Protein 3V64 (pdb70)

Sequence (1053 aa):
YCSQGCTNSFQCWCEAGYELRPDRRSCKALGPEPVLLFANRIDIRQVLPHRSEYTLLLNNLENAIALDFHHRRELVFWSDVTLDRILRANLNGSNVEEVVSTGLESPGGLAVDWVHDKLYWTDSGTSRIEVANLDGAHRKVLLWQSLEKPRAIALHPMEGTIYWTDWGNTPRIEASSMDGSGRRIIADTHLFWPNGLTIDYAGRRMYWVDAKHHVIERANLDGSHRKAVISQGLPHPFAITVFEDSLYWTDWHTKSINSANKFTGKNQEIIRNKLHFPMDIHTLHPQRQPAGKNRCGDNNGGCTHLCLPSGQNYTCACPTGFRKINSHACALEVLFQGALETLAFDGRTYIEYLNAVIESELTNEIPAEKALQSNHFELSLRTEATQGLVLWIGKAAERADYMALAIVDGHLQLSYDLGSQPVVLRSTVKVNTNRWLRIRAHREHREGSLQVGNEAPVTGSSPLGATQLDTDGALWLGGLQKLPVGQALPKAYGTGFVGCLRDVVVGHRQLHLLEDAVTKPELRPCPTPLETLAFDGRTYIEYLNAVIESELTNEIPAEKALQSNHFELSLRTEATQGLVLWIGKAAERADYMALAIVDGHLQLSYDLGSQPVVLRSTVKVNTNRWLRIRAHREHREGSLQVGNEAPVTGSSPLGATQLDTDGALWLGGLQKLPVGQALPKAYGTGFVGCLRDVVVGHRQLHLLEDAVTKPELRPCPTPYCSQGCTFQCWCEAGYELRPDRRSCKALGPEPVLLFANRIDIRQVLPHRSEYTLLLNNLENAIALDFHHRRELVFWSDVTLDRILRANLNGSNVEEVVSTGLESPGGLAVDWVHDKLYWTDSGTSRIEVANLDGAHRKVLLWQSLEKPRAIALHPMEGTIYWTDWGNTPRIEASSMDGSGRRIIADTHLFWPNGLTIDYAGRRMYWVDAKHHVIERANLDGSHRKAVISQGLPHPFAITVFEDSLYWTDWHTKSINSANKFTGKNQEIIRNKLHFPMDIHTLHPQRQPAGKNRCGDNNGGCTHLCLPSGQNYTCACPTGFRKINSHACALEVLF

B-factor: mean 54.21, std 27.61, range [2.0, 196.08]

Ra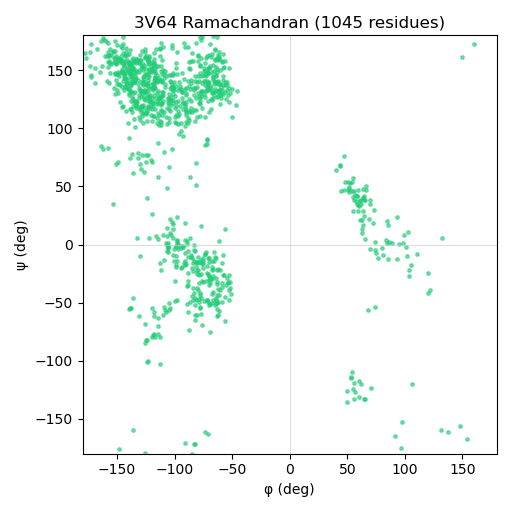dius of gyration: 34.3 Å; Cα contacts (8 Å, |Δi|>4): 2980; chains: 4; bounding box: 87×86×108 Å

Organism: Rattus norvegicus (NCBI:txid10116)

Solvent-accessible surface area: 45901 Å² total; per-residue (Å²): 213,24,5,25,10,49,95,126,116,128,146,14,116,36,70,85,21,26,99,72,78,134,77,197,82,12,0,81,10,85,56,84,93,24,26,0,0,0,0,2,43,72,4,0,46,33,2,37,14,114,123,92,92,69,62,78,32,10,81,135,26,97,1,0,0,0,0,12,4,0,64,177,119,101,24,0,0,5,0,1,2,24,82,37,77,0,29,44,0,37,23,112,21,52,114,77,86,96,18,3,40,104,45,11,52,23,0,7,5,6,3,1,0,26,19,13,34,16,0,0,0,0,0,12,10,5,20,46,0,2,0,0,45,10,80,14,46,60,48,50,34,16,14,159,112,74,12,58,25,0,5,13,13,12,7,12,0,60,104,2,7,0,4,0,0,0,10,7,71,73,24,14,0,6,0,0,14,0,28,12,55,50,74,106,92,18,5,77,75,142,11,97,19,0,2,2,14,7,2,10,33,10,15,138,79,0,1,0,0,0,2,86,86,74,26,0,15,24,0,48,30,93,14,45,121,66,94,59,20,2,78,134,57,4,48,12,0,6,6,6,1,0,7,32,30,29,0,10,2,0,1,11,133,68,61,2,0,18,3,4,31,2,84,64,9,145,111,79,85,123,24,56,86,190,10,81,28,0,0,20,2,35,0,23,1,36,35,22,20,27,106,34,148,51,36,17,42,106,142,122,8,20,42,63,33,0,2,0,0,16,53,185,92,85,57,22,10,9,8,91,47,62,89,91,54,122,78,108,19,12,21,81,63,103,130,99,128,122,129,27,132,32,0,14,6,78,14,199,6,35,0,31,5,95,50,24,44,52,88,2,114,126,51,0,49,16,10,25,69,78,41,20,19,31,9,22,2,31,0,9,0,18,2,129,23,57,71,0,0,0,0,2,3,0,53,59,40,111,164,23,14,27,2,0,0,0,0,26,90,3,32,0,11,0,2,0,5,7,51,25,114,60,23,82,2,93,3,105,38,132,0,54,73,60,182,71,28,56,0,90,2,40,0,62,31,6,89,5,31,0,34,0,18,157,23,79,74,16,45,15,31,0,57,81,70,16,56,64,0,61,1,63,0,5,1,44,0,0,0,11,152,182,37,10,91,33,144,92,39,62,201,9,2,37,63,6,0,74,16,6,0,84,60,0,28,20,25,63,127,82,18,92,6,65,95,38,10,81,65,92,62,155,35,106,73,12,94,97,147,148,51,24,2,5,6,85,11,202,8,35,0,44,0,97,30,92,112,65,92,4,126,121,55,0,56,10,11,15,107,76,30,42,58,37,10,20,9,21,3,7,0,30,0,132,22,81,75,0,2,0,3,12,1,2,65,82,44,122,187,4,15,7,2,0,0,0,0,29,90,0,62,0,10,1,3,0,12,3,42,27,128,52,21,53,0,141,0,101,44,117,0,39,99,39,167,60,29,61,0,75,0,41,0,47,42,12,90,7,31,0,38,0,19,151,24,78,67,21,55,14,33,0,50,82,52,40,42,81,0,59,15,53,16,16,4,23,5,0,1,8,93,142,67,52,10,74,64,114,34,62,195,6,9,31,69,11,0,81,14,7,1,84,51,8,24,31,25,62,106,87,8,97,4,74,136,42,3,79,35,114,59,137,52,86,92,17,69,143,119,188,1,13,42,18,54,126,198,102,19,143,23,89,88,20,25,111,70,74,133,84,183,104,19,5,109,15,88,59,80,121,31,24,1,0,0,0,1,36,70,21,0,60,26,1,34,19,118,139,103,46,158,47,123,15,9,106,134,30,106,1,0,0,1,0,9,5,0,56,191,132,102,17,0,0,2,0,0,15,39,90,45,86,0,18,55,2,54,19,131,21,48,90,100,73,96,20,6,50,96,47,19,78,27,0,7,3,4,4,2,0,29,19,12,45,11,0,0,0,0,1,16,14,6,16,51,0,3,0,0,35,16,83,18,38,67,47,46,28,14,17,152,108,83,16,49,27,0,4,12,14,14,6,15,0,50,89,0,14,0,3,0,0,0,14,7,70,78,25,33,0,7,0,0,12,0,31,13,46,53,79,102,93,13,7,85,72,140,12,99,21,0,3,2,14,5,1,10,32,20,24,154,79,0,2,0,0,0,2,86,82,77,28,0,10,20,0,40,29,97,16,41,143,68,109,48,15,4,80,134,54,4,48,11,0,5,6,6,2,0,7,39,27,26,0,15,0,0,1,4,122,66,52,2,0,15,2,2,26,9,56,82,9,138,102,83,71,118,27,46,82,191,8,90,22,0,0,22,2,36,3,19,2,35,41,26,17,31,104,36,185,65,58,6,33,148,128,88,68,18,6,70,32,0,1,0,0,21,41,172,100,53,53,12,13,15,6,78,28,58,129,102,70,134,59,101,31,18,19,96,86,147,142,121

Structure (mmCIF, N/CA/C/O backbone):
data_3V64
#
_entry.id   3V64
#
_cell.length_a   99.460
_cell.length_b   106.070
_cell.length_c   112.060
_cell.angle_alpha   90.00
_cell.angle_beta   90.00
_cell.angle_gamma   90.00
#
_symmetry.space_group_name_H-M   'P 21 21 21'
#
loop_
_entity.id
_entity.type
_entity.pdbx_description
1 polymer 'Low-density lipoprotein receptor-related protein 4'
2 polymer 'Isoform 4 of Agrin'
3 non-polymer 2-acetamido-2-deoxy-beta-D-glucopyranose
4 non-polymer 'CALCIUM ION'
5 non-polymer 'PHOSPHATE ION'
6 water water
#
loop_
_atom_site.group_PDB
_atom_site.id
_atom_site.type_symbol
_atom_site.label_atom_id
_atom_site.label_alt_id
_atom_site.label_comp_id
_atom_site.label_asym_id
_atom_site.label_entity_id
_atom_site.label_seq_id
_atom_site.pdbx_PDB_ins_code
_atom_site.Cartn_x
_atom_site.Cartn_y
_atom_site.Cartn_z
_atom_site.occupancy
_atom_site.B_iso_or_equiv
_atom_site.auth_seq_id
_atom_site.auth_comp_id
_atom_site.auth_asym_id
_atom_site.auth_atom_id
_atom_site.pdbx_PDB_model_num
ATOM 1 N N . TYR A 1 9 ? 15.090 -8.786 22.499 1.00 127.94 404 TYR C N 1
ATOM 2 C CA . TYR A 1 9 ? 14.467 -7.830 23.408 1.00 131.07 404 TYR C CA 1
ATOM 3 C C . TYR A 1 9 ? 14.998 -6.415 23.224 1.00 126.72 404 TYR C C 1
ATOM 4 O O . TYR A 1 9 ? 14.601 -5.503 23.942 1.00 124.79 404 TYR C O 1
ATOM 13 N N . CYS A 1 10 ? 15.893 -6.216 22.274 1.00 108.04 405 CYS C N 1
ATOM 14 C CA . CYS A 1 10 ? 16.424 -4.883 22.084 1.00 97.70 405 CYS C CA 1
ATOM 15 C C . CYS A 1 10 ? 15.521 -4.214 21.059 1.00 91.22 405 CYS C C 1
ATOM 16 O O . CYS A 1 10 ? 15.383 -4.671 19.915 1.00 90.76 405 CYS C O 1
ATOM 19 N N . SER A 1 11 ? 14.926 -3.110 21.477 1.00 81.24 406 SER C N 1
ATOM 20 C CA . SER A 1 11 ? 13.960 -2.399 20.665 1.00 75.28 406 SER C CA 1
ATOM 21 C C . SER A 1 11 ? 14.630 -1.909 19.402 1.00 74.62 406 SER C C 1
ATOM 22 O O . SER A 1 11 ? 14.034 -1.901 18.327 1.00 72.52 406 SER C O 1
ATOM 25 N N . GLN A 1 12 ? 15.872 -1.473 19.538 1.00 80.90 407 GLN C N 1
ATOM 26 C CA . GLN A 1 12 ? 16.576 -0.968 18.386 1.00 85.50 407 GLN C CA 1
ATOM 27 C C . GLN A 1 12 ? 17.782 -1.759 17.922 1.00 87.21 407 GLN C C 1
ATOM 28 O O . GLN A 1 12 ? 17.731 -2.449 16.907 1.00 87.05 407 GLN C O 1
ATOM 34 N N . GLY A 1 13 ? 18.888 -1.610 18.646 1.00 83.56 408 GLY C N 1
ATOM 35 C CA . GLY A 1 13 ? 20.112 -2.309 18.309 1.00 83.33 408 GLY C CA 1
ATOM 36 C C . GLY A 1 13 ? 20.929 -2.720 19.514 1.00 88.06 408 GLY C C 1
ATOM 37 O O . GLY A 1 13 ? 20.914 -2.049 20.547 1.00 84.78 408 GLY C O 1
ATOM 38 N N . CYS A 1 14 ? 21.655 -3.823 19.378 1.00 106.18 409 CYS C N 1
ATOM 39 C CA . CYS A 1 14 ? 22.590 -4.242 20.409 1.00 115.65 409 CYS C CA 1
ATOM 40 C C . CYS A 1 14 ? 23.996 -4.319 19.804 1.00 127.23 409 CYS C C 1
ATOM 41 O O . CYS A 1 14 ? 24.225 -5.047 18.850 1.00 127.29 409 CYS C O 1
ATOM 44 N N . THR A 1 15 ? 24.944 -3.582 20.379 1.00 142.07 410 THR C N 1
ATOM 45 C CA . THR A 1 15 ? 26.317 -3.674 19.916 1.00 150.10 410 THR C CA 1
ATOM 46 C C . THR A 1 15 ? 27.344 -3.907 21.056 1.00 151.24 410 THR C C 1
ATOM 47 O O . THR A 1 15 ? 27.372 -3.181 22.037 1.00 152.27 410 THR C O 1
ATOM 51 N N . ASN A 1 16 ? 28.220 -4.888 20.871 1.00 142.51 411 ASN C N 1
ATOM 52 C CA . ASN A 1 16 ? 29.301 -5.278 21.829 1.00 138.71 411 ASN C CA 1
ATOM 53 C C . ASN A 1 16 ? 29.504 -6.766 22.209 1.00 126.04 411 ASN C C 1
ATOM 54 O O . ASN A 1 16 ? 30.282 -7.096 23.112 1.00 122.30 411 ASN C O 1
ATOM 59 N N . SER A 1 17 ? 28.789 -7.678 21.587 1.00 103.70 412 SER C N 1
ATOM 60 C CA . SER A 1 17 ? 28.956 -9.075 21.922 1.00 91.04 412 SER C CA 1
ATOM 61 C C . SER A 1 17 ? 29.783 -9.717 20.850 1.00 91.18 412 SER C C 1
ATOM 62 O O . SER A 1 17 ? 29.666 -9.320 19.691 1.00 89.34 412 SER C O 1
ATOM 65 N N . PHE A 1 21 ? 26.529 -7.472 25.328 1.00 138.57 416 PHE C N 1
ATOM 66 C CA . PHE A 1 21 ? 25.334 -7.571 24.496 1.00 140.30 416 PHE C CA 1
ATOM 67 C C . PHE A 1 21 ? 24.277 -6.538 24.900 1.00 133.44 416 PHE C C 1
ATOM 68 O O . PHE A 1 21 ? 23.073 -6.801 24.824 1.00 131.40 416 PHE C O 1
ATOM 76 N N . GLN A 1 22 ? 24.739 -5.363 25.321 1.00 119.06 417 GLN C N 1
ATOM 77 C CA . GLN A 1 22 ? 23.851 -4.294 25.780 1.00 109.30 417 GLN C CA 1
ATOM 78 C C . GLN A 1 22 ? 23.121 -3.613 24.623 1.00 103.72 417 GLN C C 1
ATOM 79 O O . GLN A 1 22 ? 23.703 -3.389 23.559 1.00 101.83 417 GLN C O 1
ATOM 85 N N . CYS A 1 23 ? 21.844 -3.293 24.839 1.00 95.60 418 CYS C N 1
ATOM 86 C CA . CYS A 1 23 ? 21.042 -2.595 23.829 1.00 90.62 418 CYS C CA 1
ATOM 87 C C . CYS A 1 23 ? 21.442 -1.119 23.727 1.00 88.57 418 CYS C C 1
ATOM 88 O O . CYS A 1 23 ? 21.979 -0.540 24.677 1.00 85.84 418 CYS C O 1
ATOM 91 N N . TRP A 1 24 ? 21.175 -0.524 22.566 1.00 87.20 419 TRP C N 1
ATOM 92 C CA . TRP A 1 24 ? 21.508 0.874 22.300 1.00 68.92 419 TRP C CA 1
ATOM 93 C C . TRP A 1 24 ? 20.280 1.635 21.863 1.00 60.16 419 TRP C C 1
ATOM 94 O O . TRP A 1 24 ? 19.364 1.055 21.276 1.00 55.19 419 TRP C O 1
ATOM 105 N N . CYS A 1 25 ? 20.243 2.935 22.150 1.00 56.94 420 CYS C N 1
ATOM 106 C CA . CYS A 1 25 ? 19.107 3.782 21.775 1.00 61.75 420 CYS C CA 1
ATOM 107 C C . CYS A 1 25 ? 19.513 4.900 20.812 1.00 65.18 420 CYS C C 1
ATOM 108 O O . CYS A 1 25 ? 20.537 5.562 21.006 1.00 68.39 420 CYS C O 1
ATOM 111 N N . GLU A 1 26 ? 18.694 5.103 19.780 1.00 71.82 421 GLU C N 1
ATOM 112 C CA . GLU A 1 26 ? 18.926 6.144 18.776 1.00 74.79 421 GLU C CA 1
ATOM 113 C C . GLU A 1 26 ? 18.657 7.538 19.349 1.00 69.12 421 GLU C C 1
ATOM 114 O O . GLU A 1 26 ? 18.008 7.671 20.387 1.00 65.44 421 GLU C O 1
ATOM 120 N N . ALA A 1 27 ? 19.168 8.569 18.677 1.00 63.94 422 ALA C N 1
ATOM 121 C CA . ALA A 1 27 ? 18.960 9.955 19.098 1.00 60.92 422 ALA C CA 1
ATOM 122 C C . ALA A 1 27 ? 17.475 10.310 19.097 1.00 60.37 422 ALA C C 1
ATOM 123 O O . ALA A 1 27 ? 16.738 9.937 18.181 1.00 61.92 422 ALA C O 1
ATOM 125 N N . GLY A 1 28 ? 17.047 11.028 20.132 1.00 59.66 423 GLY C N 1
ATOM 126 C CA . GLY A 1 28 ? 15.632 11.324 20.339 1.00 56.12 423 GLY C CA 1
ATOM 127 C C . GLY A 1 28 ? 14.925 10.182 21.046 1.00 50.54 423 GLY C C 1
ATOM 128 O O . GLY A 1 28 ? 13.709 10.219 21.246 1.00 50.35 423 GLY C O 1
ATOM 129 N N . TYR A 1 29 ? 15.699 9.166 21.419 1.00 41.83 424 TYR C N 1
ATOM 130 C CA . TYR A 1 29 ? 15.194 8.008 22.145 1.00 36.48 424 TYR C CA 1
ATOM 131 C C . TYR A 1 29 ? 16.028 7.764 23.396 1.00 36.31 424 TYR C C 1
ATOM 132 O O . TYR A 1 29 ? 17.195 8.160 23.467 1.00 35.32 424 TYR C O 1
ATOM 141 N N . GLU A 1 30 ? 15.421 7.105 24.378 1.00 39.48 425 GLU C N 1
ATOM 142 C CA . GLU A 1 30 ? 16.079 6.814 25.643 1.00 43.18 425 GLU C CA 1
ATOM 143 C C . GLU A 1 30 ? 15.716 5.405 26.094 1.00 44.88 425 GLU C C 1
ATOM 144 O O . GLU A 1 30 ? 14.547 5.016 26.043 1.00 44.17 425 GLU C O 1
ATOM 150 N N . LEU A 1 31 ? 16.719 4.640 26.521 1.00 47.47 426 LEU C N 1
ATOM 151 C CA . LEU A 1 31 ? 16.492 3.280 27.004 1.00 50.33 426 LEU C CA 1
ATOM 152 C C . LEU A 1 31 ? 15.593 3.275 28.233 1.00 53.37 426 LEU C C 1
ATOM 153 O O . LEU A 1 31 ? 15.715 4.136 29.106 1.00 51.99 426 LEU C O 1
ATOM 158 N N . ARG A 1 32 ? 14.685 2.305 28.283 1.00 61.28 427 ARG C N 1
ATOM 159 C CA . ARG A 1 32 ? 13.748 2.169 29.394 1.00 68.01 427 ARG C CA 1
ATOM 160 C C . ARG A 1 32 ? 14.394 1.464 30.593 1.00 73.42 427 ARG C C 1
ATOM 161 O O . ARG A 1 32 ? 15.531 0.992 30.494 1.00 71.59 427 ARG C O 1
ATOM 169 N N . PRO A 1 33 ? 13.674 1.400 31.732 1.00 77.72 428 PRO C N 1
ATOM 170 C CA . PRO A 1 33 ? 14.156 0.682 32.917 1.00 79.13 428 PRO C CA 1
ATOM 171 C C . PRO A 1 33 ? 14.526 -0.771 32.624 1.00 79.15 428 PRO C C 1
ATOM 172 O O . PRO A 1 33 ? 15.396 -1.329 33.296 1.00 80.23 428 PRO C O 1
ATOM 176 N N . ASP A 1 34 ? 13.873 -1.368 31.629 1.00 76.95 429 ASP C N 1
ATOM 177 C CA . ASP A 1 34 ? 14.131 -2.759 31.255 1.00 76.18 429 ASP C CA 1
ATOM 178 C C . ASP A 1 34 ? 15.466 -2.971 30.529 1.00 82.79 429 ASP C C 1
ATOM 179 O O . ASP A 1 34 ? 15.846 -4.113 30.253 1.00 85.81 429 ASP C O 1
ATOM 184 N N . ARG A 1 35 ? 16.160 -1.872 30.217 1.00 89.02 430 ARG C N 1
ATOM 185 C CA . ARG A 1 35 ? 17.486 -1.906 29.576 1.00 98.40 430 ARG C CA 1
ATOM 186 C C . ARG A 1 35 ? 17.405 -2.392 28.130 1.00 94.45 430 ARG C C 1
ATOM 187 O O . ARG A 1 35 ? 18.410 -2.420 27.414 1.00 95.63 430 ARG C O 1
ATOM 195 N N . ARG A 1 36 ? 16.200 -2.770 27.715 1.00 93.14 431 ARG C N 1
ATOM 196 C CA . ARG A 1 36 ? 15.962 -3.365 26.408 1.00 90.51 431 ARG C CA 1
ATOM 197 C C . ARG A 1 36 ? 15.205 -2.405 25.495 1.00 79.44 431 ARG C C 1
ATOM 198 O O . ARG A 1 36 ? 15.647 -2.109 24.383 1.00 74.57 431 ARG C O 1
ATOM 206 N N . SER A 1 37 ? 14.067 -1.921 25.989 1.00 63.65 432 SER C N 1
ATOM 207 C CA . SER A 1 37 ? 13.166 -1.065 25.223 1.00 47.99 432 SER C CA 1
ATOM 208 C C . SER A 1 37 ? 13.686 0.361 25.067 1.00 50.68 432 SER C C 1
ATOM 209 O O . SER A 1 37 ? 14.432 0.858 25.912 1.00 53.16 432 SER C O 1
ATOM 212 N N . CYS A 1 38 ? 13.283 1.007 23.975 1.00 50.03 433 CYS C N 1
ATOM 213 C CA . CYS A 1 38 ? 13.624 2.402 23.709 1.00 52.20 433 CYS C CA 1
ATOM 214 C C . CYS A 1 38 ? 12.371 3.282 23.768 1.00 50.43 433 CYS C C 1
ATOM 215 O O . CYS A 1 38 ? 11.376 3.008 23.092 1.00 50.98 433 CYS C O 1
ATOM 218 N N . LYS A 1 39 ? 12.428 4.330 24.589 1.00 50.24 434 LYS C N 1
ATOM 219 C CA . LYS A 1 39 ? 11.325 5.281 24.743 1.00 48.92 434 LYS C CA 1
ATOM 220 C C . LYS A 1 39 ? 11.686 6.610 24.088 1.00 45.71 434 LYS C C 1
ATOM 221 O O . LYS A 1 39 ? 12.797 7.111 24.263 1.00 45.34 434 LYS C O 1
ATOM 227 N N . ALA A 1 40 ? 10.742 7.180 23.345 1.00 40.04 435 ALA C N 1
ATOM 228 C CA . ALA A 1 40 ? 10.989 8.416 22.606 1.00 38.56 435 ALA C CA 1
ATOM 229 C C . ALA A 1 40 ? 10.921 9.660 23.483 1.00 41.15 435 ALA C C 1
ATOM 230 O O . ALA A 1 40 ? 9.944 9.875 24.206 1.00 41.83 435 ALA C O 1
ATOM 232 N N . LEU A 1 41 ? 11.972 10.473 23.406 1.00 49.34 436 LEU C N 1
ATOM 233 C CA . LEU A 1 41 ? 12.006 11.760 24.086 1.00 52.76 436 LEU C CA 1
ATOM 234 C C . LEU A 1 41 ? 11.087 12.730 23.359 1.00 54.21 436 LEU C C 1
ATOM 235 O O . LEU A 1 41 ? 11.143 12.851 22.133 1.00 54.57 436 LEU C O 1
ATOM 240 N N . GLY A 1 42 ? 10.242 13.412 24.123 1.00 51.33 437 GLY C N 1
ATOM 241 C CA . GLY A 1 42 ? 9.275 14.354 23.575 1.00 48.37 437 GLY C CA 1
ATOM 242 C C . GLY A 1 42 ? 7.932 14.194 24.262 1.00 46.38 437 GLY C C 1
ATOM 243 O O . GLY A 1 42 ? 7.861 13.630 25.357 1.00 46.81 437 GLY C O 1
ATOM 244 N N . PRO A 1 43 ? 6.855 14.691 23.628 1.00 44.15 438 PRO C N 1
ATOM 245 C CA . PRO A 1 43 ? 5.510 14.499 24.173 1.00 43.00 438 PRO C CA 1
ATOM 246 C C . PRO A 1 43 ? 5.068 13.040 24.080 1.00 43.09 438 PRO C C 1
ATOM 247 O O . PRO A 1 43 ? 5.766 12.216 23.480 1.00 43.24 438 PRO C O 1
ATOM 251 N N . GLU A 1 44 ? 3.923 12.726 24.679 1.00 44.63 439 GLU C N 1
ATOM 252 C CA . GLU A 1 44 ? 3.334 11.399 24.552 1.00 47.20 439 GLU C CA 1
ATOM 253 C C . GLU A 1 44 ? 2.773 11.224 23.143 1.00 48.26 439 GLU C C 1
ATOM 254 O O . GLU A 1 44 ? 2.202 12.165 22.586 1.00 48.13 439 GLU C O 1
ATOM 260 N N . PRO A 1 45 ? 2.943 10.021 22.560 1.00 51.66 440 PRO C N 1
ATOM 261 C CA . PRO A 1 45 ? 2.518 9.733 21.184 1.00 52.52 440 PRO C CA 1
ATOM 262 C C . PRO A 1 45 ? 1.025 9.967 20.977 1.00 48.29 440 PRO C C 1
ATOM 263 O O . PRO A 1 45 ? 0.228 9.716 21.883 1.00 49.49 440 PRO C O 1
ATOM 267 N N . VAL A 1 46 ? 0.660 10.441 19.790 1.00 41.90 441 VAL C N 1
ATOM 268 C CA . VAL A 1 46 ? -0.741 10.639 19.423 1.00 39.29 441 VAL C CA 1
ATOM 269 C C . VAL A 1 46 ? -1.023 9.942 18.093 1.00 37.31 441 VAL C C 1
ATOM 270 O O . VAL A 1 46 ? -0.216 10.011 17.168 1.00 38.55 441 VAL C O 1
ATOM 274 N N . LEU A 1 47 ? -2.162 9.262 18.008 1.00 31.85 442 LEU C N 1
ATOM 275 C CA . LEU A 1 47 ? -2.573 8.614 16.767 1.00 29.49 442 LEU C CA 1
ATOM 276 C C . LEU A 1 47 ? -3.518 9.498 15.957 1.00 32.73 442 LEU C C 1
ATOM 277 O O . LEU A 1 47 ? -4.601 9.857 16.421 1.00 33.49 442 LEU C O 1
ATOM 282 N N . LEU A 1 48 ? -3.087 9.850 14.749 1.00 36.09 443 LEU C N 1
ATOM 283 C CA . LEU A 1 48 ? -3.878 10.667 13.835 1.00 37.03 443 LEU C CA 1
ATOM 284 C C . LEU A 1 48 ? -4.463 9.776 12.746 1.00 35.53 443 LEU C C 1
ATOM 285 O O . LEU A 1 48 ? -3.723 9.071 12.058 1.00 34.27 443 LEU C O 1
ATOM 290 N N . PHE A 1 49 ? -5.785 9.800 12.592 1.00 32.11 444 PHE C N 1
ATOM 291 C CA . PHE A 1 49 ? -6.442 8.941 11.606 1.00 28.99 444 PHE C CA 1
ATOM 292 C C . PHE A 1 49 ? -7.655 9.580 10.927 1.00 23.43 444 PHE C C 1
ATOM 293 O O . PHE A 1 49 ? -8.280 10.492 11.473 1.00 22.84 444 PHE C O 1
ATOM 301 N N . ALA A 1 50 ? -7.973 9.086 9.731 1.00 20.93 445 ALA C N 1
ATOM 302 C CA . ALA A 1 50 ? -9.105 9.580 8.953 1.00 18.69 445 ALA C CA 1
ATOM 303 C C . ALA A 1 50 ? -10.317 8.671 9.112 1.00 21.21 445 ALA C C 1
ATOM 304 O O . ALA A 1 50 ? -10.197 7.445 9.075 1.00 21.12 445 ALA C O 1
ATOM 306 N N . ASN A 1 51 ? -11.482 9.286 9.284 1.00 26.60 446 ASN C N 1
ATOM 307 C CA . ASN A 1 51 ? -12.719 8.557 9.543 1.00 30.40 446 ASN C CA 1
ATOM 308 C C . ASN A 1 51 ? -13.780 8.806 8.471 1.00 34.88 446 ASN C C 1
ATOM 309 O O . ASN A 1 51 ? -14.980 8.690 8.736 1.00 35.18 446 ASN C O 1
ATOM 314 N N . ARG A 1 52 ? -13.326 9.140 7.262 1.00 37.20 447 ARG C N 1
ATOM 315 C CA . ARG A 1 52 ? -14.207 9.497 6.138 1.00 38.84 447 ARG C CA 1
ATOM 316 C C . ARG A 1 52 ? -14.935 10.822 6.361 1.00 39.00 447 ARG C C 1
ATOM 317 O O . ARG A 1 52 ? -14.827 11.741 5.551 1.00 38.40 447 ARG C O 1
ATOM 325 N N . ILE A 1 53 ? -15.672 10.909 7.464 1.00 40.81 448 ILE C N 1
ATOM 326 C CA . ILE A 1 53 ? -16.422 12.113 7.811 1.00 42.09 448 ILE C CA 1
ATOM 327 C C . ILE A 1 53 ? -15.619 13.037 8.724 1.00 41.09 448 ILE C C 1
ATOM 328 O O . ILE A 1 53 ? -15.922 14.228 8.832 1.00 40.34 448 ILE C O 1
ATOM 333 N N . ASP A 1 54 ? -14.596 12.481 9.371 1.00 41.49 449 ASP C N 1
ATOM 334 C CA . ASP A 1 54 ? -13.790 13.218 10.341 1.00 41.71 449 ASP C CA 1
ATOM 335 C C . ASP A 1 54 ? -12.300 12.911 10.212 1.00 35.61 449 ASP C C 1
ATOM 336 O O . ASP A 1 54 ? -11.901 11.971 9.522 1.00 35.80 449 ASP C O 1
ATOM 341 N N . ILE A 1 55 ? -11.489 13.730 10.876 1.00 30.11 450 ILE C N 1
ATOM 342 C CA . ILE A 1 55 ? -10.094 13.413 11.158 1.00 25.20 450 ILE C CA 1
ATOM 343 C C . ILE A 1 55 ? -9.957 13.474 12.680 1.00 27.22 450 ILE C C 1
ATOM 344 O O . ILE A 1 55 ? -10.276 14.494 13.292 1.00 28.65 450 ILE C O 1
ATOM 349 N N . ARG A 1 56 ? -9.505 12.380 13.291 1.00 28.12 451 ARG C N 1
ATOM 350 C CA . ARG A 1 56 ? -9.537 12.263 14.748 1.00 31.75 451 ARG C CA 1
ATOM 351 C C . ARG A 1 56 ? -8.182 11.951 15.377 1.00 36.01 451 ARG C C 1
ATOM 352 O O . ARG A 1 56 ? -7.250 11.512 14.697 1.00 35.36 451 ARG C O 1
ATOM 360 N N . GLN A 1 57 ? -8.091 12.190 16.683 1.00 41.46 452 GLN C N 1
ATOM 361 C CA . GLN A 1 57 ? -6.875 11.952 17.450 1.00 45.64 452 GLN C CA 1
ATOM 362 C C . GLN A 1 57 ? -7.168 11.086 18.666 1.00 47.11 452 GLN C C 1
ATOM 363 O O . GLN A 1 57 ? -8.235 11.200 19.278 1.00 47.02 452 GLN C O 1
ATOM 369 N N . VAL A 1 58 ? -6.215 10.222 19.009 1.00 44.12 453 VAL C N 1
ATOM 370 C CA . VAL A 1 58 ? -6.329 9.349 20.177 1.00 42.88 453 VAL C CA 1
ATOM 371 C C . VAL A 1 58 ? -4.976 9.209 20.869 1.00 45.00 453 VAL C C 1
ATOM 372 O O . VAL A 1 58 ? -3.931 9.177 20.215 1.00 44.71 453 VAL C O 1
ATOM 376 N N . LEU A 1 59 ? -5.009 9.140 22.196 1.00 50.46 454 LEU C N 1
ATOM 377 C CA . LEU A 1 59 ? -3.847 8.743 22.973 1.00 57.95 454 LEU C CA 1
ATOM 378 C C . LEU A 1 59 ? -3.984 7.258 23.297 1.00 63.39 454 LEU C C 1
ATOM 379 O O . LEU A 1 59 ? -4.865 6.874 24.072 1.00 64.95 454 LEU C O 1
ATOM 384 N N . PRO A 1 60 ? -3.128 6.416 22.686 1.00 63.28 455 PRO C N 1
ATOM 385 C CA . PRO A 1 60 ? -3.172 4.968 22.894 1.00 68.73 455 PRO C CA 1
ATOM 386 C C . PRO A 1 60 ? -3.086 4.588 24.369 1.00 83.16 455 PRO C C 1
ATOM 387 O O . PRO A 1 60 ? -2.337 5.207 25.131 1.00 82.85 455 PRO C O 1
ATOM 391 N N . HIS A 1 61 ? -3.871 3.584 24.752 1.00 108.08 456 HIS C N 1
ATOM 392 C CA . HIS A 1 61 ? -3.893 3.041 26.116 1.00 119.44 456 HIS C CA 1
ATOM 393 C C . HIS A 1 61 ? -4.472 3.983 27.144 1.00 127.09 456 HIS C C 1
ATOM 394 O O . HIS A 1 61 ? -4.212 3.858 28.344 1.00 133.18 456 HIS C O 1
ATOM 401 N N . ARG A 1 62 ? -5.272 4.932 26.656 1.00 132.03 457 ARG C N 1
ATOM 402 C CA . ARG A 1 62 ? -6.088 5.824 27.482 1.00 138.91 457 ARG C CA 1
ATOM 403 C C . ARG A 1 62 ? -7.379 6.149 26.727 1.00 132.24 457 ARG C C 1
ATOM 404 O O . ARG A 1 62 ? -7.504 5.833 25.542 1.00 127.10 457 ARG C O 1
ATOM 412 N N . SER A 1 63 ? -8.332 6.788 27.400 1.00 119.12 458 SER C N 1
ATOM 413 C CA . SER A 1 63 ? -9.648 7.034 26.806 1.00 110.50 458 SER C CA 1
ATOM 414 C C . SER A 1 63 ? -9.765 8.367 26.058 1.00 100.03 458 SER C C 1
ATOM 415 O O . SER A 1 63 ? -10.847 8.712 25.574 1.00 97.97 458 SER C O 1
ATOM 418 N N . GLU A 1 64 ? -8.663 9.109 25.958 1.00 86.25 459 GLU C N 1
ATOM 419 C CA . GLU A 1 64 ? -8.692 10.422 25.309 1.00 74.73 459 GLU C CA 1
ATOM 420 C C . GLU A 1 64 ? -8.935 10.328 23.802 1.00 66.35 459 GLU C C 1
ATOM 421 O O . GLU A 1 64 ? -8.209 9.644 23.076 1.00 61.64 459 GLU C O 1
ATOM 427 N N . TYR A 1 65 ? -9.968 11.040 23.360 1.00 62.27 460 TYR C N 1
ATOM 428 C CA . TYR A 1 65 ? -10.491 10.935 22.008 1.00 56.37 460 TYR C CA 1
ATOM 429 C C . TYR A 1 65 ? -10.903 12.323 21.525 1.00 54.98 460 TYR C C 1
ATOM 430 O O . TYR A 1 65 ? -11.832 12.926 22.068 1.00 55.74 460 TYR C O 1
ATOM 439 N N . THR A 1 66 ? -10.211 12.829 20.508 1.00 58.94 461 THR C N 1
ATOM 440 C CA . THR A 1 66 ? -10.427 14.200 20.047 1.00 61.47 461 THR C CA 1
ATOM 441 C C . THR A 1 66 ? -10.730 14.267 18.553 1.00 54.24 461 THR C C 1
ATOM 442 O O . THR A 1 66 ? -10.026 13.670 17.738 1.00 52.02 461 THR C O 1
ATOM 446 N N . LEU A 1 67 ? -11.785 15.000 18.208 1.00 44.96 462 LEU C N 1
ATOM 447 C CA . LEU A 1 67 ? -12.160 15.219 16.818 1.00 38.93 462 LEU C CA 1
ATOM 448 C C . LEU A 1 67 ? -11.460 16.479 16.309 1.00 38.89 462 LEU C C 1
ATOM 449 O O . LEU A 1 67 ? -11.777 17.592 16.736 1.00 39.24 462 LEU C O 1
ATOM 454 N N . LEU A 1 68 ? -10.507 16.294 15.399 1.00 39.57 463 LEU C N 1
ATOM 455 C CA . LEU A 1 68 ? -9.678 17.399 14.924 1.00 41.50 463 LEU C CA 1
ATOM 456 C C . LEU A 1 68 ? -10.382 18.245 13.860 1.00 45.08 463 LEU C C 1
ATOM 457 O O . LEU A 1 68 ? -10.598 19.442 14.056 1.00 47.18 463 LEU C O 1
ATOM 462 N N . LEU A 1 69 ? -10.733 17.615 12.742 1.00 47.39 464 LEU C N 1
ATOM 463 C CA . LEU A 1 69 ? -11.436 18.286 11.653 1.00 50.42 464 LEU C CA 1
ATOM 464 C C . LEU A 1 69 ? -12.792 17.632 11.409 1.00 49.09 464 LEU C C 1
ATOM 465 O O . LEU A 1 69 ? -12.892 16.405 11.338 1.00 49.64 464 LEU C O 1
ATOM 470 N N . ASN A 1 70 ? -13.831 18.455 11.285 1.00 45.23 465 ASN C N 1
ATOM 471 C CA . ASN A 1 70 ? -15.199 17.960 11.125 1.00 45.35 465 ASN C CA 1
ATOM 472 C C . ASN A 1 70 ? -15.839 18.382 9.804 1.00 44.41 465 ASN C C 1
ATOM 473 O O . ASN A 1 70 ? -15.346 19.288 9.127 1.00 44.99 465 ASN C O 1
ATOM 478 N N . ASN A 1 71 ? -16.937 17.712 9.453 1.00 46.00 466 ASN C N 1
ATOM 479 C CA . ASN A 1 71 ? -17.724 18.010 8.251 1.00 46.97 466 ASN C CA 1
ATOM 480 C C . ASN A 1 71 ? -16.964 17.775 6.947 1.00 43.34 466 ASN C C 1
ATOM 481 O O . ASN A 1 71 ? -17.094 18.539 5.987 1.00 43.99 466 ASN C O 1
ATOM 486 N N . LEU A 1 72 ? -16.168 16.712 6.930 1.00 37.17 467 LEU C N 1
ATOM 487 C CA . LEU A 1 72 ? -15.470 16.285 5.726 1.00 32.55 467 LEU C CA 1
ATOM 488 C C . LEU A 1 72 ? -16.393 15.376 4.921 1.00 33.88 467 LEU C C 1
ATOM 489 O O . LEU A 1 72 ? -17.255 14.700 5.489 1.00 34.14 467 LEU C O 1
ATOM 494 N N . GLU A 1 73 ? -16.218 15.365 3.603 1.00 36.40 468 GLU C N 1
ATOM 495 C CA . GLU A 1 73 ? -17.033 14.520 2.734 1.00 41.16 468 GLU C CA 1
ATOM 496 C C . GLU A 1 73 ? -16.592 13.060 2.793 1.00 41.42 468 GLU C C 1
ATOM 497 O O . GLU A 1 73 ? -17.310 12.210 3.323 1.00 44.34 468 GLU C O 1
ATOM 503 N N . ASN A 1 74 ? -15.410 12.783 2.249 1.00 37.85 469 ASN C N 1
ATOM 504 C CA . ASN A 1 74 ? -14.818 11.451 2.293 1.00 38.16 469 ASN C CA 1
ATOM 505 C C . ASN A 1 74 ? -13.319 11.554 2.553 1.00 35.32 469 ASN C C 1
ATOM 506 O O . ASN A 1 74 ? -12.527 11.678 1.617 1.00 35.03 469 ASN C O 1
ATOM 511 N N . ALA A 1 75 ? -12.934 11.510 3.826 1.00 31.62 470 ALA C N 1
ATOM 512 C CA . ALA A 1 75 ? -11.529 11.628 4.211 1.00 26.66 470 ALA C CA 1
ATOM 513 C C . ALA A 1 75 ? -10.853 10.262 4.275 1.00 24.91 470 ALA C C 1
ATOM 514 O O . ALA A 1 75 ? -11.220 9.412 5.089 1.00 25.54 470 ALA C O 1
ATOM 516 N N . ILE A 1 76 ? -9.860 10.061 3.414 1.00 25.18 471 ILE C N 1
ATOM 517 C CA . ILE A 1 76 ? -9.200 8.763 3.294 1.00 26.06 471 ILE C CA 1
ATOM 518 C C . ILE A 1 76 ? -7.749 8.814 3.764 1.00 26.90 471 ILE C C 1
ATOM 519 O O . ILE A 1 76 ? -7.443 8.405 4.881 1.00 26.97 471 ILE C O 1
ATOM 524 N N . ALA A 1 77 ? -6.866 9.314 2.905 1.00 25.32 472 ALA C N 1
ATOM 525 C CA . ALA A 1 77 ? -5.443 9.359 3.202 1.00 24.07 472 ALA C CA 1
ATOM 526 C C . ALA A 1 77 ? -5.084 10.643 3.928 1.00 25.65 472 ALA C C 1
ATOM 527 O O . ALA A 1 77 ? -5.612 11.708 3.610 1.00 25.64 472 ALA C O 1
ATOM 529 N N . LEU A 1 78 ? -4.191 10.534 4.907 1.00 28.01 473 LEU C N 1
ATOM 530 C CA . LEU A 1 78 ? -3.686 11.708 5.612 1.00 30.66 473 LEU C CA 1
ATOM 531 C C . LEU A 1 78 ? -2.214 11.584 5.996 1.00 31.15 473 LEU C C 1
ATOM 532 O O . LEU A 1 78 ? -1.724 10.489 6.277 1.00 32.62 473 LEU C O 1
ATOM 537 N N . ASP A 1 79 ? -1.517 12.717 5.988 1.00 29.21 474 ASP C N 1
ATOM 538 C CA . ASP A 1 79 ? -0.165 12.812 6.529 1.00 28.56 474 ASP C CA 1
ATOM 539 C C . ASP A 1 79 ? 0.011 14.187 7.171 1.00 29.33 474 ASP C C 1
ATOM 540 O O . ASP A 1 79 ? -0.865 15.046 7.058 1.00 30.29 474 ASP C O 1
ATOM 545 N N . PHE A 1 80 ? 1.137 14.391 7.847 1.00 28.27 475 PHE C N 1
ATOM 546 C CA . PHE A 1 80 ? 1.357 15.612 8.613 1.00 28.96 475 PHE C CA 1
ATOM 547 C C . PHE A 1 80 ? 2.761 16.183 8.432 1.00 30.95 475 PHE C C 1
ATOM 548 O O . PHE A 1 80 ? 3.697 15.464 8.083 1.00 31.22 475 PHE C O 1
ATOM 556 N N . HIS A 1 81 ? 2.884 17.486 8.671 1.00 33.74 476 HIS C N 1
ATOM 557 C CA . HIS A 1 81 ? 4.173 18.161 8.723 1.00 37.64 476 HIS C CA 1
ATOM 558 C C . HIS A 1 81 ? 4.320 18.751 10.098 1.00 40.70 476 HIS C C 1
ATOM 559 O O . HIS A 1 81 ? 3.668 19.745 10.429 1.00 42.23 476 HIS C O 1
ATOM 566 N N . HIS A 1 82 ? 5.174 18.134 10.911 1.00 41.65 477 HIS C N 1
ATOM 567 C CA . HIS A 1 82 ? 5.267 18.459 12.336 1.00 43.40 477 HIS C CA 1
ATOM 568 C C . HIS A 1 82 ? 5.743 19.853 12.649 1.00 44.82 477 HIS C C 1
ATOM 569 O O . HIS A 1 82 ? 5.094 20.569 13.414 1.00 46.81 477 HIS C O 1
ATOM 576 N N . ARG A 1 83 ? 6.872 20.255 12.067 1.00 46.14 478 ARG C N 1
ATOM 577 C CA . ARG A 1 83 ? 7.477 21.550 12.390 1.00 48.67 478 ARG C CA 1
ATOM 578 C C . ARG A 1 83 ? 6.745 22.738 11.756 1.00 47.25 478 ARG C C 1
ATOM 579 O O . ARG A 1 83 ? 6.891 23.874 12.210 1.00 48.57 478 ARG C O 1
ATOM 587 N N . ARG A 1 84 ? 5.964 22.467 10.714 1.00 44.46 479 ARG C N 1
ATOM 588 C CA . ARG A 1 84 ? 5.142 23.496 10.083 1.00 43.59 479 ARG C CA 1
ATOM 589 C C . ARG A 1 84 ? 3.730 23.489 10.651 1.00 40.57 479 ARG C C 1
ATOM 590 O O . ARG A 1 84 ? 2.903 24.332 10.291 1.00 42.03 479 ARG C O 1
ATOM 598 N N . GLU A 1 85 ? 3.471 22.535 11.547 1.00 38.10 480 GLU C N 1
ATOM 599 C CA . GLU A 1 85 ? 2.158 22.349 12.162 1.00 39.19 480 GLU C CA 1
ATOM 600 C C . GLU A 1 85 ? 1.070 22.207 11.100 1.00 38.60 480 GLU C C 1
ATOM 601 O O . GLU A 1 85 ? 0.009 22.828 11.189 1.00 39.78 480 GLU C O 1
ATOM 607 N N . LEU A 1 86 ? 1.353 21.387 10.091 1.00 37.71 481 LEU C N 1
ATOM 608 C CA . LEU A 1 86 ? 0.427 21.165 8.987 1.00 35.59 481 LEU C CA 1
ATOM 609 C C . LEU A 1 86 ? -0.073 19.727 8.946 1.00 33.41 481 LEU C C 1
ATOM 610 O O . LEU A 1 86 ? 0.654 18.796 9.296 1.00 32.74 481 LEU C O 1
ATOM 615 N N . VAL A 1 87 ? -1.324 19.563 8.527 1.00 29.22 482 VAL C N 1
ATOM 616 C CA . VAL A 1 87 ? -1.918 18.246 8.318 1.00 25.33 482 VAL C CA 1
ATOM 617 C C . VAL A 1 87 ? -2.552 18.188 6.923 1.00 23.72 482 VAL C C 1
ATOM 618 O O . VAL A 1 87 ? -3.334 19.066 6.552 1.00 24.23 482 VAL C O 1
ATOM 622 N N . PHE A 1 88 ? -2.194 17.166 6.150 1.00 26.73 483 PHE C N 1
ATOM 623 C CA . PHE A 1 88 ? -2.736 16.980 4.803 1.00 28.83 483 PHE C CA 1
ATOM 624 C C . PHE A 1 88 ? -3.674 15.782 4.769 1.00 28.99 483 PHE C C 1
ATOM 625 O O . PHE A 1 88 ? -3.431 14.783 5.443 1.00 29.61 483 PHE C O 1
ATOM 633 N N . TRP A 1 89 ? -4.741 15.888 3.982 1.00 26.64 484 TRP C N 1
ATOM 634 C CA . TRP A 1 89 ? -5.632 14.758 3.732 1.00 24.67 484 TRP C CA 1
ATOM 635 C C . TRP A 1 89 ? -6.233 14.825 2.355 1.00 25.79 484 TRP C C 1
ATOM 636 O O . TRP A 1 89 ? -6.273 15.889 1.733 1.00 26.62 484 TRP C O 1
ATOM 647 N N . SER A 1 90 ? -6.700 13.678 1.873 1.00 24.80 485 SER C N 1
ATOM 648 C CA . SER A 1 90 ? -7.351 13.586 0.574 1.00 24.64 485 SER C CA 1
ATOM 649 C C . SER A 1 90 ? -8.829 13.263 0.748 1.00 25.34 485 SER C C 1
ATOM 650 O O . SER A 1 90 ? -9.218 12.591 1.706 1.00 26.03 485 SER C O 1
ATOM 653 N N . ASP A 1 91 ? -9.644 13.745 -0.185 1.00 26.02 486 ASP C N 1
ATOM 654 C CA . ASP A 1 91 ? -11.074 13.471 -0.177 1.00 27.60 486 ASP C CA 1
ATOM 655 C C . ASP A 1 91 ? -11.479 12.820 -1.495 1.00 31.26 486 ASP C C 1
ATOM 656 O O . ASP A 1 91 ? -11.322 13.417 -2.562 1.00 32.07 486 ASP C O 1
ATOM 661 N N . VAL A 1 92 ? -12.002 11.598 -1.418 1.00 36.67 487 VAL C N 1
ATOM 662 C CA . VAL A 1 92 ? -12.274 10.809 -2.625 1.00 40.59 487 VAL C CA 1
ATOM 663 C C . VAL A 1 92 ? -13.569 11.185 -3.364 1.00 42.63 487 VAL C C 1
ATOM 664 O O . VAL A 1 92 ? -13.580 11.207 -4.597 1.00 44.93 487 VAL C O 1
ATOM 668 N N . THR A 1 93 ? -14.647 11.484 -2.639 1.00 41.02 488 THR C N 1
ATOM 669 C CA . THR A 1 93 ? -15.888 11.908 -3.305 1.00 39.99 488 THR C CA 1
ATOM 670 C C . THR A 1 93 ? -15.734 13.284 -3.956 1.00 40.35 488 THR C C 1
ATOM 671 O O . THR A 1 93 ? -16.389 13.579 -4.957 1.00 41.15 488 THR C O 1
ATOM 675 N N . LEU A 1 94 ? -14.862 14.112 -3.385 1.00 39.51 489 LEU C N 1
ATOM 676 C CA . LEU A 1 94 ? -14.624 15.463 -3.890 1.00 39.33 489 LEU C CA 1
ATOM 677 C C . LEU A 1 94 ? -13.543 15.527 -4.968 1.00 44.81 489 LEU C C 1
ATOM 678 O O . LEU A 1 94 ? -13.541 16.449 -5.788 1.00 46.21 489 LEU C O 1
ATOM 683 N N . ASP A 1 95 ? -12.637 14.549 -4.961 1.00 48.93 490 ASP C N 1
ATOM 684 C CA . ASP A 1 95 ? -11.462 14.538 -5.842 1.00 50.96 490 ASP C CA 1
ATOM 685 C C . ASP A 1 95 ? -10.539 15.712 -5.521 1.00 49.82 490 ASP C C 1
ATOM 686 O O . ASP A 1 95 ? -10.091 16.436 -6.413 1.00 50.38 490 ASP C O 1
ATOM 691 N N . ARG A 1 96 ? -10.267 15.887 -4.230 1.00 45.85 491 ARG C N 1
ATOM 692 C CA . ARG A 1 96 ? -9.461 16.998 -3.737 1.00 42.42 491 ARG C CA 1
ATOM 693 C C . ARG A 1 96 ? -8.384 16.516 -2.773 1.00 37.46 491 ARG C C 1
ATOM 694 O O . ARG A 1 96 ? -8.498 15.440 -2.183 1.00 36.37 491 ARG C O 1
ATOM 702 N N . ILE A 1 97 ? -7.338 17.324 -2.624 1.00 37.43 492 ILE C N 1
ATOM 703 C CA . ILE A 1 97 ? -6.350 17.137 -1.567 1.00 37.23 492 ILE C CA 1
ATOM 704 C C . ILE A 1 97 ? -6.235 18.455 -0.811 1.00 38.94 492 ILE C C 1
ATOM 705 O O . ILE A 1 97 ? -5.863 19.479 -1.386 1.00 39.22 492 ILE C O 1
ATOM 710 N N . LEU A 1 98 ? -6.578 18.424 0.472 1.00 38.66 493 LEU C N 1
ATOM 711 C CA . LEU A 1 98 ? -6.585 19.632 1.287 1.00 37.74 493 LEU C CA 1
ATOM 712 C C . LEU A 1 98 ? -5.508 19.597 2.363 1.00 35.78 493 LEU C C 1
ATOM 713 O O . LEU A 1 98 ? -4.972 18.537 2.693 1.00 35.43 493 LEU C O 1
ATOM 718 N N . ARG A 1 99 ? -5.195 20.775 2.891 1.00 34.28 494 ARG C N 1
ATOM 719 C CA . ARG A 1 99 ? -4.252 20.917 3.990 1.00 34.84 494 ARG C CA 1
ATOM 720 C C . ARG A 1 99 ? -4.763 21.960 4.976 1.00 36.05 494 ARG C C 1
ATOM 721 O O . ARG A 1 99 ? -5.552 22.835 4.618 1.00 35.01 494 ARG C O 1
ATOM 729 N N . ALA A 1 100 ? -4.328 21.848 6.224 1.00 40.08 495 ALA C N 1
ATOM 730 C CA . ALA A 1 100 ? -4.727 22.791 7.257 1.00 42.62 495 ALA C CA 1
ATOM 731 C C . ALA A 1 100 ? -3.722 22.800 8.400 1.00 43.84 495 ALA C C 1
ATOM 732 O O . ALA A 1 100 ? -2.882 21.910 8.514 1.00 40.98 495 ALA C O 1
ATOM 734 N N . ASN A 1 101 ? -3.817 23.809 9.248 1.00 38.13 496 ASN C N 1
ATOM 735 C CA . ASN A 1 101 ? -2.972 23.894 10.413 1.00 41.44 496 ASN C CA 1
ATOM 736 C C . ASN A 1 101 ? -3.372 22.656 11.277 1.00 39.24 496 ASN C C 1
ATOM 737 O O . ASN A 1 101 ? -4.515 22.187 11.206 1.00 40.42 496 ASN C O 1
ATOM 742 N N . LEU A 1 102 ? -2.451 22.143 12.095 1.00 41.96 497 LEU C N 1
ATOM 743 C CA . LEU A 1 102 ? -2.647 20.903 12.873 1.00 46.17 497 LEU C CA 1
ATOM 744 C C . LEU A 1 102 ? -3.799 21.042 13.869 1.00 50.70 497 LEU C C 1
ATOM 745 O O . LEU A 1 102 ? -4.342 20.055 14.372 1.00 51.29 497 LEU C O 1
ATOM 750 N N . ASN A 1 103 ? -4.114 22.290 14.186 1.00 56.80 498 ASN C N 1
ATOM 751 C CA . ASN A 1 103 ? -5.264 22.659 15.005 1.00 65.13 498 ASN C CA 1
ATOM 752 C C . ASN A 1 103 ? -6.645 22.378 14.384 1.00 62.08 498 ASN C C 1
ATOM 753 O O . ASN A 1 103 ? -7.640 22.291 15.104 1.00 63.43 498 ASN C O 1
ATOM 758 N N . GLY A 1 104 ? -6.703 22.248 13.059 1.00 56.10 499 GLY C N 1
ATOM 759 C CA . GLY A 1 104 ? -7.968 22.121 12.346 1.00 54.60 499 GLY C CA 1
ATOM 760 C C . GLY A 1 104 ? -8.491 23.399 11.704 1.00 55.69 499 GLY C C 1
ATOM 761 O O . GLY A 1 104 ? -9.617 23.441 11.206 1.00 56.08 499 GLY C O 1
ATOM 762 N N . SER A 1 105 ? -7.666 24.440 11.717 1.00 56.03 500 SER C N 1
ATOM 763 C CA . SER A 1 105 ? -8.004 25.733 11.119 1.00 56.13 500 SER C CA 1
ATOM 764 C C . SER A 1 105 ? -7.189 26.029 9.854 1.00 53.80 500 SER C C 1
ATOM 765 O O . SER A 1 105 ? -6.250 25.303 9.525 1.00 51.30 500 SER C O 1
ATOM 768 N N . ASN A 1 106 ? -7.573 27.083 9.139 1.00 54.21 501 ASN C N 1
ATOM 769 C CA . ASN A 1 106 ? -6.863 27.493 7.929 1.00 53.27 501 ASN C CA 1
ATOM 770 C C . ASN A 1 106 ? -6.812 26.398 6.869 1.00 46.48 501 ASN C C 1
ATOM 771 O O . ASN A 1 106 ? -5.775 26.171 6.245 1.00 46.82 501 ASN C O 1
ATOM 776 N N . VAL A 1 107 ? -7.931 25.704 6.690 1.00 37.33 502 VAL C N 1
ATOM 777 C CA . VAL A 1 107 ? -8.015 24.652 5.686 1.00 36.37 502 VAL C CA 1
ATOM 778 C C . VAL A 1 107 ? -8.112 25.232 4.275 1.00 36.26 502 VAL C C 1
ATOM 779 O O . VAL A 1 107 ? -8.949 26.096 4.000 1.00 35.71 502 VAL C O 1
ATOM 783 N N . GLU A 1 108 ? -7.261 24.741 3.379 1.00 40.70 503 GLU C N 1
ATOM 784 C CA . GLU A 1 108 ? -7.240 25.210 1.995 1.00 44.89 503 GLU C CA 1
ATOM 785 C C . GLU A 1 108 ? -7.031 24.083 0.987 1.00 44.87 503 GLU C C 1
ATOM 786 O O . GLU A 1 108 ? -6.497 23.022 1.314 1.00 45.20 503 GLU C O 1
ATOM 792 N N . GLU A 1 109 ? -7.470 24.328 -0.243 1.00 41.14 504 GLU C N 1
ATOM 793 C CA . GLU A 1 109 ? -7.374 23.364 -1.327 1.00 38.63 504 GLU C CA 1
ATOM 794 C C . GLU A 1 109 ? -5.956 23.369 -1.893 1.00 37.23 504 GLU C C 1
ATOM 795 O O . GLU A 1 109 ? -5.399 24.429 -2.193 1.00 38.24 504 GLU C O 1
ATOM 801 N N . VAL A 1 110 ? -5.374 22.181 -2.023 1.00 36.74 505 VAL C N 1
ATOM 802 C CA . VAL A 1 110 ? -4.007 22.037 -2.522 1.00 37.05 505 VAL C CA 1
ATOM 803 C C . VAL A 1 110 ? -4.014 21.439 -3.928 1.00 37.72 505 VAL C C 1
ATOM 804 O O . VAL A 1 110 ? -3.469 22.030 -4.862 1.00 39.15 505 VAL C O 1
ATOM 808 N N . VAL A 1 111 ? -4.628 20.267 -4.067 1.00 35.56 506 VAL C N 1
ATOM 809 C CA . VAL A 1 111 ? -4.840 19.666 -5.379 1.00 33.00 506 VAL C CA 1
ATOM 810 C C . VAL A 1 111 ? -6.340 19.617 -5.651 1.00 34.92 506 VAL C C 1
ATOM 811 O O . VAL A 1 111 ? -7.103 19.035 -4.876 1.00 34.37 506 VAL C O 1
ATOM 815 N N . SER A 1 112 ? -6.752 20.247 -6.747 1.00 41.78 507 SER C N 1
ATOM 816 C CA . SER A 1 112 ? -8.158 20.294 -7.133 1.00 48.78 507 SER C CA 1
ATOM 817 C C . SER A 1 112 ? -8.430 19.408 -8.341 1.00 49.55 507 SER C C 1
ATOM 818 O O . SER A 1 112 ? -9.254 18.494 -8.280 1.00 52.99 507 SER C O 1
ATOM 821 N N . THR A 1 113 ? -7.725 19.682 -9.434 1.00 40.30 508 THR C N 1
ATOM 822 C CA . THR A 1 113 ? -7.951 18.998 -10.703 1.00 35.36 508 THR C CA 1
ATOM 823 C C . THR A 1 113 ? -7.207 17.664 -10.805 1.00 33.48 508 THR C C 1
ATOM 824 O O . THR A 1 113 ? -6.228 17.428 -10.091 1.00 33.05 508 THR C O 1
ATOM 828 N N . GLY A 1 114 ? -7.696 16.798 -11.690 1.00 31.96 509 GLY C N 1
ATOM 829 C CA . GLY A 1 114 ? -6.977 15.595 -12.103 1.00 33.40 509 GLY C CA 1
ATOM 830 C C . GLY A 1 114 ? -6.901 14.456 -11.105 1.00 35.59 509 GLY C C 1
ATOM 831 O O . GLY A 1 114 ? -5.934 13.691 -11.108 1.00 36.33 509 GLY C O 1
ATOM 832 N N . LEU A 1 115 ? -7.916 14.334 -10.255 1.00 36.71 510 LEU C N 1
ATOM 833 C CA . LEU A 1 115 ? -7.956 13.247 -9.282 1.00 37.09 510 LEU C CA 1
ATOM 834 C C . LEU A 1 115 ? -9.166 12.349 -9.503 1.00 38.17 510 LEU C C 1
ATOM 835 O O . LEU A 1 115 ? -10.264 12.829 -9.786 1.00 39.83 510 LEU C O 1
ATOM 840 N N . GLU A 1 116 ? -8.950 11.042 -9.387 1.00 38.65 511 GLU C N 1
ATOM 841 C CA . GLU A 1 116 ? -10.032 10.070 -9.493 1.00 40.32 511 GLU C CA 1
ATOM 842 C C . GLU A 1 116 ? -10.232 9.374 -8.155 1.00 35.17 511 GLU C C 1
ATOM 843 O O . GLU A 1 116 ? -11.287 9.503 -7.532 1.00 34.94 511 GLU C O 1
ATOM 849 N N . SER A 1 117 ? -9.211 8.643 -7.715 1.00 34.05 512 SER C N 1
ATOM 850 C CA . SER A 1 117 ? -9.228 7.999 -6.407 1.00 36.69 512 SER C CA 1
ATOM 851 C C . SER A 1 117 ? -7.879 8.166 -5.697 1.00 35.01 512 SER C C 1
ATOM 852 O O . SER A 1 117 ? -7.067 7.236 -5.665 1.00 35.52 512 SER C O 1
ATOM 855 N N . PRO A 1 118 ? -7.637 9.366 -5.131 1.00 32.74 513 PRO C N 1
ATOM 856 C CA . PRO A 1 118 ? -6.409 9.664 -4.393 1.00 32.04 513 PRO C CA 1
ATOM 857 C C . PRO A 1 118 ? -6.419 8.979 -3.026 1.00 31.29 513 PRO C C 1
ATOM 858 O O . PRO A 1 118 ? -6.821 9.575 -2.023 1.00 31.02 513 PRO C O 1
ATOM 862 N N . GLY A 1 119 ? -5.980 7.725 -3.000 1.00 29.61 514 GLY C N 1
ATOM 863 C CA . GLY A 1 119 ? -6.100 6.894 -1.807 1.00 27.15 514 GLY C CA 1
ATOM 864 C C . GLY A 1 119 ? -4.899 6.855 -0.883 1.00 24.01 514 GLY C C 1
ATOM 865 O O . GLY A 1 119 ? -4.944 6.189 0.152 1.00 25.29 514 GLY C O 1
ATOM 866 N N . GLY A 1 120 ? -3.829 7.562 -1.240 1.00 22.30 515 GLY C N 1
ATOM 867 C CA . GLY A 1 120 ? -2.613 7.569 -0.424 1.00 23.00 515 GLY C CA 1
ATOM 868 C C . GLY A 1 120 ? -1.895 8.904 -0.389 1.00 26.39 515 GLY C C 1
ATOM 869 O O . GLY A 1 120 ? -1.841 9.611 -1.395 1.00 27.66 515 GLY C O 1
ATOM 870 N N . LEU A 1 121 ? -1.339 9.240 0.775 1.00 26.76 516 LEU C N 1
ATOM 871 C CA . LEU A 1 121 ? -0.610 10.494 0.968 1.00 27.95 516 LEU C CA 1
ATOM 872 C C . LEU A 1 121 ? 0.671 10.315 1.766 1.00 23.83 516 LEU C C 1
ATOM 873 O O . LEU A 1 121 ? 0.724 9.515 2.702 1.00 28.64 516 LEU C O 1
ATOM 878 N N . ALA A 1 122 ? 1.698 11.071 1.390 1.00 15.96 517 ALA C N 1
ATOM 879 C CA . ALA A 1 122 ? 2.963 11.073 2.112 1.00 15.10 517 ALA C CA 1
ATOM 880 C C . ALA A 1 122 ? 3.646 12.435 2.029 1.00 19.09 517 ALA C C 1
ATOM 881 O O . ALA A 1 122 ? 3.784 13.009 0.946 1.00 19.61 517 ALA C O 1
ATOM 883 N N . VAL A 1 123 ? 4.063 12.945 3.185 1.00 24.73 518 VAL C N 1
ATOM 884 C CA . VAL A 1 123 ? 4.726 14.241 3.274 1.00 25.82 518 VAL C CA 1
ATOM 885 C C . VAL A 1 123 ? 6.226 14.059 3.455 1.00 26.84 518 VAL C C 1
ATOM 886 O O . VAL A 1 123 ? 6.669 13.341 4.354 1.00 26.62 518 VAL C O 1
ATOM 890 N N . ASP A 1 124 ? 7.001 14.701 2.588 1.00 29.45 519 ASP C N 1
ATOM 891 C CA . ASP A 1 124 ? 8.435 14.806 2.795 1.00 33.67 519 ASP C CA 1
ATOM 892 C C . ASP A 1 124 ? 8.681 16.051 3.634 1.00 35.03 519 ASP C C 1
ATOM 893 O O . ASP A 1 124 ? 8.603 17.172 3.132 1.00 36.85 519 ASP C O 1
ATOM 898 N N . TRP A 1 125 ? 8.969 15.843 4.914 1.00 33.52 520 TRP C N 1
ATOM 899 C CA . TRP A 1 125 ? 9.169 16.943 5.856 1.00 31.88 520 TRP C CA 1
ATOM 900 C C . TRP A 1 125 ? 10.546 17.545 5.754 1.00 30.97 520 TRP C C 1
ATOM 901 O O . TRP A 1 125 ? 10.786 18.644 6.257 1.00 31.75 520 TRP C O 1
ATOM 912 N N . VAL A 1 126 ? 11.463 16.831 5.105 1.00 32.54 521 VAL C N 1
ATOM 913 C CA . VAL A 1 126 ? 12.828 17.318 4.912 1.00 34.28 521 VAL C CA 1
ATOM 914 C C . VAL A 1 126 ? 12.909 18.284 3.728 1.00 38.51 521 VAL C C 1
ATOM 915 O O . VAL A 1 126 ? 13.483 19.369 3.844 1.00 40.33 521 VAL C O 1
ATOM 919 N N . HIS A 1 127 ? 12.323 17.890 2.599 1.00 39.46 522 HIS C N 1
ATOM 920 C CA . HIS A 1 127 ? 12.381 18.687 1.374 1.00 42.10 522 HIS C CA 1
ATOM 921 C C . HIS A 1 127 ? 11.119 19.465 1.111 1.00 44.26 522 HIS C C 1
ATOM 922 O O . HIS A 1 127 ? 10.989 20.109 0.065 1.00 44.59 522 HIS C O 1
ATOM 929 N N . ASP A 1 128 ? 10.188 19.420 2.064 1.00 43.54 523 ASP C N 1
ATOM 930 C CA . ASP A 1 128 ? 8.896 20.100 1.945 1.00 42.64 523 ASP C CA 1
ATOM 931 C C . ASP A 1 128 ? 8.180 19.737 0.641 1.00 40.03 523 ASP C C 1
ATOM 932 O O . ASP A 1 128 ? 7.772 20.613 -0.126 1.00 38.76 523 ASP C O 1
ATOM 937 N N . LYS A 1 129 ? 8.037 18.436 0.405 1.00 40.56 524 LYS C N 1
ATOM 938 C CA . LYS A 1 129 ? 7.361 17.925 -0.785 1.00 40.68 524 LYS C CA 1
ATOM 939 C C . LYS A 1 129 ? 6.125 17.116 -0.410 1.00 38.51 524 LYS C C 1
ATOM 940 O O . LYS A 1 129 ? 6.003 16.638 0.720 1.00 37.78 524 LYS C O 1
ATOM 946 N N . LEU A 1 130 ? 5.215 16.967 -1.368 1.00 34.18 525 LEU C N 1
ATOM 947 C CA . LEU A 1 130 ? 3.980 16.226 -1.150 1.00 30.21 525 LEU C CA 1
ATOM 948 C C . LEU A 1 130 ? 3.766 15.178 -2.238 1.00 30.72 525 LEU C C 1
ATOM 949 O O . LEU A 1 130 ? 3.502 15.514 -3.392 1.00 30.70 525 LEU C O 1
ATOM 954 N N . TYR A 1 131 ? 3.884 13.910 -1.855 1.00 29.17 526 TYR C N 1
ATOM 955 C CA . TYR A 1 131 ? 3.683 12.792 -2.772 1.00 27.37 526 TYR C CA 1
ATOM 956 C C . TYR A 1 131 ? 2.317 12.160 -2.537 1.00 26.01 526 TYR C C 1
ATOM 957 O O . TYR A 1 131 ? 1.887 12.015 -1.391 1.00 26.44 526 TYR C O 1
ATOM 966 N N . TRP A 1 132 ? 1.636 11.786 -3.617 1.00 23.94 527 TRP C N 1
ATOM 967 C CA . TRP A 1 132 ? 0.373 11.055 -3.493 1.00 23.11 527 TRP C CA 1
ATOM 968 C C . TRP A 1 132 ? 0.119 10.078 -4.606 1.00 22.57 527 TRP C C 1
ATOM 969 O O . TRP A 1 132 ? 0.690 10.188 -5.694 1.00 22.89 527 TRP C O 1
ATOM 980 N N . THR A 1 133 ? -0.753 9.114 -4.325 1.00 23.96 528 THR C N 1
ATOM 981 C CA . THR A 1 133 ? -1.096 8.061 -5.271 1.00 25.82 528 THR C CA 1
ATOM 982 C C . THR A 1 133 ? -2.569 8.135 -5.651 1.00 27.19 528 THR C C 1
ATOM 983 O O . THR A 1 133 ? -3.416 8.460 -4.816 1.00 28.61 528 THR C O 1
ATOM 987 N N . ASP A 1 134 ? -2.867 7.836 -6.911 1.00 26.59 529 ASP C N 1
ATOM 988 C CA . ASP A 1 134 ? -4.246 7.753 -7.370 1.00 26.49 529 ASP C CA 1
ATOM 989 C C . ASP A 1 134 ? -4.475 6.420 -8.077 1.00 27.34 529 ASP C C 1
ATOM 990 O O . ASP A 1 134 ? -3.904 6.165 -9.138 1.00 26.45 529 ASP C O 1
ATOM 995 N N . SER A 1 135 ? -5.305 5.574 -7.471 1.00 31.73 530 SER C N 1
ATOM 996 C CA . SER A 1 135 ? -5.624 4.261 -8.032 1.00 34.27 530 SER C CA 1
ATOM 997 C C . SER A 1 135 ? -6.495 4.382 -9.281 1.00 34.39 530 SER C C 1
ATOM 998 O O . SER A 1 135 ? -6.424 3.540 -10.178 1.00 33.65 530 SER C O 1
ATOM 1001 N N . GLY A 1 136 ? -7.315 5.430 -9.326 1.00 34.29 531 GLY C N 1
ATOM 1002 C CA . GLY A 1 136 ? -8.185 5.688 -10.469 1.00 35.97 531 GLY C CA 1
ATOM 1003 C C . GLY A 1 136 ? -7.444 6.328 -11.628 1.00 38.53 531 GLY C C 1
ATOM 1004 O O . GLY A 1 136 ? -7.846 6.189 -12.785 1.00 39.08 531 GLY C O 1
ATOM 1005 N N . THR A 1 137 ? -6.361 7.034 -11.310 1.00 37.48 532 THR C N 1
ATOM 1006 C CA . THR A 1 137 ? -5.526 7.690 -12.314 1.00 35.77 532 THR C CA 1
ATOM 1007 C C . THR A 1 137 ? -4.293 6.839 -12.668 1.00 31.49 532 THR C C 1
ATOM 1008 O O . THR A 1 137 ? -3.634 7.080 -13.683 1.00 30.98 532 THR C O 1
ATOM 1012 N N . SER A 1 138 ? -4.014 5.828 -11.843 1.00 28.14 533 SER C N 1
ATOM 1013 C CA . SER A 1 138 ? -2.852 4.938 -12.015 1.00 26.07 533 SER C CA 1
ATOM 1014 C C . SER A 1 138 ? -1.515 5.683 -12.044 1.00 30.30 533 SER C C 1
ATOM 1015 O O . SER A 1 138 ? -0.605 5.312 -12.788 1.00 29.90 533 SER C O 1
ATOM 1018 N N . ARG A 1 139 ? -1.401 6.727 -11.227 1.00 38.37 534 ARG C N 1
ATOM 1019 C CA . ARG A 1 139 ? -0.193 7.550 -11.196 1.00 43.01 534 ARG C CA 1
ATOM 1020 C C . ARG A 1 139 ? 0.263 7.888 -9.779 1.00 40.35 534 ARG C C 1
ATOM 1021 O O . ARG A 1 139 ? -0.510 7.792 -8.821 1.00 40.79 534 ARG C O 1
ATOM 1029 N N . ILE A 1 140 ? 1.530 8.274 -9.663 1.00 33.92 535 ILE C N 1
ATOM 1030 C CA . ILE A 1 140 ? 2.078 8.826 -8.429 1.00 30.22 535 ILE C CA 1
ATOM 1031 C C . ILE A 1 140 ? 2.594 10.227 -8.737 1.00 30.96 535 ILE C C 1
ATOM 1032 O O . ILE A 1 140 ? 3.459 10.401 -9.597 1.00 29.99 535 ILE C O 1
ATOM 1037 N N . GLU A 1 141 ? 2.044 11.223 -8.049 1.00 31.77 536 GLU C N 1
ATOM 1038 C CA . GLU A 1 141 ? 2.368 12.618 -8.331 1.00 32.61 536 GLU C CA 1
ATOM 1039 C C . GLU A 1 141 ? 3.015 13.317 -7.138 1.00 31.37 536 GLU C C 1
ATOM 1040 O O . GLU A 1 141 ? 2.842 12.902 -5.990 1.00 30.04 536 GLU C O 1
ATOM 1046 N N . VAL A 1 142 ? 3.761 14.379 -7.432 1.00 28.88 537 VAL C N 1
ATOM 1047 C CA . VAL A 1 142 ? 4.479 15.146 -6.419 1.00 24.73 537 VAL C CA 1
ATOM 1048 C C . VAL A 1 142 ? 4.279 16.643 -6.646 1.00 25.30 537 VAL C C 1
ATOM 1049 O O . VAL A 1 142 ? 4.137 17.092 -7.787 1.00 25.63 537 VAL C O 1
ATOM 1053 N N . ALA A 1 143 ? 4.256 17.405 -5.556 1.00 27.37 538 ALA C N 1
ATOM 1054 C CA . ALA A 1 143 ? 4.091 18.854 -5.625 1.00 29.30 538 ALA C CA 1
ATOM 1055 C C . ALA A 1 143 ? 4.665 19.534 -4.388 1.00 33.17 538 ALA C C 1
ATOM 1056 O O . ALA A 1 143 ? 4.995 18.872 -3.400 1.00 32.58 538 ALA C O 1
ATOM 1058 N N . ASN A 1 144 ? 4.789 20.858 -4.454 1.00 37.62 539 ASN C N 1
ATOM 1059 C CA . ASN A 1 144 ? 5.131 21.661 -3.287 1.00 42.08 539 ASN C CA 1
ATOM 1060 C C . ASN A 1 144 ? 4.045 21.538 -2.223 1.00 39.40 539 ASN C C 1
ATOM 1061 O O . ASN A 1 144 ? 2.929 21.101 -2.515 1.00 37.86 539 ASN C O 1
ATOM 1066 N N . LEU A 1 145 ? 4.379 21.916 -0.992 1.00 39.33 540 LEU C N 1
ATOM 1067 C CA . LEU A 1 145 ? 3.438 21.847 0.127 1.00 38.59 540 LEU C CA 1
ATOM 1068 C C . LEU A 1 145 ? 2.119 22.564 -0.153 1.00 40.92 540 LEU C C 1
ATOM 1069 O O . LEU A 1 145 ? 1.066 22.154 0.338 1.00 40.94 540 LEU C O 1
ATOM 1074 N N . ASP A 1 146 ? 2.185 23.631 -0.945 1.00 46.69 541 ASP C N 1
ATOM 1075 C CA . ASP A 1 146 ? 0.992 24.370 -1.355 1.00 52.83 541 ASP C CA 1
ATOM 1076 C C . ASP A 1 146 ? 0.299 23.729 -2.561 1.00 49.68 541 ASP C C 1
ATOM 1077 O O . ASP A 1 146 ? -0.847 24.060 -2.874 1.00 50.33 541 ASP C O 1
ATOM 1082 N N . GLY A 1 147 ? 0.999 22.814 -3.227 1.00 44.07 542 GLY C N 1
ATOM 1083 C CA . GLY A 1 147 ? 0.449 22.094 -4.373 1.00 42.34 542 GLY C CA 1
ATOM 1084 C C . GLY A 1 147 ? 0.942 22.596 -5.714 1.00 41.81 542 GLY C C 1
ATOM 1085 O O . GLY A 1 147 ? 0.413 22.211 -6.758 1.00 42.27 542 GLY C O 1
ATOM 1086 N N . ALA A 1 148 ? 1.955 23.459 -5.685 1.00 38.59 543 ALA C N 1
ATOM 1087 C CA . ALA A 1 148 ? 2.537 24.010 -6.904 1.00 35.99 543 ALA C CA 1
ATOM 1088 C C . ALA A 1 148 ? 3.653 23.115 -7.431 1.00 33.37 543 ALA C C 1
ATOM 1089 O O . ALA A 1 148 ? 4.079 22.179 -6.749 1.00 32.79 543 ALA C O 1
ATOM 1091 N N . HIS A 1 149 ? 4.117 23.411 -8.645 1.00 30.19 544 HIS C N 1
ATOM 1092 C CA . HIS A 1 149 ? 5.144 22.613 -9.317 1.00 28.04 544 HIS C CA 1
ATOM 1093 C C . HIS A 1 149 ? 4.720 21.169 -9.421 1.00 25.12 544 HIS C C 1
ATOM 1094 O O . HIS A 1 149 ? 5.532 20.255 -9.272 1.00 25.44 544 HIS C O 1
ATOM 1101 N N . ARG A 1 150 ? 3.429 20.963 -9.680 1.00 22.73 545 ARG C N 1
ATOM 1102 C CA . ARG A 1 150 ? 2.843 19.628 -9.733 1.00 22.06 545 ARG C CA 1
ATOM 1103 C C . ARG A 1 150 ? 3.363 18.835 -10.926 1.00 25.72 545 ARG C C 1
ATOM 1104 O O . ARG A 1 150 ? 3.257 19.276 -12.071 1.00 27.24 545 ARG C O 1
ATOM 1112 N N . LYS A 1 151 ? 3.915 17.659 -10.639 1.00 27.66 546 LYS C N 1
ATOM 1113 C CA . LYS A 1 151 ? 4.500 16.792 -11.656 1.00 27.36 546 LYS C CA 1
ATOM 1114 C C . LYS A 1 151 ? 4.071 15.345 -11.441 1.00 27.77 546 LYS C C 1
ATOM 1115 O O . LYS A 1 151 ? 4.007 14.871 -10.305 1.00 28.45 546 LYS C O 1
ATOM 1121 N N . VAL A 1 152 ? 3.779 14.651 -12.538 1.00 24.57 547 VAL C N 1
ATOM 1122 C CA . VAL A 1 152 ? 3.522 13.217 -12.491 1.00 20.71 547 VAL C CA 1
ATOM 1123 C C . VAL A 1 152 ? 4.858 12.486 -12.386 1.00 20.21 547 VAL C C 1
ATOM 1124 O O . VAL A 1 152 ? 5.649 12.477 -13.333 1.00 20.76 547 VAL C O 1
ATOM 1128 N N . LEU A 1 153 ? 5.106 11.887 -11.225 1.00 19.33 548 LEU C N 1
ATOM 1129 C CA . LEU A 1 153 ? 6.374 11.216 -10.956 1.00 20.20 548 LEU C CA 1
ATOM 1130 C C . LEU A 1 153 ? 6.444 9.836 -11.606 1.00 23.34 548 LEU C C 1
ATOM 1131 O O . LEU A 1 153 ? 7.443 9.495 -12.241 1.00 24.29 548 LEU C O 1
ATOM 1136 N N . LEU A 1 154 ? 5.383 9.048 -11.441 1.00 26.49 549 LEU C N 1
ATOM 1137 C CA . LEU A 1 154 ? 5.354 7.676 -11.945 1.00 28.33 549 LEU C CA 1
ATOM 1138 C C . LEU A 1 154 ? 3.992 7.318 -12.530 1.00 30.95 549 LEU C C 1
ATOM 1139 O O . LEU A 1 154 ? 2.955 7.595 -11.927 1.00 30.73 549 LEU C O 1
ATOM 1144 N N . TRP A 1 155 ? 4.013 6.708 -13.713 1.00 37.38 550 TRP C N 1
ATOM 1145 C CA . TRP A 1 155 ? 2.793 6.277 -14.399 1.00 42.58 550 TRP C CA 1
ATOM 1146 C C . TRP A 1 155 ? 2.928 4.889 -14.979 1.00 47.88 550 TRP C C 1
ATOM 1147 O O . TRP A 1 155 ? 2.031 4.056 -14.820 1.00 49.40 550 TRP C O 1
ATOM 1158 N N . GLN A 1 156 ? 4.051 4.638 -15.655 1.00 49.37 551 GLN C N 1
ATOM 1159 C CA . GLN A 1 156 ? 4.337 3.345 -16.279 1.00 51.16 551 GLN C CA 1
ATOM 1160 C C . GLN A 1 156 ? 4.177 2.197 -15.291 1.00 49.13 551 GLN C C 1
ATOM 1161 O O . GLN A 1 156 ? 4.708 2.249 -14.181 1.00 48.41 551 GLN C O 1
ATOM 1167 N N . SER A 1 157 ? 3.426 1.176 -15.703 1.00 50.32 552 SER C N 1
ATOM 1168 C CA . SER A 1 157 ? 3.278 -0.081 -14.954 1.00 52.04 552 SER C CA 1
ATOM 1169 C C . SER A 1 157 ? 2.381 -0.027 -13.710 1.00 47.45 552 SER C C 1
ATOM 1170 O O . SER A 1 157 ? 2.089 -1.064 -13.117 1.00 47.89 552 SER C O 1
ATOM 1173 N N . LEU A 1 158 ? 1.939 1.166 -13.323 1.00 36.40 553 LEU C N 1
ATOM 1174 C CA . LEU A 1 158 ? 1.070 1.306 -12.156 1.00 32.17 553 LEU C CA 1
ATOM 1175 C C . LEU A 1 158 ? -0.374 0.975 -12.499 1.00 32.69 553 LEU C C 1
ATOM 1176 O O . LEU A 1 158 ? -0.892 1.411 -13.529 1.00 33.02 553 LEU C O 1
ATOM 1181 N N . GLU A 1 159 ? -1.020 0.202 -11.632 1.00 33.46 554 GLU C N 1
ATOM 1182 C CA . GLU A 1 159 ? -2.424 -0.141 -11.816 1.00 36.20 554 GLU C CA 1
ATOM 1183 C C . GLU A 1 159 ? -3.273 0.475 -10.711 1.00 33.87 554 GLU C C 1
ATOM 1184 O O . GLU A 1 159 ? -4.044 1.405 -10.956 1.00 31.99 554 GLU C O 1
ATOM 1190 N N . LYS A 1 160 ? -3.124 -0.048 -9.497 1.00 31.71 555 LYS C N 1
ATOM 1191 C CA . LYS A 1 160 ? -3.857 0.458 -8.343 1.00 28.76 555 LYS C CA 1
ATOM 1192 C C . LYS A 1 160 ? -2.914 0.778 -7.183 1.00 25.45 555 LYS C C 1
ATOM 1193 O O . LYS A 1 160 ? -2.826 0.011 -6.222 1.00 24.82 555 LYS C O 1
ATOM 1199 N N . PRO A 1 161 ? -2.198 1.916 -7.272 1.00 23.34 556 PRO C N 1
ATOM 1200 C CA . PRO A 1 161 ? -1.353 2.329 -6.158 1.00 22.30 556 PRO C CA 1
ATOM 1201 C C . PRO A 1 161 ? -2.233 2.785 -5.004 1.00 21.08 556 PRO C C 1
ATOM 1202 O O . PRO A 1 161 ? -3.205 3.509 -5.224 1.00 22.23 556 PRO C O 1
ATOM 1206 N N . ARG A 1 162 ? -1.915 2.344 -3.794 1.00 21.34 557 ARG C N 1
ATOM 1207 C CA . ARG A 1 162 ? -2.679 2.749 -2.624 1.00 22.72 557 ARG C CA 1
ATOM 1208 C C . ARG A 1 162 ? -1.759 3.381 -1.587 1.00 24.53 557 ARG C C 1
ATOM 1209 O O . ARG A 1 162 ? -1.645 4.606 -1.520 1.00 24.85 557 ARG C O 1
ATOM 1217 N N . ALA A 1 163 ? -1.091 2.544 -0.799 1.00 24.28 558 ALA C N 1
ATOM 1218 C CA . ALA A 1 163 ? -0.219 3.032 0.260 1.00 24.25 558 ALA C CA 1
ATOM 1219 C C . ALA A 1 163 ? 1.065 3.603 -0.317 1.00 23.76 558 ALA C C 1
ATOM 1220 O O . ALA A 1 163 ? 1.530 3.164 -1.366 1.00 23.15 558 ALA C O 1
ATOM 1222 N N . ILE A 1 164 ? 1.612 4.597 0.375 1.00 23.17 559 ILE C N 1
ATOM 1223 C CA . ILE A 1 164 ? 2.886 5.210 0.017 1.00 22.34 559 ILE C CA 1
ATOM 1224 C C . ILE A 1 164 ? 3.602 5.665 1.288 1.00 22.41 559 ILE C C 1
ATOM 1225 O O . ILE A 1 164 ? 2.974 6.200 2.206 1.00 23.56 559 ILE C O 1
ATOM 1230 N N . ALA A 1 165 ? 4.909 5.426 1.348 1.00 22.05 560 ALA C N 1
ATOM 1231 C CA . ALA A 1 165 ? 5.718 5.835 2.492 1.00 21.46 560 ALA C CA 1
ATOM 1232 C C . ALA A 1 165 ? 7.086 6.334 2.044 1.00 23.95 560 ALA C C 1
ATOM 1233 O O . ALA A 1 165 ? 7.690 5.777 1.123 1.00 24.49 560 ALA C O 1
ATOM 1235 N N . LEU A 1 166 ? 7.575 7.377 2.709 1.00 27.74 561 LEU C N 1
ATOM 1236 C CA . LEU A 1 166 ? 8.816 8.033 2.304 1.00 31.93 561 LEU C CA 1
ATOM 1237 C C . LEU A 1 166 ? 9.956 7.826 3.287 1.00 33.82 561 LEU C C 1
ATOM 1238 O O . LEU A 1 166 ? 9.737 7.505 4.456 1.00 35.63 561 LEU C O 1
ATOM 1243 N N . HIS A 1 167 ? 11.174 8.006 2.789 1.00 32.37 562 HIS C N 1
ATOM 1244 C CA . HIS A 1 167 ? 12.371 7.952 3.609 1.00 31.81 562 HIS C CA 1
ATOM 1245 C C . HIS A 1 167 ? 13.295 9.060 3.180 1.00 32.84 562 HIS C C 1
ATOM 1246 O O . HIS A 1 167 ? 14.307 8.796 2.525 1.00 35.30 562 HIS C O 1
ATOM 1253 N N . PRO A 1 168 ? 12.973 10.317 3.549 1.00 31.00 563 PRO C N 1
ATOM 1254 C CA . PRO A 1 168 ? 13.728 11.473 3.048 1.00 30.83 563 PRO C CA 1
ATOM 1255 C C . PRO A 1 168 ? 15.232 11.326 3.254 1.00 32.48 563 PRO C C 1
ATOM 1256 O O . PRO A 1 168 ? 16.013 11.819 2.440 1.00 32.18 563 PRO C O 1
ATOM 1260 N N . MET A 1 169 ? 15.621 10.648 4.332 1.00 36.39 564 MET C N 1
ATOM 1261 C CA . MET A 1 169 ? 17.027 10.380 4.618 1.00 41.56 564 MET C CA 1
ATOM 1262 C C . MET A 1 169 ? 17.653 9.480 3.554 1.00 45.12 564 MET C C 1
ATOM 1263 O O . MET A 1 169 ? 18.732 9.779 3.039 1.00 48.09 564 MET C O 1
ATOM 1268 N N . GLU A 1 170 ? 16.966 8.388 3.222 1.00 49.67 565 GLU C N 1
ATOM 1269 C CA . GLU A 1 170 ? 17.432 7.461 2.197 1.00 54.60 565 GLU C CA 1
ATOM 1270 C C . GLU A 1 170 ? 17.101 7.992 0.803 1.00 50.82 565 GLU C C 1
ATOM 1271 O O . GLU A 1 170 ? 17.652 7.525 -0.196 1.00 50.63 565 GLU C O 1
ATOM 1277 N N . GLY A 1 171 ? 16.209 8.980 0.754 1.00 43.98 566 GLY C N 1
ATOM 1278 C CA . GLY A 1 171 ? 15.714 9.541 -0.501 1.00 42.36 566 GLY C CA 1
ATOM 1279 C C . GLY A 1 171 ? 14.932 8.524 -1.312 1.00 42.46 566 GLY C C 1
ATOM 1280 O O . GLY A 1 171 ? 15.079 8.448 -2.534 1.00 42.35 566 GLY C O 1
ATOM 1281 N N . THR A 1 172 ? 14.094 7.750 -0.625 1.00 40.07 567 THR C N 1
ATOM 1282 C CA . THR A 1 172 ? 13.361 6.645 -1.242 1.00 38.03 567 THR C CA 1
ATOM 1283 C C . THR A 1 172 ? 11.843 6.826 -1.151 1.00 34.25 567 THR C C 1
ATOM 1284 O O . THR A 1 172 ? 11.336 7.512 -0.262 1.00 32.44 567 THR C O 1
ATOM 1288 N N . ILE A 1 173 ? 11.137 6.205 -2.092 1.00 34.62 568 ILE C N 1
ATOM 1289 C CA . ILE A 1 173 ? 9.679 6.166 -2.108 1.00 34.59 568 ILE C CA 1
ATOM 1290 C C . ILE A 1 173 ? 9.227 4.709 -2.078 1.00 32.46 568 ILE C C 1
ATOM 1291 O O . ILE A 1 173 ? 9.686 3.897 -2.880 1.00 33.27 568 ILE C O 1
ATOM 1296 N N . TYR A 1 174 ? 8.333 4.386 -1.149 1.00 31.42 569 TYR C N 1
ATOM 1297 C CA . TYR A 1 174 ? 7.744 3.053 -1.069 1.00 31.90 569 TYR C CA 1
ATOM 1298 C C . TYR A 1 174 ? 6.246 3.146 -1.301 1.00 29.68 569 TYR C C 1
ATOM 1299 O O . TYR A 1 174 ? 5.613 4.108 -0.871 1.00 29.50 569 TYR C O 1
ATOM 1308 N N . TRP A 1 175 ? 5.683 2.152 -1.983 1.00 23.97 570 TRP C N 1
ATOM 1309 C CA . TRP A 1 175 ? 4.239 2.109 -2.207 1.00 20.96 570 TRP C CA 1
ATOM 1310 C C . TRP A 1 175 ? 3.719 0.727 -2.493 1.00 19.44 570 TRP C C 1
ATOM 1311 O O . TRP A 1 175 ? 4.477 -0.175 -2.854 1.00 19.04 570 TRP C O 1
ATOM 1322 N N . THR A 1 176 ? 2.409 0.565 -2.334 1.00 19.13 571 THR C N 1
ATOM 1323 C CA . THR A 1 176 ? 1.744 -0.697 -2.621 1.00 19.86 571 THR C CA 1
ATOM 1324 C C . THR A 1 176 ? 0.853 -0.559 -3.846 1.00 23.90 571 THR C C 1
ATOM 1325 O O . THR A 1 176 ? 0.189 0.462 -4.031 1.00 22.96 571 THR C O 1
ATOM 1329 N N . ASP A 1 177 ? 0.856 -1.590 -4.683 1.00 28.99 572 ASP C N 1
ATOM 1330 C CA . ASP A 1 177 ? -0.078 -1.681 -5.792 1.00 29.83 572 ASP C CA 1
ATOM 1331 C C . ASP A 1 177 ? -0.897 -2.949 -5.591 1.00 28.81 572 ASP C C 1
ATOM 1332 O O . ASP A 1 177 ? -0.354 -4.054 -5.594 1.00 29.82 572 ASP C O 1
ATOM 1337 N N . TRP A 1 178 ? -2.202 -2.781 -5.404 1.00 25.02 573 TRP C N 1
ATOM 1338 C CA . TRP A 1 178 ? -3.095 -3.908 -5.148 1.00 23.62 573 TRP C CA 1
ATOM 1339 C C . TRP A 1 178 ? -3.868 -4.325 -6.376 1.00 26.57 573 TRP C C 1
ATOM 1340 O O . TRP A 1 178 ? -4.873 -5.033 -6.279 1.00 26.59 573 TRP C O 1
ATOM 1351 N N . GLY A 1 179 ? -3.387 -3.903 -7.544 1.00 29.71 574 GLY C N 1
ATOM 1352 C CA . GLY A 1 179 ? -4.045 -4.190 -8.818 1.00 34.54 574 GLY C CA 1
ATOM 1353 C C . GLY A 1 179 ? -3.897 -5.625 -9.295 1.00 35.97 574 GLY C C 1
ATOM 1354 O O . GLY A 1 179 ? -3.573 -6.518 -8.508 1.00 35.37 574 GLY C O 1
ATOM 1355 N N . ASN A 1 180 ? -4.134 -5.842 -10.589 1.00 35.08 575 ASN C N 1
ATOM 1356 C CA . ASN A 1 180 ? -4.090 -7.182 -11.191 1.00 32.87 575 ASN C CA 1
ATOM 1357 C C . ASN A 1 180 ? -2.696 -7.821 -11.197 1.00 34.27 575 ASN C C 1
ATOM 1358 O O . ASN A 1 180 ? -2.559 -9.028 -11.413 1.00 34.49 575 ASN C O 1
ATOM 1363 N N . THR A 1 181 ? -1.672 -7.007 -10.952 1.00 34.46 576 THR C N 1
ATOM 1364 C CA . THR A 1 181 ? -0.324 -7.506 -10.696 1.00 35.10 576 THR C CA 1
ATOM 1365 C C . THR A 1 181 ? 0.143 -6.940 -9.350 1.00 36.48 576 THR C C 1
ATOM 1366 O O . THR A 1 181 ? 0.925 -5.996 -9.314 1.00 36.96 576 THR C O 1
ATOM 1370 N N . PRO A 1 182 ? -0.345 -7.514 -8.235 1.00 38.46 577 PRO C N 1
ATOM 1371 C CA . PRO A 1 182 ? -0.045 -6.979 -6.902 1.00 38.29 577 PRO C CA 1
ATOM 1372 C C . PRO A 1 182 ? 1.449 -6.969 -6.576 1.00 38.75 577 PRO C C 1
ATOM 1373 O O . PRO A 1 182 ? 2.152 -7.959 -6.801 1.00 41.09 577 PRO C O 1
ATOM 1377 N N . ARG A 1 183 ? 1.908 -5.834 -6.052 1.00 33.32 578 ARG C N 1
ATOM 1378 C CA . ARG A 1 183 ? 3.325 -5.555 -5.834 1.00 32.00 578 ARG C CA 1
ATOM 1379 C C . ARG A 1 183 ? 3.562 -4.735 -4.576 1.00 29.01 578 ARG C C 1
ATOM 1380 O O . ARG A 1 183 ? 2.624 -4.346 -3.876 1.00 30.51 578 ARG C O 1
ATOM 1388 N N . ILE A 1 184 ? 4.842 -4.482 -4.313 1.00 23.54 579 ILE C N 1
ATOM 1389 C CA . ILE A 1 184 ? 5.301 -3.435 -3.406 1.00 20.69 579 ILE C CA 1
ATOM 1390 C C . ILE A 1 184 ? 6.610 -2.922 -3.995 1.00 22.44 579 ILE C C 1
ATOM 1391 O O . ILE A 1 184 ? 7.565 -3.682 -4.147 1.00 23.25 579 ILE C O 1
ATOM 1396 N N . GLU A 1 185 ? 6.645 -1.642 -4.352 1.00 27.08 580 GLU C N 1
ATOM 1397 C CA . GLU A 1 185 ? 7.796 -1.093 -5.065 1.00 31.77 580 GLU C CA 1
ATOM 1398 C C . GLU A 1 185 ? 8.494 0.041 -4.328 1.00 34.04 580 GLU C C 1
ATOM 1399 O O . GLU A 1 185 ? 7.874 0.782 -3.562 1.00 33.69 580 GLU C O 1
ATOM 1405 N N . ALA A 1 186 ? 9.795 0.159 -4.578 1.00 34.96 581 ALA C N 1
ATOM 1406 C CA . ALA A 1 186 ? 10.613 1.233 -4.036 1.00 36.82 581 ALA C CA 1
ATOM 1407 C C . ALA A 1 186 ? 11.301 1.970 -5.176 1.00 39.13 581 ALA C C 1
ATOM 1408 O O . ALA A 1 186 ? 11.642 1.367 -6.195 1.00 38.67 581 ALA C O 1
ATOM 1410 N N . SER A 1 187 ? 11.500 3.273 -5.001 1.00 42.19 582 SER C N 1
ATOM 1411 C CA . SER A 1 187 ? 12.165 4.098 -6.005 1.00 42.18 582 SER C CA 1
ATOM 1412 C C . SER A 1 187 ? 12.800 5.320 -5.359 1.00 40.43 582 SER C C 1
ATOM 1413 O O . SER A 1 187 ? 12.466 5.671 -4.229 1.00 39.39 582 SER C O 1
ATOM 1416 N N . SER A 1 188 ? 13.714 5.966 -6.078 1.00 38.75 583 SER C N 1
ATOM 1417 C CA . SER A 1 188 ? 14.230 7.263 -5.656 1.00 39.24 583 SER C CA 1
ATOM 1418 C C . SER A 1 188 ? 13.101 8.287 -5.698 1.00 39.41 583 SER C C 1
ATOM 1419 O O . SER A 1 188 ? 12.089 8.084 -6.376 1.00 39.41 583 SER C O 1
ATOM 1422 N N . MET A 1 189 ? 13.278 9.384 -4.971 1.00 39.93 584 MET C N 1
ATOM 1423 C CA . MET A 1 189 ? 12.241 10.407 -4.866 1.00 41.03 584 MET C CA 1
ATOM 1424 C C . MET A 1 189 ? 12.021 11.192 -6.159 1.00 39.01 584 MET C C 1
ATOM 1425 O O . MET A 1 189 ? 11.003 11.871 -6.314 1.00 38.61 584 MET C O 1
ATOM 1430 N N . ASP A 1 190 ? 12.969 11.085 -7.087 1.00 38.10 585 ASP C N 1
ATOM 1431 C CA . ASP A 1 190 ? 12.822 11.688 -8.408 1.00 37.89 585 ASP C CA 1
ATOM 1432 C C . ASP A 1 190 ? 12.050 10.770 -9.355 1.00 35.62 585 ASP C C 1
ATOM 1433 O O . ASP A 1 190 ? 11.658 11.184 -10.447 1.00 35.88 585 ASP C O 1
ATOM 1438 N N . GLY A 1 191 ? 11.845 9.523 -8.935 1.00 32.37 586 GLY C N 1
ATOM 1439 C CA . GLY A 1 191 ? 11.151 8.534 -9.753 1.00 29.59 586 GLY C CA 1
ATOM 1440 C C . GLY A 1 191 ? 12.082 7.498 -10.354 1.00 27.84 586 GLY C C 1
ATOM 1441 O O . GLY A 1 191 ? 11.635 6.438 -10.797 1.00 27.44 586 GLY C O 1
ATOM 1442 N N . SER A 1 192 ? 13.378 7.806 -10.371 1.00 28.05 587 SER C N 1
ATOM 1443 C CA . SER A 1 192 ? 14.393 6.889 -10.890 1.00 28.00 587 SER C CA 1
ATOM 1444 C C . SER A 1 192 ? 14.686 5.764 -9.897 1.00 29.85 587 SER C C 1
ATOM 1445 O O . SER A 1 192 ? 14.109 5.723 -8.808 1.00 30.80 587 SER C O 1
ATOM 1448 N N . GLY A 1 193 ? 15.581 4.856 -10.285 1.00 31.71 588 GLY C N 1
ATOM 1449 C CA . GLY A 1 193 ? 16.002 3.746 -9.430 1.00 32.55 588 GLY C CA 1
ATOM 1450 C C . GLY A 1 193 ? 14.854 2.941 -8.853 1.00 33.50 588 GLY C C 1
ATOM 1451 O O . GLY A 1 193 ? 14.847 2.616 -7.664 1.00 34.91 588 GLY C O 1
ATOM 1452 N N . ARG A 1 194 ? 13.881 2.626 -9.701 1.00 29.21 589 ARG C N 1
ATOM 1453 C CA . ARG A 1 194 ? 12.699 1.877 -9.298 1.00 27.51 589 ARG C CA 1
ATOM 1454 C C . ARG A 1 194 ? 12.986 0.377 -9.274 1.00 29.97 589 ARG C C 1
ATOM 1455 O O . ARG A 1 194 ? 13.754 -0.134 -10.089 1.00 31.65 589 ARG C O 1
ATOM 1463 N N . ARG A 1 195 ? 12.364 -0.315 -8.324 1.00 32.77 590 ARG C N 1
ATOM 1464 C CA . ARG A 1 195 ? 12.614 -1.735 -8.096 1.00 37.04 590 ARG C CA 1
ATOM 1465 C C . ARG A 1 195 ? 11.442 -2.382 -7.361 1.00 39.24 590 ARG C C 1
ATOM 1466 O O . ARG A 1 195 ? 10.678 -1.700 -6.673 1.00 39.65 590 ARG C O 1
ATOM 1474 N N . ILE A 1 196 ? 11.312 -3.697 -7.508 1.00 38.07 591 ILE C N 1
ATOM 1475 C CA . ILE A 1 196 ? 10.253 -4.454 -6.842 1.00 35.87 591 ILE C CA 1
ATOM 1476 C C . ILE A 1 196 ? 10.728 -5.008 -5.497 1.00 33.51 591 ILE C C 1
ATOM 1477 O O . ILE A 1 196 ? 11.713 -5.748 -5.427 1.00 34.45 591 ILE C O 1
ATOM 1482 N N . ILE A 1 197 ? 10.026 -4.626 -4.433 1.00 29.98 592 ILE C N 1
ATOM 1483 C CA . ILE A 1 197 ? 10.279 -5.160 -3.098 1.00 30.08 592 ILE C CA 1
ATOM 1484 C C . ILE A 1 197 ? 9.663 -6.554 -2.984 1.00 31.59 592 ILE C C 1
ATOM 1485 O O . ILE A 1 197 ? 10.350 -7.516 -2.641 1.00 33.24 592 ILE C O 1
ATOM 1490 N N . ALA A 1 198 ? 8.370 -6.658 -3.281 1.00 30.82 593 ALA C N 1
ATOM 1491 C CA . ALA A 1 198 ? 7.673 -7.937 -3.231 1.00 33.13 593 ALA C CA 1
ATOM 1492 C C . ALA A 1 198 ? 6.579 -8.015 -4.287 1.00 37.69 593 ALA C C 1
ATOM 1493 O O . ALA A 1 198 ? 5.685 -7.170 -4.328 1.00 37.31 593 ALA C O 1
ATOM 1495 N N . ASP A 1 199 ? 6.671 -9.022 -5.151 1.00 45.34 594 ASP C N 1
ATOM 1496 C CA . ASP A 1 199 ? 5.618 -9.307 -6.124 1.00 48.92 594 ASP C CA 1
ATOM 1497 C C . ASP A 1 199 ? 4.996 -10.681 -5.866 1.00 45.78 594 ASP C C 1
ATOM 1498 O O . ASP A 1 199 ? 4.171 -11.160 -6.648 1.00 45.35 594 ASP C O 1
ATOM 1503 N N . THR A 1 200 ? 5.392 -11.296 -4.753 1.00 41.30 595 THR C N 1
ATOM 1504 C CA . THR A 1 200 ? 4.958 -12.647 -4.399 1.00 39.03 595 THR C CA 1
ATOM 1505 C C . THR A 1 200 ? 4.110 -12.655 -3.130 1.00 39.00 595 THR C C 1
ATOM 1506 O O . THR A 1 200 ? 4.393 -11.917 -2.184 1.00 39.25 595 THR C O 1
ATOM 1510 N N . HIS A 1 201 ? 3.077 -13.499 -3.123 1.00 39.39 596 HIS C N 1
ATOM 1511 C CA . HIS A 1 201 ? 2.173 -13.674 -1.973 1.00 40.64 596 HIS C CA 1
ATOM 1512 C C . HIS A 1 201 ? 1.458 -12.419 -1.550 1.00 38.56 596 HIS C C 1
ATOM 1513 O O . HIS A 1 201 ? 1.191 -12.212 -0.363 1.00 38.68 596 HIS C O 1
ATOM 1520 N N . LEU A 1 202 ? 1.139 -11.572 -2.521 1.00 35.77 597 LEU C N 1
ATOM 1521 C CA . LEU A 1 202 ? 0.401 -10.348 -2.257 1.00 32.55 597 LEU C CA 1
ATOM 1522 C C . LEU A 1 202 ? -0.871 -10.330 -3.084 1.00 34.79 597 LEU C C 1
ATOM 1523 O O . LEU A 1 202 ? -0.896 -10.844 -4.202 1.00 36.84 597 LEU C O 1
ATOM 1528 N N . PHE A 1 203 ? -1.932 -9.761 -2.521 1.00 33.93 598 PHE C N 1
ATOM 1529 C CA . PHE A 1 203 ? -3.172 -9.578 -3.262 1.00 32.52 598 PHE C CA 1
ATOM 1530 C C . PHE A 1 203 ? -3.789 -8.216 -2.980 1.00 31.63 598 PHE C C 1
ATOM 1531 O O . PHE A 1 203 ? -4.059 -7.448 -3.905 1.00 32.70 598 PHE C O 1
ATOM 1539 N N . TRP A 1 204 ? -4.011 -7.926 -1.700 1.00 28.14 599 TRP C N 1
ATOM 1540 C CA . TRP A 1 204 ? -4.506 -6.621 -1.281 1.00 25.55 599 TRP C CA 1
ATOM 1541 C C . TRP A 1 204 ? -3.547 -5.927 -0.352 1.00 25.51 599 TRP C C 1
ATOM 1542 O O . TRP A 1 204 ? -3.829 -5.794 0.841 1.00 25.63 599 TRP C O 1
ATOM 1553 N N . PRO A 1 205 ? -2.396 -5.471 -0.882 1.00 26.61 600 PRO C N 1
ATOM 1554 C CA . PRO A 1 205 ? -1.477 -4.699 -0.051 1.00 28.18 600 PRO C CA 1
ATOM 1555 C C . PRO A 1 205 ? -2.046 -3.307 0.237 1.00 28.42 600 PRO C C 1
ATOM 1556 O O . PRO A 1 205 ? -1.768 -2.348 -0.486 1.00 24.92 600 PRO C O 1
ATOM 1560 N N . ASN A 1 206 ? -2.859 -3.220 1.285 1.00 29.32 601 ASN C N 1
ATOM 1561 C CA . ASN A 1 206 ? -3.531 -1.977 1.645 1.00 26.53 601 ASN C CA 1
ATOM 1562 C C . ASN A 1 206 ? -2.612 -0.984 2.345 1.00 27.12 601 ASN C C 1
ATOM 1563 O O . ASN A 1 206 ? -2.415 0.128 1.860 1.00 28.18 601 ASN C O 1
ATOM 1568 N N . GLY A 1 207 ? -2.059 -1.389 3.486 1.00 27.60 602 GLY C N 1
ATOM 1569 C CA . GLY A 1 207 ? -1.243 -0.502 4.310 1.00 26.44 602 GLY C CA 1
ATOM 1570 C C . GLY A 1 207 ? 0.250 -0.673 4.129 1.00 25.03 602 GLY C C 1
ATOM 1571 O O . GLY A 1 207 ? 0.718 -1.731 3.708 1.00 24.18 602 GLY C O 1
ATOM 1572 N N . LEU A 1 208 ? 0.990 0.386 4.450 1.00 25.99 603 LEU C N 1
ATOM 1573 C CA . LEU A 1 208 ? 2.450 0.381 4.407 1.00 27.35 603 LEU C CA 1
ATOM 1574 C C . LEU A 1 208 ? 3.003 1.462 5.332 1.00 27.42 603 LEU C C 1
ATOM 1575 O O . LEU A 1 208 ? 2.470 2.573 5.388 1.00 27.60 603 LEU C O 1
ATOM 1580 N N . THR A 1 209 ? 4.070 1.128 6.055 1.00 26.86 604 THR C N 1
ATOM 1581 C CA . THR A 1 209 ? 4.720 2.069 6.968 1.00 27.74 604 THR C CA 1
ATOM 1582 C C . THR A 1 209 ? 6.216 1.777 7.120 1.00 28.13 604 THR C C 1
ATOM 1583 O O . THR A 1 209 ? 6.662 0.649 6.893 1.00 27.69 604 THR C O 1
ATOM 1587 N N . ILE A 1 210 ? 6.979 2.801 7.500 1.00 30.80 605 ILE C N 1
ATOM 1588 C CA . ILE A 1 210 ? 8.423 2.668 7.689 1.00 33.17 605 ILE C CA 1
ATOM 1589 C C . ILE A 1 210 ? 8.809 2.868 9.149 1.00 35.85 605 ILE C C 1
ATOM 1590 O O . ILE A 1 210 ? 8.380 3.830 9.791 1.00 35.84 605 ILE C O 1
ATOM 1595 N N . ASP A 1 211 ? 9.625 1.952 9.660 1.00 35.48 606 ASP C N 1
ATOM 1596 C CA . ASP A 1 211 ? 10.245 2.112 10.966 1.00 34.31 606 ASP C CA 1
ATOM 1597 C C . ASP A 1 211 ? 11.672 2.612 10.765 1.00 32.89 606 ASP C C 1
ATOM 1598 O O . ASP A 1 211 ? 12.555 1.852 10.361 1.00 32.93 606 ASP C O 1
ATOM 1603 N N . TYR A 1 212 ? 11.885 3.895 11.044 1.00 32.66 607 TYR C N 1
ATOM 1604 C CA . TYR A 1 212 ? 13.172 4.543 10.790 1.00 33.65 607 TYR C CA 1
ATOM 1605 C C . TYR A 1 212 ? 14.247 4.081 11.755 1.00 38.63 607 TYR C C 1
ATOM 1606 O O . TYR A 1 212 ? 15.358 3.739 11.342 1.00 41.17 607 TYR C O 1
ATOM 1615 N N . ALA A 1 213 ? 13.906 4.078 13.038 1.00 42.46 608 ALA C N 1
ATOM 1616 C CA . ALA A 1 213 ? 14.832 3.680 14.080 1.00 48.56 608 ALA C CA 1
ATOM 1617 C C . ALA A 1 213 ? 15.226 2.206 13.938 1.00 49.66 608 ALA C C 1
ATOM 1618 O O . ALA A 1 213 ? 16.409 1.865 14.008 1.00 52.25 608 ALA C O 1
ATOM 1620 N N . GLY A 1 214 ? 14.234 1.346 13.714 1.00 44.73 609 GLY C N 1
ATOM 1621 C CA . GLY A 1 214 ? 14.474 -0.081 13.514 1.00 41.84 609 GLY C CA 1
ATOM 1622 C C . GLY A 1 214 ? 15.033 -0.425 12.145 1.00 41.76 609 GLY C C 1
ATOM 1623 O O . GLY A 1 214 ? 15.526 -1.536 11.936 1.00 41.51 609 GLY C O 1
ATOM 1624 N N . ARG A 1 215 ? 14.958 0.533 11.219 1.00 42.38 610 ARG C N 1
ATOM 1625 C CA . ARG A 1 215 ? 15.410 0.359 9.832 1.00 43.23 610 ARG C CA 1
ATOM 1626 C C . ARG A 1 215 ? 14.721 -0.830 9.159 1.00 42.84 610 ARG C C 1
ATOM 1627 O O . ARG A 1 215 ? 15.364 -1.652 8.500 1.00 45.11 610 ARG C O 1
ATOM 1635 N N . ARG A 1 216 ? 13.406 -0.911 9.342 1.00 40.74 611 ARG C N 1
ATOM 1636 C CA . ARG A 1 216 ? 12.596 -1.982 8.771 1.00 40.47 611 ARG C CA 1
ATOM 1637 C C . ARG A 1 216 ? 11.266 -1.433 8.260 1.00 34.36 611 ARG C C 1
ATOM 1638 O O . ARG A 1 216 ? 10.868 -0.320 8.609 1.00 33.67 611 ARG C O 1
ATOM 1646 N N . MET A 1 217 ? 10.587 -2.217 7.429 1.00 31.24 612 MET C N 1
ATOM 1647 C CA . MET A 1 217 ? 9.310 -1.803 6.855 1.00 28.77 612 MET C CA 1
ATOM 1648 C C . MET A 1 217 ? 8.212 -2.831 7.106 1.00 27.32 612 MET C C 1
ATOM 1649 O O . MET A 1 217 ? 8.444 -4.039 7.028 1.00 29.61 612 MET C O 1
ATOM 1654 N N . TYR A 1 218 ? 7.018 -2.336 7.415 1.00 23.94 613 TYR C N 1
ATOM 1655 C CA . TYR A 1 218 ? 5.862 -3.190 7.651 1.00 24.30 613 TYR C CA 1
ATOM 1656 C C . TYR A 1 218 ? 4.760 -2.861 6.657 1.00 25.37 613 TYR C C 1
ATOM 1657 O O . TYR A 1 218 ? 4.651 -1.723 6.194 1.00 24.82 613 TYR C O 1
ATOM 1666 N N . TRP A 1 219 ? 3.947 -3.862 6.332 1.00 27.02 614 TRP C N 1
ATOM 1667 C CA . TRP A 1 219 ? 2.786 -3.658 5.475 1.00 28.19 614 TRP C CA 1
ATOM 1668 C C . TRP A 1 219 ? 1.692 -4.647 5.761 1.00 28.65 614 TRP C C 1
ATOM 1669 O O . TRP A 1 219 ? 1.910 -5.661 6.427 1.00 28.69 614 TRP C O 1
ATOM 1680 N N . VAL A 1 220 ? 0.511 -4.356 5.231 1.00 30.44 615 VAL C N 1
ATOM 1681 C CA . VAL A 1 220 ? -0.692 -5.111 5.532 1.00 32.83 615 VAL C CA 1
ATOM 1682 C C . VAL A 1 220 ? -1.338 -5.633 4.249 1.00 30.50 615 VAL C C 1
ATOM 1683 O O . VAL A 1 220 ? -1.521 -4.880 3.289 1.00 30.95 615 VAL C O 1
ATOM 1687 N N . ASP A 1 221 ? -1.667 -6.924 4.233 1.00 26.21 616 ASP C N 1
ATOM 1688 C CA . ASP A 1 221 ? -2.439 -7.504 3.139 1.00 23.06 616 ASP C CA 1
ATOM 1689 C C . ASP A 1 221 ? -3.824 -7.888 3.644 1.00 21.52 616 ASP C C 1
ATOM 1690 O O . ASP A 1 221 ? -3.963 -8.763 4.501 1.00 22.08 616 ASP C O 1
ATOM 1695 N N . ALA A 1 222 ? -4.843 -7.220 3.110 1.00 21.42 617 ALA C N 1
ATOM 1696 C CA . ALA A 1 222 ? -6.224 -7.435 3.533 1.00 21.78 617 ALA C CA 1
ATOM 1697 C C . ALA A 1 222 ? -6.811 -8.739 2.993 1.00 21.47 617 ALA C C 1
ATOM 1698 O O . ALA A 1 222 ? -7.881 -9.172 3.428 1.00 21.28 617 ALA C O 1
ATOM 1700 N N . LYS A 1 223 ? -6.107 -9.358 2.048 1.00 20.21 618 LYS C N 1
ATOM 1701 C CA . LYS A 1 223 ? -6.571 -10.596 1.431 1.00 21.06 618 LYS C CA 1
ATOM 1702 C C . LYS A 1 223 ? -5.933 -11.831 2.066 1.00 20.08 618 LYS C C 1
ATOM 1703 O O . LYS A 1 223 ? -6.631 -12.792 2.394 1.00 21.50 618 LYS C O 1
ATOM 1709 N N . HIS A 1 224 ? -4.613 -11.803 2.229 1.00 19.21 619 HIS C N 1
ATOM 1710 C CA . HIS A 1 224 ? -3.892 -12.898 2.875 1.00 20.30 619 HIS C CA 1
ATOM 1711 C C . HIS A 1 224 ? -4.033 -12.853 4.371 1.00 21.88 619 HIS C C 1
ATOM 1712 O O . HIS A 1 224 ? -3.740 -13.834 5.059 1.00 22.11 619 HIS C O 1
ATOM 1719 N N . HIS A 1 225 ? -4.484 -11.705 4.876 1.00 25.18 620 HIS C N 1
ATOM 1720 C CA . HIS A 1 225 ? -4.734 -11.490 6.304 1.00 25.95 620 HIS C CA 1
ATOM 1721 C C . HIS A 1 225 ? -3.471 -11.532 7.123 1.00 26.67 620 HIS C C 1
ATOM 1722 O O . HIS A 1 225 ? -3.399 -12.237 8.133 1.00 27.41 620 HIS C O 1
ATOM 1729 N N . VAL A 1 226 ? -2.465 -10.769 6.696 1.00 25.68 621 VAL C N 1
ATOM 1730 C CA . VAL A 1 226 ? -1.174 -10.717 7.395 1.00 25.83 621 VAL C CA 1
ATOM 1731 C C . VAL A 1 226 ? -0.562 -9.316 7.479 1.00 25.02 621 VAL C C 1
ATOM 1732 O O . VAL A 1 226 ? -0.773 -8.478 6.599 1.00 24.86 621 VAL C O 1
ATOM 1736 N N . ILE A 1 227 ? 0.178 -9.072 8.559 1.00 22.79 622 ILE C N 1
ATOM 1737 C CA . ILE A 1 227 ? 1.106 -7.947 8.628 1.00 20.16 622 ILE C CA 1
ATOM 1738 C C . ILE A 1 227 ? 2.509 -8.507 8.428 1.00 19.90 622 ILE C C 1
ATOM 1739 O O . ILE A 1 227 ? 2.936 -9.407 9.157 1.00 19.01 622 ILE C O 1
ATOM 1744 N N . GLU A 1 228 ? 3.219 -7.982 7.437 1.00 23.85 623 GLU C N 1
ATOM 1745 C CA . GLU A 1 228 ? 4.560 -8.466 7.138 1.00 28.97 623 GLU C CA 1
ATOM 1746 C C . GLU A 1 228 ? 5.636 -7.466 7.529 1.00 31.57 623 GLU C C 1
ATOM 1747 O O . GLU A 1 228 ? 5.488 -6.263 7.315 1.00 30.87 623 GLU C O 1
ATOM 1753 N N . ARG A 1 229 ? 6.714 -7.980 8.114 1.00 34.43 624 ARG C N 1
ATOM 1754 C CA . ARG A 1 229 ? 7.913 -7.190 8.351 1.00 35.26 624 ARG C CA 1
ATOM 1755 C C . ARG A 1 229 ? 8.948 -7.552 7.302 1.00 34.08 624 ARG C C 1
ATOM 1756 O O . ARG A 1 229 ? 9.156 -8.729 7.006 1.00 34.80 624 ARG C O 1
ATOM 1764 N N . ALA A 1 230 ? 9.592 -6.538 6.740 1.00 29.81 625 ALA C N 1
ATOM 1765 C CA . ALA A 1 230 ? 10.662 -6.764 5.784 1.00 28.52 625 ALA C CA 1
ATOM 1766 C C . ALA A 1 230 ? 11.853 -5.879 6.097 1.00 29.49 625 ALA C C 1
ATOM 1767 O O . ALA A 1 230 ? 11.698 -4.782 6.643 1.00 28.96 625 ALA C O 1
ATOM 1769 N N . ASN A 1 231 ? 13.043 -6.367 5.758 1.00 36.46 626 ASN C N 1
ATOM 1770 C CA . ASN A 1 231 ? 14.212 -5.509 5.691 1.00 44.70 626 ASN C CA 1
ATOM 1771 C C . ASN A 1 231 ? 13.869 -4.412 4.687 1.00 45.69 626 ASN C C 1
ATOM 1772 O O . ASN A 1 231 ? 12.914 -4.552 3.913 1.00 42.29 626 ASN C O 1
ATOM 1777 N N . LEU A 1 232 ? 14.630 -3.323 4.691 1.00 41.23 627 LEU C N 1
ATOM 1778 C CA . LEU A 1 232 ? 14.303 -2.181 3.833 1.00 36.55 627 LEU C CA 1
ATOM 1779 C C . LEU A 1 232 ? 14.595 -2.393 2.345 1.00 37.78 627 LEU C C 1
ATOM 1780 O O . LEU A 1 232 ? 14.223 -1.564 1.511 1.00 37.58 627 LEU C O 1
ATOM 1785 N N . ASP A 1 233 ? 15.254 -3.501 2.021 1.00 39.23 628 ASP C N 1
ATOM 1786 C CA . ASP A 1 233 ? 15.529 -3.860 0.632 1.00 39.24 628 ASP C CA 1
ATOM 1787 C C . ASP A 1 233 ? 14.546 -4.919 0.134 1.00 39.80 628 ASP C C 1
ATOM 1788 O O . ASP A 1 233 ? 14.566 -5.299 -1.039 1.00 39.43 628 ASP C O 1
ATOM 1793 N N . GLY A 1 234 ? 13.689 -5.385 1.040 1.00 38.61 629 GLY C N 1
ATOM 1794 C CA . GLY A 1 234 ? 12.722 -6.431 0.732 1.00 35.58 629 GLY C CA 1
ATOM 1795 C C . GLY A 1 234 ? 13.142 -7.790 1.254 1.00 32.16 629 GLY C C 1
ATOM 1796 O O . GLY A 1 234 ? 12.356 -8.738 1.236 1.00 31.72 629 GLY C O 1
ATOM 1797 N N . SER A 1 235 ? 14.385 -7.885 1.722 1.00 28.90 630 SER C N 1
ATOM 1798 C CA . SER A 1 235 ? 14.916 -9.141 2.250 1.00 27.63 630 SER C CA 1
ATOM 1799 C C . SER A 1 235 ? 14.395 -9.417 3.659 1.00 32.14 630 SER C C 1
ATOM 1800 O O . SER A 1 235 ? 13.681 -8.595 4.237 1.00 32.76 630 SER C O 1
ATOM 1803 N N . HIS A 1 236 ? 14.751 -10.585 4.194 1.00 39.04 631 HIS C N 1
ATOM 1804 C CA . HIS A 1 236 ? 14.336 -11.012 5.534 1.00 43.12 631 HIS C CA 1
ATOM 1805 C C . HIS A 1 236 ? 12.871 -10.752 5.791 1.00 39.16 631 HIS C C 1
ATOM 1806 O O . HIS A 1 236 ? 12.486 -10.238 6.845 1.00 40.60 631 HIS C O 1
ATOM 1813 N N . ARG A 1 237 ? 12.049 -11.115 4.810 1.00 33.62 632 ARG C N 1
ATOM 1814 C CA . ARG A 1 237 ? 10.607 -10.902 4.857 1.00 31.41 632 ARG C CA 1
ATOM 1815 C C . ARG A 1 237 ? 9.942 -11.949 5.744 1.00 33.99 632 ARG C C 1
ATOM 1816 O O . ARG A 1 237 ? 10.126 -13.152 5.544 1.00 35.04 632 ARG C O 1
ATOM 1824 N N . LYS A 1 238 ? 9.172 -11.482 6.724 1.00 35.90 633 LYS C N 1
ATOM 1825 C CA . LYS A 1 238 ? 8.534 -12.365 7.698 1.00 39.37 633 LYS C CA 1
ATOM 1826 C C . LYS A 1 238 ? 7.128 -11.906 8.067 1.00 38.00 633 LYS C C 1
ATOM 1827 O O . LYS A 1 238 ? 6.883 -10.712 8.260 1.00 36.86 633 LYS C O 1
ATOM 1833 N N . ALA A 1 239 ? 6.211 -12.866 8.161 1.00 36.75 634 ALA C N 1
ATOM 1834 C CA . ALA A 1 239 ? 4.884 -12.611 8.704 1.00 35.59 634 ALA C CA 1
ATOM 1835 C C . ALA A 1 239 ? 5.015 -12.359 10.201 1.00 37.32 634 ALA C C 1
ATOM 1836 O O . ALA A 1 239 ? 5.802 -13.023 10.882 1.00 39.03 634 ALA C O 1
ATOM 1838 N N . VAL A 1 240 ? 4.254 -11.390 10.704 1.00 34.82 635 VAL C N 1
ATOM 1839 C CA . VAL A 1 240 ? 4.320 -10.996 12.111 1.00 31.61 635 VAL C CA 1
ATOM 1840 C C . VAL A 1 240 ? 2.972 -11.236 12.787 1.00 34.85 635 VAL C C 1
ATOM 1841 O O . VAL A 1 240 ? 2.889 -11.961 13.781 1.00 35.78 635 VAL C O 1
ATOM 1845 N N . ILE A 1 241 ? 1.928 -10.612 12.251 1.00 35.93 636 ILE C N 1
ATOM 1846 C CA . ILE A 1 241 ? 0.563 -10.901 12.669 1.00 37.29 636 ILE C CA 1
ATOM 1847 C C . ILE A 1 241 ? -0.097 -11.738 11.577 1.00 37.18 636 ILE C C 1
ATOM 1848 O O . ILE A 1 241 ? -0.250 -11.283 10.440 1.00 35.75 636 ILE C O 1
ATOM 1853 N N . SER A 1 242 ? -0.460 -12.970 11.925 1.00 34.77 637 SER C N 1
ATOM 1854 C CA . SER A 1 242 ? -1.102 -13.887 10.987 1.00 34.76 637 SER C CA 1
ATOM 1855 C C . SER A 1 242 ? -2.593 -14.055 11.282 1.00 32.00 637 SER C C 1
ATOM 1856 O O . SER A 1 242 ? -3.294 -14.778 10.570 1.00 34.53 637 SER C O 1
ATOM 1859 N N . GLN A 1 243 ? -3.073 -13.379 12.323 1.00 28.40 638 GLN C N 1
ATOM 1860 C CA . GLN A 1 243 ? -4.442 -13.570 12.801 1.00 29.66 638 GLN C CA 1
ATOM 1861 C C . GLN A 1 243 ? -5.111 -12.274 13.255 1.00 27.26 638 GLN C C 1
ATOM 1862 O O . GLN A 1 243 ? -4.438 -11.297 13.589 1.00 26.15 638 GLN C O 1
ATOM 1868 N N . GLY A 1 244 ? -6.442 -12.284 13.279 1.00 25.77 639 GLY C N 1
ATOM 1869 C CA . GLY A 1 244 ? -7.220 -11.103 13.637 1.00 23.78 639 GLY C CA 1
ATOM 1870 C C . GLY A 1 244 ? -7.062 -9.985 12.627 1.00 25.31 639 GLY C C 1
ATOM 1871 O O . GLY A 1 244 ? -6.994 -8.811 12.997 1.00 25.04 639 GLY C O 1
ATOM 1872 N N . LEU A 1 245 ? -7.000 -10.351 11.349 1.00 26.69 640 LEU C N 1
ATOM 1873 C CA . LEU A 1 245 ? -6.840 -9.378 10.273 1.00 27.30 640 LEU C CA 1
ATOM 1874 C C . LEU A 1 245 ? -7.911 -9.530 9.198 1.00 26.78 640 LEU C C 1
ATOM 1875 O O . LEU A 1 245 ? -7.588 -9.814 8.042 1.00 27.37 640 LEU C O 1
ATOM 1880 N N . PRO A 1 246 ? -9.191 -9.326 9.569 1.00 23.32 641 PRO C N 1
ATOM 1881 C CA . PRO A 1 246 ? -10.267 -9.533 8.601 1.00 21.50 641 PRO C CA 1
ATOM 1882 C C . PRO A 1 246 ? -10.183 -8.593 7.397 1.00 20.33 641 PRO C C 1
ATOM 1883 O O . PRO A 1 246 ? -10.250 -9.057 6.259 1.00 20.42 641 PRO C O 1
ATOM 1887 N N . HIS A 1 247 ? -10.030 -7.293 7.644 1.00 17.00 642 HIS C N 1
ATOM 1888 C CA . HIS A 1 247 ? -9.896 -6.323 6.558 1.00 15.27 642 HIS C CA 1
ATOM 1889 C C . HIS A 1 247 ? -9.084 -5.109 6.939 1.00 15.69 642 HIS C C 1
ATOM 1890 O O . HIS A 1 247 ? -9.632 -4.008 7.046 1.00 16.22 642 HIS C O 1
ATOM 1897 N N . PRO A 1 248 ? -7.765 -5.284 7.145 1.00 15.39 643 PRO C N 1
ATOM 1898 C CA . PRO A 1 248 ? -6.941 -4.132 7.521 1.00 15.06 643 PRO C CA 1
ATOM 1899 C C . PRO A 1 248 ? -6.735 -3.156 6.360 1.00 19.01 643 PRO C C 1
ATOM 1900 O O . PRO A 1 248 ? -6.712 -3.575 5.199 1.00 19.74 643 PRO C O 1
ATOM 1904 N N . PHE A 1 249 ? -6.597 -1.869 6.675 1.00 22.68 644 PHE C N 1
ATOM 1905 C CA . PHE A 1 249 ? -6.419 -0.845 5.645 1.00 25.14 644 PHE C CA 1
ATOM 1906 C C . PHE A 1 249 ? -5.092 -0.090 5.733 1.00 26.80 644 PHE C C 1
ATOM 1907 O O . PHE A 1 249 ? -4.298 -0.123 4.796 1.00 26.44 644 PHE C O 1
ATOM 1915 N N . ALA A 1 250 ? -4.870 0.612 6.841 1.00 27.66 645 ALA C N 1
ATOM 1916 C CA . ALA A 1 250 ? -3.653 1.403 7.019 1.00 24.94 645 ALA C CA 1
ATOM 1917 C C . ALA A 1 250 ? -2.894 0.967 8.262 1.00 22.40 645 ALA C C 1
ATOM 1918 O O . ALA A 1 250 ? -3.484 0.414 9.186 1.00 22.38 645 ALA C O 1
ATOM 1920 N N . ILE A 1 251 ? -1.590 1.228 8.280 1.00 19.35 646 ILE C N 1
ATOM 1921 C CA . ILE A 1 251 ? -0.723 0.769 9.363 1.00 16.81 646 ILE C CA 1
ATOM 1922 C C . ILE A 1 251 ? 0.383 1.779 9.675 1.00 18.07 646 ILE C C 1
ATOM 1923 O O . ILE A 1 251 ? 0.846 2.500 8.788 1.00 17.83 646 ILE C O 1
ATOM 1928 N N . THR A 1 252 ? 0.788 1.830 10.941 1.00 22.78 647 THR C N 1
ATOM 1929 C CA . THR A 1 252 ? 1.897 2.679 11.375 1.00 27.97 647 THR C CA 1
ATOM 1930 C C . THR A 1 252 ? 2.689 2.023 12.513 1.00 31.10 647 THR C C 1
ATOM 1931 O O . THR A 1 252 ? 2.184 1.127 13.196 1.00 31.80 647 THR C O 1
ATOM 1935 N N . VAL A 1 253 ? 3.934 2.462 12.692 1.00 31.45 648 VAL C N 1
ATOM 1936 C CA . VAL A 1 253 ? 4.797 1.966 13.766 1.00 33.48 648 VAL C CA 1
ATOM 1937 C C . VAL A 1 253 ? 5.170 3.076 14.737 1.00 33.85 648 VAL C C 1
ATOM 1938 O O . VAL A 1 253 ? 5.361 4.225 14.332 1.00 33.27 648 VAL C O 1
ATOM 1942 N N . PHE A 1 254 ? 5.263 2.728 16.019 1.00 33.86 649 PHE C N 1
ATOM 1943 C CA . PHE A 1 254 ? 5.940 3.580 16.993 1.00 34.02 649 PHE C CA 1
ATOM 1944 C C . PHE A 1 254 ? 6.529 2.782 18.145 1.00 35.21 649 PHE C C 1
ATOM 1945 O O . PHE A 1 254 ? 5.839 1.971 18.770 1.00 34.92 649 PHE C O 1
ATOM 1953 N N . GLU A 1 255 ? 7.807 3.036 18.418 1.00 38.94 650 GLU C N 1
ATOM 1954 C CA . GLU A 1 255 ? 8.572 2.298 19.421 1.00 41.76 650 GLU C CA 1
ATOM 1955 C C . GLU A 1 255 ? 8.498 0.794 19.155 1.00 41.80 650 GLU C C 1
ATOM 1956 O O . GLU A 1 255 ? 9.075 0.312 18.180 1.00 38.45 650 GLU C O 1
ATOM 1962 N N . ASP A 1 256 ? 7.788 0.063 20.012 1.00 44.10 651 ASP C N 1
ATOM 1963 C CA . ASP A 1 256 ? 7.646 -1.385 19.862 1.00 46.59 651 ASP C CA 1
ATOM 1964 C C . ASP A 1 256 ? 6.250 -1.782 19.385 1.00 42.42 651 ASP C C 1
ATOM 1965 O O . ASP A 1 256 ? 5.919 -2.970 19.326 1.00 41.12 651 ASP C O 1
ATOM 1970 N N . SER A 1 257 ? 5.439 -0.788 19.036 1.00 38.74 652 SER C N 1
ATOM 1971 C CA . SER A 1 257 ? 4.037 -1.027 18.720 1.00 36.71 652 SER C CA 1
ATOM 1972 C C . SER A 1 257 ? 3.678 -0.789 17.258 1.00 36.20 652 SER C C 1
ATOM 1973 O O . SER A 1 257 ? 4.172 0.147 16.623 1.00 37.12 652 SER C O 1
ATOM 1976 N N . LEU A 1 258 ? 2.814 -1.657 16.742 1.00 32.19 653 LEU C N 1
ATOM 1977 C CA . LEU A 1 258 ? 2.193 -1.469 15.439 1.00 28.65 653 LEU C CA 1
ATOM 1978 C C . LEU A 1 258 ? 0.756 -1.014 15.647 1.00 29.64 653 LEU C C 1
ATOM 1979 O O . LEU A 1 258 ? 0.077 -1.489 16.559 1.00 30.68 653 LEU C O 1
ATOM 1984 N N . TYR A 1 259 ? 0.303 -0.086 14.811 1.00 27.43 654 TYR C N 1
ATOM 1985 C CA . TYR A 1 259 ? -1.062 0.424 14.890 1.00 26.38 654 TYR C CA 1
ATOM 1986 C C . TYR A 1 259 ? -1.708 0.396 13.513 1.00 23.63 654 TYR C C 1
ATOM 1987 O O . TYR A 1 259 ? -1.133 0.901 12.547 1.00 22.89 654 TYR C O 1
ATOM 1996 N N . TRP A 1 260 ? -2.898 -0.195 13.423 1.00 21.75 655 TRP C N 1
ATOM 1997 C CA . TRP A 1 260 ? -3.604 -0.290 12.146 1.00 21.01 655 TRP C CA 1
ATOM 1998 C C . TRP A 1 260 ? -5.098 -0.104 12.242 1.00 22.05 655 TRP C C 1
ATOM 1999 O O . TRP A 1 260 ? -5.681 -0.196 13.325 1.00 22.59 655 TRP C O 1
ATOM 2010 N N . THR A 1 261 ? -5.718 0.164 11.094 1.00 23.99 656 THR C N 1
ATOM 2011 C CA . THR A 1 261 ? -7.167 0.329 10.991 1.00 24.67 656 THR C CA 1
ATOM 2012 C C . THR A 1 261 ? -7.769 -0.844 10.228 1.00 20.75 656 THR C C 1
ATOM 2013 O O . THR A 1 261 ? -7.115 -1.428 9.365 1.00 21.67 656 THR C O 1
ATOM 2017 N N . ASP A 1 262 ? -9.014 -1.184 10.550 1.00 18.76 657 ASP C N 1
ATOM 2018 C CA . ASP A 1 262 ? -9.675 -2.344 9.960 1.00 19.64 657 ASP C CA 1
ATOM 2019 C C . ASP A 1 262 ? -11.117 -2.010 9.600 1.00 22.98 657 ASP C C 1
ATOM 2020 O O . ASP A 1 262 ? -11.857 -1.458 10.419 1.00 25.11 657 ASP C O 1
ATOM 2025 N N . TRP A 1 263 ? -11.510 -2.352 8.375 1.00 22.67 658 TRP C N 1
ATOM 2026 C CA . TRP A 1 263 ? -12.851 -2.044 7.884 1.00 23.11 658 TRP C CA 1
ATOM 2027 C C . TRP A 1 263 ? -13.915 -2.946 8.433 1.00 24.95 658 TRP C C 1
ATOM 2028 O O . TRP A 1 263 ? -15.064 -2.529 8.588 1.00 25.53 658 TRP C O 1
ATOM 2039 N N . HIS A 1 264 ? -13.559 -4.193 8.722 1.00 26.51 659 HIS C N 1
ATOM 2040 C CA . HIS A 1 264 ? -14.536 -5.138 9.242 1.00 28.34 659 HIS C CA 1
ATOM 2041 C C . HIS A 1 264 ? -14.926 -4.816 10.656 1.00 30.50 659 HIS C C 1
ATOM 2042 O O . HIS A 1 264 ? -16.114 -4.739 10.979 1.00 31.53 659 HIS C O 1
ATOM 2049 N N . THR A 1 265 ? -13.925 -4.615 11.507 1.00 31.49 660 THR C N 1
ATOM 2050 C CA . THR A 1 265 ? -14.157 -4.380 12.928 1.00 33.36 660 THR C CA 1
ATOM 2051 C C . THR A 1 265 ? -14.427 -2.909 13.246 1.00 34.54 660 THR C C 1
ATOM 2052 O O . THR A 1 265 ? -14.816 -2.577 14.370 1.00 35.21 660 THR C O 1
ATOM 2056 N N . LYS A 1 266 ? -14.231 -2.043 12.250 1.00 32.76 661 LYS C N 1
ATOM 2057 C CA . LYS A 1 266 ? -14.395 -0.593 12.400 1.00 29.81 661 LYS C CA 1
ATOM 2058 C C . LYS A 1 266 ? -13.625 -0.086 13.617 1.00 29.38 661 LYS C C 1
ATOM 2059 O O . LYS A 1 266 ? -14.184 0.575 14.496 1.00 28.97 661 LYS C O 1
ATOM 2065 N N . SER A 1 267 ? -12.335 -0.407 13.653 1.00 27.73 662 SER C N 1
ATOM 2066 C CA . SER A 1 267 ? -11.537 -0.213 14.853 1.00 26.40 662 SER C CA 1
ATOM 2067 C C . SER A 1 267 ? -10.081 0.144 14.576 1.00 26.46 662 SER C C 1
ATOM 2068 O O . SER A 1 267 ? -9.572 -0.056 13.472 1.00 26.59 662 SER C O 1
ATOM 2071 N N . ILE A 1 268 ? -9.425 0.682 15.599 1.00 28.25 663 ILE C N 1
ATOM 2072 C CA . ILE A 1 268 ? -7.984 0.878 15.586 1.00 29.63 663 ILE C CA 1
ATOM 2073 C C . ILE A 1 268 ? -7.365 -0.194 16.473 1.00 33.14 663 ILE C C 1
ATOM 2074 O O . ILE A 1 268 ? -7.798 -0.395 17.610 1.00 32.89 663 ILE C O 1
ATOM 2079 N N . ASN A 1 269 ? -6.361 -0.885 15.944 1.00 36.07 664 ASN C N 1
ATOM 2080 C CA . ASN A 1 269 ? -5.763 -2.022 16.636 1.00 40.49 664 ASN C CA 1
ATOM 2081 C C . ASN A 1 269 ? -4.264 -1.856 16.859 1.00 40.45 664 ASN C C 1
ATOM 2082 O O . ASN A 1 269 ? -3.597 -1.117 16.134 1.00 39.28 664 ASN C O 1
ATOM 2087 N N . SER A 1 270 ? -3.745 -2.548 17.871 1.00 39.37 665 SER C N 1
ATOM 2088 C CA . SER A 1 270 ? -2.318 -2.526 18.179 1.00 37.50 665 SER C CA 1
ATOM 2089 C C . SER A 1 270 ? -1.786 -3.923 18.486 1.00 33.50 665 SER C C 1
ATOM 2090 O O . SER A 1 270 ? -2.530 -4.792 18.943 1.00 33.88 665 SER C O 1
ATOM 2093 N N . ALA A 1 271 ? -0.497 -4.125 18.221 1.00 27.14 666 ALA C N 1
ATOM 2094 C CA . ALA A 1 271 ? 0.200 -5.372 18.538 1.00 25.04 666 ALA C CA 1
ATOM 2095 C C . ALA A 1 271 ? 1.703 -5.122 18.618 1.00 19.27 666 ALA C C 1
ATOM 2096 O O . ALA A 1 271 ? 2.197 -4.105 18.121 1.00 15.59 666 ALA C O 1
ATOM 2098 N N . ASN A 1 272 ? 2.425 -6.049 19.243 1.00 28.75 667 ASN C N 1
ATOM 2099 C CA . ASN A 1 272 ? 3.876 -5.938 19.372 1.00 30.90 667 ASN C CA 1
ATOM 2100 C C . ASN A 1 272 ? 4.595 -6.142 18.035 1.00 32.25 667 ASN C C 1
ATOM 2101 O O . ASN A 1 272 ? 4.288 -7.074 17.289 1.00 32.72 667 ASN C O 1
ATOM 2106 N N . LYS A 1 273 ? 5.550 -5.259 17.753 1.00 32.03 668 LYS C N 1
ATOM 2107 C CA . LYS A 1 273 ? 6.263 -5.219 16.473 1.00 32.24 668 LYS C CA 1
ATOM 2108 C C . LYS A 1 273 ? 6.999 -6.503 16.106 1.00 35.02 668 LYS C C 1
ATOM 2109 O O . LYS A 1 273 ? 6.874 -6.998 14.985 1.00 34.00 668 LYS C O 1
ATOM 2115 N N . PHE A 1 274 ? 7.784 -7.017 17.050 1.00 43.05 669 PHE C N 1
ATOM 2116 C CA . PHE A 1 274 ? 8.653 -8.167 16.809 1.00 47.17 669 PHE C CA 1
ATOM 2117 C C . PHE A 1 274 ? 7.915 -9.469 17.075 1.00 44.66 669 PHE C C 1
ATOM 2118 O O . PHE A 1 274 ? 8.398 -10.550 16.732 1.00 47.61 669 PHE C O 1
ATOM 2126 N N . THR A 1 275 ? 6.740 -9.354 17.682 1.00 36.83 670 THR C N 1
ATOM 2127 C CA . THR A 1 275 ? 6.047 -10.506 18.231 1.00 37.20 670 THR C CA 1
ATOM 2128 C C . THR A 1 275 ? 4.680 -10.728 17.585 1.00 35.33 670 THR C C 1
ATOM 2129 O O . THR A 1 275 ? 4.400 -11.816 17.078 1.00 37.03 670 THR C O 1
ATOM 2133 N N . GLY A 1 276 ? 3.838 -9.700 17.605 1.00 30.04 671 GLY C N 1
ATOM 2134 C CA . GLY A 1 276 ? 2.477 -9.817 17.099 1.00 27.49 671 GLY C CA 1
ATOM 2135 C C . GLY A 1 276 ? 1.498 -10.134 18.211 1.00 29.24 671 GLY C C 1
ATOM 2136 O O . GLY A 1 276 ? 0.302 -10.297 17.966 1.00 28.49 671 GLY C O 1
ATOM 2137 N N . LYS A 1 277 ? 2.016 -10.233 19.433 1.00 36.92 672 LYS C N 1
ATOM 2138 C CA . LYS A 1 277 ? 1.185 -10.424 20.618 1.00 46.27 672 LYS C CA 1
ATOM 2139 C C . LYS A 1 277 ? 0.808 -9.068 21.201 1.00 51.36 672 LYS C C 1
ATOM 2140 O O . LYS A 1 277 ? 1.049 -8.033 20.572 1.00 45.93 672 LYS C O 1
ATOM 2146 N N . ASN A 1 278 ? 0.214 -9.077 22.393 1.00 54.28 673 ASN C N 1
ATOM 2147 C CA . ASN A 1 278 ? -0.308 -7.862 23.019 1.00 56.05 673 ASN C CA 1
ATOM 2148 C C . ASN A 1 278 ? -1.356 -7.176 22.145 1.00 49.90 673 ASN C C 1
ATOM 2149 O O . ASN A 1 278 ? -1.441 -5.945 22.117 1.00 49.71 673 ASN C O 1
ATOM 2154 N N . GLN A 1 279 ? -2.149 -7.973 21.432 1.00 43.55 674 GLN C N 1
ATOM 2155 C CA . GLN A 1 279 ? -3.154 -7.426 20.526 1.00 40.63 674 GLN C CA 1
ATOM 2156 C C . GLN A 1 279 ? -4.273 -6.731 21.297 1.00 42.60 674 GLN C C 1
ATOM 2157 O O . GLN A 1 279 ? -4.994 -7.360 22.077 1.00 43.16 674 GLN C O 1
ATOM 2163 N N . GLU A 1 280 ? -4.392 -5.425 21.077 1.00 43.85 675 GLU C N 1
ATOM 2164 C CA . GLU A 1 280 ? -5.402 -4.605 21.738 1.00 45.75 675 GLU C CA 1
ATOM 2165 C C . GLU A 1 280 ? -6.306 -3.903 20.730 1.00 44.02 675 GLU C C 1
ATOM 2166 O O . GLU A 1 280 ? -5.959 -3.756 19.556 1.00 43.57 675 GLU C O 1
ATOM 2172 N N . ILE A 1 281 ? -7.473 -3.483 21.209 1.00 40.94 676 ILE C N 1
ATOM 2173 C CA . ILE A 1 281 ? -8.385 -2.645 20.443 1.00 38.30 676 ILE C CA 1
ATOM 2174 C C . ILE A 1 281 ? -8.404 -1.274 21.104 1.00 38.38 676 ILE C C 1
ATOM 2175 O O . ILE A 1 281 ? -8.898 -1.124 22.224 1.00 40.25 676 ILE C O 1
ATOM 2180 N N . ILE A 1 282 ? -7.849 -0.283 20.416 1.00 36.76 677 ILE C N 1
ATOM 2181 C CA . ILE A 1 282 ? -7.746 1.066 20.963 1.00 36.27 677 ILE C CA 1
ATOM 2182 C C . ILE A 1 282 ? -9.094 1.782 20.897 1.00 40.30 677 ILE C C 1
ATOM 2183 O O . ILE A 1 282 ? -9.527 2.392 21.878 1.00 42.58 677 ILE C O 1
ATOM 2188 N N . ARG A 1 283 ? -9.754 1.693 19.746 1.00 43.10 678 ARG C N 1
ATOM 2189 C CA . ARG A 1 283 ? -11.089 2.258 19.570 1.00 48.96 678 ARG C CA 1
ATOM 2190 C C . ARG A 1 283 ? -11.931 1.386 18.652 1.00 46.96 678 ARG C C 1
ATOM 2191 O O . ARG A 1 283 ? -11.432 0.857 17.664 1.00 43.25 678 ARG C O 1
ATOM 2199 N N . ASN A 1 284 ? -13.206 1.239 18.997 1.00 43.21 679 ASN C N 1
ATOM 2200 C CA . ASN A 1 284 ? -14.169 0.527 18.165 1.00 41.43 679 ASN C CA 1
ATOM 2201 C C . ASN A 1 284 ? -15.371 1.423 17.888 1.00 40.31 679 ASN C C 1
ATOM 2202 O O . ASN A 1 284 ? -15.408 2.568 18.346 1.00 39.70 679 ASN C O 1
ATOM 2207 N N . LYS A 1 285 ? -16.346 0.904 17.142 1.00 45.51 680 LYS C N 1
ATOM 2208 C CA . LYS A 1 285 ? -17.547 1.662 16.771 1.00 48.01 680 LYS C CA 1
ATOM 2209 C C . LYS A 1 285 ? -17.215 2.889 15.916 1.00 39.81 680 LYS C C 1
ATOM 2210 O O . LYS A 1 285 ? -18.005 3.834 15.843 1.00 39.64 680 LYS C O 1
ATOM 2216 N N . LEU A 1 286 ? -16.047 2.871 15.278 1.00 31.12 681 LEU C N 1
ATOM 2217 C CA . LEU A 1 286 ? -15.633 3.964 14.402 1.00 27.04 681 LEU C CA 1
ATOM 2218 C C . LEU A 1 286 ? -16.473 3.955 13.130 1.00 26.90 681 LEU C C 1
ATOM 2219 O O . LEU A 1 286 ? -16.964 2.904 12.711 1.00 27.21 681 LEU C O 1
ATOM 2224 N N . HIS A 1 287 ? -16.643 5.127 12.525 1.00 27.19 682 HIS C N 1
ATOM 2225 C CA . HIS A 1 287 ? -17.474 5.264 11.331 1.00 26.42 682 HIS C CA 1
ATOM 2226 C C . HIS A 1 287 ? -16.951 4.466 10.164 1.00 24.98 682 HIS C C 1
ATOM 2227 O O . HIS A 1 287 ? -17.636 3.570 9.662 1.00 25.59 682 HIS C O 1
ATOM 2234 N N . PHE A 1 288 ? -15.734 4.783 9.729 1.00 23.85 683 PHE C N 1
ATOM 2235 C CA . PHE A 1 288 ? -15.067 4.043 8.664 1.00 24.24 683 PHE C CA 1
ATOM 2236 C C . PHE A 1 288 ? -13.575 4.355 8.719 1.00 25.12 683 PHE C C 1
ATOM 2237 O O . PHE A 1 288 ? -13.091 5.220 7.982 1.00 26.35 683 PHE C O 1
ATOM 2245 N N . PRO A 1 289 ? -12.844 3.654 9.604 1.00 25.42 684 PRO C N 1
ATOM 2246 C CA . PRO A 1 289 ? -11.417 3.906 9.805 1.00 25.36 684 PRO C CA 1
ATOM 2247 C C . PRO A 1 289 ? -10.659 3.799 8.491 1.00 23.59 684 PRO C C 1
ATOM 2248 O O . PRO A 1 289 ? -10.757 2.786 7.794 1.00 23.54 684 PRO C O 1
ATOM 2252 N N . MET A 1 290 ? -9.923 4.852 8.156 1.00 23.45 685 MET C N 1
ATOM 2253 C CA . MET A 1 290 ? -9.161 4.884 6.919 1.00 26.78 685 MET C CA 1
ATOM 2254 C C . MET A 1 290 ? -7.662 4.872 7.194 1.00 29.61 685 MET C C 1
ATOM 2255 O O . MET A 1 290 ? -7.097 3.827 7.525 1.00 32.05 685 MET C O 1
ATOM 2260 N N . ASP A 1 291 ? -7.026 6.037 7.074 1.00 26.20 686 ASP C N 1
ATOM 2261 C CA . ASP A 1 291 ? -5.577 6.136 7.213 1.00 22.93 686 ASP C CA 1
ATOM 2262 C C . ASP A 1 291 ? -5.161 6.541 8.622 1.00 22.50 686 ASP C C 1
ATOM 2263 O O . ASP A 1 291 ? -5.792 7.399 9.233 1.00 24.15 686 ASP C O 1
ATOM 2268 N N . ILE A 1 292 ? -4.088 5.926 9.118 1.00 22.34 687 ILE C N 1
ATOM 2269 C CA . ILE A 1 292 ? -3.617 6.156 10.487 1.00 24.00 687 ILE C CA 1
ATOM 2270 C C . ILE A 1 292 ? -2.125 6.492 10.571 1.00 28.08 687 ILE C C 1
ATOM 2271 O O . ILE A 1 292 ? -1.338 6.128 9.692 1.00 28.89 687 ILE C O 1
ATOM 2276 N N . HIS A 1 293 ? -1.763 7.198 11.639 1.00 34.48 688 HIS C N 1
ATOM 2277 C CA . HIS A 1 293 ? -0.403 7.662 11.864 1.00 37.51 688 HIS C CA 1
ATOM 2278 C C . HIS A 1 293 ? -0.100 7.854 13.317 1.00 37.30 688 HIS C C 1
ATOM 2279 O O . HIS A 1 293 ? -1.000 7.866 14.159 1.00 36.59 688 HIS C O 1
ATOM 2286 N N . THR A 1 294 ? 1.186 8.005 13.614 1.00 36.51 689 THR C N 1
ATOM 2287 C CA . THR A 1 294 ? 1.631 8.389 14.943 1.00 35.92 689 THR C CA 1
ATOM 2288 C C . THR A 1 294 ? 2.156 9.822 14.891 1.00 35.47 689 THR C C 1
ATOM 2289 O O . THR A 1 294 ? 3.162 10.105 14.235 1.00 35.33 689 THR C O 1
ATOM 2293 N N . LEU A 1 295 ? 1.458 10.722 15.578 1.00 35.52 690 LEU C N 1
ATOM 2294 C CA . LEU A 1 295 ? 1.838 12.127 15.628 1.00 34.93 690 LEU C CA 1
ATOM 2295 C C . LEU A 1 295 ? 2.916 12.320 16.685 1.00 32.18 690 LEU C C 1
ATOM 2296 O O . LEU A 1 295 ? 2.635 12.273 17.887 1.00 33.09 690 LEU C O 1
ATOM 2301 N N . HIS A 1 296 ? 4.147 12.529 16.225 1.00 26.99 691 HIS C N 1
ATOM 2302 C CA . HIS A 1 296 ? 5.300 12.646 17.114 1.00 25.39 691 HIS C CA 1
ATOM 2303 C C . HIS A 1 296 ? 6.516 13.138 16.371 1.00 29.00 691 HIS C C 1
ATOM 2304 O O . HIS A 1 296 ? 6.760 12.714 15.238 1.00 29.43 691 HIS C O 1
ATOM 2311 N N . PRO A 1 297 ? 7.298 14.040 16.998 1.00 36.98 692 PRO C N 1
ATOM 2312 C CA . PRO A 1 297 ? 8.532 14.557 16.397 1.00 40.63 692 PRO C CA 1
ATOM 2313 C C . PRO A 1 297 ? 9.501 13.469 15.920 1.00 42.43 692 PRO C C 1
ATOM 2314 O O . PRO A 1 297 ? 10.117 13.625 14.864 1.00 43.13 692 PRO C O 1
ATOM 2318 N N . GLN A 1 298 ? 9.623 12.383 16.683 1.00 40.48 693 GLN C N 1
ATOM 2319 C CA . GLN A 1 298 ? 10.530 11.282 16.335 1.00 38.50 693 GLN C CA 1
ATOM 2320 C C . GLN A 1 298 ? 10.107 10.510 15.087 1.00 33.18 693 GLN C C 1
ATOM 2321 O O . GLN A 1 298 ? 10.933 9.847 14.457 1.00 32.90 693 GLN C O 1
ATOM 2327 N N . ARG A 1 299 ? 8.825 10.590 14.737 1.00 25.18 694 ARG C N 1
ATOM 2328 C CA . ARG A 1 299 ? 8.329 9.969 13.510 1.00 22.74 694 ARG C CA 1
ATOM 2329 C C . ARG A 1 299 ? 8.549 10.852 12.285 1.00 24.98 694 ARG C C 1
ATOM 2330 O O . ARG A 1 299 ? 8.191 10.482 11.163 1.00 25.23 694 ARG C O 1
ATOM 2338 N N . GLN A 1 300 ? 9.140 12.021 12.517 1.00 27.37 695 GLN C N 1
ATOM 2339 C CA . GLN A 1 300 ? 9.593 12.901 11.448 1.00 28.09 695 GLN C CA 1
ATOM 2340 C C . GLN A 1 300 ? 10.988 13.434 11.779 1.00 25.79 695 GLN C C 1
ATOM 2341 O O . GLN A 1 300 ? 11.177 14.646 11.922 1.00 26.84 695 GLN C O 1
ATOM 2347 N N . PRO A 1 301 ? 11.974 12.522 11.901 1.00 20.95 696 PRO C N 1
ATOM 2348 C CA . PRO A 1 301 ? 13.326 12.891 12.329 1.00 21.25 696 PRO C CA 1
ATOM 2349 C C . PRO A 1 301 ? 14.015 13.845 11.356 1.00 26.05 696 PRO C C 1
ATOM 2350 O O . PRO A 1 301 ? 13.633 13.924 10.188 1.00 27.44 696 PRO C O 1
ATOM 2354 N N . ALA A 1 302 ? 15.028 14.554 11.847 1.00 33.91 697 ALA C N 1
ATOM 2355 C CA . ALA A 1 302 ? 15.753 15.534 11.043 1.00 40.23 697 ALA C CA 1
ATOM 2356 C C . ALA A 1 302 ? 16.720 14.874 10.067 1.00 42.72 697 ALA C C 1
ATOM 2357 O O . ALA A 1 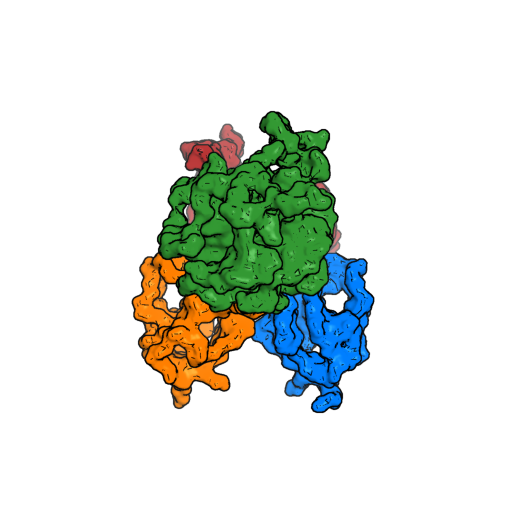302 ? 17.396 13.900 10.406 1.00 42.85 697 ALA C O 1
ATOM 2359 N N . GLY A 1 303 ? 16.774 15.416 8.854 1.00 45.27 698 GLY C N 1
ATOM 2360 C CA . GLY A 1 303 ? 17.679 14.930 7.820 1.00 48.59 698 GLY C CA 1
ATOM 2361 C C . GLY A 1 303 ? 18.252 16.065 6.996 1.00 52.57 698 GLY C C 1
ATOM 2362 O O . GLY A 1 303 ? 17.759 17.194 7.049 1.00 52.83 698 GLY C O 1
ATOM 2363 N N . LYS A 1 304 ? 19.299 15.762 6.235 1.00 62.58 699 LYS C N 1
ATOM 2364 C CA . LYS A 1 304 ? 19.942 16.747 5.373 1.00 68.08 699 LYS C CA 1
ATOM 2365 C C . LYS A 1 304 ? 19.103 16.999 4.122 1.00 64.47 699 LYS C C 1
ATOM 2366 O O . LYS A 1 304 ? 18.654 16.056 3.465 1.00 64.03 699 LYS C O 1
ATOM 2372 N N . ASN A 1 305 ? 18.889 18.274 3.811 1.00 57.85 700 ASN C N 1
ATOM 2373 C CA . ASN A 1 305 ? 18.199 18.665 2.590 1.00 55.86 700 ASN C CA 1
ATOM 2374 C C . ASN A 1 305 ? 19.167 18.613 1.416 1.00 55.11 700 ASN C C 1
ATOM 2375 O O . ASN A 1 305 ? 20.083 19.431 1.321 1.00 55.04 700 ASN C O 1
ATOM 2380 N N . ARG A 1 306 ? 18.963 17.633 0.536 1.00 55.85 701 ARG C N 1
ATOM 2381 C CA . ARG A 1 306 ? 19.828 17.425 -0.629 1.00 58.64 701 ARG C CA 1
ATOM 2382 C C . ARG A 1 306 ? 20.009 18.698 -1.447 1.00 57.47 701 ARG C C 1
ATOM 2383 O O . ARG A 1 306 ? 21.097 18.965 -1.962 1.00 56.85 701 ARG C O 1
ATOM 2391 N N . CYS A 1 307 ? 18.938 19.481 -1.558 1.00 55.49 702 CYS C N 1
ATOM 2392 C CA . CYS A 1 307 ? 18.987 20.754 -2.266 1.00 54.35 702 CYS C CA 1
ATOM 2393 C C . CYS A 1 307 ? 19.708 21.824 -1.430 1.00 54.30 702 CYS C C 1
ATOM 2394 O O . CYS A 1 307 ? 20.117 22.856 -1.961 1.00 55.64 702 CYS C O 1
ATOM 2397 N N . GLY A 1 308 ? 19.878 21.557 -0.133 1.00 54.47 703 GLY C N 1
ATOM 2398 C CA . GLY A 1 308 ? 20.628 22.436 0.768 1.00 56.42 703 GLY C CA 1
ATOM 2399 C C . GLY A 1 308 ? 20.078 23.845 0.798 1.00 61.33 703 GLY C C 1
ATOM 2400 O O . GLY A 1 308 ? 18.882 24.045 1.037 1.00 61.51 703 GLY C O 1
ATOM 2401 N N . ASP A 1 309 ? 20.955 24.821 0.557 1.00 77.45 704 ASP C N 1
ATOM 2402 C CA . ASP A 1 309 ? 20.538 26.208 0.380 1.00 91.14 704 ASP C CA 1
ATOM 2403 C C . ASP A 1 309 ? 19.408 26.208 -0.636 1.00 95.52 704 ASP C C 1
ATOM 2404 O O . ASP A 1 309 ? 19.505 25.544 -1.668 1.00 90.54 704 ASP C O 1
ATOM 2409 N N . ASN A 1 310 ? 18.336 26.939 -0.346 1.00 109.80 705 ASN C N 1
ATOM 2410 C CA . ASN A 1 310 ? 17.128 26.879 -1.172 1.00 118.17 705 ASN C CA 1
ATOM 2411 C C . ASN A 1 310 ? 17.359 27.237 -2.644 1.00 117.00 705 ASN C C 1
ATOM 2412 O O . ASN A 1 310 ? 16.463 27.070 -3.476 1.00 121.08 705 ASN C O 1
ATOM 2417 N N . ASN A 1 311 ? 18.560 27.725 -2.956 1.00 108.27 706 ASN C N 1
ATOM 2418 C CA . ASN A 1 311 ? 19.007 27.869 -4.340 1.00 104.76 706 ASN C CA 1
ATOM 2419 C C . ASN A 1 311 ? 19.024 26.512 -5.036 1.00 94.92 706 ASN C C 1
ATOM 2420 O O . ASN A 1 311 ? 18.973 26.426 -6.265 1.00 91.13 706 ASN C O 1
ATOM 2425 N N . GLY A 1 312 ? 19.100 25.459 -4.225 1.00 85.56 707 GLY C N 1
ATOM 2426 C CA . GLY A 1 312 ? 19.105 24.086 -4.702 1.00 72.42 707 GLY C CA 1
ATOM 2427 C C . GLY A 1 312 ? 17.787 23.661 -5.312 1.00 64.29 707 GLY C C 1
ATOM 2428 O O . GLY A 1 312 ? 17.726 22.645 -5.998 1.00 59.71 707 GLY C O 1
ATOM 2429 N N . GLY A 1 313 ? 16.737 24.446 -5.072 1.00 59.01 708 GLY C N 1
ATOM 2430 C CA . GLY A 1 313 ? 15.422 24.186 -5.650 1.00 55.71 708 GLY C CA 1
ATOM 2431 C C . GLY A 1 313 ? 15.408 24.229 -7.169 1.00 59.70 708 GLY C C 1
ATOM 2432 O O . GLY A 1 313 ? 14.352 24.065 -7.786 1.00 61.06 708 GLY C O 1
ATOM 2433 N N . CYS A 1 314 ? 16.586 24.436 -7.764 1.00 61.03 709 CYS C N 1
ATOM 2434 C CA . CYS A 1 314 ? 16.750 24.549 -9.214 1.00 57.46 709 CYS C CA 1
ATOM 2435 C C . CYS A 1 314 ? 15.845 25.646 -9.762 1.00 52.39 709 CYS C C 1
ATOM 2436 O O . CYS A 1 314 ? 15.797 26.750 -9.214 1.00 53.33 709 CYS C O 1
ATOM 2439 N N . THR A 1 315 ? 15.127 25.340 -10.838 1.00 46.38 710 THR C N 1
ATOM 2440 C CA . THR A 1 315 ? 14.143 26.262 -11.382 1.00 44.15 710 THR C CA 1
ATOM 2441 C C . THR A 1 315 ? 12.796 26.015 -10.716 1.00 40.90 710 THR C C 1
ATOM 2442 O O . THR A 1 315 ? 12.167 26.945 -10.209 1.00 39.47 710 THR C O 1
ATOM 2446 N N . HIS A 1 316 ? 12.369 24.756 -10.710 1.00 42.98 711 HIS C N 1
ATOM 2447 C CA . HIS A 1 316 ? 11.112 24.381 -10.084 1.00 43.70 711 HIS C CA 1
ATOM 2448 C C . HIS A 1 316 ? 11.325 23.292 -9.075 1.00 42.73 711 HIS C C 1
ATOM 2449 O O . HIS A 1 316 ? 11.442 23.556 -7.877 1.00 43.33 711 HIS C O 1
ATOM 2456 N N . LEU A 1 317 ? 11.384 22.056 -9.561 1.00 40.11 712 LEU C N 1
ATOM 2457 C CA . LEU A 1 317 ? 11.475 20.888 -8.698 1.00 37.59 712 LEU C CA 1
ATOM 2458 C C . LEU A 1 317 ? 12.905 20.403 -8.522 1.00 37.99 712 LEU C C 1
ATOM 2459 O O . LEU A 1 317 ? 13.658 20.280 -9.488 1.00 38.08 712 LEU C O 1
ATOM 2464 N N . CYS A 1 318 ? 13.263 20.145 -7.269 1.00 35.24 713 CYS C N 1
ATOM 2465 C CA . CYS A 1 318 ? 14.534 19.533 -6.917 1.00 32.84 713 CYS C CA 1
ATOM 2466 C C . CYS A 1 318 ? 14.211 18.290 -6.104 1.00 34.05 713 CYS C C 1
ATOM 2467 O O . CYS A 1 318 ? 13.675 18.381 -4.996 1.00 35.01 713 CYS C O 1
ATOM 2470 N N . LEU A 1 319 ? 14.526 17.127 -6.664 1.00 32.76 714 LEU C N 1
ATOM 2471 C CA . LEU A 1 319 ? 14.149 15.859 -6.051 1.00 30.65 714 LEU C CA 1
ATOM 2472 C C . LEU A 1 319 ? 15.356 14.965 -5.810 1.00 33.93 714 LEU C C 1
ATOM 2473 O O . LEU A 1 319 ? 16.235 14.868 -6.669 1.00 33.57 714 LEU C O 1
ATOM 2478 N N . PRO A 1 320 ? 15.400 14.312 -4.635 1.00 36.09 715 PRO C N 1
ATOM 2479 C CA . PRO A 1 320 ? 16.462 13.356 -4.332 1.00 36.81 715 PRO C CA 1
ATOM 2480 C C . PRO A 1 320 ? 16.441 12.183 -5.306 1.00 38.21 715 PRO C C 1
ATOM 2481 O O . PRO A 1 320 ? 15.384 11.603 -5.567 1.00 37.37 715 PRO C O 1
ATOM 2485 N N . SER A 1 321 ? 17.612 11.862 -5.845 1.00 43.00 716 SER C N 1
ATOM 2486 C CA . SER A 1 321 ? 17.792 10.733 -6.746 1.00 46.34 716 SER C CA 1
ATOM 2487 C C . SER A 1 321 ? 19.155 10.133 -6.465 1.00 47.91 716 SER C C 1
ATOM 2488 O O . SER A 1 321 ? 20.147 10.863 -6.371 1.00 48.95 716 SER C O 1
ATOM 2491 N N . GLY A 1 322 ? 19.210 8.811 -6.335 1.00 47.76 717 GLY C N 1
ATOM 2492 C CA . GLY A 1 322 ? 20.457 8.135 -6.001 1.00 50.64 717 GLY C CA 1
ATOM 2493 C C . GLY A 1 322 ? 21.045 8.716 -4.730 1.00 55.22 717 GLY C C 1
ATOM 2494 O O . GLY A 1 322 ? 20.371 8.763 -3.696 1.00 54.44 717 GLY C O 1
ATOM 2495 N N . GLN A 1 323 ? 22.290 9.180 -4.810 1.00 70.73 718 GLN C N 1
ATOM 2496 C CA . GLN A 1 323 ? 22.979 9.729 -3.640 1.00 82.84 718 GLN C CA 1
ATOM 2497 C C . GLN A 1 323 ? 22.969 11.253 -3.550 1.00 80.21 718 GLN C C 1
ATOM 2498 O O . GLN A 1 323 ? 23.346 11.814 -2.518 1.00 82.28 718 GLN C O 1
ATOM 2504 N N . ASN A 1 324 ? 22.538 11.924 -4.615 1.00 65.59 719 ASN C N 1
ATOM 2505 C CA . ASN A 1 324 ? 22.451 13.377 -4.582 1.00 59.64 719 ASN C CA 1
ATOM 2506 C C . ASN A 1 324 ? 21.050 13.906 -4.880 1.00 50.89 719 ASN C C 1
ATOM 2507 O O . ASN A 1 324 ? 20.190 13.904 -3.994 1.00 49.69 719 ASN C O 1
ATOM 2512 N N . TYR A 1 325 ? 20.826 14.354 -6.119 1.00 45.58 720 TYR C N 1
ATOM 2513 C CA . TYR A 1 325 ? 19.527 14.885 -6.536 1.00 39.71 720 TYR C CA 1
ATOM 2514 C C . TYR A 1 325 ? 19.463 15.185 -8.036 1.00 35.73 720 TYR C C 1
ATOM 2515 O O . TYR A 1 325 ? 20.492 15.241 -8.713 1.00 36.08 720 TYR C O 1
ATOM 2524 N N . THR A 1 326 ? 18.244 15.379 -8.539 1.00 30.87 721 THR C N 1
ATOM 2525 C CA . THR A 1 326 ? 18.017 15.858 -9.905 1.00 27.31 721 THR C CA 1
ATOM 2526 C C . THR A 1 326 ? 16.974 16.973 -9.912 1.00 26.87 721 THR C C 1
ATOM 2527 O O . THR A 1 326 ? 16.189 17.107 -8.970 1.00 27.40 721 THR C O 1
ATOM 2531 N N . CYS A 1 327 ? 16.973 17.771 -10.977 1.00 28.72 722 CYS C N 1
ATOM 2532 C CA . CYS A 1 327 ? 15.971 18.818 -11.151 1.00 26.33 722 CYS C CA 1
ATOM 2533 C C . CYS A 1 327 ? 14.860 18.314 -12.069 1.00 32.49 722 CYS C C 1
ATOM 2534 O O . CYS A 1 327 ? 15.111 17.515 -12.973 1.00 34.81 722 CYS C O 1
ATOM 2537 N N . ALA A 1 328 ? 13.634 18.770 -11.827 1.00 32.48 723 ALA C N 1
ATOM 2538 C CA . ALA A 1 328 ? 12.480 18.245 -12.554 1.00 31.38 723 ALA C CA 1
ATOM 2539 C C . ALA A 1 328 ? 11.468 19.312 -12.957 1.00 34.20 723 ALA C C 1
ATOM 2540 O O . ALA A 1 328 ? 11.384 20.378 -12.341 1.00 35.63 723 ALA C O 1
ATOM 2542 N N . CYS A 1 329 ? 10.704 18.999 -14.000 1.00 35.33 724 CYS C N 1
ATOM 2543 C CA . CYS A 1 329 ? 9.685 19.893 -14.532 1.00 36.33 724 CYS C CA 1
ATOM 2544 C C . CYS A 1 329 ? 8.287 19.475 -14.102 1.00 33.59 724 CYS C C 1
ATOM 2545 O O . CYS A 1 329 ? 7.943 18.294 -14.172 1.00 32.00 724 CYS C O 1
ATOM 2548 N N . PRO A 1 330 ? 7.470 20.453 -13.678 1.00 33.13 725 PRO C N 1
ATOM 2549 C CA . PRO A 1 330 ? 6.055 20.227 -13.386 1.00 32.22 725 PRO C CA 1
ATOM 2550 C C . PRO A 1 330 ? 5.311 19.837 -14.659 1.00 32.88 725 PRO C C 1
ATOM 2551 O O . PRO A 1 330 ? 5.858 19.979 -15.753 1.00 33.93 725 PRO C O 1
ATOM 2555 N N . THR A 1 331 ? 4.084 19.344 -14.519 1.00 31.26 726 THR C N 1
ATOM 2556 C CA . THR A 1 331 ? 3.266 18.975 -15.674 1.00 32.37 726 THR C CA 1
ATOM 2557 C C . THR A 1 331 ? 3.044 20.188 -16.578 1.00 36.21 726 THR C C 1
ATOM 2558 O O . THR A 1 331 ? 2.759 21.288 -16.098 1.00 36.16 726 THR C O 1
ATOM 2562 N N . GLY A 1 332 ? 3.187 19.977 -17.884 1.00 40.78 727 GLY C N 1
ATOM 2563 C CA . GLY A 1 332 ? 3.032 21.046 -18.868 1.00 45.44 727 GLY C CA 1
ATOM 2564 C C . GLY A 1 332 ? 4.302 21.850 -19.083 1.00 45.95 727 GLY C C 1
ATOM 2565 O O . GLY A 1 332 ? 4.260 22.953 -19.630 1.00 47.03 727 GLY C O 1
ATOM 2566 N N . PHE A 1 333 ? 5.431 21.293 -18.650 1.00 41.44 728 PHE C N 1
ATOM 2567 C CA . PHE A 1 333 ? 6.732 21.946 -18.783 1.00 39.29 728 PHE C CA 1
ATOM 2568 C C . PHE A 1 333 ? 7.725 21.083 -19.555 1.00 40.79 728 PHE C C 1
ATOM 2569 O O . PHE A 1 333 ? 7.576 19.861 -19.634 1.00 42.06 728 PHE C O 1
ATOM 2577 N N . ARG A 1 334 ? 8.735 21.736 -20.121 1.00 40.68 729 ARG C N 1
ATOM 2578 C CA . ARG A 1 334 ? 9.799 21.069 -20.860 1.00 40.33 729 ARG C CA 1
ATOM 2579 C C . ARG A 1 334 ? 11.133 21.313 -20.166 1.00 40.02 729 ARG C C 1
ATOM 2580 O O . ARG A 1 334 ? 11.412 22.429 -19.724 1.00 39.06 729 ARG C O 1
ATOM 2588 N N . LYS A 1 335 ? 11.951 20.267 -20.076 1.00 37.07 730 LYS C N 1
ATOM 2589 C CA . LYS A 1 335 ? 13.272 20.366 -19.461 1.00 36.31 730 LYS C CA 1
ATOM 2590 C C . LYS A 1 335 ? 14.244 21.137 -20.347 1.00 37.78 730 LYS C C 1
ATOM 2591 O O . LYS A 1 335 ? 14.333 20.889 -21.552 1.00 38.74 730 LYS C O 1
ATOM 2597 N N . ILE A 1 336 ? 14.964 22.077 -19.739 1.00 41.27 731 ILE C N 1
ATOM 2598 C CA . ILE A 1 336 ? 15.962 22.877 -20.444 1.00 46.57 731 ILE C CA 1
ATOM 2599 C C . ILE A 1 336 ? 17.263 22.938 -19.646 1.00 57.53 731 ILE C C 1
ATOM 2600 O O . ILE A 1 336 ? 17.269 23.365 -18.490 1.00 56.45 731 ILE C O 1
ATOM 2605 N N . ASN A 1 337 ? 18.356 22.495 -20.267 1.00 65.57 732 ASN C N 1
ATOM 2606 C CA . ASN A 1 337 ? 19.700 22.580 -19.677 1.00 75.87 732 ASN C CA 1
ATOM 2607 C C . ASN A 1 337 ? 19.922 21.745 -18.412 1.00 75.19 732 ASN C C 1
ATOM 2608 O O . ASN A 1 337 ? 20.985 21.828 -17.792 1.00 76.30 732 ASN C O 1
ATOM 2613 N N . SER A 1 338 ? 18.914 20.955 -18.040 1.00 71.09 733 SER C N 1
ATOM 2614 C CA . SER A 1 338 ? 18.955 20.056 -16.873 1.00 67.32 733 SER C CA 1
ATOM 2615 C C . SER A 1 338 ? 18.777 20.750 -15.517 1.00 63.47 733 SER C C 1
ATOM 2616 O O . SER A 1 338 ? 18.576 20.087 -14.497 1.00 55.48 733 SER C O 1
ATOM 2619 N N . HIS A 1 339 ? 18.848 22.079 -15.514 1.00 60.54 734 HIS C N 1
ATOM 2620 C CA . HIS A 1 339 ? 18.655 22.866 -14.299 1.00 57.41 734 HIS C CA 1
ATOM 2621 C C . HIS A 1 339 ? 17.380 23.658 -14.384 1.00 44.90 734 HIS C C 1
ATOM 2622 O O . HIS A 1 339 ? 16.813 24.055 -13.362 1.00 44.51 734 HIS C O 1
ATOM 2629 N N . ALA A 1 340 ? 16.920 23.886 -15.612 1.00 34.78 735 ALA C N 1
ATOM 2630 C CA . ALA A 1 340 ? 15.765 24.738 -15.867 1.00 29.93 735 ALA C CA 1
ATOM 2631 C C . ALA A 1 340 ? 14.617 24.012 -16.558 1.00 30.00 735 ALA C C 1
ATOM 2632 O O . ALA A 1 340 ? 14.813 22.987 -17.212 1.00 32.15 735 ALA C O 1
ATOM 2634 N N . CYS A 1 341 ? 13.415 24.556 -16.392 1.00 29.79 736 CYS C N 1
ATOM 2635 C CA . CYS A 1 341 ? 12.225 24.049 -17.058 1.00 31.01 736 CYS C CA 1
ATOM 2636 C C . CYS A 1 341 ? 11.421 25.205 -17.632 1.00 31.73 736 CYS C C 1
ATOM 2637 O O . CYS A 1 341 ? 11.371 26.288 -17.044 1.00 32.00 736 CYS C O 1
ATOM 2640 N N . ALA A 1 342 ? 10.797 24.976 -18.783 1.00 32.30 737 ALA C N 1
ATOM 2641 C CA . ALA A 1 342 ? 9.941 25.985 -19.398 1.00 32.36 737 ALA C CA 1
ATOM 2642 C C . ALA A 1 342 ? 8.674 25.371 -19.973 1.00 36.02 737 ALA C C 1
ATOM 2643 O O . ALA A 1 342 ? 8.680 24.230 -20.434 1.00 36.98 737 ALA C O 1
ATOM 2645 N N . LEU A 1 343 ? 7.594 26.145 -19.940 1.00 39.00 738 LEU C N 1
ATOM 2646 C CA . LEU A 1 343 ? 6.312 25.731 -20.499 1.00 39.50 738 LEU C CA 1
ATOM 2647 C C . LEU A 1 343 ? 6.487 25.308 -21.954 1.00 46.01 738 LEU C C 1
ATOM 2648 O O . LEU A 1 343 ? 7.194 25.969 -22.721 1.00 44.36 738 LEU C O 1
ATOM 2653 N N . GLU A 1 344 ? 5.842 24.205 -22.325 1.00 46.15 739 GLU C N 1
ATOM 2654 C CA . GLU A 1 344 ? 5.890 23.690 -23.694 1.00 39.03 739 GLU C CA 1
ATOM 2655 C C . GLU A 1 344 ? 5.052 24.559 -24.639 1.00 42.93 739 GLU C C 1
ATOM 2656 O O . GLU A 1 344 ? 5.100 24.389 -25.859 1.00 37.34 739 GLU C O 1
ATOM 2662 N N . VAL A 1 345 ? 4.301 25.498 -24.065 1.00 48.31 740 VAL C N 1
ATOM 2663 C CA . VAL A 1 345 ? 3.449 26.410 -24.835 1.00 45.31 740 VAL C CA 1
ATOM 2664 C C . VAL A 1 345 ? 4.263 27.522 -25.514 1.00 46.60 740 VAL C C 1
ATOM 2665 O O . VAL A 1 345 ? 3.784 28.176 -26.447 1.00 42.93 740 VAL C O 1
ATOM 2669 N N . LEU A 1 346 ? 5.497 27.720 -25.053 1.00 40.61 741 LEU C N 1
ATOM 2670 C CA . LEU A 1 346 ? 6.409 28.684 -25.665 1.00 34.18 741 LEU C CA 1
ATOM 2671 C C . LEU A 1 346 ? 7.214 28.016 -26.777 1.00 38.59 741 LEU C C 1
ATOM 2672 O O . LEU A 1 346 ? 8.084 28.638 -27.390 1.00 39.30 741 LEU C O 1
ATOM 2677 N N . PHE A 1 347 ? 6.911 26.744 -27.023 1.00 38.19 742 PHE C N 1
ATOM 2678 C CA . PHE A 1 347 ? 7.591 25.953 -28.042 1.00 36.18 742 PHE C CA 1
ATOM 2679 C C . PHE A 1 347 ? 6.611 25.393 -29.076 1.00 45.18 742 PHE C C 1
ATOM 2680 O O . PHE A 1 347 ? 7.003 24.619 -29.954 1.00 43.82 742 PHE C O 1
ATOM 2688 N N . GLN A 1 348 ? 5.346 25.790 -28.971 1.00 52.78 743 GLN C N 1
ATOM 2689 C CA . GLN A 1 348 ? 4.295 25.256 -29.838 1.00 53.73 743 GLN C CA 1
ATOM 2690 C C . GLN A 1 348 ? 3.933 26.169 -31.006 1.00 66.30 743 GLN C C 1
ATOM 2691 O O . GLN A 1 348 ? 3.861 25.712 -32.150 1.00 76.90 743 GLN C O 1
ATOM 2697 N N . GLY A 1 349 ? 3.705 27.449 -30.714 1.00 71.17 744 GLY C N 1
ATOM 2698 C CA . GLY A 1 349 ? 3.290 28.425 -31.722 1.00 86.21 744 GLY C CA 1
ATOM 2699 C C . GLY A 1 349 ? 4.059 28.317 -33.026 1.00 90.46 744 GLY C C 1
ATOM 2700 O O . GLY A 1 349 ? 3.822 29.079 -33.964 1.00 92.60 744 GLY C O 1
ATOM 2701 N N . ALA B 2 1 ? -38.037 -18.779 -33.012 1.00 93.51 1758 ALA A N 1
ATOM 2702 C CA . ALA B 2 1 ? -36.695 -18.142 -32.925 1.00 93.26 1758 ALA A CA 1
ATOM 2703 C C . ALA B 2 1 ? -35.576 -19.181 -32.878 1.00 87.50 1758 ALA A C 1
ATOM 2704 O O . ALA B 2 1 ? -35.820 -20.369 -32.648 1.00 89.26 1758 ALA A O 1
ATOM 2706 N N . LEU B 2 2 ? -34.352 -18.715 -33.107 1.00 75.00 1759 LEU A N 1
ATOM 2707 C CA . LEU B 2 2 ? -33.161 -19.544 -33.010 1.00 66.00 1759 LEU A CA 1
ATOM 2708 C C . LEU B 2 2 ? -32.357 -19.066 -31.801 1.00 63.02 1759 LEU A C 1
ATOM 2709 O O . LEU B 2 2 ? -31.685 -18.031 -31.857 1.00 61.88 1759 LEU A O 1
ATOM 2714 N N . GLU B 2 3 ? -32.441 -19.820 -30.707 1.00 64.36 1760 GLU A N 1
ATOM 2715 C CA . GLU B 2 3 ? -31.898 -19.381 -29.418 1.00 65.27 1760 GLU A CA 1
ATOM 2716 C C . GLU B 2 3 ? -30.408 -19.661 -29.185 1.00 57.71 1760 GLU A C 1
ATOM 2717 O O . GLU B 2 3 ? -29.788 -19.027 -28.328 1.00 57.08 1760 GLU A O 1
ATOM 2723 N N . THR B 2 4 ? -29.839 -20.600 -29.936 1.00 51.47 1761 THR A N 1
ATOM 2724 C CA . THR B 2 4 ? -28.426 -20.959 -29.775 1.00 45.79 1761 THR A CA 1
ATOM 2725 C C . THR B 2 4 ? -27.646 -20.879 -31.086 1.00 41.87 1761 THR A C 1
ATOM 2726 O O . THR B 2 4 ? -28.215 -21.023 -32.166 1.00 44.70 1761 THR A O 1
ATOM 2730 N N . LEU B 2 5 ? -26.340 -20.649 -30.979 1.00 37.56 1762 LEU A N 1
ATOM 2731 C CA . LEU B 2 5 ? -25.473 -20.559 -32.151 1.00 35.54 1762 LEU A CA 1
ATOM 2732 C C . LEU B 2 5 ? -24.212 -21.402 -32.014 1.00 31.79 1762 LEU A C 1
ATOM 2733 O O . LEU B 2 5 ? -23.592 -21.435 -30.953 1.00 31.87 1762 LEU A O 1
ATOM 2738 N N . ALA B 2 6 ? -23.838 -22.075 -33.099 1.00 28.06 1763 ALA A N 1
ATOM 2739 C CA . ALA B 2 6 ? -22.628 -22.890 -33.134 1.00 26.32 1763 ALA A CA 1
ATOM 2740 C C . ALA B 2 6 ? -21.580 -22.252 -34.040 1.00 26.41 1763 ALA A C 1
ATOM 2741 O O . ALA B 2 6 ? -21.861 -21.920 -35.193 1.00 27.70 1763 ALA A O 1
ATOM 2743 N N . PHE B 2 7 ? -20.374 -22.084 -33.508 1.00 27.79 1764 PHE A N 1
ATOM 2744 C CA . PHE B 2 7 ? -19.285 -21.448 -34.240 1.00 30.10 1764 PHE A CA 1
ATOM 2745 C C . PHE B 2 7 ? -18.191 -22.471 -34.512 1.00 34.13 1764 PHE A C 1
ATOM 2746 O O . PHE B 2 7 ? -17.686 -23.116 -33.591 1.00 34.45 1764 PHE A O 1
ATOM 2754 N N . ASP B 2 8 ? -17.840 -22.617 -35.786 1.00 39.06 1765 ASP A N 1
ATOM 2755 C CA . ASP B 2 8 ? -16.873 -23.623 -36.218 1.00 42.18 1765 ASP A CA 1
ATOM 2756 C C . ASP B 2 8 ? -15.459 -23.065 -36.399 1.00 45.87 1765 ASP A C 1
ATOM 2757 O O . ASP B 2 8 ? -14.552 -23.784 -36.825 1.00 48.17 1765 ASP A O 1
ATOM 2762 N N . GLY B 2 9 ? -15.279 -21.787 -36.075 1.00 45.61 1766 GLY A N 1
ATOM 2763 C CA . GLY B 2 9 ? -13.988 -21.123 -36.234 1.00 45.24 1766 GLY A CA 1
ATOM 2764 C C . GLY B 2 9 ? -13.942 -20.210 -37.443 1.00 48.24 1766 GLY A C 1
ATOM 2765 O O . GLY B 2 9 ? -13.119 -19.297 -37.512 1.00 47.44 1766 GLY A O 1
ATOM 2766 N N . ARG B 2 10 ? -14.827 -20.465 -38.402 1.00 54.58 1767 ARG A N 1
ATOM 2767 C CA . ARG B 2 10 ? -14.938 -19.640 -39.602 1.00 60.55 1767 ARG A CA 1
ATOM 2768 C C . ARG B 2 10 ? -16.177 -18.752 -39.547 1.00 57.84 1767 ARG A C 1
ATOM 2769 O O . ARG B 2 10 ? -16.410 -17.938 -40.444 1.00 57.19 1767 ARG A O 1
ATOM 2777 N N . THR B 2 11 ? -16.965 -18.913 -38.487 1.00 44.74 1768 THR A N 1
ATOM 2778 C CA . THR B 2 11 ? -18.222 -18.188 -38.329 1.00 38.55 1768 THR A CA 1
ATOM 2779 C C . THR B 2 11 ? -17.997 -16.782 -37.788 1.00 36.93 1768 THR A C 1
ATOM 2780 O O . THR B 2 11 ? -17.528 -16.606 -36.662 1.00 37.14 1768 THR A O 1
ATOM 2784 N N . TYR B 2 12 ? -18.337 -15.789 -38.605 1.00 33.66 1769 TYR A N 1
ATOM 2785 C CA . TYR B 2 12 ? -18.204 -14.386 -38.231 1.00 31.89 1769 TYR A CA 1
ATOM 2786 C C . TYR B 2 12 ? -19.518 -13.666 -38.502 1.00 34.17 1769 TYR A C 1
ATOM 2787 O O . TYR B 2 12 ? -19.938 -13.529 -39.654 1.00 35.25 1769 TYR A O 1
ATOM 2796 N N . ILE B 2 13 ? -20.168 -13.218 -37.432 1.00 35.95 1770 ILE A N 1
ATOM 2797 C CA . ILE B 2 13 ? -21.502 -12.634 -37.530 1.00 37.57 1770 ILE A CA 1
ATOM 2798 C C . ILE B 2 13 ? -21.490 -11.159 -37.136 1.00 37.03 1770 ILE A C 1
ATOM 2799 O O . ILE B 2 13 ? -20.948 -10.791 -36.092 1.00 36.56 1770 ILE A O 1
ATOM 2804 N N . GLU B 2 14 ? -22.088 -10.321 -37.979 1.00 36.00 1771 GLU A N 1
ATOM 2805 C CA . GLU B 2 14 ? -22.122 -8.880 -37.738 1.00 34.07 1771 GLU A CA 1
ATOM 2806 C C . GLU B 2 14 ? -23.455 -8.398 -37.173 1.00 31.13 1771 GLU A C 1
ATOM 2807 O O . GLU B 2 14 ? -24.526 -8.798 -37.631 1.00 31.86 1771 GLU A O 1
ATOM 2813 N N . TYR B 2 15 ? -23.361 -7.533 -36.169 1.00 33.08 1772 TYR A N 1
ATOM 2814 C CA . TYR B 2 15 ? -24.516 -6.866 -35.592 1.00 35.13 1772 TYR A CA 1
ATOM 2815 C C . TYR B 2 15 ? -24.222 -5.377 -35.515 1.00 41.79 1772 TYR A C 1
ATOM 2816 O O . TYR B 2 15 ? -23.064 -4.973 -35.381 1.00 43.04 1772 TYR A O 1
ATOM 2825 N N . LEU B 2 16 ? -25.267 -4.563 -35.609 1.00 49.40 1773 LEU A N 1
ATOM 2826 C CA . LEU B 2 16 ? -25.110 -3.123 -35.459 1.00 57.13 1773 LEU A CA 1
ATOM 2827 C C . LEU B 2 16 ? -25.387 -2.715 -34.020 1.00 61.15 1773 LEU A C 1
ATOM 2828 O O . LEU B 2 16 ? -26.537 -2.682 -33.573 1.00 63.57 1773 LEU A O 1
ATOM 2833 N N . ASN B 2 17 ? -24.307 -2.423 -33.303 1.00 62.09 1774 ASN A N 1
ATOM 2834 C CA . ASN B 2 17 ? -24.357 -2.087 -31.888 1.00 64.57 1774 ASN A CA 1
ATOM 2835 C C . ASN B 2 17 ? -25.011 -0.725 -31.671 1.00 68.69 1774 ASN A C 1
ATOM 2836 O O . ASN B 2 17 ? -26.163 -0.644 -31.238 1.00 69.88 1774 ASN A O 1
ATOM 2841 N N . ALA B 2 18 ? -24.272 0.337 -31.980 1.00 73.56 1775 ALA A N 1
ATOM 2842 C CA . ALA B 2 18 ? -24.796 1.693 -31.891 1.00 78.33 1775 ALA A CA 1
ATOM 2843 C C . ALA B 2 18 ? -24.298 2.538 -33.057 1.00 80.18 1775 ALA A C 1
ATOM 2844 O O . ALA B 2 18 ? -23.136 2.956 -33.087 1.00 79.86 1775 ALA A O 1
ATOM 2846 N N . VAL B 2 19 ? -25.184 2.780 -34.018 1.00 75.72 1776 VAL A N 1
ATOM 2847 C CA . VAL B 2 19 ? -24.872 3.628 -35.165 1.00 73.40 1776 VAL A CA 1
ATOM 2848 C C . VAL B 2 19 ? -25.691 4.914 -35.104 1.00 73.96 1776 VAL A C 1
ATOM 2849 O O . VAL B 2 19 ? -26.561 5.066 -34.242 1.00 73.66 1776 VAL A O 1
ATOM 2853 N N . ILE B 2 20 ? -25.405 5.837 -36.018 1.00 77.68 1777 ILE A N 1
ATOM 2854 C CA . ILE B 2 20 ? -26.219 7.034 -36.175 1.00 77.06 1777 ILE A CA 1
ATOM 2855 C C . ILE B 2 20 ? -27.209 6.806 -37.314 1.00 67.85 1777 ILE A C 1
ATOM 2856 O O . ILE B 2 20 ? -26.841 6.843 -38.491 1.00 71.57 1777 ILE A O 1
ATOM 2861 N N . GLU B 2 21 ? -28.462 6.550 -36.950 1.00 50.65 1778 GLU A N 1
ATOM 2862 C CA . GLU B 2 21 ? -29.523 6.339 -37.927 1.00 43.41 1778 GLU A CA 1
ATOM 2863 C C . GLU B 2 21 ? -30.042 7.676 -38.436 1.00 33.57 1778 GLU A C 1
ATOM 2864 O O . GLU B 2 21 ? -31.168 8.076 -38.131 1.00 29.54 1778 GLU A O 1
ATOM 2870 N N . SER B 2 22 ? -29.206 8.359 -39.214 1.00 33.51 1779 SER A N 1
ATOM 2871 C CA . SER B 2 22 ? -29.526 9.675 -39.764 1.00 35.03 1779 SER A CA 1
ATOM 2872 C C . SER B 2 22 ? -30.843 9.692 -40.531 1.00 33.48 1779 SER A C 1
ATOM 2873 O O . SER B 2 22 ? -31.557 10.696 -40.527 1.00 33.96 1779 SER A O 1
ATOM 2876 N N . GLU B 2 23 ? -31.154 8.576 -41.184 1.00 31.89 1780 GLU A N 1
ATOM 2877 C CA . GLU B 2 23 ? -32.387 8.430 -41.953 1.00 34.10 1780 GLU A CA 1
ATOM 2878 C C . GLU B 2 23 ? -33.627 8.540 -41.068 1.00 35.36 1780 GLU A C 1
ATOM 2879 O O . GLU B 2 23 ? -34.659 9.059 -41.496 1.00 36.52 1780 GLU A O 1
ATOM 2885 N N . LEU B 2 24 ? -33.514 8.051 -39.836 1.00 37.03 1781 LEU A N 1
ATOM 2886 C CA . LEU B 2 24 ? -34.624 8.065 -38.887 1.00 38.96 1781 LEU A CA 1
ATOM 2887 C C . LEU B 2 24 ? -34.541 9.210 -37.884 1.00 32.16 1781 LEU A C 1
ATOM 2888 O O . LEU B 2 24 ? -35.567 9.721 -37.433 1.00 31.94 1781 LEU A O 1
ATOM 2893 N N . THR B 2 25 ? -33.318 9.604 -37.539 1.00 23.02 1782 THR A N 1
ATOM 2894 C CA . THR B 2 25 ? -33.094 10.593 -36.487 1.00 22.33 1782 THR A CA 1
ATOM 2895 C C . THR B 2 25 ? -32.853 12.003 -37.020 1.00 27.34 1782 THR A C 1
ATOM 2896 O O . THR B 2 25 ? -32.964 12.974 -36.268 1.00 27.78 1782 THR A O 1
ATOM 2900 N N . ASN B 2 26 ? -32.521 12.110 -38.308 1.00 30.51 1783 ASN A N 1
ATOM 2901 C CA . ASN B 2 26 ? -32.201 13.397 -38.941 1.00 29.83 1783 ASN A CA 1
ATOM 2902 C C . ASN B 2 26 ? -30.954 14.049 -38.339 1.00 30.82 1783 ASN A C 1
ATOM 2903 O O . ASN B 2 26 ? -30.712 15.247 -38.510 1.00 29.88 1783 ASN A O 1
ATOM 2908 N N . GLU B 2 27 ? -30.166 13.245 -37.631 1.00 32.23 1784 GLU A N 1
ATOM 2909 C CA . GLU B 2 27 ? -28.918 13.703 -37.037 1.00 37.43 1784 GLU A CA 1
ATOM 2910 C C . GLU B 2 27 ? -27.799 13.554 -38.058 1.00 36.24 1784 GLU A C 1
ATOM 2911 O O . GLU B 2 27 ? -27.864 12.687 -38.929 1.00 37.17 1784 GLU A O 1
ATOM 2917 N N . ILE B 2 28 ? -26.780 14.402 -37.953 1.00 35.12 1785 ILE A N 1
ATOM 2918 C CA . ILE B 2 28 ? -25.610 14.307 -38.825 1.00 35.97 1785 ILE A CA 1
ATOM 2919 C C . ILE B 2 28 ? -24.939 12.946 -38.642 1.00 37.65 1785 ILE A C 1
ATOM 2920 O O . ILE B 2 28 ? -24.626 12.557 -37.513 1.00 38.18 1785 ILE A O 1
ATOM 2925 N N . PRO B 2 29 ? -24.731 12.211 -39.750 1.00 40.63 1786 PRO A N 1
ATOM 2926 C CA . PRO B 2 29 ? -24.023 10.933 -39.675 1.00 40.28 1786 PRO A CA 1
ATOM 2927 C C . PRO B 2 29 ? -22.558 11.120 -39.289 1.00 38.38 1786 PRO A C 1
ATOM 2928 O O . PRO B 2 29 ? -21.918 12.087 -39.715 1.00 38.78 1786 PRO A O 1
ATOM 2932 N N . ALA B 2 30 ? -22.054 10.195 -38.474 1.00 33.98 1787 ALA A N 1
ATOM 2933 C CA . ALA B 2 30 ? -20.680 10.213 -37.982 1.00 35.76 1787 ALA A CA 1
ATOM 2934 C C . ALA B 2 30 ? -20.454 8.979 -37.123 1.00 38.81 1787 ALA A C 1
ATOM 2935 O O . ALA B 2 30 ? -21.412 8.314 -36.721 1.00 38.81 1787 ALA A O 1
ATOM 2937 N N . GLU B 2 31 ? -19.190 8.671 -36.845 1.00 48.63 1788 GLU A N 1
ATOM 2938 C CA . GLU B 2 31 ? -18.854 7.605 -35.908 1.00 53.23 1788 GLU A CA 1
ATOM 2939 C C . GLU B 2 31 ? -19.340 7.986 -34.517 1.00 49.73 1788 GLU A C 1
ATOM 2940 O O . GLU B 2 31 ? -19.140 9.119 -34.070 1.00 48.68 1788 GLU A O 1
ATOM 2946 N N . LYS B 2 32 ? -19.990 7.043 -33.842 1.00 49.26 1789 LYS A N 1
ATOM 2947 C CA . LYS B 2 32 ? -20.489 7.285 -32.495 1.00 50.62 1789 LYS A CA 1
ATOM 2948 C C . LYS B 2 32 ? -19.356 7.170 -31.478 1.00 51.80 1789 LYS A C 1
ATOM 2949 O O . LYS B 2 32 ? -18.482 6.308 -31.603 1.00 51.05 1789 LYS A O 1
ATOM 2955 N N . ALA B 2 33 ? -19.372 8.056 -30.486 1.00 58.88 1790 ALA A N 1
ATOM 2956 C CA . ALA B 2 33 ? -18.388 8.042 -29.407 1.00 61.32 1790 ALA A CA 1
ATOM 2957 C C . ALA B 2 33 ? -19.019 7.440 -28.158 1.00 59.88 1790 ALA A C 1
ATOM 2958 O O . ALA B 2 33 ? -20.014 7.957 -27.644 1.00 60.64 1790 ALA A O 1
ATOM 2960 N N . LEU B 2 34 ? -18.436 6.346 -27.675 1.00 50.29 1791 LEU A N 1
ATOM 2961 C CA . LEU B 2 34 ? -19.041 5.576 -26.593 1.00 44.10 1791 LEU A CA 1
ATOM 2962 C C . LEU B 2 34 ? -18.360 5.778 -25.249 1.00 42.96 1791 LEU A C 1
ATOM 2963 O O . LEU B 2 34 ? -17.167 5.517 -25.097 1.00 42.68 1791 LEU A O 1
ATOM 2968 N N . GLN B 2 35 ? -19.140 6.247 -24.281 1.00 43.74 1792 GLN A N 1
ATOM 2969 C CA . GLN B 2 35 ? -18.680 6.418 -22.910 1.00 45.67 1792 GLN A CA 1
ATOM 2970 C C . GLN B 2 35 ? -18.684 5.073 -22.197 1.00 46.66 1792 GLN A C 1
ATOM 2971 O O . GLN B 2 35 ? -17.842 4.814 -21.336 1.00 45.81 1792 GLN A O 1
ATOM 2977 N N . SER B 2 36 ? -19.638 4.222 -22.567 1.00 50.26 1793 SER A N 1
ATOM 2978 C CA . SER B 2 36 ? -19.896 2.990 -21.836 1.00 53.28 1793 SER A CA 1
ATOM 2979 C C . SER B 2 36 ? -20.180 1.794 -22.733 1.00 51.69 1793 SER A C 1
ATOM 2980 O O . SER B 2 36 ? -20.881 1.907 -23.741 1.00 52.31 1793 SER A O 1
ATOM 2983 N N . ASN B 2 37 ? -19.620 0.650 -22.346 1.00 45.94 1794 ASN A N 1
ATOM 2984 C CA . ASN B 2 37 ? -19.917 -0.629 -22.975 1.00 41.98 1794 ASN A CA 1
ATOM 2985 C C . ASN B 2 37 ? -20.417 -1.638 -21.949 1.00 37.50 1794 ASN A C 1
ATOM 2986 O O . ASN B 2 37 ? -19.898 -1.705 -20.836 1.00 39.07 1794 ASN A O 1
ATOM 2991 N N . HIS B 2 38 ? -21.430 -2.411 -22.325 1.00 31.58 1795 HIS A N 1
ATOM 2992 C CA . HIS B 2 38 ? -21.900 -3.523 -21.508 1.00 32.33 1795 HIS A CA 1
ATOM 2993 C C . HIS B 2 38 ? -22.469 -4.623 -22.352 1.00 32.17 1795 HIS A C 1
ATOM 2994 O O . HIS B 2 38 ? -23.272 -4.378 -23.255 1.00 33.21 1795 HIS A O 1
ATOM 3001 N N . PHE B 2 39 ? -22.056 -5.851 -22.057 1.00 32.33 1796 PHE A N 1
ATOM 3002 C CA . PHE B 2 39 ? -22.634 -7.025 -22.697 1.00 33.12 1796 PHE A CA 1
ATOM 3003 C C . PHE B 2 39 ? -22.555 -8.271 -21.824 1.00 35.44 1796 PHE A C 1
ATOM 3004 O O . PHE B 2 39 ? -21.723 -8.362 -20.918 1.00 35.59 1796 PHE A O 1
ATOM 3012 N N . GLU B 2 40 ? -23.444 -9.221 -22.102 1.00 37.99 1797 GLU A N 1
ATOM 3013 C CA . GLU B 2 40 ? -23.488 -10.489 -21.389 1.00 39.93 1797 GLU A CA 1
ATOM 3014 C C . GLU B 2 40 ? -23.698 -11.614 -22.389 1.00 37.10 1797 GLU A C 1
ATOM 3015 O O . GLU B 2 40 ? -24.381 -11.432 -23.396 1.00 36.39 1797 GLU A O 1
ATOM 3021 N N . LEU B 2 41 ? -23.104 -12.771 -22.112 1.00 33.69 1798 LEU A N 1
ATOM 3022 C CA . LEU B 2 41 ? -23.296 -13.952 -22.950 1.00 30.96 1798 LEU A CA 1
ATOM 3023 C C . LEU B 2 41 ? -23.003 -15.244 -22.198 1.00 28.61 1798 LEU A C 1
ATOM 3024 O O . LEU B 2 41 ? -22.224 -15.257 -21.242 1.00 28.49 1798 LEU A O 1
ATOM 3029 N N . SER B 2 42 ? -23.647 -16.323 -22.633 1.00 26.87 1799 SER A N 1
ATOM 3030 C CA . SER B 2 42 ? -23.331 -17.661 -22.149 1.00 26.17 1799 SER A CA 1
ATOM 3031 C C . SER B 2 42 ? -22.486 -18.381 -23.190 1.00 26.46 1799 SER A C 1
ATOM 3032 O O . SER B 2 42 ? -22.758 -18.295 -24.389 1.00 27.54 1799 SER A O 1
ATOM 3035 N N . LEU B 2 43 ? -21.465 -19.093 -22.724 1.00 28.28 1800 LEU A N 1
ATOM 3036 C CA . LEU B 2 43 ? -20.475 -19.688 -23.614 1.00 29.84 1800 LEU A CA 1
ATOM 3037 C C . LEU B 2 43 ? -20.128 -21.120 -23.216 1.00 31.40 1800 LEU A C 1
ATOM 3038 O O . LEU B 2 43 ? -19.993 -21.434 -22.030 1.00 31.30 1800 LEU A O 1
ATOM 3043 N N . ARG B 2 44 ? -19.986 -21.976 -24.225 1.00 31.01 1801 ARG A N 1
ATOM 3044 C CA . ARG B 2 44 ? -19.570 -23.361 -24.036 1.00 31.18 1801 ARG A CA 1
ATOM 3045 C C . ARG B 2 44 ? -18.502 -23.701 -25.071 1.00 31.07 1801 ARG A C 1
ATOM 3046 O O . ARG B 2 44 ? -18.734 -23.550 -26.274 1.00 30.25 1801 ARG A O 1
ATOM 3054 N N . THR B 2 45 ? -17.335 -24.151 -24.609 1.00 33.42 1802 THR A N 1
ATOM 3055 C CA . THR B 2 45 ? -16.219 -24.457 -25.511 1.00 35.98 1802 THR A CA 1
ATOM 3056 C C . THR B 2 45 ? -15.221 -25.477 -24.956 1.00 41.43 1802 THR A C 1
ATOM 3057 O O . THR B 2 45 ? -15.093 -25.642 -23.742 1.00 41.39 1802 THR A O 1
ATOM 3061 N N . GLU B 2 46 ? -14.524 -26.159 -25.862 1.00 44.14 1803 GLU A N 1
ATOM 3062 C CA . GLU B 2 46 ? -13.365 -26.976 -25.508 1.00 44.94 1803 GLU A CA 1
ATOM 3063 C C . GLU B 2 46 ? -12.075 -26.279 -25.941 1.00 38.99 1803 GLU A C 1
ATOM 3064 O O . GLU B 2 46 ? -10.975 -26.785 -25.705 1.00 39.81 1803 GLU A O 1
ATOM 3070 N N . ALA B 2 47 ? -12.223 -25.113 -26.568 1.00 30.82 1804 ALA A N 1
ATOM 3071 C CA . ALA B 2 47 ? -11.092 -24.359 -27.105 1.00 29.04 1804 ALA A CA 1
ATOM 3072 C C . ALA B 2 47 ? -10.350 -23.574 -26.031 1.00 31.00 1804 ALA A C 1
ATOM 3073 O O . ALA B 2 47 ? -10.955 -23.071 -25.081 1.00 31.36 1804 ALA A O 1
ATOM 3075 N N . THR B 2 48 ? -9.034 -23.479 -26.198 1.00 34.21 1805 THR A N 1
ATOM 3076 C CA . THR B 2 48 ? -8.186 -22.688 -25.311 1.00 36.70 1805 THR A CA 1
ATOM 3077 C C . THR B 2 48 ? -7.737 -21.390 -25.984 1.00 39.37 1805 THR A C 1
ATOM 3078 O O . THR B 2 48 ? -7.111 -20.538 -25.349 1.00 38.85 1805 THR A O 1
ATOM 3082 N N . GLN B 2 49 ? -8.058 -21.250 -27.270 1.00 42.68 1806 GLN A N 1
ATOM 3083 C CA . GLN B 2 49 ? -7.667 -20.079 -28.059 1.00 44.95 1806 GLN A CA 1
ATOM 3084 C C . GLN B 2 49 ? -8.768 -19.688 -29.046 1.00 46.27 1806 GLN A C 1
ATOM 3085 O O . GLN B 2 49 ? -9.436 -20.555 -29.613 1.00 47.35 1806 GLN A O 1
ATOM 3091 N N . GLY B 2 50 ? -8.947 -18.384 -29.251 1.00 41.87 1807 GLY A N 1
ATOM 3092 C CA . GLY B 2 50 ? -9.899 -17.881 -30.245 1.00 38.85 1807 GLY A CA 1
ATOM 3093 C C . GLY B 2 50 ? -10.524 -16.540 -29.901 1.00 35.94 1807 GLY A C 1
ATOM 3094 O O . GLY B 2 50 ? -10.506 -16.114 -28.744 1.00 35.80 1807 GLY A O 1
ATOM 3095 N N . LEU B 2 51 ? -11.082 -15.879 -30.913 1.00 33.39 1808 LEU A N 1
ATOM 3096 C CA . LEU B 2 51 ? -11.773 -14.603 -30.726 1.00 29.28 1808 LEU A CA 1
ATOM 3097 C C . LEU B 2 51 ? -13.286 -14.806 -30.692 1.00 27.53 1808 LEU A C 1
ATOM 3098 O O . LEU B 2 51 ? -13.847 -15.488 -31.548 1.00 28.55 1808 LEU A O 1
ATOM 3103 N N . VAL B 2 52 ? -13.933 -14.189 -29.707 1.00 24.09 1809 VAL A N 1
ATOM 3104 C CA . VAL B 2 52 ? -15.354 -14.407 -29.445 1.00 22.02 1809 VAL A CA 1
ATOM 3105 C C . VAL B 2 52 ? -16.211 -13.225 -29.908 1.00 20.64 1809 VAL A C 1
ATOM 3106 O O . VAL B 2 52 ? -17.142 -13.398 -30.697 1.00 20.81 1809 VAL A O 1
ATOM 3110 N N . LEU B 2 53 ? -15.893 -12.034 -29.405 1.00 19.80 1810 LEU A N 1
ATOM 3111 C CA . LEU B 2 53 ? -16.662 -10.825 -29.686 1.00 20.30 1810 LEU A CA 1
ATOM 3112 C C . LEU B 2 53 ? -15.738 -9.658 -30.028 1.00 23.30 1810 LEU A C 1
ATOM 3113 O O . LEU B 2 53 ? -14.670 -9.511 -29.430 1.00 23.50 1810 LEU A O 1
ATOM 3118 N N . TRP B 2 54 ? -16.158 -8.829 -30.982 1.00 26.99 1811 TRP A N 1
ATOM 3119 C CA . TRP B 2 54 ? -15.385 -7.657 -31.384 1.00 32.62 1811 TRP A CA 1
ATOM 3120 C C . TRP B 2 54 ? -16.261 -6.451 -31.589 1.00 36.29 1811 TRP A C 1
ATOM 3121 O O . TRP B 2 54 ? -17.201 -6.486 -32.384 1.00 37.54 1811 TRP A O 1
ATOM 3132 N N . ILE B 2 55 ? -15.952 -5.368 -30.880 1.00 38.04 1812 ILE A N 1
ATOM 3133 C CA . ILE B 2 55 ? -16.687 -4.111 -31.025 1.00 40.48 1812 ILE A CA 1
ATOM 3134 C C . ILE B 2 55 ? -15.803 -3.053 -31.684 1.00 41.77 1812 ILE A C 1
ATOM 3135 O O . ILE B 2 55 ? -14.586 -3.039 -31.490 1.00 41.53 1812 ILE A O 1
ATOM 3140 N N . GLY B 2 56 ? -16.426 -2.177 -32.469 1.00 41.45 1813 GLY A N 1
ATOM 3141 C CA . GLY B 2 56 ? -15.711 -1.113 -33.162 1.00 42.09 1813 GLY A CA 1
ATOM 3142 C C . GLY B 2 56 ? -15.371 -1.483 -34.591 1.00 44.42 1813 GLY A C 1
ATOM 3143 O O . GLY B 2 56 ? -15.770 -2.542 -35.082 1.00 43.24 1813 GLY A O 1
ATOM 3144 N N . LYS B 2 57 ? -14.628 -0.602 -35.256 1.00 51.93 1814 LYS A N 1
ATOM 3145 C CA . LYS B 2 57 ? -14.238 -0.797 -36.650 1.00 61.57 1814 LYS A CA 1
ATOM 3146 C C . LYS B 2 57 ? -13.215 -1.911 -36.822 1.00 68.61 1814 LYS A C 1
ATOM 3147 O O . LYS B 2 57 ? -12.573 -2.342 -35.861 1.00 67.42 1814 LYS A O 1
ATOM 3153 N N . ALA B 2 58 ? -13.077 -2.367 -38.063 1.00 81.58 1815 ALA A N 1
ATOM 3154 C CA . ALA B 2 58 ? -12.011 -3.279 -38.446 1.00 87.46 1815 ALA A CA 1
ATOM 3155 C C . ALA B 2 58 ? -11.017 -2.523 -39.325 1.00 91.22 1815 ALA A C 1
ATOM 3156 O O . ALA B 2 58 ? -11.043 -2.632 -40.554 1.00 89.92 1815 ALA A O 1
ATOM 3158 N N . ALA B 2 59 ? -10.153 -1.742 -38.679 1.00 92.44 1816 ALA A N 1
ATOM 3159 C CA . ALA B 2 59 ? -9.162 -0.922 -39.376 1.00 93.87 1816 ALA A CA 1
ATOM 3160 C C . ALA B 2 59 ? -7.915 -0.706 -38.522 1.00 98.73 1816 ALA A C 1
ATOM 3161 O O . ALA B 2 59 ? -7.944 -0.903 -37.304 1.00 97.02 1816 ALA A O 1
ATOM 3163 N N . GLU B 2 60 ? -6.826 -0.300 -39.172 1.00 107.71 1817 GLU A N 1
ATOM 3164 C CA . GLU B 2 60 ? -5.549 -0.058 -38.501 1.00 115.07 1817 GLU A CA 1
ATOM 3165 C C . GLU B 2 60 ? -5.678 1.072 -37.491 1.00 111.00 1817 GLU A C 1
ATOM 3166 O O . GLU B 2 60 ? -6.144 2.163 -37.832 1.00 111.10 1817 GLU A O 1
ATOM 3172 N N . ARG B 2 61 ? -5.274 0.800 -36.250 1.00 109.85 1818 ARG A N 1
ATOM 3173 C CA . ARG B 2 61 ? -5.278 1.801 -35.176 1.00 110.25 1818 ARG A CA 1
ATOM 3174 C C . ARG B 2 61 ? -6.688 2.323 -34.840 1.00 99.03 1818 ARG A C 1
ATOM 3175 O O . ARG B 2 61 ? -6.847 3.282 -34.081 1.00 99.72 1818 ARG A O 1
ATOM 3183 N N . ALA B 2 62 ? -7.710 1.681 -35.399 1.00 80.16 1819 ALA A N 1
ATOM 3184 C CA . ALA B 2 62 ? -9.090 2.006 -35.055 1.00 65.04 1819 ALA A CA 1
ATOM 3185 C C . ALA B 2 62 ? -9.411 1.438 -33.678 1.00 59.42 1819 ALA A C 1
ATOM 3186 O O . ALA B 2 62 ? -8.905 0.376 -33.307 1.00 58.05 1819 ALA A O 1
ATOM 3188 N N . ASP B 2 63 ? -10.243 2.152 -32.923 1.00 51.30 1820 ASP A N 1
ATOM 3189 C CA . ASP B 2 63 ? -10.636 1.724 -31.579 1.00 46.28 1820 ASP A CA 1
ATOM 3190 C C . ASP B 2 63 ? -11.320 0.361 -31.594 1.00 46.08 1820 ASP A C 1
ATOM 3191 O O . ASP B 2 63 ? -11.858 -0.063 -32.620 1.00 47.09 1820 ASP A O 1
ATOM 3196 N N . TYR B 2 64 ? -11.290 -0.325 -30.454 1.00 42.68 1821 TYR A N 1
ATOM 3197 C CA . TYR B 2 64 ? -11.850 -1.668 -30.363 1.00 40.39 1821 TYR A CA 1
ATOM 3198 C C . TYR B 2 64 ? -12.099 -2.126 -28.931 1.00 39.17 1821 TYR A C 1
ATOM 3199 O O . TYR B 2 64 ? -11.444 -1.664 -27.997 1.00 37.31 1821 TYR A O 1
ATOM 3208 N N . MET B 2 65 ? -13.059 -3.034 -28.780 1.00 40.87 1822 MET A N 1
ATOM 3209 C CA . MET B 2 65 ? -13.213 -3.830 -27.569 1.00 38.99 1822 MET A CA 1
ATOM 3210 C C . MET B 2 65 ? -13.351 -5.287 -27.990 1.00 36.69 1822 MET A C 1
ATOM 3211 O O . MET B 2 65 ? -14.205 -5.626 -28.813 1.00 36.75 1822 MET A O 1
ATOM 3216 N N . ALA B 2 66 ? -12.505 -6.142 -27.428 1.00 34.18 1823 ALA A N 1
ATOM 3217 C CA . ALA B 2 66 ? -12.478 -7.546 -27.809 1.00 31.94 1823 ALA A CA 1
ATOM 3218 C C . ALA B 2 66 ? -12.508 -8.470 -26.603 1.00 30.20 1823 ALA A C 1
ATOM 3219 O O . ALA B 2 66 ? -11.791 -8.256 -25.621 1.00 31.06 1823 ALA A O 1
ATOM 3221 N N . LEU B 2 67 ? -13.353 -9.492 -26.687 1.00 26.69 1824 LEU A N 1
ATOM 3222 C CA . LEU B 2 67 ? -13.350 -10.582 -25.727 1.00 25.06 1824 LEU A CA 1
ATOM 3223 C C . LEU B 2 67 ? -12.743 -11.797 -26.413 1.00 24.89 1824 LEU A C 1
ATOM 3224 O O . LEU B 2 67 ? -13.282 -12.286 -27.407 1.00 24.91 1824 LEU A O 1
ATOM 3229 N N . ALA B 2 68 ? -11.618 -12.276 -25.891 1.00 25.33 1825 ALA A N 1
ATOM 3230 C CA . ALA B 2 68 ? -10.901 -13.375 -26.532 1.00 25.23 1825 ALA A CA 1
ATOM 3231 C C . ALA B 2 68 ? -10.425 -14.437 -25.550 1.00 29.97 1825 ALA A C 1
ATOM 3232 O O . ALA B 2 68 ? -10.157 -14.149 -24.382 1.00 31.59 1825 ALA A O 1
ATOM 3234 N N . ILE B 2 69 ? -10.331 -15.669 -26.042 1.00 33.12 1826 ILE A N 1
ATOM 3235 C CA . ILE B 2 69 ? -9.761 -16.766 -25.275 1.00 35.74 1826 ILE A CA 1
ATOM 3236 C C . ILE B 2 69 ? -8.265 -16.837 -25.561 1.00 35.81 1826 ILE A C 1
ATOM 3237 O O . ILE B 2 69 ? -7.850 -17.021 -26.708 1.00 37.05 1826 ILE A O 1
ATOM 3242 N N . VAL B 2 70 ? -7.464 -16.667 -24.514 1.00 32.83 1827 VAL A N 1
ATOM 3243 C CA . VAL B 2 70 ? -6.014 -16.785 -24.619 1.00 32.23 1827 VAL A CA 1
ATOM 3244 C C . VAL B 2 70 ? -5.522 -17.742 -23.542 1.00 34.20 1827 VAL A C 1
ATOM 3245 O O . VAL B 2 70 ? -5.711 -17.493 -22.347 1.00 34.25 1827 VAL A O 1
ATOM 3249 N N . ASP B 2 71 ? -4.899 -18.837 -23.975 1.00 36.86 1828 ASP A N 1
ATOM 3250 C CA . ASP B 2 71 ? -4.390 -19.872 -23.072 1.00 39.53 1828 ASP A CA 1
ATOM 3251 C C . ASP B 2 71 ? -5.456 -20.359 -22.085 1.00 36.77 1828 ASP A C 1
ATOM 3252 O O . ASP B 2 71 ? -5.223 -20.410 -20.874 1.00 36.79 1828 ASP A O 1
ATOM 3257 N N . GLY B 2 72 ? -6.629 -20.698 -22.613 1.00 34.78 1829 GLY A N 1
ATOM 3258 C CA . GLY B 2 72 ? -7.711 -21.270 -21.813 1.00 32.71 1829 GLY A CA 1
ATOM 3259 C C . GLY B 2 72 ? -8.440 -20.307 -20.894 1.00 30.24 1829 GLY A C 1
ATOM 3260 O O . GLY B 2 72 ? -9.336 -20.717 -20.155 1.00 30.59 1829 GLY A O 1
ATOM 3261 N N . HIS B 2 73 ? -8.061 -19.032 -20.934 1.00 29.34 1830 HIS A N 1
ATOM 3262 C CA . HIS B 2 73 ? -8.698 -18.015 -20.102 1.00 29.40 1830 HIS A CA 1
ATOM 3263 C C . HIS B 2 73 ? -9.259 -16.894 -20.927 1.00 24.22 1830 HIS A C 1
ATOM 3264 O O . HIS B 2 73 ? -8.585 -16.367 -21.816 1.00 24.62 1830 HIS A O 1
ATOM 3271 N N . LEU B 2 74 ? -10.505 -16.526 -20.638 1.00 22.42 1831 LEU A N 1
ATOM 3272 C CA . LEU B 2 74 ? -11.138 -15.382 -21.281 1.00 23.66 1831 LEU A CA 1
ATOM 3273 C C . LEU B 2 74 ? -10.522 -14.085 -20.783 1.00 26.28 1831 LEU A C 1
ATOM 3274 O O . LEU B 2 74 ? -10.091 -13.994 -19.632 1.00 26.21 1831 LEU A O 1
ATOM 3279 N N . GLN B 2 75 ? -10.475 -13.088 -21.660 1.00 28.31 1832 GLN A N 1
ATOM 3280 C CA . GLN B 2 75 ? -9.933 -11.784 -21.303 1.00 29.44 1832 GLN A CA 1
ATOM 3281 C C . GLN B 2 75 ? -10.598 -10.651 -22.073 1.00 30.01 1832 GLN A C 1
ATOM 3282 O O . GLN B 2 75 ? -11.024 -10.826 -23.217 1.00 29.33 1832 GLN A O 1
ATOM 3288 N N . LEU B 2 76 ? -10.685 -9.491 -21.429 1.00 31.53 1833 LEU A N 1
ATOM 3289 C CA . LEU B 2 76 ? -11.257 -8.306 -22.047 1.00 32.86 1833 LEU A CA 1
ATOM 3290 C C . LEU B 2 76 ? -10.177 -7.260 -22.297 1.00 32.24 1833 LEU A C 1
ATOM 3291 O O . LEU B 2 76 ? -9.493 -6.822 -21.371 1.00 32.95 1833 LEU A O 1
ATOM 3296 N N . SER B 2 77 ? -10.033 -6.870 -23.559 1.00 26.86 1834 SER A N 1
ATOM 3297 C CA . SER B 2 77 ? -9.081 -5.840 -23.947 1.00 26.03 1834 SER A CA 1
ATOM 3298 C C . SER B 2 77 ? -9.791 -4.747 -24.728 1.00 25.33 1834 SER A C 1
ATOM 3299 O O . SER B 2 77 ? -10.756 -5.019 -25.448 1.00 26.02 1834 SER A O 1
ATOM 3302 N N . TYR B 2 78 ? -9.323 -3.511 -24.572 1.00 28.84 1835 TYR A N 1
ATOM 3303 C CA . TYR B 2 78 ? -9.872 -2.383 -25.321 1.00 32.24 1835 TYR A CA 1
ATOM 3304 C C . TYR B 2 78 ? -8.913 -1.199 -25.398 1.00 35.87 1835 TYR A C 1
ATOM 3305 O O . TYR B 2 78 ? -8.223 -0.881 -24.428 1.00 37.59 1835 TYR A O 1
ATOM 3314 N N . ASP B 2 79 ? -8.881 -0.556 -26.562 1.00 38.92 1836 ASP A N 1
ATOM 3315 C CA . ASP B 2 79 ? -8.051 0.622 -26.791 1.00 40.32 1836 ASP A CA 1
ATOM 3316 C C . ASP B 2 79 ? -8.943 1.784 -27.215 1.00 39.70 1836 ASP A C 1
ATOM 3317 O O . ASP B 2 79 ? -9.684 1.684 -28.196 1.00 39.41 1836 ASP A O 1
ATOM 3322 N N . LEU B 2 80 ? -8.863 2.885 -26.473 1.00 39.67 1837 LEU A N 1
ATOM 3323 C CA . LEU B 2 80 ? -9.737 4.034 -26.707 1.00 40.69 1837 LEU A CA 1
ATOM 3324 C C . LEU B 2 80 ? -9.037 5.187 -27.433 1.00 43.48 1837 LEU A C 1
ATOM 3325 O O . LEU B 2 80 ? -9.611 6.265 -27.596 1.00 44.81 1837 LEU A O 1
ATOM 3330 N N . GLY B 2 81 ? -7.813 4.944 -27.893 1.00 43.86 1838 GLY A N 1
ATOM 3331 C CA . GLY B 2 81 ? -6.996 5.987 -28.506 1.00 44.58 1838 GLY A CA 1
ATOM 3332 C C . GLY B 2 81 ? -5.719 6.163 -27.709 1.00 45.73 1838 GLY A C 1
ATOM 3333 O O . GLY B 2 81 ? -4.636 6.328 -28.276 1.00 47.46 1838 GLY A O 1
ATOM 3334 N N . SER B 2 82 ? -5.863 6.138 -26.384 1.00 45.15 1839 SER A N 1
ATOM 3335 C CA . SER B 2 82 ? -4.728 5.953 -25.489 1.00 44.97 1839 SER A CA 1
ATOM 3336 C C . SER B 2 82 ? -4.420 4.460 -25.529 1.00 47.76 1839 SER A C 1
ATOM 3337 O O . SER B 2 82 ? -5.127 3.709 -26.200 1.00 50.40 1839 SER A O 1
ATOM 3340 N N . GLN B 2 83 ? -3.388 4.020 -24.818 1.00 45.90 1840 GLN A N 1
ATOM 3341 C CA . GLN B 2 83 ? -2.960 2.621 -24.902 1.00 46.55 1840 GLN A CA 1
ATOM 3342 C C . GLN B 2 83 ? -4.033 1.609 -24.461 1.00 44.20 1840 GLN A C 1
ATOM 3343 O O . GLN B 2 83 ? -4.983 1.975 -23.765 1.00 42.93 1840 GLN A O 1
ATOM 3349 N N . PRO B 2 84 ? -3.899 0.340 -24.897 1.00 43.58 1841 PRO A N 1
ATOM 3350 C CA . PRO B 2 84 ? -4.891 -0.674 -24.544 1.00 42.44 1841 PRO A CA 1
ATOM 3351 C C . PRO B 2 84 ? -4.696 -1.235 -23.139 1.00 42.02 1841 PRO A C 1
ATOM 3352 O O . PRO B 2 84 ? -3.599 -1.158 -22.581 1.00 43.25 1841 PRO A O 1
ATOM 3356 N N . VAL B 2 85 ? -5.768 -1.787 -22.580 1.00 37.30 1842 VAL A N 1
ATOM 3357 C CA . VAL B 2 85 ? -5.708 -2.487 -21.302 1.00 33.15 1842 VAL A CA 1
ATOM 3358 C C . VAL B 2 85 ? -6.205 -3.923 -21.506 1.00 31.77 1842 VAL A C 1
ATOM 3359 O O . VAL B 2 85 ? -7.016 -4.180 -22.398 1.00 32.02 1842 VAL A O 1
ATOM 3363 N N . VAL B 2 86 ? -5.702 -4.854 -20.699 1.00 28.91 1843 VAL A N 1
ATOM 3364 C CA . VAL B 2 86 ? -6.129 -6.252 -20.770 1.00 26.14 1843 VAL A CA 1
ATOM 3365 C C . VAL B 2 86 ? -6.635 -6.724 -19.407 1.00 27.20 1843 VAL A C 1
ATOM 3366 O O . VAL B 2 86 ? -5.947 -6.576 -18.394 1.00 26.95 1843 VAL A O 1
ATOM 3370 N N . LEU B 2 87 ? -7.842 -7.283 -19.393 1.00 29.51 1844 LEU A N 1
ATOM 3371 C CA . LEU B 2 87 ? -8.418 -7.841 -18.175 1.00 30.89 1844 LEU A CA 1
ATOM 3372 C C . LEU B 2 87 ? -8.607 -9.343 -18.326 1.00 32.28 1844 LEU A C 1
ATOM 3373 O O . LEU B 2 87 ? -9.528 -9.798 -19.001 1.00 33.28 1844 LEU A O 1
ATOM 3378 N N . ARG B 2 88 ? -7.721 -10.102 -17.688 1.00 28.37 1845 ARG A N 1
ATOM 3379 C CA . ARG B 2 88 ? -7.709 -11.555 -17.795 1.00 26.22 1845 ARG A CA 1
ATOM 3380 C C . ARG B 2 88 ? -8.508 -12.192 -16.664 1.00 24.84 1845 ARG A C 1
ATOM 3381 O O . ARG B 2 88 ? -8.322 -11.850 -15.495 1.00 24.07 1845 ARG A O 1
ATOM 3389 N N . SER B 2 89 ? -9.396 -13.117 -17.022 1.00 25.87 1846 SER A N 1
ATOM 3390 C CA . SER B 2 89 ? -10.187 -13.858 -16.042 1.00 25.35 1846 SER A CA 1
ATOM 3391 C C . SER B 2 89 ? -9.373 -14.997 -15.429 1.00 27.13 1846 SER A C 1
ATOM 3392 O O . SER B 2 89 ? -8.353 -15.411 -15.985 1.00 27.86 1846 SER A O 1
ATOM 3395 N N . THR B 2 90 ? -9.833 -15.506 -14.289 1.00 30.04 1847 THR A N 1
ATOM 3396 C CA . THR B 2 90 ? -9.126 -16.576 -13.580 1.00 31.08 1847 THR A CA 1
ATOM 3397 C C . THR B 2 90 ? -9.715 -17.962 -13.861 1.00 32.10 1847 THR A C 1
ATOM 3398 O O . THR B 2 90 ? -9.199 -18.973 -13.377 1.00 32.43 1847 THR A O 1
ATOM 3402 N N . VAL B 2 91 ? -10.783 -18.001 -14.653 1.00 27.97 1848 VAL A N 1
ATOM 3403 C CA . VAL B 2 91 ? -11.514 -19.240 -14.919 1.00 29.27 1848 VAL A CA 1
ATOM 3404 C C . VAL B 2 91 ? -11.035 -19.917 -16.201 1.00 32.87 1848 VAL A C 1
ATOM 3405 O O . VAL B 2 91 ? -10.859 -19.261 -17.230 1.00 32.87 1848 VAL A O 1
ATOM 3409 N N . LYS B 2 92 ? -10.819 -21.229 -16.129 1.00 37.94 1849 LYS A N 1
ATOM 3410 C CA . LYS B 2 92 ? -10.587 -22.028 -17.329 1.00 42.86 1849 LYS A CA 1
ATOM 3411 C C . LYS B 2 92 ? -11.915 -22.307 -18.021 1.00 43.62 1849 LYS A C 1
ATOM 3412 O O . LYS B 2 92 ? -12.829 -22.880 -17.425 1.00 43.50 1849 LYS A O 1
ATOM 3418 N N . VAL B 2 93 ? -12.011 -21.885 -19.279 1.00 42.13 1850 VAL A N 1
ATOM 3419 C CA . VAL B 2 93 ? -13.273 -21.922 -20.023 1.00 39.79 1850 VAL A CA 1
ATOM 3420 C C . VAL B 2 93 ? -13.499 -23.206 -20.824 1.00 36.45 1850 VAL A C 1
ATOM 3421 O O . VAL B 2 93 ? -14.630 -23.510 -21.203 1.00 34.77 1850 VAL A O 1
ATOM 3425 N N . ASN B 2 94 ? -12.427 -23.958 -21.066 1.00 33.87 1851 ASN A N 1
ATOM 3426 C CA . ASN B 2 94 ? -12.492 -25.144 -21.923 1.00 34.42 1851 ASN A CA 1
ATOM 3427 C C . ASN B 2 94 ? -13.107 -26.376 -21.255 1.00 35.28 1851 ASN A C 1
ATOM 3428 O O . ASN B 2 94 ? -12.971 -27.496 -21.755 1.00 35.39 1851 ASN A O 1
ATOM 3433 N N . THR B 2 95 ? -13.788 -26.156 -20.132 1.00 39.15 1852 THR A N 1
ATOM 3434 C CA . THR B 2 95 ? -14.479 -27.221 -19.404 1.00 40.09 1852 THR A CA 1
ATOM 3435 C C . THR B 2 95 ? -15.624 -27.827 -20.220 1.00 40.58 1852 THR A C 1
ATOM 3436 O O . THR B 2 95 ? -16.171 -28.869 -19.848 1.00 41.54 1852 THR A O 1
ATOM 3440 N N . ASN B 2 96 ? -15.981 -27.165 -21.322 1.00 36.63 1853 ASN A N 1
ATOM 3441 C CA . ASN B 2 96 ? -17.086 -27.592 -22.182 1.00 35.42 1853 ASN A CA 1
ATOM 3442 C C . ASN B 2 96 ? -18.428 -27.538 -21.449 1.00 31.62 1853 ASN A C 1
ATOM 3443 O O . ASN B 2 96 ? -19.349 -28.302 -21.744 1.00 30.48 1853 ASN A O 1
ATOM 3448 N N . ARG B 2 97 ? -18.519 -26.628 -20.483 1.00 33.39 1854 ARG A N 1
ATOM 3449 C CA . ARG B 2 97 ? -19.747 -26.392 -19.730 1.00 31.80 1854 ARG A CA 1
ATOM 3450 C C . ARG B 2 97 ? -20.165 -24.932 -19.886 1.00 30.24 1854 ARG A C 1
ATOM 3451 O O . ARG B 2 97 ? -19.316 -24.051 -20.036 1.00 30.05 1854 ARG A O 1
ATOM 3459 N N . TRP B 2 98 ? -21.471 -24.684 -19.856 1.00 28.62 1855 TRP A N 1
ATOM 3460 C CA . TRP B 2 98 ? -22.011 -23.336 -20.027 1.00 29.98 1855 TRP A CA 1
ATOM 3461 C C . TRP B 2 98 ? -21.489 -22.364 -19.006 1.00 30.57 1855 TRP A C 1
ATOM 3462 O O . TRP B 2 98 ? -21.520 -22.634 -17.805 1.00 29.48 1855 TRP A O 1
ATOM 3473 N N . LEU B 2 99 ? -20.997 -21.224 -19.485 1.00 32.39 1856 LEU A N 1
ATOM 3474 C CA . LEU B 2 99 ? -20.412 -20.208 -18.617 1.00 32.23 1856 LEU A CA 1
ATOM 3475 C C . LEU B 2 99 ? -20.992 -18.831 -18.899 1.00 30.23 1856 LEU A C 1
ATOM 3476 O O . LEU B 2 99 ? -21.090 -18.417 -20.055 1.00 29.57 1856 LEU A O 1
ATOM 3481 N N . ARG B 2 100 ? -21.372 -18.127 -17.838 1.00 24.69 1857 ARG A N 1
ATOM 3482 C CA . ARG B 2 100 ? -21.864 -16.764 -17.972 1.00 21.66 1857 ARG A CA 1
ATOM 3483 C C . ARG B 2 100 ? -20.706 -15.775 -17.966 1.00 20.13 1857 ARG A C 1
ATOM 3484 O O . ARG B 2 100 ? -19.797 -15.866 -17.137 1.00 18.91 1857 ARG A O 1
ATOM 3492 N N . ILE B 2 101 ? -20.744 -14.839 -18.908 1.00 20.82 1858 ILE A N 1
ATOM 3493 C CA . ILE B 2 101 ? -19.749 -13.778 -18.990 1.00 20.14 1858 ILE A CA 1
ATOM 3494 C C . ILE B 2 101 ? -20.438 -12.431 -18.804 1.00 22.31 1858 ILE A C 1
ATOM 3495 O O . ILE B 2 101 ? -21.512 -12.188 -19.362 1.00 23.09 1858 ILE A O 1
ATOM 3500 N N . ARG B 2 102 ? -19.823 -11.572 -17.998 1.00 24.64 1859 ARG A N 1
ATOM 3501 C CA . ARG B 2 102 ? -20.319 -10.220 -17.778 1.00 27.75 1859 ARG A CA 1
ATOM 3502 C C . ARG B 2 102 ? -19.191 -9.210 -17.951 1.00 27.10 1859 ARG A C 1
ATOM 3503 O O . ARG B 2 102 ? -18.203 -9.227 -17.210 1.00 27.25 1859 ARG A O 1
ATOM 3511 N N . ALA B 2 103 ? -19.343 -8.342 -18.946 1.00 25.01 1860 ALA A N 1
ATOM 3512 C CA . ALA B 2 103 ? -18.334 -7.341 -19.260 1.00 26.73 1860 ALA A CA 1
ATOM 3513 C C . ALA B 2 103 ? -18.942 -5.950 -19.246 1.00 31.67 1860 ALA A C 1
ATOM 3514 O O . ALA B 2 103 ? -20.046 -5.739 -19.754 1.00 32.26 1860 ALA A O 1
ATOM 3516 N N . HIS B 2 104 ? -18.219 -5.005 -18.656 1.00 36.07 1861 HIS A N 1
ATOM 3517 C CA . HIS B 2 104 ? -18.696 -3.636 -18.558 1.00 39.58 1861 HIS A CA 1
ATOM 3518 C C . HIS B 2 104 ? -17.571 -2.645 -18.601 1.00 37.95 1861 HIS A C 1
ATOM 3519 O O . HIS B 2 104 ? -16.482 -2.906 -18.091 1.00 36.44 1861 HIS A O 1
ATOM 3526 N N . ARG B 2 105 ? -17.833 -1.498 -19.220 1.00 37.36 1862 ARG A N 1
ATOM 3527 C CA . ARG B 2 105 ? -16.864 -0.417 -19.289 1.00 36.08 1862 ARG A CA 1
ATOM 3528 C C . ARG B 2 105 ? -17.526 0.923 -19.002 1.00 37.07 1862 ARG A C 1
ATOM 3529 O O . ARG B 2 105 ? -18.516 1.284 -19.636 1.00 38.13 1862 ARG A O 1
ATOM 3537 N N . GLU B 2 106 ? -16.981 1.641 -18.027 1.00 38.68 1863 GLU A N 1
ATOM 3538 C CA . GLU B 2 106 ? -17.320 3.036 -17.805 1.00 41.17 1863 GLU A CA 1
ATOM 3539 C C . GLU B 2 106 ? -16.081 3.850 -18.129 1.00 40.33 1863 GLU A C 1
ATOM 3540 O O . GLU B 2 106 ? -15.112 3.839 -17.366 1.00 40.38 1863 GLU A O 1
ATOM 3546 N N . HIS B 2 107 ? -16.109 4.538 -19.267 1.00 38.94 1864 HIS A N 1
ATOM 3547 C CA . HIS B 2 107 ? -14.965 5.321 -19.735 1.00 37.89 1864 HIS A CA 1
ATOM 3548 C C . HIS B 2 107 ? -13.709 4.487 -19.777 1.00 33.78 1864 HIS A C 1
ATOM 3549 O O . HIS B 2 107 ? -13.617 3.547 -20.561 1.00 34.88 1864 HIS A O 1
ATOM 3556 N N . ARG B 2 108 ? -12.738 4.814 -18.930 1.00 29.89 1865 ARG A N 1
ATOM 3557 C CA . ARG B 2 108 ? -11.493 4.057 -18.862 1.00 29.27 1865 ARG A CA 1
ATOM 3558 C C . ARG B 2 108 ? -11.639 2.768 -18.056 1.00 32.79 1865 ARG A C 1
ATOM 3559 O O . ARG B 2 108 ? -10.858 1.831 -18.231 1.00 34.48 1865 ARG A O 1
ATOM 3567 N N . GLU B 2 109 ? -12.645 2.727 -17.184 1.00 33.50 1866 GLU A N 1
ATOM 3568 C CA . GLU B 2 109 ? -12.801 1.639 -16.220 1.00 34.32 1866 GLU A CA 1
ATOM 3569 C C . GLU B 2 109 ? -13.648 0.490 -16.749 1.00 31.69 1866 GLU A C 1
ATOM 3570 O O . GLU B 2 109 ? -14.844 0.648 -16.996 1.00 31.76 1866 GLU A O 1
ATOM 3576 N N . GLY B 2 110 ? -13.012 -0.665 -16.910 1.00 33.85 1867 GLY A N 1
ATOM 3577 C CA . GLY B 2 110 ? -13.702 -1.880 -17.318 1.00 35.95 1867 GLY A CA 1
ATOM 3578 C C . GLY B 2 110 ? -13.726 -2.929 -16.223 1.00 36.49 1867 GLY A C 1
ATOM 3579 O O . GLY B 2 110 ? -13.026 -2.809 -15.214 1.00 36.73 1867 GLY A O 1
ATOM 3580 N N . SER B 2 111 ? -14.540 -3.960 -16.429 1.00 32.96 1868 SER A N 1
ATOM 3581 C CA . SER B 2 111 ? -14.596 -5.108 -15.530 1.00 29.49 1868 SER A CA 1
ATOM 3582 C C . SER B 2 111 ? -14.983 -6.367 -16.301 1.00 28.30 1868 SER A C 1
ATOM 3583 O O . SER B 2 111 ? -15.745 -6.304 -17.270 1.00 26.84 1868 SER A O 1
ATOM 3586 N N . LEU B 2 112 ? -14.451 -7.505 -15.867 1.00 26.20 1869 LEU A N 1
ATOM 3587 C CA . LEU B 2 112 ? -14.770 -8.787 -16.482 1.00 23.68 1869 LEU A CA 1
ATOM 3588 C C . LEU B 2 112 ? -15.057 -9.836 -15.422 1.00 23.97 1869 LEU A C 1
ATOM 3589 O O . LEU B 2 112 ? -14.288 -9.994 -14.473 1.00 25.76 1869 LEU A O 1
ATOM 3594 N N . GLN B 2 113 ? -16.163 -10.555 -15.591 1.00 26.34 1870 GLN A N 1
ATOM 3595 C CA . GLN B 2 113 ? -16.521 -11.629 -14.675 1.00 30.73 1870 GLN A CA 1
ATOM 3596 C C . GLN B 2 113 ? -16.945 -12.877 -15.438 1.00 30.49 1870 GLN A C 1
ATOM 3597 O O . GLN B 2 113 ? -17.867 -12.833 -16.256 1.00 30.25 1870 GLN A O 1
ATOM 3603 N N . VAL B 2 114 ? -16.263 -13.986 -15.169 1.00 28.24 1871 VAL A N 1
ATOM 3604 C CA . VAL B 2 114 ? -16.619 -15.271 -15.764 1.00 26.02 1871 VAL A CA 1
ATOM 3605 C C . VAL B 2 114 ? -17.163 -16.200 -14.682 1.00 25.29 1871 VAL A C 1
ATOM 3606 O O . VAL B 2 114 ? -16.448 -16.580 -13.753 1.00 25.95 1871 VAL A O 1
ATOM 3610 N N . GLY B 2 115 ? -18.438 -16.556 -14.813 1.00 24.69 1872 GLY A N 1
ATOM 3611 C CA . GLY B 2 115 ? -19.131 -17.332 -13.794 1.00 26.92 1872 GLY A CA 1
ATOM 3612 C C . GLY B 2 115 ? -19.271 -16.547 -12.502 1.00 30.83 1872 GLY A C 1
ATOM 3613 O O . GLY B 2 115 ? -19.662 -15.375 -12.513 1.00 31.64 1872 GLY A O 1
ATOM 3614 N N . ASN B 2 116 ? -18.938 -17.197 -11.390 1.00 34.11 1873 ASN A N 1
ATOM 3615 C CA . ASN B 2 116 ? -19.061 -16.596 -10.065 1.00 35.93 1873 ASN A CA 1
ATOM 3616 C C . ASN B 2 116 ? -17.741 -16.092 -9.487 1.00 30.76 1873 ASN A C 1
ATOM 3617 O O . ASN B 2 116 ? -17.657 -15.791 -8.293 1.00 32.07 1873 ASN A O 1
ATOM 3622 N N . GLU B 2 117 ? -16.718 -15.999 -10.333 1.00 23.73 1874 GLU A N 1
ATOM 3623 C CA . GLU B 2 117 ? -15.418 -15.475 -9.917 1.00 23.11 1874 GLU A CA 1
ATOM 3624 C C . GLU B 2 117 ? -15.539 -14.017 -9.477 1.00 25.92 1874 GLU A C 1
ATOM 3625 O O . GLU B 2 117 ? -16.494 -13.326 -9.840 1.00 26.47 1874 GLU A O 1
ATOM 3631 N N . ALA B 2 118 ? -14.575 -13.556 -8.685 1.00 28.03 1875 ALA A N 1
ATOM 3632 C CA . ALA B 2 118 ? -14.490 -12.143 -8.344 1.00 26.54 1875 ALA A CA 1
ATOM 3633 C C . ALA B 2 118 ? -14.149 -11.364 -9.610 1.00 24.40 1875 ALA A C 1
ATOM 3634 O O . ALA B 2 118 ? -13.174 -11.694 -10.292 1.00 25.05 1875 ALA A O 1
ATOM 3636 N N . PRO B 2 119 ? -14.966 -10.347 -9.943 1.00 21.54 1876 PRO A N 1
ATOM 3637 C CA . PRO B 2 119 ? -14.741 -9.549 -11.150 1.00 21.91 1876 PRO A CA 1
ATOM 3638 C C . PRO B 2 119 ? -13.320 -8.991 -11.227 1.00 24.19 1876 PRO A C 1
ATOM 3639 O O . PRO B 2 119 ? -12.796 -8.483 -10.231 1.00 24.77 1876 PRO A O 1
ATOM 3643 N N . VAL B 2 120 ? -12.709 -9.108 -12.402 1.00 26.63 1877 VAL A N 1
ATOM 3644 C CA . VAL B 2 120 ? -11.383 -8.552 -12.654 1.00 27.23 1877 VAL A CA 1
ATOM 3645 C C . VAL B 2 120 ? -11.552 -7.129 -13.175 1.00 26.77 1877 VAL A C 1
ATOM 3646 O O . VAL B 2 120 ? -12.320 -6.895 -14.109 1.00 27.36 1877 VAL A O 1
ATOM 3650 N N . THR B 2 121 ? -10.845 -6.182 -12.564 1.00 23.35 1878 THR A N 1
ATOM 3651 C CA . THR B 2 121 ? -11.015 -4.768 -12.900 1.00 20.57 1878 THR A CA 1
ATOM 3652 C C . THR B 2 121 ? -9.697 -4.045 -13.155 1.00 21.58 1878 THR A C 1
ATOM 3653 O O . THR B 2 121 ? -8.665 -4.372 -12.564 1.00 23.45 1878 THR A O 1
ATOM 3657 N N . GLY B 2 122 ? -9.758 -3.053 -14.037 1.00 21.38 1879 GLY A N 1
ATOM 3658 C CA . GLY B 2 122 ? -8.614 -2.219 -14.378 1.00 24.28 1879 GLY A CA 1
ATOM 3659 C C . GLY B 2 122 ? -9.045 -1.077 -15.274 1.00 28.22 1879 GLY A C 1
ATOM 3660 O O . GLY B 2 122 ? -10.194 -1.025 -15.723 1.00 28.49 1879 GLY A O 1
ATOM 3661 N N . SER B 2 123 ? -8.121 -0.161 -15.538 1.00 33.30 1880 SER A N 1
ATOM 3662 C CA . SER B 2 123 ? -8.417 1.000 -16.361 1.00 36.96 1880 SER A CA 1
ATOM 3663 C C . SER B 2 123 ? -7.489 1.088 -17.560 1.00 36.72 1880 SER A C 1
ATOM 3664 O O . SER B 2 123 ? -6.309 0.738 -17.471 1.00 36.44 1880 SER A O 1
ATOM 3667 N N . SER B 2 124 ? -8.034 1.547 -18.683 1.00 33.92 1881 SER A N 1
ATOM 3668 C CA . SER B 2 124 ? -7.212 1.964 -19.809 1.00 31.57 1881 SER A CA 1
ATOM 3669 C C . SER B 2 124 ? -6.513 3.259 -19.400 1.00 30.80 1881 SER A C 1
ATOM 3670 O O . SER B 2 124 ? -7.073 4.038 -18.624 1.00 30.62 1881 SER A O 1
ATOM 3673 N N . PRO B 2 125 ? -5.285 3.490 -19.903 1.00 32.57 1882 PRO A N 1
ATOM 3674 C CA . PRO B 2 125 ? -4.508 4.674 -19.522 1.00 33.40 1882 PRO A CA 1
ATOM 3675 C C . PRO B 2 125 ? -5.245 5.987 -19.781 1.00 36.46 1882 PRO A C 1
ATOM 3676 O O . PRO B 2 125 ? -6.157 6.040 -20.612 1.00 36.54 1882 PRO A O 1
ATOM 3680 N N . LEU B 2 126 ? -4.837 7.032 -19.067 1.00 38.36 1883 LEU A N 1
ATOM 3681 C CA . LEU B 2 126 ? -5.513 8.325 -19.103 1.00 39.36 1883 LEU A CA 1
ATOM 3682 C C . LEU B 2 126 ? -5.419 9.008 -20.470 1.00 40.70 1883 LEU A C 1
ATOM 3683 O O . LEU B 2 126 ? -4.443 8.822 -21.202 1.00 40.34 1883 LEU A O 1
ATOM 3688 N N . GLY B 2 127 ? -6.445 9.787 -20.807 1.00 41.64 1884 GLY A N 1
ATOM 3689 C CA . GLY B 2 127 ? -6.455 10.561 -22.046 1.00 45.30 1884 GLY A CA 1
ATOM 3690 C C . GLY B 2 127 ? -7.588 10.254 -23.010 1.00 49.44 1884 GLY A C 1
ATOM 3691 O O . GLY B 2 127 ? -7.956 11.103 -23.825 1.00 52.72 1884 GLY A O 1
ATOM 3692 N N . ALA B 2 128 ? -8.140 9.046 -22.930 1.00 48.33 1885 ALA A N 1
ATOM 3693 C CA . ALA B 2 128 ? -9.253 8.662 -23.794 1.00 46.06 1885 ALA A CA 1
ATOM 3694 C C . ALA B 2 128 ? -10.321 7.886 -23.028 1.00 42.67 1885 ALA A C 1
ATOM 3695 O O . ALA B 2 128 ? -10.065 6.792 -22.519 1.00 41.84 1885 ALA A O 1
ATOM 3697 N N . THR B 2 129 ? -11.513 8.470 -22.947 1.00 40.59 1886 THR A N 1
ATOM 3698 C CA . THR B 2 129 ? -12.629 7.859 -22.234 1.00 40.38 1886 THR A CA 1
ATOM 3699 C C . THR B 2 129 ? -13.607 7.185 -23.192 1.00 40.59 1886 THR A C 1
ATOM 3700 O O . THR B 2 129 ? -14.451 6.389 -22.774 1.00 40.80 1886 THR A O 1
ATOM 3704 N N . GLN B 2 130 ? -13.481 7.498 -24.479 1.00 40.81 1887 GLN A N 1
ATOM 3705 C CA . GLN B 2 130 ? -14.484 7.101 -25.460 1.00 41.87 1887 GLN A CA 1
ATOM 3706 C C . GLN B 2 130 ? -13.975 6.120 -26.508 1.00 41.36 1887 GLN A C 1
ATOM 3707 O O . GLN B 2 130 ? -12.833 6.215 -26.963 1.00 41.95 1887 GLN A O 1
ATOM 3713 N N . LEU B 2 131 ? -14.841 5.184 -26.886 1.00 36.98 1888 LEU A N 1
ATOM 3714 C CA . LEU B 2 131 ? -14.557 4.247 -27.964 1.00 34.37 1888 LEU A CA 1
ATOM 3715 C C . LEU B 2 131 ? -15.334 4.665 -29.207 1.00 35.49 1888 LEU A C 1
ATOM 3716 O O . LEU B 2 131 ? -16.568 4.634 -29.219 1.00 35.12 1888 LEU A O 1
ATOM 3721 N N . ASP B 2 132 ? -14.606 5.057 -30.248 1.00 44.49 1889 ASP A N 1
ATOM 3722 C CA . ASP B 2 132 ? -15.226 5.505 -31.490 1.00 53.37 1889 ASP A CA 1
ATOM 3723 C C . ASP B 2 132 ? -15.507 4.328 -32.416 1.00 55.89 1889 ASP A C 1
ATOM 3724 O O . ASP B 2 132 ? -14.586 3.664 -32.892 1.00 54.61 1889 ASP A O 1
ATOM 3729 N N . THR B 2 133 ? -16.792 4.087 -32.661 1.00 55.08 1890 THR A N 1
ATOM 3730 C CA . THR B 2 133 ? -17.247 2.904 -33.385 1.00 54.65 1890 THR A CA 1
ATOM 3731 C C . THR B 2 133 ? -18.021 3.250 -34.655 1.00 58.28 1890 THR A C 1
ATOM 3732 O O . THR B 2 133 ? -18.628 4.319 -34.758 1.00 58.91 1890 THR A O 1
ATOM 3736 N N . ASP B 2 134 ? -17.990 2.332 -35.616 1.00 64.49 1891 ASP A N 1
ATOM 3737 C CA . ASP B 2 134 ? -18.849 2.405 -36.793 1.00 66.18 1891 ASP A CA 1
ATOM 3738 C C . ASP B 2 134 ? -20.190 1.746 -36.478 1.00 61.12 1891 ASP A C 1
ATOM 3739 O O . ASP B 2 134 ? -21.049 1.602 -37.351 1.00 63.99 1891 ASP A O 1
ATOM 3744 N N . GLY B 2 135 ? -20.352 1.354 -35.216 1.00 45.58 1892 GLY A N 1
ATOM 3745 C CA . GLY B 2 135 ? -21.546 0.667 -34.750 1.00 40.67 1892 GLY A CA 1
ATOM 3746 C C . GLY B 2 135 ? -21.462 -0.831 -34.951 1.00 37.28 1892 GLY A C 1
ATOM 3747 O O . GLY B 2 135 ? -22.407 -1.555 -34.648 1.00 36.26 1892 GLY A O 1
ATOM 3748 N N . ALA B 2 136 ? -20.324 -1.297 -35.458 1.00 43.25 1893 ALA A N 1
ATOM 3749 C CA . ALA B 2 136 ? -20.132 -2.713 -35.750 1.00 45.66 1893 ALA A CA 1
ATOM 3750 C C . ALA B 2 136 ? -19.862 -3.534 -34.495 1.00 45.06 1893 ALA A C 1
ATOM 3751 O O . ALA B 2 136 ? -19.035 -3.163 -33.657 1.00 46.27 1893 ALA A O 1
ATOM 3753 N N . LEU B 2 137 ? -20.579 -4.647 -34.380 1.00 41.11 1894 LEU A N 1
ATOM 3754 C CA . LEU B 2 137 ? -20.352 -5.628 -33.327 1.00 38.56 1894 LEU A CA 1
ATOM 3755 C C . LEU B 2 137 ? -20.232 -7.015 -33.954 1.00 37.78 1894 LEU A C 1
ATOM 3756 O O . LEU B 2 137 ? -21.180 -7.522 -34.557 1.00 37.66 1894 LEU A O 1
ATOM 3761 N N . TRP B 2 138 ? -19.056 -7.614 -33.806 1.00 35.28 1895 TRP A N 1
ATOM 3762 C CA . TRP B 2 138 ? -18.740 -8.888 -34.440 1.00 33.57 1895 TRP A CA 1
ATOM 3763 C C . TRP B 2 138 ? -18.780 -10.046 -33.484 1.00 35.63 1895 TRP A C 1
ATOM 3764 O O . TRP B 2 138 ? -18.253 -9.967 -32.374 1.00 33.25 1895 TRP A O 1
ATOM 3775 N N . LEU B 2 139 ? -19.412 -11.134 -33.916 1.00 38.14 1896 LEU A N 1
ATOM 3776 C CA . LEU B 2 139 ? -19.500 -12.358 -33.123 1.00 37.72 1896 LEU A CA 1
ATOM 3777 C C . LEU B 2 139 ? -18.848 -13.541 -33.828 1.00 34.27 1896 LEU A C 1
ATOM 3778 O O . LEU B 2 139 ? -19.043 -13.745 -35.027 1.00 33.55 1896 LEU A O 1
ATOM 3783 N N . GLY B 2 140 ? -18.070 -14.312 -33.073 1.00 29.89 1897 GLY A N 1
ATOM 3784 C CA . GLY B 2 140 ? -17.418 -15.511 -33.591 1.00 29.66 1897 GLY A CA 1
ATOM 3785 C C . GLY B 2 140 ? -16.007 -15.309 -34.108 1.00 30.33 1897 GLY A C 1
ATOM 3786 O O . GLY B 2 140 ? -15.288 -16.280 -34.355 1.00 31.94 1897 GLY A O 1
ATOM 3787 N N . GLY B 2 141 ? -15.612 -14.049 -34.281 1.00 31.56 1898 GLY A N 1
ATOM 3788 C CA . GLY B 2 141 ? -14.269 -13.706 -34.748 1.00 33.08 1898 GLY A CA 1
ATOM 3789 C C . GLY B 2 141 ? -14.253 -12.694 -35.882 1.00 33.90 1898 GLY A C 1
ATOM 3790 O O . GLY B 2 141 ? -15.223 -11.959 -36.087 1.00 34.25 1898 GLY A O 1
ATOM 3791 N N . LEU B 2 142 ? -13.142 -12.660 -36.619 1.00 33.85 1899 LEU A N 1
ATOM 3792 C CA . LEU B 2 142 ? -12.976 -11.762 -37.767 1.00 38.14 1899 LEU A CA 1
ATOM 3793 C C . LEU B 2 142 ? -12.289 -12.462 -38.944 1.00 49.33 1899 LEU A C 1
ATOM 3794 O O . LEU B 2 142 ? -11.418 -13.311 -38.743 1.00 51.48 1899 LEU A O 1
ATOM 3799 N N . GLN B 2 143 ? -12.687 -12.100 -40.165 1.00 62.01 1900 GLN A N 1
ATOM 3800 C CA . GLN B 2 143 ? -12.121 -12.675 -41.391 1.00 74.20 1900 GLN A CA 1
ATOM 3801 C C . GLN B 2 143 ? -10.637 -12.351 -41.524 1.00 84.01 1900 GLN A C 1
ATOM 3802 O O . GLN B 2 143 ? -9.815 -13.239 -41.759 1.00 89.46 1900 GLN A O 1
ATOM 3808 N N . LYS B 2 144 ? -10.309 -11.073 -41.371 1.00 97.99 1901 LYS A N 1
ATOM 3809 C CA . LYS B 2 144 ? -8.928 -10.622 -41.342 1.00 111.25 1901 LYS A CA 1
ATOM 3810 C C . LYS B 2 144 ? -8.828 -9.518 -40.302 1.00 113.39 1901 LYS A C 1
ATOM 3811 O O . LYS B 2 144 ? -9.684 -8.630 -40.245 1.00 112.60 1901 LYS A O 1
ATOM 3817 N N . LEU B 2 145 ? -7.790 -9.586 -39.475 1.00 105.41 1902 LEU A N 1
ATOM 3818 C CA . LEU B 2 145 ? -7.629 -8.652 -38.367 1.00 104.79 1902 LEU A CA 1
ATOM 3819 C C . LEU B 2 145 ? -7.439 -7.212 -38.823 1.00 105.75 1902 LEU A C 1
ATOM 3820 O O . LEU B 2 145 ? -6.845 -6.968 -39.877 1.00 106.32 1902 LEU A O 1
ATOM 3825 N N . PRO B 2 146 ? -7.964 -6.253 -38.034 1.00 104.72 1903 PRO A N 1
ATOM 3826 C CA . PRO B 2 146 ? -7.686 -4.841 -38.258 1.00 107.91 1903 PRO A CA 1
ATOM 3827 C C . PRO B 2 146 ? -6.192 -4.679 -38.493 1.00 111.33 1903 PRO A C 1
ATOM 3828 O O . PRO B 2 146 ? -5.381 -5.219 -37.735 1.00 108.83 1903 PRO A O 1
ATOM 3832 N N . VAL B 2 147 ? -5.842 -3.942 -39.542 1.00 121.61 1904 VAL A N 1
ATOM 3833 C CA . VAL B 2 147 ? -4.499 -3.995 -40.131 1.00 101.75 1904 VAL A CA 1
ATOM 3834 C C . VAL B 2 147 ? -3.333 -3.542 -39.230 1.00 93.54 1904 VAL A C 1
ATOM 3835 O O . VAL B 2 147 ? -2.186 -3.921 -39.473 1.00 80.72 1904 VAL A O 1
ATOM 3839 N N . GLY B 2 148 ? -3.608 -2.743 -38.202 1.00 100.47 1905 GLY A N 1
ATOM 3840 C CA . GLY B 2 148 ? -2.575 -2.414 -37.220 1.00 102.99 1905 GLY A CA 1
ATOM 3841 C C . GLY B 2 148 ? -2.286 -3.659 -36.399 1.00 107.77 1905 GLY A C 1
ATOM 3842 O O . GLY B 2 148 ? -3.157 -4.134 -35.668 1.00 108.38 1905 GLY A O 1
ATOM 3843 N N . GLN B 2 149 ? -1.073 -4.195 -36.522 1.00 129.06 1906 GLN A N 1
ATOM 3844 C CA . GLN B 2 149 ? -0.732 -5.463 -35.872 1.00 136.07 1906 GLN A CA 1
ATOM 3845 C C . GLN B 2 149 ? -0.099 -5.261 -34.496 1.00 133.45 1906 GLN A C 1
ATOM 3846 O O . GLN B 2 149 ? 1.116 -5.080 -34.376 1.00 134.01 1906 GLN A O 1
ATOM 3852 N N . ALA B 2 150 ? -0.937 -5.288 -33.463 1.00 115.38 1907 ALA A N 1
ATOM 3853 C CA . ALA B 2 150 ? -0.479 -5.199 -32.079 1.00 104.58 1907 ALA A CA 1
ATOM 3854 C C . ALA B 2 150 ? -1.102 -6.317 -31.244 1.00 100.71 1907 ALA A C 1
ATOM 3855 O O . ALA B 2 150 ? -0.712 -6.547 -30.096 1.00 100.99 1907 ALA A O 1
ATOM 3857 N N . LEU B 2 151 ? -2.064 -7.011 -31.847 1.00 100.80 1908 LEU A N 1
ATOM 3858 C CA . LEU B 2 151 ? -2.842 -8.050 -31.179 1.00 96.05 1908 LEU A CA 1
ATOM 3859 C C . LEU B 2 151 ? -2.099 -9.381 -31.050 1.00 88.81 1908 LEU A C 1
ATOM 3860 O O . LEU B 2 151 ? -1.196 -9.672 -31.839 1.00 89.68 1908 LEU A O 1
ATOM 3865 N N . PRO B 2 152 ? -2.481 -10.190 -30.044 1.00 71.65 1909 PRO A N 1
ATOM 3866 C CA . PRO B 2 152 ? -1.962 -11.546 -29.873 1.00 66.07 1909 PRO A CA 1
ATOM 3867 C C . PRO B 2 152 ? -2.429 -12.465 -30.999 1.00 64.53 1909 PRO A C 1
ATOM 3868 O O . PRO B 2 152 ? -3.376 -12.134 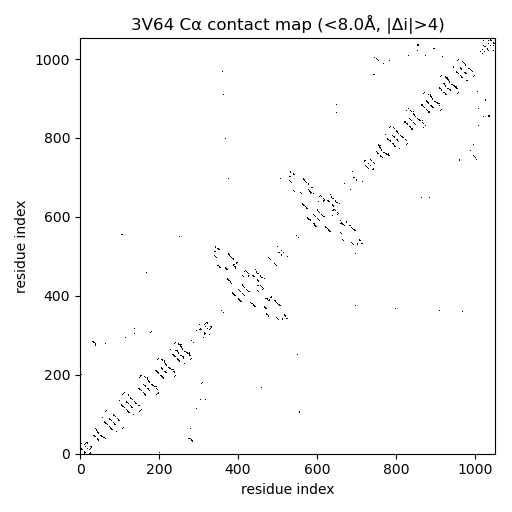-31.718 1.00 65.12 1909 PRO A O 1
ATOM 3872 N N . LYS B 2 153 ? -1.763 -13.608 -31.142 1.00 67.41 1910 LYS A N 1
ATOM 3873 C CA . LYS B 2 153 ? -2.069 -14.575 -32.199 1.00 68.66 1910 LYS A CA 1
ATOM 3874 C C . LYS B 2 153 ? -3.482 -15.146 -32.069 1.00 67.64 1910 LYS A C 1
ATOM 3875 O O . LYS B 2 153 ? -4.122 -15.469 -33.072 1.00 68.12 1910 LYS A O 1
ATOM 3881 N N . ALA B 2 154 ? -3.953 -15.265 -30.829 1.00 65.93 1911 ALA A N 1
ATOM 3882 C CA . ALA B 2 154 ? -5.273 -15.819 -30.529 1.00 65.78 1911 ALA A CA 1
ATOM 3883 C C . ALA B 2 154 ? -6.420 -14.980 -31.095 1.00 68.22 1911 ALA A C 1
ATOM 3884 O O . ALA B 2 154 ? -7.486 -15.513 -31.410 1.00 67.87 1911 ALA A O 1
ATOM 3886 N N . TYR B 2 155 ? -6.192 -13.674 -31.224 1.00 72.11 1912 TYR A N 1
ATOM 3887 C CA . TYR B 2 155 ? -7.203 -12.747 -31.735 1.00 75.70 1912 TYR A CA 1
ATOM 3888 C C . TYR B 2 155 ? -7.523 -13.001 -33.207 1.00 73.11 1912 TYR A C 1
ATOM 3889 O O . TYR B 2 155 ? -8.630 -12.709 -33.666 1.00 58.68 1912 TYR A O 1
ATOM 3898 N N . GLY B 2 156 ? -6.552 -13.549 -33.936 1.00 70.81 1913 GLY A N 1
ATOM 3899 C CA . GLY B 2 156 ? -6.754 -13.943 -35.327 1.00 69.13 1913 GLY A CA 1
ATOM 3900 C C . GLY B 2 156 ? -7.663 -15.151 -35.479 1.00 64.93 1913 GLY A C 1
ATOM 3901 O O . GLY B 2 156 ? -8.426 -15.240 -36.442 1.00 64.50 1913 GLY A O 1
ATOM 3902 N N . THR B 2 157 ? -7.580 -16.076 -34.524 1.00 56.69 1914 THR A N 1
ATOM 3903 C CA . THR B 2 157 ? -8.348 -17.323 -34.553 1.00 50.23 1914 THR A CA 1
ATOM 3904 C C . THR B 2 157 ? -9.843 -17.107 -34.346 1.00 44.14 1914 THR A C 1
ATOM 3905 O O . THR B 2 157 ? -10.260 -16.341 -33.473 1.00 41.58 1914 THR A O 1
ATOM 3909 N N . GLY B 2 158 ? -10.640 -17.793 -35.158 1.00 39.90 1915 GLY A N 1
ATOM 3910 C CA . GLY B 2 158 ? -12.091 -17.747 -35.029 1.00 36.61 1915 GLY A CA 1
ATOM 3911 C C . GLY B 2 158 ? -12.589 -18.618 -33.892 1.00 36.10 1915 GLY A C 1
ATOM 3912 O O . GLY B 2 158 ? -12.004 -19.663 -33.595 1.00 37.55 1915 GLY A O 1
ATOM 3913 N N . PHE B 2 159 ? -13.676 -18.182 -33.261 1.00 35.71 1916 PHE A N 1
ATOM 3914 C CA . PHE B 2 159 ? -14.258 -18.882 -32.118 1.00 36.66 1916 PHE A CA 1
ATOM 3915 C C . PHE B 2 159 ? -14.825 -20.244 -32.497 1.00 37.34 1916 PHE A C 1
ATOM 3916 O O . PHE B 2 159 ? -15.567 -20.372 -33.471 1.00 37.25 1916 PHE A O 1
ATOM 3924 N N . VAL B 2 160 ? -14.454 -21.256 -31.719 1.00 36.10 1917 VAL A N 1
ATOM 3925 C CA . VAL B 2 160 ? -15.035 -22.586 -31.839 1.00 32.95 1917 VAL A CA 1
ATOM 3926 C C . VAL B 2 160 ? -15.795 -22.905 -30.553 1.00 30.25 1917 VAL A C 1
ATOM 3927 O O . VAL B 2 160 ? -15.218 -22.907 -29.464 1.00 32.13 1917 VAL A O 1
ATOM 3931 N N . GLY B 2 161 ? -17.090 -23.169 -30.691 1.00 25.69 1918 GLY A N 1
ATOM 3932 C CA . GLY B 2 161 ? -17.953 -23.459 -29.553 1.00 24.94 1918 GLY A CA 1
ATOM 3933 C C . GLY B 2 161 ? -19.360 -22.955 -29.800 1.00 27.06 1918 GLY A C 1
ATOM 3934 O O . GLY B 2 161 ? -19.773 -22.795 -30.950 1.00 28.11 1918 GLY A O 1
ATOM 3935 N N . CYS B 2 162 ? -20.096 -22.701 -28.723 1.00 28.61 1919 CYS A N 1
ATOM 3936 C CA . CYS B 2 162 ? -21.471 -22.229 -28.837 1.00 31.38 1919 CYS A CA 1
ATOM 3937 C C . CYS B 2 162 ? -21.732 -20.976 -28.015 1.00 33.23 1919 CYS A C 1
ATOM 3938 O O . CYS B 2 162 ? -20.934 -20.607 -27.151 1.00 33.62 1919 CYS A O 1
ATOM 3941 N N . LEU B 2 163 ? -22.871 -20.343 -28.286 1.00 32.37 1920 LEU A N 1
ATOM 3942 C CA . LEU B 2 163 ? -23.265 -19.095 -27.644 1.00 30.66 1920 LEU A CA 1
ATOM 3943 C C . LEU B 2 163 ? -24.778 -19.027 -27.477 1.00 32.39 1920 LEU A C 1
ATOM 3944 O O . LEU B 2 163 ? -25.525 -19.563 -28.299 1.00 34.02 1920 LEU A O 1
ATOM 3949 N N . ARG B 2 164 ? -25.222 -18.361 -26.413 1.00 31.26 1921 ARG A N 1
ATOM 3950 C CA . ARG B 2 164 ? -26.645 -18.116 -26.172 1.00 32.93 1921 ARG A CA 1
ATOM 3951 C C . ARG B 2 164 ? -26.833 -16.912 -25.247 1.00 32.69 1921 ARG A C 1
ATOM 3952 O O . ARG B 2 164 ? -25.857 -16.373 -24.719 1.00 31.19 1921 ARG A O 1
ATOM 3960 N N . ASP B 2 165 ? -28.089 -16.505 -25.060 1.00 34.40 1922 ASP A N 1
ATOM 3961 C CA . ASP B 2 165 ? -28.456 -15.420 -24.142 1.00 37.28 1922 ASP A CA 1
ATOM 3962 C C . ASP B 2 165 ? -27.469 -14.250 -24.173 1.00 32.57 1922 ASP A C 1
ATOM 3963 O O . ASP B 2 165 ? -26.796 -13.961 -23.180 1.00 31.09 1922 ASP A O 1
ATOM 3968 N N . VAL B 2 166 ? -27.389 -13.585 -25.322 1.00 31.91 1923 VAL A N 1
ATOM 3969 C CA . VAL B 2 166 ? -26.434 -12.498 -25.521 1.00 31.27 1923 VAL A CA 1
ATOM 3970 C C . VAL B 2 166 ? -27.074 -11.131 -25.278 1.00 32.37 1923 VAL A C 1
ATOM 3971 O O . VAL B 2 166 ? -27.947 -10.697 -26.032 1.00 33.04 1923 VAL A O 1
ATOM 3975 N N . VAL B 2 167 ? -26.638 -10.469 -24.210 1.00 34.08 1924 VAL A N 1
ATOM 3976 C CA . VAL B 2 167 ? -27.087 -9.118 -23.885 1.00 35.93 1924 VAL A CA 1
ATOM 3977 C C . VAL B 2 167 ? -26.080 -8.122 -24.450 1.00 31.64 1924 VAL A C 1
ATOM 3978 O O . VAL B 2 167 ? -24.874 -8.308 -24.310 1.00 29.64 1924 VAL A O 1
ATOM 3982 N N . VAL B 2 168 ? -26.585 -7.081 -25.107 1.00 32.91 1925 VAL A N 1
ATOM 3983 C CA . VAL B 2 168 ? -25.748 -6.024 -25.673 1.00 33.79 1925 VAL A CA 1
ATOM 3984 C C . VAL B 2 168 ? -26.348 -4.675 -25.292 1.00 34.14 1925 VAL A C 1
ATOM 3985 O O . VAL B 2 168 ? -27.471 -4.353 -25.690 1.00 34.75 1925 VAL A O 1
ATOM 3989 N N . GLY B 2 169 ? -25.595 -3.889 -24.526 1.00 33.84 1926 GLY A N 1
ATOM 3990 C CA . GLY B 2 169 ? -26.134 -2.683 -23.911 1.00 35.03 1926 GLY A CA 1
ATOM 3991 C C . GLY B 2 169 ? -27.252 -3.080 -22.966 1.00 37.51 1926 GLY A C 1
ATOM 3992 O O . GLY B 2 169 ? -27.035 -3.841 -22.020 1.00 38.64 1926 GLY A O 1
ATOM 3993 N N . HIS B 2 170 ? -28.453 -2.576 -23.231 1.00 42.10 1927 HIS A N 1
ATOM 3994 C CA . HIS B 2 170 ? -29.628 -2.941 -22.447 1.00 46.66 1927 HIS A CA 1
ATOM 3995 C C . HIS B 2 170 ? -30.524 -3.879 -23.205 1.00 48.23 1927 HIS A C 1
ATOM 3996 O O . HIS B 2 170 ? -31.545 -4.335 -22.685 1.00 48.79 1927 HIS A O 1
ATOM 4003 N N . ARG B 2 171 ? -30.137 -4.186 -24.440 1.00 51.33 1928 ARG A N 1
ATOM 4004 C CA . ARG B 2 171 ? -30.958 -5.006 -25.321 1.00 55.05 1928 ARG A CA 1
ATOM 4005 C C . ARG B 2 171 ? -30.422 -6.429 -25.466 1.00 52.62 1928 ARG A C 1
ATOM 4006 O O . ARG B 2 171 ? -29.255 -6.637 -25.804 1.00 47.81 1928 ARG A O 1
ATOM 4014 N N . GLN B 2 172 ? -31.291 -7.401 -25.199 1.00 55.40 1929 GLN A N 1
ATOM 4015 C CA . GLN B 2 172 ? -30.994 -8.804 -25.460 1.00 57.42 1929 GLN A CA 1
ATOM 4016 C C . GLN B 2 172 ? -31.060 -9.058 -26.963 1.00 54.69 1929 GLN A C 1
ATOM 4017 O O . GLN B 2 172 ? -31.965 -8.571 -27.647 1.00 56.68 1929 GLN A O 1
ATOM 4023 N N . LEU B 2 173 ? -30.099 -9.824 -27.467 1.00 47.18 1930 LEU A N 1
ATOM 4024 C CA . LEU B 2 173 ? -29.937 -10.018 -28.902 1.00 45.03 1930 LEU A CA 1
ATOM 4025 C C . LEU B 2 173 ? -30.802 -11.142 -29.460 1.00 42.21 1930 LEU A C 1
ATOM 4026 O O . LEU B 2 173 ? -30.995 -12.176 -28.816 1.00 40.89 1930 LEU A O 1
ATOM 4031 N N . HIS B 2 174 ? -31.327 -10.915 -30.661 1.00 41.12 1931 HIS A N 1
ATOM 4032 C CA . HIS B 2 174 ? -31.930 -11.968 -31.465 1.00 39.86 1931 HIS A CA 1
ATOM 4033 C C . HIS B 2 174 ? -30.847 -12.463 -32.373 1.00 35.60 1931 HIS A C 1
ATOM 4034 O O . HIS B 2 174 ? -30.569 -11.860 -33.412 1.00 36.26 1931 HIS A O 1
ATOM 4041 N N . LEU B 2 175 ? -30.217 -13.565 -31.980 1.00 33.72 1932 LEU A N 1
ATOM 4042 C CA . LEU B 2 175 ? -29.022 -14.070 -32.656 1.00 35.77 1932 LEU A CA 1
ATOM 4043 C C . LEU B 2 175 ? -29.170 -14.206 -34.173 1.00 38.60 1932 LEU A C 1
ATOM 4044 O O . LEU B 2 175 ? -28.262 -13.842 -34.924 1.00 37.47 1932 LEU A O 1
ATOM 4049 N N . LEU B 2 176 ? -30.314 -14.718 -34.617 1.00 40.99 1933 LEU A N 1
ATOM 4050 C CA . LEU B 2 176 ? -30.563 -14.912 -36.043 1.00 44.67 1933 LEU A CA 1
ATOM 4051 C C . LEU B 2 176 ? -31.030 -13.632 -36.738 1.00 44.81 1933 LEU A C 1
ATOM 4052 O O . LEU B 2 176 ? -30.367 -13.136 -37.651 1.00 44.22 1933 LEU A O 1
ATOM 4057 N N . GLU B 2 177 ? -32.165 -13.104 -36.290 1.00 48.31 1934 GLU A N 1
ATOM 4058 C CA . GLU B 2 177 ? -32.868 -12.024 -36.988 1.00 50.24 1934 GLU A CA 1
ATOM 4059 C C . GLU B 2 177 ? -32.263 -10.625 -36.827 1.00 48.09 1934 GLU A C 1
ATOM 4060 O O . GLU B 2 177 ? -32.626 -9.706 -37.562 1.00 50.24 1934 GLU A O 1
ATOM 4066 N N . ASP B 2 178 ? -31.342 -10.464 -35.881 1.00 42.15 1935 ASP A N 1
ATOM 4067 C CA . ASP B 2 178 ? -30.661 -9.181 -35.698 1.00 37.79 1935 ASP A CA 1
ATOM 4068 C C . ASP B 2 178 ? -29.310 -9.141 -36.402 1.00 35.45 1935 ASP A C 1
ATOM 4069 O O . ASP B 2 178 ? -28.640 -8.105 -36.417 1.00 34.54 1935 ASP A O 1
ATOM 4074 N N . ALA B 2 179 ? -28.916 -10.267 -36.987 1.00 36.24 1936 ALA A N 1
ATOM 4075 C CA . ALA B 2 179 ? -27.613 -10.378 -37.627 1.00 37.33 1936 ALA A CA 1
ATOM 4076 C C . ALA B 2 179 ? -27.579 -9.684 -38.982 1.00 41.96 1936 ALA A C 1
ATOM 4077 O O . ALA B 2 179 ? -28.310 -10.055 -39.905 1.00 43.90 1936 ALA A O 1
ATOM 4079 N N . VAL B 2 180 ? -26.729 -8.667 -39.084 1.00 44.49 1937 VAL A N 1
ATOM 4080 C CA . VAL B 2 180 ? -26.559 -7.917 -40.325 1.00 47.65 1937 VAL A CA 1
ATOM 4081 C C . VAL B 2 180 ? -25.816 -8.739 -41.381 1.00 49.65 1937 VAL A C 1
ATOM 4082 O O . VAL B 2 180 ? -26.248 -8.814 -42.534 1.00 50.87 1937 VAL A O 1
ATOM 4086 N N . THR B 2 181 ? -24.709 -9.356 -40.977 1.00 48.92 1938 THR A N 1
ATOM 4087 C CA . THR B 2 181 ? -23.920 -10.208 -41.862 1.00 50.10 1938 THR A CA 1
ATOM 4088 C C . THR B 2 181 ? -23.723 -11.568 -41.206 1.00 49.59 1938 THR A C 1
ATOM 4089 O O . THR B 2 181 ? -23.238 -11.649 -40.077 1.00 47.74 1938 THR A O 1
ATOM 4093 N N . LYS B 2 182 ? -24.096 -12.631 -41.913 1.00 49.60 1939 LYS A N 1
ATOM 4094 C CA . LYS B 2 182 ? -24.009 -13.979 -41.355 1.00 49.82 1939 LYS A CA 1
ATOM 4095 C C . LYS B 2 182 ? -23.903 -15.084 -42.407 1.00 55.37 1939 LYS A C 1
ATOM 4096 O O . LYS B 2 182 ? -24.450 -14.961 -43.506 1.00 55.96 1939 LYS A O 1
ATOM 4102 N N . PRO B 2 183 ? -23.183 -16.165 -42.063 1.00 58.15 1940 PRO A N 1
ATOM 4103 C CA . PRO B 2 183 ? -23.213 -17.419 -42.812 1.00 60.63 1940 PRO A CA 1
ATOM 4104 C C . PRO B 2 183 ? -24.432 -18.234 -42.367 1.00 66.06 1940 PRO A C 1
ATOM 4105 O O . PRO B 2 183 ? -25.271 -17.711 -41.630 1.00 68.69 1940 PRO A O 1
ATOM 4109 N N . GLU B 2 184 ? -24.539 -19.487 -42.807 1.00 71.73 1941 GLU A N 1
ATOM 4110 C CA . GLU B 2 184 ? -25.653 -20.355 -42.403 1.00 76.06 1941 GLU A CA 1
ATOM 4111 C C . GLU B 2 184 ? -25.639 -20.597 -40.890 1.00 78.18 1941 GLU A C 1
ATOM 4112 O O . GLU B 2 184 ? -24.575 -20.817 -40.306 1.00 78.53 1941 GLU A O 1
ATOM 4118 N N . LEU B 2 185 ? -26.814 -20.556 -40.261 1.00 82.54 1942 LEU A N 1
ATOM 4119 C CA . LEU B 2 185 ? -26.895 -20.618 -38.796 1.00 83.42 1942 LEU A CA 1
ATOM 4120 C C . LEU B 2 185 ? -27.554 -21.856 -38.237 1.00 79.38 1942 LEU A C 1
ATOM 4121 O O . LEU B 2 185 ? -28.667 -22.232 -38.614 1.00 78.94 1942 LEU A O 1
ATOM 4126 N N . ARG B 2 186 ? -26.817 -22.479 -37.327 1.00 68.39 1943 ARG A N 1
ATOM 4127 C CA . ARG B 2 186 ? -27.182 -23.741 -36.724 1.00 62.03 1943 ARG A CA 1
ATOM 4128 C C . ARG B 2 186 ? -27.100 -23.587 -35.209 1.00 59.03 1943 ARG A C 1
ATOM 4129 O O . ARG B 2 186 ? -26.190 -22.926 -34.699 1.00 59.32 1943 ARG A O 1
ATOM 4137 N N . PRO B 2 187 ? -28.058 -24.191 -34.487 1.00 57.26 1944 PRO A N 1
ATOM 4138 C CA . PRO B 2 187 ? -28.080 -24.171 -33.024 1.00 57.71 1944 PRO A CA 1
ATOM 4139 C C . PRO B 2 187 ? -26.931 -24.991 -32.451 1.00 60.91 1944 PRO A C 1
ATOM 4140 O O . PRO B 2 187 ? -26.356 -25.818 -33.164 1.00 61.47 1944 PRO A O 1
ATOM 4144 N N . CYS B 2 188 ? -26.598 -24.765 -31.181 1.00 64.57 1945 CYS A N 1
ATOM 4145 C CA . CYS B 2 188 ? -25.557 -25.552 -30.529 1.00 68.48 1945 CYS A CA 1
ATOM 4146 C C . CYS B 2 188 ? -25.943 -27.028 -30.530 1.00 63.28 1945 CYS A C 1
ATOM 4147 O O . CYS B 2 188 ? -27.060 -27.376 -30.138 1.00 66.27 1945 CYS A O 1
ATOM 4150 N N . PRO B 2 189 ? -25.024 -27.900 -30.982 1.00 27.85 1946 PRO A N 1
ATOM 4151 C CA . PRO B 2 189 ? -25.348 -29.323 -31.149 1.00 26.46 1946 PRO A CA 1
ATOM 4152 C C . PRO B 2 189 ? -25.374 -30.221 -29.901 1.00 34.27 1946 PRO A C 1
ATOM 4153 O O . PRO B 2 189 ? -26.288 -31.040 -29.787 1.00 38.90 1946 PRO A O 1
ATOM 4157 N N . THR B 2 190 ? -24.399 -30.095 -28.995 1.00 64.76 1947 THR A N 1
ATOM 4158 C CA . THR B 2 190 ? -24.253 -31.070 -27.894 1.00 80.57 1947 THR A CA 1
ATOM 4159 C C . THR B 2 190 ? -24.710 -30.602 -26.500 1.00 81.30 1947 THR A C 1
ATOM 4160 O O . THR B 2 190 ? -23.887 -30.479 -25.588 1.00 70.20 1947 THR A O 1
ATOM 4164 N N . PRO B 2 191 ? -26.024 -30.365 -26.318 1.00 101.75 1948 PRO A N 1
ATOM 4165 C CA . PRO B 2 191 ? -26.516 -29.854 -25.043 1.00 106.89 1948 PRO A CA 1
ATOM 4166 C C . PRO B 2 191 ? -26.718 -30.970 -24.021 1.00 108.96 1948 PRO A C 1
ATOM 4167 O O . PRO B 2 191 ? -27.114 -30.699 -22.886 1.00 112.46 1948 PRO A O 1
ATOM 4171 N N . LEU C 2 2 ? -42.447 -12.249 -12.930 1.00 104.39 1759 LEU B N 1
ATOM 4172 C CA . LEU C 2 2 ? -41.594 -11.347 -12.108 1.00 103.05 1759 LEU B CA 1
ATOM 4173 C C . LEU C 2 2 ? -42.361 -10.827 -10.890 1.00 100.36 1759 LEU B C 1
ATOM 4174 O O . LEU C 2 2 ? -42.572 -11.571 -9.930 1.00 99.66 1759 LEU B O 1
ATOM 4179 N N . GLU C 2 3 ? -42.782 -9.565 -10.937 1.00 94.07 1760 GLU B N 1
ATOM 4180 C CA . GLU C 2 3 ? -43.447 -8.915 -9.811 1.00 91.06 1760 GLU B CA 1
ATOM 4181 C C . GLU C 2 3 ? -43.944 -7.537 -10.219 1.00 91.76 1760 GLU B C 1
ATOM 4182 O O . GLU C 2 3 ? -43.393 -6.912 -11.127 1.00 91.43 1760 GLU B O 1
ATOM 4188 N N . THR C 2 4 ? -44.982 -7.067 -9.540 1.00 101.82 1761 THR B N 1
ATOM 4189 C CA . THR C 2 4 ? -45.543 -5.757 -9.826 1.00 107.93 1761 THR B CA 1
ATOM 4190 C C . THR C 2 4 ? -45.791 -4.957 -8.552 1.00 107.52 1761 THR B C 1
ATOM 4191 O O . THR C 2 4 ? -46.549 -5.382 -7.684 1.00 109.58 1761 THR B O 1
ATOM 4195 N N . LEU C 2 5 ? -45.141 -3.803 -8.440 1.00 101.26 1762 LEU B N 1
ATOM 4196 C CA . LEU C 2 5 ? -45.422 -2.877 -7.350 1.00 97.60 1762 LEU B CA 1
ATOM 4197 C C . LEU C 2 5 ? -46.559 -1.956 -7.759 1.00 91.45 1762 LEU B C 1
ATOM 4198 O O . LEU C 2 5 ? -46.495 -1.304 -8.804 1.00 90.98 1762 LEU B O 1
ATOM 4203 N N . ALA C 2 6 ? -47.602 -1.916 -6.936 1.00 81.23 1763 ALA B N 1
ATOM 4204 C CA . ALA C 2 6 ? -48.760 -1.067 -7.194 1.00 77.34 1763 ALA B CA 1
ATOM 4205 C C . ALA C 2 6 ? -48.698 0.186 -6.331 1.00 75.26 1763 ALA B C 1
ATOM 4206 O O . ALA C 2 6 ? -48.215 0.143 -5.197 1.00 76.13 1763 ALA B O 1
ATOM 4208 N N . PHE C 2 7 ? -49.185 1.300 -6.871 1.00 75.13 1764 PHE B N 1
ATOM 4209 C CA . PHE C 2 7 ? -49.112 2.584 -6.179 1.00 75.39 1764 PHE B CA 1
ATOM 4210 C C . PHE C 2 7 ? -50.477 3.252 -6.063 1.00 80.27 1764 PHE B C 1
ATOM 4211 O O . PHE C 2 7 ? -51.177 3.439 -7.060 1.00 78.71 1764 PHE B O 1
ATOM 4219 N N . ASP C 2 8 ? -50.840 3.610 -4.834 1.00 95.10 1765 ASP B N 1
ATOM 4220 C CA . ASP C 2 8 ? -52.134 4.226 -4.543 1.00 104.15 1765 ASP B CA 1
ATOM 4221 C C . ASP C 2 8 ? -52.120 5.753 -4.665 1.00 103.88 1765 ASP B C 1
ATOM 4222 O O . ASP C 2 8 ? -53.165 6.400 -4.558 1.00 105.74 1765 ASP B O 1
ATOM 4227 N N . GLY C 2 9 ? -50.937 6.318 -4.894 1.00 95.74 1766 GLY B N 1
ATOM 4228 C CA . GLY C 2 9 ? -50.770 7.767 -4.946 1.00 92.85 1766 GLY B CA 1
ATOM 4229 C C . GLY C 2 9 ? -50.125 8.290 -3.677 1.00 92.08 1766 GLY B C 1
ATOM 4230 O O . GLY C 2 9 ? -49.471 9.331 -3.689 1.00 88.77 1766 GLY B O 1
ATOM 4231 N N . ARG C 2 10 ? -50.320 7.567 -2.578 1.00 97.52 1767 ARG B N 1
ATOM 4232 C CA . ARG C 2 10 ? -49.673 7.896 -1.311 1.00 100.62 1767 ARG B CA 1
ATOM 4233 C C . ARG C 2 10 ? -48.441 7.016 -1.102 1.00 101.28 1767 ARG B C 1
ATOM 4234 O O . ARG C 2 10 ? -47.735 7.148 -0.100 1.00 100.35 1767 ARG B O 1
ATOM 4242 N N . THR C 2 11 ? -48.190 6.125 -2.061 1.00 104.53 1768 THR B N 1
ATOM 4243 C CA . THR C 2 11 ? -47.064 5.196 -1.993 1.00 100.81 1768 THR B CA 1
ATOM 4244 C C . THR C 2 11 ? -45.809 5.786 -2.629 1.00 92.85 1768 THR B C 1
ATOM 4245 O O . THR C 2 11 ? -45.753 6.012 -3.840 1.00 92.69 1768 THR B O 1
ATOM 4249 N N . TYR C 2 12 ? -44.802 6.028 -1.797 1.00 77.68 1769 TYR B N 1
ATOM 4250 C CA . TYR C 2 12 ? -43.529 6.561 -2.260 1.00 67.28 1769 TYR B CA 1
ATOM 4251 C C . TYR C 2 12 ? -42.398 5.677 -1.755 1.00 61.07 1769 TYR B C 1
ATOM 4252 O O . TYR C 2 12 ? -42.048 5.710 -0.573 1.00 60.42 1769 TYR B O 1
ATOM 4261 N N . ILE C 2 13 ? -41.839 4.878 -2.659 1.00 59.39 1770 ILE B N 1
ATOM 4262 C CA . ILE C 2 13 ? -40.839 3.880 -2.288 1.00 59.25 1770 ILE B CA 1
ATOM 4263 C C . ILE C 2 13 ? -39.416 4.354 -2.576 1.00 63.50 1770 ILE B C 1
ATOM 4264 O O . ILE C 2 13 ? -39.102 4.784 -3.687 1.00 65.41 1770 ILE B O 1
ATOM 4269 N N . GLU C 2 14 ? -38.568 4.261 -1.556 1.00 70.91 1771 GLU B N 1
ATOM 4270 C CA . GLU C 2 14 ? -37.183 4.713 -1.627 1.00 76.05 1771 GLU B CA 1
ATOM 4271 C C . GLU C 2 14 ? -36.219 3.542 -1.818 1.00 75.93 1771 GLU B C 1
ATOM 4272 O O . GLU C 2 14 ? -36.326 2.518 -1.139 1.00 77.49 1771 GLU B O 1
ATOM 4278 N N . TYR C 2 15 ? -35.284 3.709 -2.749 1.00 71.92 1772 TYR B N 1
ATOM 4279 C CA . TYR C 2 15 ? -34.253 2.715 -3.025 1.00 70.98 1772 TYR B CA 1
ATOM 4280 C C . TYR C 2 15 ? -32.879 3.378 -2.986 1.00 72.47 1772 TYR B C 1
ATOM 4281 O O . TYR C 2 15 ? -32.758 4.578 -3.232 1.00 71.55 1772 TYR B O 1
ATOM 4290 N N . LEU C 2 16 ? -31.846 2.601 -2.669 1.00 70.99 1773 LEU B N 1
ATOM 4291 C CA . LEU C 2 16 ? -30.474 3.092 -2.775 1.00 72.31 1773 LEU B CA 1
ATOM 4292 C C . LEU C 2 16 ? -29.906 2.763 -4.146 1.00 76.31 1773 LEU B C 1
ATOM 4293 O O . LEU C 2 16 ? -30.188 1.698 -4.702 1.00 77.27 1773 LEU B O 1
ATOM 4298 N N . ASN C 2 17 ? -29.113 3.681 -4.691 1.00 89.01 1774 ASN B N 1
ATOM 4299 C CA . ASN C 2 17 ? -28.335 3.398 -5.891 1.00 98.34 1774 ASN B CA 1
ATOM 4300 C C . ASN C 2 17 ? -27.299 2.335 -5.556 1.00 100.44 1774 ASN B C 1
ATOM 4301 O O . ASN C 2 17 ? -26.729 2.351 -4.461 1.00 99.24 1774 ASN B O 1
ATOM 4306 N N . ALA C 2 18 ? -27.068 1.407 -6.484 1.00 103.71 1775 ALA B N 1
ATOM 4307 C CA . ALA C 2 18 ? -26.128 0.308 -6.258 1.00 103.89 1775 ALA B CA 1
ATOM 4308 C C . ALA C 2 18 ? -24.818 0.832 -5.675 1.00 102.20 1775 ALA B C 1
ATOM 4309 O O . ALA C 2 18 ? -24.148 1.671 -6.283 1.00 102.86 1775 ALA B O 1
ATOM 4311 N N . VAL C 2 19 ? -24.472 0.344 -4.487 1.00 96.10 1776 VAL B N 1
ATOM 4312 C CA . VAL C 2 19 ? -23.329 0.859 -3.732 1.00 92.51 1776 VAL B CA 1
ATOM 4313 C C . VAL C 2 19 ? -22.044 0.099 -4.063 1.00 90.51 1776 VAL B C 1
ATOM 4314 O O . VAL C 2 19 ? -22.070 -0.928 -4.747 1.00 90.56 1776 VAL B O 1
ATOM 4318 N N . ILE C 2 20 ? -20.923 0.631 -3.581 1.00 89.23 1777 ILE B N 1
ATOM 4319 C CA . ILE C 2 20 ? -19.650 -0.069 -3.609 1.00 88.32 1777 ILE B CA 1
ATOM 4320 C C . ILE C 2 20 ? -19.607 -1.035 -2.432 1.00 82.53 1777 ILE B C 1
ATOM 4321 O O . ILE C 2 20 ? -19.821 -0.639 -1.282 1.00 83.32 1777 ILE B O 1
ATOM 4326 N N . GLU C 2 21 ? -19.345 -2.304 -2.721 1.00 65.89 1778 GLU B N 1
ATOM 4327 C CA . GLU C 2 21 ? -19.069 -3.264 -1.666 1.00 58.29 1778 GLU B CA 1
ATOM 4328 C C . GLU C 2 21 ? -17.560 -3.381 -1.502 1.00 45.25 1778 GLU B C 1
ATOM 4329 O O . GLU C 2 21 ? -16.893 -4.125 -2.225 1.00 43.77 1778 GLU B O 1
ATOM 4335 N N . SER C 2 22 ? -17.034 -2.619 -0.548 1.00 35.66 1779 SER B N 1
ATOM 4336 C CA . SER C 2 22 ? -15.598 -2.552 -0.302 1.00 33.53 1779 SER B CA 1
ATOM 4337 C C . SER C 2 22 ? -15.091 -3.852 0.304 1.00 33.50 1779 SER B C 1
ATOM 4338 O O . SER C 2 22 ? -13.927 -4.213 0.140 1.00 30.76 1779 SER B O 1
ATOM 4341 N N . GLU C 2 23 ? -15.984 -4.546 1.005 1.00 38.85 1780 GLU B N 1
ATOM 4342 C CA . GLU C 2 23 ? -15.697 -5.852 1.585 1.00 41.98 1780 GLU B CA 1
ATOM 4343 C C . GLU C 2 23 ? -15.149 -6.810 0.528 1.00 39.63 1780 GLU B C 1
ATOM 4344 O O . GLU C 2 23 ? -14.133 -7.475 0.745 1.00 39.42 1780 GLU B O 1
ATOM 4350 N N . LEU C 2 24 ? -15.824 -6.859 -0.618 1.00 36.35 1781 LEU B N 1
ATOM 4351 C CA . LEU C 2 24 ? -15.463 -7.767 -1.703 1.00 31.85 1781 LEU B CA 1
ATOM 4352 C C . LEU C 2 24 ? -14.440 -7.181 -2.672 1.00 29.14 1781 LEU B C 1
ATOM 4353 O O . LEU C 2 24 ? -13.592 -7.904 -3.197 1.00 29.24 1781 LEU B O 1
ATOM 4358 N N . THR C 2 25 ? -14.529 -5.875 -2.910 1.00 23.78 1782 THR B N 1
ATOM 4359 C CA . THR C 2 25 ? -13.708 -5.224 -3.926 1.00 22.37 1782 THR B CA 1
ATOM 4360 C C . THR C 2 25 ? -12.418 -4.617 -3.384 1.00 24.01 1782 THR B C 1
ATOM 4361 O O . THR C 2 25 ? -11.486 -4.368 -4.152 1.00 25.20 1782 THR B O 1
ATOM 4365 N N . ASN C 2 26 ? -12.371 -4.376 -2.072 1.00 22.76 1783 ASN B N 1
ATOM 4366 C CA . ASN C 2 26 ? -11.257 -3.657 -1.441 1.00 20.01 1783 ASN B CA 1
ATOM 4367 C C . ASN C 2 26 ? -11.150 -2.221 -1.966 1.00 20.58 1783 ASN B C 1
ATOM 4368 O O . ASN C 2 26 ? -10.151 -1.535 -1.744 1.00 18.77 1783 ASN B O 1
ATOM 4373 N N . GLU C 2 27 ? -12.196 -1.770 -2.651 1.00 24.49 1784 GLU B N 1
ATOM 4374 C CA . GLU C 2 27 ? -12.208 -0.448 -3.260 1.00 29.80 1784 GLU B CA 1
ATOM 4375 C C . GLU C 2 27 ? -12.700 0.579 -2.250 1.00 33.20 1784 GLU B C 1
ATOM 4376 O O . GLU C 2 27 ? -13.671 0.333 -1.532 1.00 34.44 1784 GLU B O 1
ATOM 4382 N N . ILE C 2 28 ? -12.023 1.725 -2.200 1.00 31.04 1785 ILE B N 1
ATOM 4383 C CA . ILE C 2 28 ? -12.385 2.823 -1.299 1.00 29.69 1785 ILE B CA 1
ATOM 4384 C C . ILE C 2 28 ? -13.860 3.206 -1.458 1.00 30.67 1785 ILE B C 1
ATOM 4385 O O . ILE C 2 28 ? -14.297 3.535 -2.564 1.00 30.88 1785 ILE B O 1
ATOM 4390 N N . PRO C 2 29 ? -14.634 3.151 -0.354 1.00 32.22 1786 PRO B N 1
ATOM 4391 C CA . PRO C 2 29 ? -16.049 3.528 -0.399 1.00 32.96 1786 PRO B CA 1
ATOM 4392 C C . PRO C 2 29 ? -16.234 5.016 -0.670 1.00 36.51 1786 PRO B C 1
ATOM 4393 O O . PRO C 2 29 ? -15.436 5.836 -0.204 1.00 36.63 1786 PRO B O 1
ATOM 4397 N N . ALA C 2 30 ? -17.282 5.346 -1.420 1.00 40.79 1787 ALA B N 1
ATOM 4398 C CA . ALA C 2 30 ? -17.569 6.720 -1.823 1.00 44.68 1787 ALA B CA 1
ATOM 4399 C C . ALA C 2 30 ? -18.870 6.785 -2.612 1.00 52.14 1787 ALA B C 1
ATOM 4400 O O . ALA C 2 30 ? -19.341 5.774 -3.135 1.00 53.41 1787 ALA B O 1
ATOM 4402 N N . GLU C 2 31 ? -19.449 7.979 -2.688 1.00 62.06 1788 GLU B N 1
ATOM 4403 C CA . GLU C 2 31 ? -20.515 8.241 -3.648 1.00 68.52 1788 GLU B CA 1
ATOM 4404 C C . GLU C 2 31 ? -20.293 9.569 -4.367 1.00 65.94 1788 GLU B C 1
ATOM 4405 O O . GLU C 2 31 ? -20.544 10.648 -3.821 1.00 66.49 1788 GLU B O 1
ATOM 4411 N N . LYS C 2 32 ? -19.795 9.466 -5.595 1.00 60.05 1789 LYS B N 1
ATOM 4412 C CA . LYS C 2 32 ? -19.571 10.624 -6.448 1.00 58.99 1789 LYS B CA 1
ATOM 4413 C C . LYS C 2 32 ? -20.859 10.958 -7.187 1.00 57.85 1789 LYS B C 1
ATOM 4414 O O . LYS C 2 32 ? -21.733 10.101 -7.344 1.00 57.92 1789 LYS B O 1
ATOM 4420 N N . ALA C 2 33 ? -20.973 12.208 -7.630 1.00 56.45 1790 ALA B N 1
ATOM 4421 C CA . ALA C 2 33 ? -22.062 12.622 -8.509 1.00 57.62 1790 ALA B CA 1
ATOM 4422 C C . ALA C 2 33 ? -22.021 11.764 -9.776 1.00 60.98 1790 ALA B C 1
ATOM 4423 O O . ALA C 2 33 ? -20.950 11.304 -10.182 1.00 61.61 1790 ALA B O 1
ATOM 4425 N N . LEU C 2 34 ? -23.175 11.556 -10.405 1.00 67.89 1791 LEU B N 1
ATOM 4426 C CA . LEU C 2 34 ? -23.290 10.567 -11.484 1.00 70.63 1791 LEU B CA 1
ATOM 4427 C C . LEU C 2 34 ? -22.918 11.083 -12.874 1.00 67.82 1791 LEU B C 1
ATOM 4428 O O . LEU C 2 34 ? -23.262 12.206 -13.248 1.00 67.98 1791 LEU B O 1
ATOM 4433 N N . GLN C 2 35 ? -22.215 10.240 -13.627 1.00 63.67 1792 GLN B N 1
ATOM 4434 C CA . GLN C 2 35 ? -21.849 10.526 -15.011 1.00 62.97 1792 GLN B CA 1
ATOM 4435 C C . GLN C 2 35 ? -23.034 10.283 -15.935 1.00 63.81 1792 GLN B C 1
ATOM 4436 O O . GLN C 2 35 ? -23.375 11.134 -16.759 1.00 65.08 1792 GLN B O 1
ATOM 4442 N N . SER C 2 36 ? -23.655 9.115 -15.787 1.00 66.18 1793 SER B N 1
ATOM 4443 C CA . SER C 2 36 ? -24.763 8.712 -16.642 1.00 66.72 1793 SER B CA 1
ATOM 4444 C C . SER C 2 36 ? -25.805 7.885 -15.896 1.00 63.19 1793 SER B C 1
ATOM 4445 O O . SER C 2 36 ? -25.486 7.177 -14.938 1.00 64.95 1793 SER B O 1
ATOM 4448 N N . ASN C 2 37 ? -27.051 7.986 -16.352 1.00 55.93 1794 ASN B N 1
ATOM 4449 C CA . ASN C 2 37 ? -28.161 7.226 -15.789 1.00 55.07 1794 ASN B CA 1
ATOM 4450 C C . ASN C 2 37 ? -28.902 6.454 -16.876 1.00 51.52 1794 ASN B C 1
ATOM 4451 O O . ASN C 2 37 ? -29.065 6.956 -17.988 1.00 52.50 1794 ASN B O 1
ATOM 4456 N N . HIS C 2 38 ? -29.340 5.237 -16.560 1.00 57.66 1795 HIS B N 1
ATOM 4457 C CA . HIS C 2 38 ? -30.259 4.498 -17.434 1.00 60.66 1795 HIS B CA 1
ATOM 4458 C C . HIS C 2 38 ? -31.353 3.824 -16.644 1.00 61.77 1795 HIS B C 1
ATOM 4459 O O . HIS C 2 38 ? -31.078 3.077 -15.704 1.00 63.83 1795 HIS B O 1
ATOM 4466 N N . PHE C 2 39 ? -32.605 4.082 -17.022 1.00 63.58 1796 PHE B N 1
ATOM 4467 C CA . PHE C 2 39 ? -33.752 3.455 -16.362 1.00 66.87 1796 PHE B CA 1
ATOM 4468 C C . PHE C 2 39 ? -34.669 2.754 -17.352 1.00 68.01 1796 PHE B C 1
ATOM 4469 O O . PHE C 2 39 ? -35.142 3.359 -18.317 1.00 67.82 1796 PHE B O 1
ATOM 4477 N N . GLU C 2 40 ? -34.907 1.470 -17.104 1.00 70.84 1797 GLU B N 1
ATOM 4478 C CA . GLU C 2 40 ? -35.870 0.698 -17.878 1.00 73.88 1797 GLU B CA 1
ATOM 4479 C C . GLU C 2 40 ? -36.972 0.197 -16.960 1.00 74.81 1797 GLU B C 1
ATOM 4480 O O . GLU C 2 40 ? -36.706 -0.490 -15.972 1.00 76.39 1797 GLU B O 1
ATOM 4486 N N . LEU C 2 41 ? -38.210 0.554 -17.287 1.00 71.09 1798 LEU B N 1
ATOM 4487 C CA . LEU C 2 41 ? -39.361 0.181 -16.471 1.00 69.78 1798 LEU B CA 1
ATOM 4488 C C . LEU C 2 41 ? -40.627 0.043 -17.310 1.00 71.30 1798 LEU B C 1
ATOM 4489 O O . LEU C 2 41 ? -40.744 0.638 -18.385 1.00 70.68 1798 LEU B O 1
ATOM 4494 N N . SER C 2 42 ? -41.569 -0.748 -16.806 1.00 76.89 1799 SER B N 1
ATOM 4495 C CA . SER C 2 42 ? -42.857 -0.941 -17.460 1.00 81.06 1799 SER B CA 1
ATOM 4496 C C . SER C 2 42 ? -43.961 -0.287 -16.635 1.00 84.25 1799 SER B C 1
ATOM 4497 O O . SER C 2 42 ? -43.938 -0.346 -15.405 1.00 84.29 1799 SER B O 1
ATOM 4500 N N . LEU C 2 43 ? -44.923 0.333 -17.314 1.00 86.75 1800 LEU B N 1
ATOM 4501 C CA . LEU C 2 43 ? -45.953 1.119 -16.635 1.00 89.73 1800 LEU B CA 1
ATOM 4502 C C . LEU C 2 43 ? -47.355 0.891 -17.195 1.00 91.70 1800 LEU B C 1
ATOM 4503 O O . LEU C 2 43 ? -47.543 0.805 -18.409 1.00 90.69 1800 LEU B O 1
ATOM 4508 N N . ARG C 2 44 ? -48.328 0.807 -16.291 1.00 94.41 1801 ARG B N 1
ATOM 4509 C CA . ARG C 2 44 ? -49.741 0.730 -16.648 1.00 97.05 1801 ARG B CA 1
ATOM 4510 C C . ARG C 2 44 ? -50.540 1.680 -15.758 1.00 93.42 1801 ARG B C 1
ATOM 4511 O O . ARG C 2 44 ? -50.494 1.571 -14.530 1.00 92.82 1801 ARG B O 1
ATOM 4519 N N . THR C 2 45 ? -51.271 2.607 -16.377 1.00 84.58 1802 THR B N 1
ATOM 4520 C CA . THR C 2 45 ? -52.000 3.630 -15.624 1.00 82.26 1802 THR B CA 1
ATOM 4521 C C . THR C 2 45 ? -53.254 4.157 -16.330 1.00 84.72 1802 THR B C 1
ATOM 4522 O O . THR C 2 45 ? -53.380 4.064 -17.551 1.00 85.94 1802 THR B O 1
ATOM 4526 N N . GLU C 2 46 ? -54.174 4.702 -15.535 1.00 97.51 1803 GLU B N 1
ATOM 4527 C CA . GLU C 2 46 ? -55.332 5.439 -16.037 1.00 105.22 1803 GLU B CA 1
ATOM 4528 C C . GLU C 2 46 ? -55.151 6.939 -15.798 1.00 106.97 1803 GLU B C 1
ATOM 4529 O O . GLU C 2 46 ? -55.967 7.750 -16.243 1.00 106.53 1803 GLU B O 1
ATOM 4535 N N . ALA C 2 47 ? -54.076 7.293 -15.095 1.00 105.60 1804 ALA B N 1
ATOM 4536 C CA . ALA C 2 47 ? -53.839 8.668 -14.650 1.00 104.45 1804 ALA B CA 1
ATOM 4537 C C . ALA C 2 47 ? -53.410 9.622 -15.761 1.00 102.73 1804 ALA B C 1
ATOM 4538 O O . ALA C 2 47 ? -52.713 9.230 -16.698 1.00 101.10 1804 ALA B O 1
ATOM 4540 N N . THR C 2 48 ? -53.841 10.876 -15.641 1.00 97.21 1805 THR B N 1
ATOM 4541 C CA . THR C 2 48 ? -53.467 11.924 -16.589 1.00 93.30 1805 THR B CA 1
ATOM 4542 C C . THR C 2 48 ? -52.177 12.637 -16.176 1.00 88.82 1805 THR B C 1
ATOM 4543 O O . THR C 2 48 ? -51.386 13.031 -17.030 1.00 86.60 1805 THR B O 1
ATOM 4547 N N . GLN C 2 49 ? -51.974 12.810 -14.870 1.00 83.13 1806 GLN B N 1
ATOM 4548 C CA . GLN C 2 49 ? -50.784 13.495 -14.359 1.00 80.98 1806 GLN B CA 1
ATOM 4549 C C . GLN C 2 49 ? -50.209 12.813 -13.120 1.00 82.32 1806 GLN B C 1
ATOM 4550 O O . GLN C 2 49 ? -50.954 12.427 -12.216 1.00 80.02 1806 GLN B O 1
ATOM 4556 N N . GLY C 2 50 ? -48.885 12.670 -13.082 1.00 91.23 1807 GLY B N 1
ATOM 4557 C CA . GLY C 2 50 ? -48.222 12.050 -11.939 1.00 94.92 1807 GLY B CA 1
ATOM 4558 C C . GLY C 2 50 ? -46.706 12.116 -11.973 1.00 91.46 1807 GLY B C 1
ATOM 4559 O O . GLY C 2 50 ? -46.092 12.027 -13.039 1.00 90.56 1807 GLY B O 1
ATOM 4560 N N . LEU C 2 51 ? -46.106 12.281 -10.795 1.00 75.36 1808 LEU B N 1
ATOM 4561 C CA . LEU C 2 51 ? -44.658 12.177 -10.649 1.00 67.80 1808 LEU B CA 1
ATOM 4562 C C . LEU C 2 51 ? -44.346 10.700 -10.436 1.00 69.01 1808 LEU B C 1
ATOM 4563 O O . LEU C 2 51 ? -44.879 10.083 -9.512 1.00 70.01 1808 LEU B O 1
ATOM 4568 N N . VAL C 2 52 ? -43.501 10.126 -11.291 1.00 66.19 1809 VAL B N 1
ATOM 4569 C CA . VAL C 2 52 ? -43.195 8.693 -11.210 1.00 64.86 1809 VAL B CA 1
ATOM 4570 C C . VAL C 2 52 ? -41.824 8.399 -10.598 1.00 64.82 1809 VAL B C 1
ATOM 4571 O O . VAL C 2 52 ? -41.724 7.645 -9.627 1.00 64.28 1809 VAL B O 1
ATOM 4575 N N . LEU C 2 53 ? -40.776 8.994 -11.162 1.00 69.18 1810 LEU B N 1
ATOM 4576 C CA . LEU C 2 53 ? -39.413 8.695 -10.734 1.00 63.20 1810 LEU B CA 1
ATOM 4577 C C . LEU C 2 53 ? -38.621 9.935 -10.343 1.00 55.34 1810 LEU B C 1
ATOM 4578 O O . LEU C 2 53 ? -38.689 10.966 -11.012 1.00 55.79 1810 LEU B O 1
ATOM 4583 N N . TRP C 2 54 ? -37.868 9.815 -9.252 1.00 54.41 1811 TRP B N 1
ATOM 4584 C CA . TRP C 2 54 ? -36.989 10.879 -8.793 1.00 69.44 1811 TRP B CA 1
ATOM 4585 C C . TRP C 2 54 ? -35.636 10.352 -8.395 1.00 73.37 1811 TRP B C 1
ATOM 4586 O O . TRP C 2 54 ? -35.490 9.676 -7.373 1.00 73.60 1811 TRP B O 1
ATOM 4597 N N . ILE C 2 55 ? -34.639 10.647 -9.224 1.00 75.57 1812 ILE B N 1
ATOM 4598 C CA . ILE C 2 55 ? -33.242 10.506 -8.848 1.00 79.03 1812 ILE B CA 1
ATOM 4599 C C . ILE C 2 55 ? -32.849 11.923 -8.490 1.00 83.60 1812 ILE B C 1
ATOM 4600 O O . ILE C 2 55 ? -32.770 12.788 -9.364 1.00 82.21 1812 ILE B O 1
ATOM 4605 N N . GLY C 2 56 ? -32.623 12.177 -7.210 1.00 95.61 1813 GLY B N 1
ATOM 4606 C CA . GLY C 2 56 ? -32.343 13.535 -6.784 1.00 101.33 1813 GLY B CA 1
ATOM 4607 C C . GLY C 2 56 ? -31.369 13.651 -5.642 1.00 110.28 1813 GLY B C 1
ATOM 4608 O O . GLY C 2 56 ? -31.014 12.661 -5.004 1.00 113.31 1813 GLY B O 1
ATOM 4609 N N . LYS C 2 57 ? -30.933 14.882 -5.402 1.00 109.72 1814 LYS B N 1
ATOM 4610 C CA . LYS C 2 57 ? -30.053 15.209 -4.295 1.00 108.77 1814 LYS B CA 1
ATOM 4611 C C . LYS C 2 57 ? -30.876 15.936 -3.240 1.00 105.48 1814 LYS B C 1
ATOM 4612 O O . LYS C 2 57 ? -31.535 16.935 -3.541 1.00 106.10 1814 LYS B O 1
ATOM 4618 N N . ALA C 2 58 ? -30.843 15.436 -2.006 1.00 96.70 1815 ALA B N 1
ATOM 4619 C CA . ALA C 2 58 ? -31.609 16.043 -0.912 1.00 91.70 1815 ALA B CA 1
ATOM 4620 C C . ALA C 2 58 ? -30.910 17.251 -0.285 1.00 95.46 1815 ALA B C 1
ATOM 4621 O O . ALA C 2 58 ? -30.723 17.334 0.935 1.00 94.92 1815 ALA B O 1
ATOM 4623 N N . ALA C 2 59 ? -30.516 18.171 -1.161 1.00 111.81 1816 ALA B N 1
ATOM 4624 C CA . ALA C 2 59 ? -30.152 19.529 -0.813 1.00 122.73 1816 ALA B CA 1
ATOM 4625 C C . ALA C 2 59 ? -31.188 20.310 -1.600 1.00 114.49 1816 ALA B C 1
ATOM 4626 O O . ALA C 2 59 ? -31.636 19.846 -2.651 1.00 139.95 1816 ALA B O 1
ATOM 4628 N N . GLU C 2 60 ? -31.586 21.475 -1.109 1.00 37.84 1817 GLU B N 1
ATOM 4629 C CA . GLU C 2 60 ? -32.739 22.162 -1.692 1.00 24.68 1817 GLU B CA 1
ATOM 4630 C C . GLU C 2 60 ? -32.430 22.971 -2.965 1.00 25.66 1817 GLU B C 1
ATOM 4631 O O . GLU C 2 60 ? -33.346 23.364 -3.694 1.00 27.88 1817 GLU B O 1
ATOM 4637 N N . ARG C 2 61 ? -31.145 23.214 -3.224 1.00 26.15 1818 ARG B N 1
ATOM 4638 C CA . ARG C 2 61 ? -30.690 23.689 -4.532 1.00 25.71 1818 ARG B CA 1
ATOM 4639 C C . ARG C 2 61 ? -30.865 22.496 -5.473 1.00 35.22 1818 ARG B C 1
ATOM 4640 O O . ARG C 2 61 ? -30.794 21.348 -5.024 1.00 35.78 1818 ARG B O 1
ATOM 4648 N N . ALA C 2 62 ? -31.087 22.736 -6.764 1.00 69.05 1819 ALA B N 1
ATOM 4649 C CA . ALA C 2 62 ? -31.530 21.643 -7.640 1.00 85.89 1819 ALA B CA 1
ATOM 4650 C C . ALA C 2 62 ? -30.497 20.901 -8.492 1.00 92.74 1819 ALA B C 1
ATOM 4651 O O . ALA C 2 62 ? -29.879 21.464 -9.401 1.00 88.28 1819 ALA B O 1
ATOM 4653 N N . ASP C 2 63 ? -30.341 19.622 -8.167 1.00 87.62 1820 ASP B N 1
ATOM 4654 C CA . ASP C 2 63 ? -29.719 18.633 -9.029 1.00 80.60 1820 ASP B CA 1
ATOM 4655 C C . ASP C 2 63 ? -30.705 17.476 -9.029 1.00 71.30 1820 ASP B C 1
ATOM 4656 O O . ASP C 2 63 ? -30.833 16.771 -8.024 1.00 69.38 1820 ASP B O 1
ATOM 4661 N N . TYR C 2 64 ? -31.422 17.287 -10.132 1.00 64.78 1821 TYR B N 1
ATOM 4662 C CA . TYR C 2 64 ? -32.441 16.246 -10.168 1.00 61.99 1821 TYR B CA 1
ATOM 4663 C C . TYR C 2 64 ? -32.567 15.549 -11.513 1.00 62.86 1821 TYR B C 1
ATOM 4664 O O . TYR C 2 64 ? -32.228 16.112 -12.550 1.00 61.58 1821 TYR B O 1
ATOM 4673 N N . MET C 2 65 ? -33.052 14.312 -11.464 1.00 70.96 1822 MET B N 1
ATOM 4674 C CA . MET C 2 65 ? -33.457 13.560 -12.639 1.00 75.56 1822 MET B CA 1
ATOM 4675 C C . MET C 2 65 ? -34.859 13.045 -12.344 1.00 73.10 1822 MET B C 1
ATOM 4676 O O . MET C 2 65 ? -35.066 12.303 -11.380 1.00 73.42 1822 MET B O 1
ATOM 4681 N N . ALA C 2 66 ? -35.825 13.454 -13.161 1.00 65.99 1823 ALA B N 1
ATOM 4682 C CA . ALA C 2 66 ? -37.221 13.130 -12.891 1.00 62.12 1823 ALA B CA 1
ATOM 4683 C C . ALA C 2 66 ? -38.011 12.709 -14.124 1.00 63.14 1823 ALA B C 1
ATOM 4684 O O . ALA C 2 66 ? -37.963 13.364 -15.167 1.00 63.47 1823 ALA B O 1
ATOM 4686 N N . LEU C 2 67 ? -38.736 11.604 -13.980 1.00 65.94 1824 LEU B N 1
ATOM 4687 C CA . LEU C 2 67 ? -39.677 11.140 -14.988 1.00 67.61 1824 LEU B CA 1
ATOM 4688 C C . LEU C 2 67 ? -41.083 11.282 -14.418 1.00 65.33 1824 LEU B C 1
ATOM 4689 O O . LEU C 2 67 ? -41.393 10.714 -13.368 1.00 65.33 1824 LEU B O 1
ATOM 4694 N N . ALA C 2 68 ? -41.925 12.047 -15.107 1.00 65.34 1825 ALA B N 1
ATOM 4695 C CA . ALA C 2 68 ? -43.270 12.340 -14.617 1.00 66.23 1825 ALA B CA 1
ATOM 4696 C C . ALA C 2 68 ? -44.293 12.471 -15.743 1.00 68.71 1825 ALA B C 1
ATOM 4697 O O . ALA C 2 68 ? -43.934 12.743 -16.889 1.00 69.77 1825 ALA B O 1
ATOM 4699 N N . ILE C 2 69 ? -45.562 12.276 -15.406 1.00 70.84 1826 ILE B N 1
ATOM 4700 C CA . ILE C 2 69 ? -46.650 12.387 -16.370 1.00 72.22 1826 ILE B CA 1
ATOM 4701 C C . ILE C 2 69 ? -47.248 13.793 -16.354 1.00 74.39 1826 ILE B C 1
ATOM 4702 O O . ILE C 2 69 ? -47.634 14.303 -15.299 1.00 73.40 1826 ILE B O 1
ATOM 4707 N N . VAL C 2 70 ? -47.306 14.415 -17.529 1.00 78.52 1827 VAL B N 1
ATOM 4708 C CA . VAL C 2 70 ? -47.972 15.704 -17.701 1.00 81.46 1827 VAL B CA 1
ATOM 4709 C C . VAL C 2 70 ? -49.024 15.593 -18.804 1.00 80.92 1827 VAL B C 1
ATOM 4710 O O . VAL C 2 70 ? -48.692 15.397 -19.977 1.00 81.35 1827 VAL B O 1
ATOM 4714 N N . ASP C 2 71 ? -50.291 15.713 -18.408 1.00 78.20 1828 ASP B N 1
ATOM 4715 C CA . ASP C 2 71 ? -51.440 15.676 -19.324 1.00 76.24 1828 ASP B CA 1
ATOM 4716 C C . ASP C 2 71 ? -51.527 14.402 -20.176 1.00 73.48 1828 ASP B C 1
ATOM 4717 O O . ASP C 2 71 ? -51.822 14.464 -21.373 1.00 74.96 1828 ASP B O 1
ATOM 4722 N N . GLY C 2 72 ? -51.273 13.255 -19.553 1.00 69.98 1829 GLY B N 1
ATOM 4723 C CA . GLY C 2 72 ? -51.348 11.971 -20.243 1.00 67.35 1829 GLY B CA 1
ATOM 4724 C C . GLY C 2 72 ? -50.075 11.594 -20.976 1.00 67.39 1829 GLY B C 1
ATOM 4725 O O . GLY C 2 72 ? -49.921 10.457 -21.406 1.00 68.39 1829 GLY B O 1
ATOM 4726 N N . HIS C 2 73 ? -49.162 12.549 -21.120 1.00 76.61 1830 HIS B N 1
ATOM 4727 C CA . HIS C 2 73 ? -47.894 12.309 -21.803 1.00 82.36 1830 HIS B CA 1
ATOM 4728 C C . HIS C 2 73 ? -46.745 12.409 -20.837 1.00 82.34 1830 HIS B C 1
ATOM 4729 O O . HIS C 2 73 ? -46.740 13.267 -19.953 1.00 80.73 1830 HIS B O 1
ATOM 4736 N N . LEU C 2 74 ? -45.761 11.528 -20.998 1.00 81.88 1831 LEU B N 1
ATOM 4737 C CA . LEU C 2 74 ? -44.614 11.477 -20.091 1.00 81.89 1831 LEU B CA 1
ATOM 4738 C C . LEU C 2 74 ? -43.579 12.565 -20.356 1.00 80.96 1831 LEU B C 1
ATOM 4739 O O . LEU C 2 74 ? -43.466 13.072 -21.472 1.00 78.78 1831 LEU B O 1
ATOM 4744 N N . GLN C 2 75 ? -42.835 12.920 -19.310 1.00 79.33 1832 GLN B N 1
ATOM 4745 C CA . GLN C 2 75 ? -41.779 13.925 -19.390 1.00 76.32 1832 GLN B CA 1
ATOM 4746 C C . GLN C 2 75 ? -40.536 13.461 -18.643 1.00 69.59 1832 GLN B C 1
ATOM 4747 O O . GLN C 2 75 ? -40.624 13.032 -17.491 1.00 69.94 1832 GLN B O 1
ATOM 4753 N N . LEU C 2 76 ? -39.382 13.543 -19.299 1.00 60.88 1833 LEU B N 1
ATOM 4754 C CA . LEU C 2 76 ? -38.109 13.382 -18.605 1.00 57.65 1833 LEU B CA 1
ATOM 4755 C C . LEU C 2 76 ? -37.437 14.741 -18.458 1.00 57.80 1833 LEU B C 1
ATOM 4756 O O . LEU C 2 76 ? -37.180 15.427 -19.449 1.00 57.68 1833 LEU B O 1
ATOM 4761 N N . SER C 2 77 ? -37.163 15.122 -17.215 1.00 59.34 1834 SER B N 1
ATOM 4762 C CA . SER C 2 77 ? -36.509 16.391 -16.921 1.00 60.11 1834 SER B CA 1
ATOM 4763 C C . SER C 2 77 ? -35.403 16.228 -15.888 1.00 60.10 1834 SER B C 1
ATOM 4764 O O . SER C 2 77 ? -35.555 15.482 -14.918 1.00 60.04 1834 SER B O 1
ATOM 4767 N N . TYR C 2 78 ? -34.289 16.923 -16.107 1.00 60.53 1835 TYR B N 1
ATOM 4768 C CA . TYR C 2 78 ? -33.166 16.895 -15.170 1.00 60.79 1835 TYR B CA 1
ATOM 4769 C C . TYR C 2 78 ? -32.367 18.197 -15.119 1.00 60.77 1835 TYR B C 1
ATOM 4770 O O . TYR C 2 78 ? -32.095 18.812 -16.150 1.00 62.02 1835 TYR B O 1
ATOM 4779 N N . ASP C 2 79 ? -31.998 18.602 -13.904 1.00 59.52 1836 ASP B N 1
ATOM 4780 C CA . ASP C 2 79 ? -31.225 19.820 -13.659 1.00 58.82 1836 ASP B CA 1
ATOM 4781 C C . ASP C 2 79 ? -29.845 19.397 -13.163 1.00 58.59 1836 ASP B C 1
ATOM 4782 O O . ASP C 2 79 ? -29.729 18.723 -12.138 1.00 59.60 1836 ASP B O 1
ATOM 4787 N N . LEU C 2 80 ? -28.804 19.785 -13.894 1.00 57.28 1837 LEU B N 1
ATOM 4788 C CA . LEU C 2 80 ? -27.445 19.324 -13.598 1.00 55.33 1837 LEU B CA 1
ATOM 4789 C C . LEU C 2 80 ? -26.597 20.298 -12.783 1.00 57.31 1837 LEU B C 1
ATOM 4790 O O . LEU C 2 80 ? -25.443 20.007 -12.466 1.00 58.09 1837 LEU B O 1
ATOM 4795 N N . GLY C 2 81 ? -27.182 21.434 -12.417 1.00 61.56 1838 GLY B N 1
ATOM 4796 C CA . GLY C 2 81 ? -26.434 22.523 -11.796 1.00 65.20 1838 GLY B CA 1
ATOM 4797 C C . GLY C 2 81 ? -26.609 23.755 -12.657 1.00 67.12 1838 GLY B C 1
ATOM 4798 O O . GLY C 2 81 ? -26.742 24.876 -12.152 1.00 67.27 1838 GLY B O 1
ATOM 4799 N N . SER C 2 82 ? -26.598 23.532 -13.971 1.00 66.23 1839 SER B N 1
ATOM 4800 C CA . SER C 2 82 ? -27.079 24.511 -14.935 1.00 65.52 1839 SER B CA 1
ATOM 4801 C C . SER C 2 82 ? -28.584 24.279 -15.024 1.00 68.01 1839 SER B C 1
ATOM 4802 O O . SER C 2 82 ? -29.110 23.395 -14.348 1.00 68.72 1839 SER B O 1
ATOM 4805 N N . GLN C 2 83 ? -29.278 25.055 -15.850 1.00 69.16 1840 GLN B N 1
ATOM 4806 C CA . GLN C 2 83 ? -30.734 24.936 -15.968 1.00 72.21 1840 GLN B CA 1
ATOM 4807 C C . GLN C 2 83 ? -31.179 23.543 -16.456 1.00 72.40 1840 GLN B C 1
ATOM 4808 O O . GLN C 2 83 ? -30.352 22.755 -16.917 1.00 71.08 1840 GLN B O 1
ATOM 4814 N N . PRO C 2 84 ? -32.482 23.223 -16.319 1.00 74.40 1841 PRO B N 1
ATOM 4815 C CA . PRO C 2 84 ? -32.980 21.893 -16.678 1.00 73.17 1841 PRO B CA 1
ATOM 4816 C C . PRO C 2 84 ? -33.321 21.710 -18.160 1.00 67.89 1841 PRO B C 1
ATOM 4817 O O . PRO C 2 84 ? -33.444 22.690 -18.901 1.00 69.10 1841 PRO B O 1
ATOM 4821 N N . VAL C 2 85 ? -33.464 20.452 -18.574 1.00 57.15 1842 VAL B N 1
ATOM 4822 C CA . VAL C 2 85 ? -33.982 20.103 -19.899 1.00 52.30 1842 VAL B CA 1
ATOM 4823 C C . VAL C 2 85 ? -35.200 19.194 -19.720 1.00 51.92 1842 VAL B C 1
ATOM 4824 O O . VAL C 2 85 ? -35.220 18.348 -18.825 1.00 52.14 1842 VAL B O 1
ATOM 4828 N N . VAL C 2 86 ? -36.215 19.388 -20.557 1.00 55.13 1843 VAL B N 1
ATOM 4829 C CA . VAL C 2 86 ? -37.455 18.614 -20.468 1.00 57.91 1843 VAL B CA 1
ATOM 4830 C C . VAL C 2 86 ? -37.747 17.894 -21.788 1.00 59.73 1843 VAL B C 1
ATOM 4831 O O . VAL C 2 86 ? -37.779 18.520 -22.851 1.00 60.54 1843 VAL B O 1
ATOM 4835 N N . LEU C 2 87 ? -37.953 16.580 -21.708 1.00 58.84 1844 LEU B N 1
ATOM 4836 C CA . LEU C 2 87 ? -38.219 15.751 -22.884 1.00 56.48 1844 LEU B CA 1
ATOM 4837 C C . LEU C 2 87 ? -39.573 15.053 -22.776 1.00 54.84 1844 LEU B C 1
ATOM 4838 O O . LEU C 2 87 ? -39.753 14.151 -21.956 1.00 55.50 1844 LEU B O 1
ATOM 4843 N N . ARG C 2 88 ? -40.513 15.466 -23.621 1.00 57.64 1845 ARG B N 1
ATOM 4844 C CA . ARG C 2 88 ? -41.872 14.934 -23.590 1.00 62.36 1845 ARG B CA 1
ATOM 4845 C C . ARG C 2 88 ? -42.076 13.755 -24.534 1.00 64.21 1845 ARG B C 1
ATOM 4846 O O . ARG C 2 88 ? -41.851 13.864 -25.742 1.00 64.39 1845 ARG B O 1
ATOM 4854 N N . SER C 2 89 ? -42.501 12.629 -23.967 1.00 62.99 1846 SER B N 1
ATOM 4855 C CA . SER C 2 89 ? -42.913 11.473 -24.749 1.00 61.84 1846 SER B CA 1
ATOM 4856 C C . SER C 2 89 ? -44.271 11.760 -25.379 1.00 67.10 1846 SER B C 1
ATOM 4857 O O . SER C 2 89 ? -45.217 12.134 -24.684 1.00 68.54 1846 SER B O 1
ATOM 4860 N N . THR C 2 90 ? -44.357 11.587 -26.696 1.00 75.57 1847 THR B N 1
ATOM 4861 C CA . THR C 2 90 ? -45.589 11.850 -27.447 1.00 80.90 1847 THR B CA 1
ATOM 4862 C C . THR C 2 90 ? -46.715 10.876 -27.109 1.00 78.97 1847 THR B C 1
ATOM 4863 O O . THR C 2 90 ? -47.894 11.223 -27.196 1.00 81.33 1847 THR B O 1
ATOM 4867 N N . VAL C 2 91 ? -46.334 9.655 -26.740 1.00 71.56 1848 VAL B N 1
ATOM 4868 C CA . VAL C 2 91 ? -47.273 8.589 -26.396 1.00 67.79 1848 VAL B CA 1
ATOM 4869 C C . VAL C 2 91 ? -48.055 8.926 -25.132 1.00 67.76 1848 VAL B C 1
ATOM 4870 O O . VAL C 2 91 ? -47.493 9.435 -24.158 1.00 66.54 1848 VAL B O 1
ATOM 4874 N N . LYS C 2 92 ? -49.351 8.629 -25.156 1.00 69.40 1849 LYS B N 1
ATOM 4875 C CA . LYS C 2 92 ? -50.208 8.845 -24.001 1.00 72.06 1849 LYS B CA 1
ATOM 4876 C C . LYS C 2 92 ? -50.091 7.687 -23.013 1.00 73.00 1849 LYS B C 1
ATOM 4877 O O . LYS C 2 92 ? -50.111 6.517 -23.404 1.00 72.85 1849 LYS B O 1
ATOM 4883 N N . VAL C 2 93 ? -49.967 8.029 -21.734 1.00 75.60 1850 VAL B N 1
ATOM 4884 C CA . VAL C 2 93 ? -49.741 7.051 -20.670 1.00 77.12 1850 VAL B CA 1
ATOM 4885 C C . VAL C 2 93 ? -50.942 6.150 -20.392 1.00 81.27 1850 VAL B C 1
ATOM 4886 O O . VAL C 2 93 ? -50.773 4.981 -20.036 1.00 81.33 1850 VAL B O 1
ATOM 4890 N N . ASN C 2 94 ? -52.146 6.692 -20.558 1.00 90.92 1851 ASN B N 1
ATOM 4891 C CA . ASN C 2 94 ? -53.345 5.996 -20.103 1.00 102.22 1851 ASN B CA 1
ATOM 4892 C C . ASN C 2 94 ? -54.244 5.362 -21.164 1.00 109.76 1851 ASN B C 1
ATOM 4893 O O . ASN C 2 94 ? -54.983 6.035 -21.886 1.00 107.74 1851 ASN B O 1
ATOM 4898 N N . THR C 2 95 ? -54.130 4.043 -21.247 1.00 118.13 1852 THR B N 1
ATOM 4899 C CA . THR C 2 95 ? -55.097 3.179 -21.899 1.00 122.69 1852 THR B CA 1
ATOM 4900 C C . THR C 2 95 ? -55.312 2.064 -20.887 1.00 114.16 1852 THR B C 1
ATOM 4901 O O . THR C 2 95 ? -56.027 1.091 -21.141 1.00 113.05 1852 THR B O 1
ATOM 4905 N N . ASN C 2 96 ? -54.683 2.251 -19.725 1.00 91.39 1853 ASN B N 1
ATOM 4906 C CA . ASN C 2 96 ? -54.523 1.225 -18.697 1.00 81.66 1853 ASN B CA 1
ATOM 4907 C C . ASN C 2 96 ? -53.870 -0.027 -19.281 1.00 82.50 1853 ASN B C 1
ATOM 4908 O O . ASN C 2 96 ? -54.250 -1.159 -18.968 1.00 82.38 1853 ASN B O 1
ATOM 4913 N N . ARG C 2 97 ? -52.882 0.201 -20.142 1.00 85.95 1854 ARG B N 1
ATOM 4914 C CA . ARG C 2 97 ? -52.122 -0.869 -20.772 1.00 87.36 1854 ARG B CA 1
ATOM 4915 C C . ARG C 2 97 ? -50.638 -0.632 -20.537 1.00 85.83 1854 ARG B C 1
ATOM 4916 O O . ARG C 2 97 ? -50.182 0.513 -20.505 1.00 84.39 1854 ARG B O 1
ATOM 4924 N N . TRP C 2 98 ? -49.894 -1.722 -20.368 1.00 88.81 1855 TRP B N 1
ATOM 4925 C CA . TRP C 2 98 ? -48.467 -1.657 -20.064 1.00 90.67 1855 TRP B CA 1
ATOM 4926 C C . TRP C 2 98 ? -47.662 -1.034 -21.168 1.00 88.55 1855 TRP B C 1
ATOM 4927 O O . TRP C 2 98 ? -47.898 -1.288 -22.352 1.00 90.24 1855 TRP B O 1
ATOM 4938 N N . LEU C 2 99 ? -46.697 -0.211 -20.771 1.00 83.83 1856 LEU B N 1
ATOM 4939 C CA . LEU C 2 99 ? -45.834 0.492 -21.709 1.00 78.92 1856 LEU B CA 1
ATOM 4940 C C . LEU C 2 99 ? -44.385 0.377 -21.262 1.00 72.67 1856 LEU B C 1
ATOM 4941 O O . LEU C 2 99 ? -44.091 0.396 -20.065 1.00 72.49 1856 LEU B O 1
ATOM 4946 N N . ARG C 2 100 ? -43.487 0.259 -22.234 1.00 66.27 1857 ARG B N 1
ATOM 4947 C CA . ARG C 2 100 ? -42.064 0.149 -21.953 1.00 62.53 1857 ARG B CA 1
ATOM 4948 C C . ARG C 2 100 ? -41.404 1.521 -21.991 1.00 60.99 1857 ARG B C 1
ATOM 4949 O O . ARG C 2 100 ? -41.609 2.292 -22.931 1.00 61.41 1857 ARG B O 1
ATOM 4957 N N . ILE C 2 101 ? -40.616 1.817 -20.961 1.00 60.46 1858 ILE B N 1
ATOM 4958 C CA . ILE C 2 101 ? -39.942 3.108 -20.847 1.00 59.22 1858 ILE B CA 1
ATOM 4959 C C . ILE C 2 101 ? -38.427 2.939 -20.831 1.00 59.47 1858 ILE B C 1
ATOM 4960 O O . ILE C 2 101 ? -37.877 2.239 -19.978 1.00 60.17 1858 ILE B O 1
ATOM 4965 N N . ARG C 2 102 ? -37.767 3.582 -21.788 1.00 62.02 1859 ARG B N 1
ATOM 4966 C CA . ARG C 2 102 ? -36.313 3.641 -21.823 1.00 62.67 1859 ARG B CA 1
ATOM 4967 C C . ARG C 2 102 ? -35.871 5.079 -21.600 1.00 58.06 1859 ARG B C 1
ATOM 4968 O O . ARG C 2 102 ? -35.964 5.917 -22.501 1.00 57.48 1859 ARG B O 1
ATOM 4976 N N . ALA C 2 103 ? -35.408 5.361 -20.387 1.00 51.79 1860 ALA B N 1
ATOM 4977 C CA . ALA C 2 103 ? -34.859 6.668 -20.062 1.00 48.22 1860 ALA B CA 1
ATOM 4978 C C . ALA C 2 103 ? -33.361 6.534 -19.844 1.00 51.93 1860 ALA B C 1
ATOM 4979 O O . ALA C 2 103 ? -32.909 5.648 -19.119 1.00 52.68 1860 ALA B O 1
ATOM 4981 N N . HIS C 2 104 ? -32.596 7.410 -20.487 1.00 63.06 1861 HIS B N 1
ATOM 4982 C CA . HIS C 2 104 ? -31.142 7.384 -20.390 1.00 71.74 1861 HIS B CA 1
ATOM 4983 C C . HIS C 2 104 ? -30.588 8.770 -20.523 1.00 69.64 1861 HIS B C 1
ATOM 4984 O O . HIS C 2 104 ? -31.147 9.598 -21.242 1.00 67.83 1861 HIS B O 1
ATOM 4991 N N . ARG C 2 105 ? -29.492 9.039 -19.821 1.00 63.38 1862 ARG B N 1
ATOM 4992 C CA . ARG C 2 105 ? -28.733 10.264 -20.039 1.00 62.20 1862 ARG B CA 1
ATOM 4993 C C . ARG C 2 105 ? -27.233 10.013 -19.899 1.00 60.86 1862 ARG B C 1
ATOM 4994 O O . ARG C 2 105 ? -26.794 9.308 -18.992 1.00 60.50 1862 ARG B O 1
ATOM 5002 N N . GLU C 2 106 ? -26.465 10.578 -20.825 1.00 63.65 1863 GLU B N 1
ATOM 5003 C CA . GLU C 2 106 ? -25.010 10.597 -20.740 1.00 66.53 1863 GLU B CA 1
ATOM 5004 C C . GLU C 2 106 ? -24.576 12.050 -20.687 1.00 63.78 1863 GLU B C 1
ATOM 5005 O O . GLU C 2 106 ? -24.704 12.777 -21.677 1.00 64.02 1863 GLU B O 1
ATOM 5011 N N . HIS C 2 107 ? -24.065 12.465 -19.529 1.00 61.15 1864 HIS B N 1
ATOM 5012 C CA . HIS C 2 107 ? -23.807 13.877 -19.245 1.00 60.85 1864 HIS B CA 1
ATOM 5013 C C . HIS C 2 107 ? -25.029 14.700 -19.565 1.00 62.42 1864 HIS B C 1
ATOM 5014 O O . HIS C 2 107 ? -26.124 14.405 -19.083 1.00 62.69 1864 HIS B O 1
ATOM 5021 N N . ARG C 2 108 ? -24.856 15.721 -20.398 1.00 61.44 1865 ARG B N 1
ATOM 5022 C CA . ARG C 2 108 ? -25.953 16.603 -20.788 1.00 59.56 1865 ARG B CA 1
ATOM 5023 C C . ARG C 2 108 ? -26.995 15.895 -21.649 1.00 62.41 1865 ARG B C 1
ATOM 5024 O O . ARG C 2 108 ? -28.196 16.084 -21.455 1.00 64.04 1865 ARG B O 1
ATOM 5032 N N . GLU C 2 109 ? -26.524 15.089 -22.598 1.00 67.60 1866 GLU B N 1
ATOM 5033 C CA . GLU C 2 109 ? -27.393 14.386 -23.540 1.00 71.70 1866 GLU B CA 1
ATOM 5034 C C . GLU C 2 109 ? -28.227 13.321 -22.842 1.00 67.35 1866 GLU B C 1
ATOM 5035 O O . GLU C 2 109 ? -27.700 12.504 -22.087 1.00 68.57 1866 GLU B O 1
ATOM 5041 N N . GLY C 2 110 ? -29.530 13.345 -23.101 1.00 59.19 1867 GLY B N 1
ATOM 5042 C CA . GLY C 2 110 ? -30.455 12.368 -22.544 1.00 57.22 1867 GLY B CA 1
ATOM 5043 C C . GLY C 2 110 ? -31.537 12.005 -23.539 1.00 57.83 1867 GLY B C 1
ATOM 5044 O O . GLY C 2 110 ? -31.818 12.768 -24.467 1.00 57.50 1867 GLY B O 1
ATOM 5045 N N . SER C 2 111 ? -32.146 10.839 -23.348 1.00 61.48 1868 SER B N 1
ATOM 5046 C CA . SER C 2 111 ? -33.187 10.363 -24.253 1.00 60.02 1868 SER B CA 1
ATOM 5047 C C . SER C 2 111 ? -34.341 9.699 -23.509 1.00 57.80 1868 SER B C 1
ATOM 5048 O O . SER C 2 111 ? -34.170 9.186 -22.400 1.00 56.54 1868 SER B O 1
ATOM 5051 N N . LEU C 2 112 ? -35.515 9.722 -24.133 1.00 55.57 1869 LEU B N 1
ATOM 5052 C CA . LEU C 2 112 ? -36.695 9.060 -23.596 1.00 53.28 1869 LEU B CA 1
ATOM 5053 C C . LEU C 2 112 ? -37.489 8.386 -24.708 1.00 56.02 1869 LEU B C 1
ATOM 5054 O O . LEU C 2 112 ? -37.802 9.010 -25.726 1.00 57.40 1869 LEU B O 1
ATOM 5059 N N . GLN C 2 113 ? -37.806 7.109 -24.507 1.00 61.52 1870 GLN B N 1
ATOM 5060 C CA . GLN C 2 113 ? -38.658 6.371 -25.432 1.00 66.93 1870 GLN B CA 1
ATOM 5061 C C . GLN C 2 113 ? -39.737 5.587 -24.694 1.00 68.16 1870 GLN B C 1
ATOM 5062 O O . GLN C 2 113 ? -39.438 4.705 -23.884 1.00 69.21 1870 GLN B O 1
ATOM 5068 N N . VAL C 2 114 ? -40.992 5.919 -24.984 1.00 65.70 1871 VAL B N 1
ATOM 5069 C CA . VAL C 2 114 ? -42.131 5.189 -24.440 1.00 63.50 1871 VAL B CA 1
ATOM 5070 C C . VAL C 2 114 ? -42.802 4.398 -25.557 1.00 67.61 1871 VAL B C 1
ATOM 5071 O O . VAL C 2 114 ? -43.124 4.947 -26.614 1.00 67.81 1871 VAL B O 1
ATOM 5075 N N . GLY C 2 115 ? -43.004 3.105 -25.315 1.00 73.87 1872 GLY B N 1
ATOM 5076 C CA . GLY C 2 115 ? -43.564 2.209 -26.320 1.00 76.79 1872 GLY B CA 1
ATOM 5077 C C . GLY C 2 115 ? -42.639 2.078 -27.514 1.00 74.79 1872 GLY B C 1
ATOM 5078 O O . GLY C 2 115 ? -41.430 1.883 -27.355 1.00 74.70 1872 GLY B O 1
ATOM 5079 N N . ASN C 2 116 ? -43.210 2.195 -28.711 1.00 68.10 1873 ASN B N 1
ATOM 5080 C CA . ASN C 2 116 ? -42.438 2.093 -29.948 1.00 62.59 1873 ASN B CA 1
ATOM 5081 C C . ASN C 2 116 ? -42.163 3.427 -30.638 1.00 63.61 1873 ASN B C 1
ATOM 5082 O O . ASN C 2 116 ? -41.674 3.452 -31.771 1.00 63.56 1873 ASN B O 1
ATOM 5087 N N . GLU C 2 117 ? -42.473 4.527 -29.955 1.00 69.20 1874 GLU B N 1
ATOM 5088 C CA . GLU C 2 117 ? -42.235 5.866 -30.492 1.00 74.70 1874 GLU B CA 1
ATOM 5089 C C . GLU C 2 117 ? -40.765 6.069 -30.843 1.00 76.67 1874 GLU B C 1
ATOM 5090 O O . GLU C 2 117 ? -39.882 5.427 -30.263 1.00 76.64 1874 GLU B O 1
ATOM 5096 N N . ALA C 2 118 ? -40.508 6.952 -31.804 1.00 77.30 1875 ALA B N 1
ATOM 5097 C CA . ALA C 2 118 ? -39.155 7.431 -32.043 1.00 75.83 1875 ALA B CA 1
ATOM 5098 C C . ALA C 2 118 ? -38.699 8.158 -30.779 1.00 72.99 1875 ALA B C 1
ATOM 5099 O O . ALA C 2 118 ? -39.446 8.980 -30.238 1.00 73.59 1875 ALA B O 1
ATOM 5101 N N . PRO C 2 119 ? -37.484 7.846 -30.291 1.00 68.81 1876 PRO B N 1
ATOM 5102 C CA . PRO C 2 119 ? -36.991 8.419 -29.033 1.00 66.99 1876 PRO B CA 1
ATOM 5103 C C . PRO C 2 119 ? -36.810 9.934 -29.094 1.00 62.01 1876 PRO B C 1
ATOM 5104 O O . PRO C 2 119 ? -36.439 10.475 -30.140 1.00 61.49 1876 PRO B O 1
ATOM 5108 N N . VAL C 2 120 ? -37.077 10.600 -27.972 1.00 50.23 1877 VAL B N 1
ATOM 5109 C CA . VAL C 2 120 ? -36.969 12.053 -27.873 1.00 44.92 1877 VAL B CA 1
ATOM 5110 C C . VAL C 2 120 ? -35.633 12.436 -27.238 1.00 45.35 1877 VAL B C 1
ATOM 5111 O O . VAL C 2 120 ? -35.404 12.188 -26.050 1.00 45.36 1877 VAL B O 1
ATOM 5115 N N . THR C 2 121 ? -34.757 13.036 -28.038 1.00 52.50 1878 THR B N 1
ATOM 5116 C CA . THR C 2 121 ? -33.427 13.425 -27.571 1.00 57.57 1878 THR B CA 1
ATOM 5117 C C . THR C 2 121 ? -33.316 14.921 -27.278 1.00 59.01 1878 THR B C 1
ATOM 5118 O O . THR C 2 121 ? -34.230 15.698 -27.567 1.00 57.28 1878 THR B O 1
ATOM 5122 N N . GLY C 2 122 ? -32.185 15.302 -26.694 1.00 62.94 1879 GLY B N 1
ATOM 5123 C CA . GLY C 2 122 ? -31.917 16.679 -26.307 1.00 66.19 1879 GLY B CA 1
ATOM 5124 C C . GLY C 2 122 ? -30.816 16.714 -25.268 1.00 68.37 1879 GLY B C 1
ATOM 5125 O O . GLY C 2 122 ? -30.389 15.670 -24.768 1.00 69.12 1879 GLY B O 1
ATOM 5126 N N . SER C 2 123 ? -30.356 17.916 -24.941 1.00 66.77 1880 SER B N 1
ATOM 5127 C CA . SER C 2 123 ? -29.293 18.079 -23.960 1.00 64.70 1880 SER B CA 1
ATOM 5128 C C . SER C 2 123 ? -29.610 19.196 -22.978 1.00 60.25 1880 SER B C 1
ATOM 5129 O O . SER C 2 123 ? -30.150 20.238 -23.361 1.00 59.55 1880 SER B O 1
ATOM 5132 N N . SER C 2 124 ? -29.273 18.968 -21.710 1.00 56.92 1881 SER B N 1
ATOM 5133 C CA . SER C 2 124 ? -29.356 20.005 -20.688 1.00 55.81 1881 SER B CA 1
ATOM 5134 C C . SER C 2 124 ? -28.341 21.094 -21.040 1.00 57.49 1881 SER B C 1
ATOM 5135 O O . SER C 2 124 ? -27.401 20.832 -21.793 1.00 56.59 1881 SER B O 1
ATOM 5138 N N . PRO C 2 125 ? -28.533 22.320 -20.518 1.00 63.27 1882 PRO B N 1
ATOM 5139 C CA . PRO C 2 125 ? -27.599 23.415 -20.791 1.00 67.48 1882 PRO B CA 1
ATOM 5140 C C . PRO C 2 125 ? -26.147 23.066 -20.479 1.00 71.56 1882 PRO B C 1
ATOM 5141 O O . PRO C 2 125 ? -25.879 22.233 -19.608 1.00 71.29 1882 PRO B O 1
ATOM 5145 N N . LEU C 2 126 ? -25.226 23.708 -21.194 1.00 76.53 1883 LEU B N 1
ATOM 5146 C CA . LEU C 2 126 ? -23.797 23.490 -20.997 1.00 78.87 1883 LEU B CA 1
ATOM 5147 C C . LEU C 2 126 ? -23.374 23.958 -19.605 1.00 82.06 1883 LEU B C 1
ATOM 5148 O O . LEU C 2 126 ? -24.138 24.622 -18.900 1.00 81.50 1883 LEU B O 1
ATOM 5153 N N . GLY C 2 127 ? -22.156 23.601 -19.215 1.00 85.95 1884 GLY B N 1
ATOM 5154 C CA . GLY C 2 127 ? -21.698 23.819 -17.855 1.00 86.72 1884 GLY B CA 1
ATOM 5155 C C . GLY C 2 127 ? -21.680 22.470 -17.176 1.00 84.99 1884 GLY B C 1
ATOM 5156 O O . GLY C 2 127 ? -20.985 21.555 -17.632 1.00 85.96 1884 GLY B O 1
ATOM 5157 N N . ALA C 2 128 ? -22.451 22.336 -16.101 1.00 76.45 1885 ALA B N 1
ATOM 5158 C CA . ALA C 2 128 ? -22.490 21.099 -15.327 1.00 73.66 1885 ALA B CA 1
ATOM 5159 C C . ALA C 2 128 ? -22.998 19.905 -16.140 1.00 71.80 1885 ALA B C 1
ATOM 5160 O O . ALA C 2 128 ? -24.061 19.964 -16.764 1.00 68.43 1885 ALA B O 1
ATOM 5162 N N . THR C 2 129 ? -22.210 18.832 -16.122 1.00 67.21 1886 THR B N 1
ATOM 5163 C CA . THR C 2 129 ? -22.508 17.603 -16.859 1.00 64.12 1886 THR B CA 1
ATOM 5164 C C . THR C 2 129 ? -22.781 16.426 -15.920 1.00 64.71 1886 THR B C 1
ATOM 5165 O O . THR C 2 129 ? -22.967 15.292 -16.370 1.00 63.97 1886 THR B O 1
ATOM 5169 N N . GLN C 2 130 ? -22.810 16.701 -14.619 1.00 67.41 1887 GLN B N 1
ATOM 5170 C CA . GLN C 2 130 ? -22.973 15.657 -13.607 1.00 69.11 1887 GLN B CA 1
ATOM 5171 C C . GLN C 2 130 ? -24.178 15.898 -12.704 1.00 66.61 1887 GLN B C 1
ATOM 5172 O O . GLN C 2 130 ? -24.662 17.026 -12.584 1.00 64.84 1887 GLN B O 1
ATOM 5178 N N . LEU C 2 131 ? -24.651 14.829 -12.068 1.00 62.56 1888 LEU B N 1
ATOM 5179 C CA . LEU C 2 131 ? -25.808 14.904 -11.184 1.00 61.01 1888 LEU B CA 1
ATOM 5180 C C . LEU C 2 131 ? -25.427 14.627 -9.734 1.00 61.27 1888 LEU B C 1
ATOM 5181 O O . LEU C 2 131 ? -25.081 13.495 -9.384 1.00 61.89 1888 LEU B O 1
ATOM 5186 N N . ASP C 2 132 ? -25.504 15.661 -8.895 1.00 67.82 1889 ASP B N 1
ATOM 5187 C CA . ASP C 2 132 ? -25.273 15.519 -7.456 1.00 74.10 1889 ASP B CA 1
ATOM 5188 C C . ASP C 2 132 ? -26.264 14.518 -6.879 1.00 79.13 1889 ASP B C 1
ATOM 5189 O O . ASP C 2 132 ? -27.460 14.590 -7.172 1.00 79.25 1889 ASP B O 1
ATOM 5194 N N . THR C 2 133 ? -25.770 13.584 -6.069 1.00 89.66 1890 THR B N 1
ATOM 5195 C CA . THR C 2 133 ? -26.619 12.507 -5.557 1.00 98.68 1890 THR B CA 1
ATOM 5196 C C . THR C 2 133 ? -26.350 12.117 -4.113 1.00 99.12 1890 THR B C 1
ATOM 5197 O O . THR C 2 133 ? -25.218 12.183 -3.629 1.00 99.03 1890 THR B O 1
ATOM 5201 N N . ASP C 2 134 ? -27.420 11.708 -3.440 1.00 105.82 1891 ASP B N 1
ATOM 5202 C CA . ASP C 2 134 ? -27.358 11.296 -2.049 1.00 108.09 1891 ASP B CA 1
ATOM 5203 C C . ASP C 2 134 ? -27.909 9.878 -1.874 1.00 104.02 1891 ASP B C 1
ATOM 5204 O O . ASP C 2 134 ? -28.630 9.590 -0.912 1.00 104.65 1891 ASP B O 1
ATOM 5209 N N . GLY C 2 135 ? -27.574 9.008 -2.827 1.00 99.54 1892 GLY B N 1
ATOM 5210 C CA . GLY C 2 135 ? -27.922 7.587 -2.784 1.00 95.88 1892 GLY B CA 1
ATOM 5211 C C . GLY C 2 135 ? -29.404 7.273 -2.710 1.00 89.80 1892 GLY B C 1
ATOM 5212 O O . GLY C 2 135 ? -29.795 6.235 -2.170 1.00 88.61 1892 GLY B O 1
ATOM 5213 N N . ALA C 2 136 ? -30.229 8.159 -3.258 1.00 76.76 1893 ALA B N 1
ATOM 5214 C CA . ALA C 2 136 ? -31.674 8.001 -3.169 1.00 68.55 1893 ALA B CA 1
ATOM 5215 C C . ALA C 2 136 ? -32.339 7.808 -4.522 1.00 66.30 1893 ALA B C 1
ATOM 5216 O O . ALA C 2 136 ? -32.156 8.608 -5.442 1.00 67.70 1893 ALA B O 1
ATOM 5218 N N . LEU C 2 137 ? -33.109 6.731 -4.624 1.00 64.61 1894 LEU B N 1
ATOM 5219 C CA . LEU C 2 137 ? -33.913 6.448 -5.801 1.00 63.25 1894 LEU B CA 1
ATOM 5220 C C . LEU C 2 137 ? -35.363 6.271 -5.362 1.00 62.61 1894 LEU B C 1
ATOM 5221 O O . LEU C 2 137 ? -35.703 5.304 -4.680 1.00 63.43 1894 LEU B O 1
ATOM 5226 N N . TRP C 2 138 ? -36.211 7.213 -5.761 1.00 66.11 1895 TRP B N 1
ATOM 5227 C CA . TRP C 2 138 ? -37.601 7.240 -5.315 1.00 68.38 1895 TRP B CA 1
ATOM 5228 C C . TRP C 2 138 ? -38.569 6.843 -6.391 1.00 67.02 1895 TRP B C 1
ATOM 5229 O O . TRP C 2 138 ? -38.366 7.153 -7.565 1.00 56.05 1895 TRP B O 1
ATOM 5240 N N . LEU C 2 139 ? -39.638 6.159 -5.989 1.00 66.89 1896 LEU B N 1
ATOM 5241 C CA . LEU C 2 139 ? -40.619 5.639 -6.937 1.00 66.25 1896 LEU B CA 1
ATOM 5242 C C . LEU C 2 139 ? -42.058 5.837 -6.458 1.00 65.38 1896 LEU B C 1
ATOM 5243 O O . LEU C 2 139 ? -42.340 5.787 -5.258 1.00 64.35 1896 LEU B O 1
ATOM 5248 N N . GLY C 2 140 ? -42.958 6.055 -7.415 1.00 59.23 1897 GLY B N 1
ATOM 5249 C CA . GLY C 2 140 ? -44.371 6.306 -7.139 1.00 56.52 1897 GLY B CA 1
ATOM 5250 C C . GLY C 2 140 ? -44.656 7.762 -6.821 1.00 53.94 1897 GLY B C 1
ATOM 5251 O O . GLY C 2 140 ? -45.687 8.088 -6.229 1.00 53.96 1897 GLY B O 1
ATOM 5252 N N . GLY C 2 141 ? -43.743 8.636 -7.234 1.00 55.68 1898 GLY B N 1
ATOM 5253 C CA . GLY C 2 141 ? -43.799 10.046 -6.870 1.00 59.25 1898 GLY B CA 1
ATOM 5254 C C . GLY C 2 141 ? -43.010 10.279 -5.594 1.00 70.25 1898 GLY B C 1
ATOM 5255 O O . GLY C 2 141 ? -42.233 9.416 -5.176 1.00 70.59 1898 GLY B O 1
ATOM 5256 N N . LEU C 2 142 ? -43.209 11.436 -4.965 1.00 76.55 1899 LEU B N 1
ATOM 5257 C CA . LEU C 2 142 ? -42.517 11.763 -3.712 1.00 81.75 1899 LEU B CA 1
ATOM 5258 C C . LEU C 2 142 ? -43.455 11.980 -2.523 1.00 89.10 1899 LEU B C 1
ATOM 5259 O O . LEU C 2 142 ? -44.626 12.318 -2.702 1.00 90.90 1899 LEU B O 1
ATOM 5264 N N . GLN C 2 143 ? -42.915 11.796 -1.314 1.00 99.81 1900 GLN B N 1
ATOM 5265 C CA . GLN C 2 143 ? -43.652 11.944 -0.047 1.00 108.98 1900 GLN B CA 1
ATOM 5266 C C . GLN C 2 143 ? -44.316 13.303 0.123 1.00 117.32 1900 GLN B C 1
ATOM 5267 O O . GLN C 2 143 ? -44.761 13.646 1.223 1.00 122.40 1900 GLN B O 1
ATOM 5273 N N . LYS C 2 144 ? -44.392 14.064 -0.963 1.00 123.63 1901 LYS B N 1
ATOM 5274 C CA . LYS C 2 144 ? -44.605 15.499 -0.893 1.00 133.40 1901 LYS B CA 1
ATOM 5275 C C . LYS C 2 144 ? -43.363 16.099 -0.229 1.00 129.00 1901 LYS B C 1
ATOM 5276 O O . LYS C 2 144 ? -43.452 16.901 0.705 1.00 129.70 1901 LYS B O 1
ATOM 5282 N N . LEU C 2 145 ? -42.200 15.668 -0.713 1.00 112.40 1902 LEU B N 1
ATOM 5283 C CA . LEU C 2 145 ? -40.944 16.336 -0.398 1.00 101.55 1902 LEU B CA 1
ATOM 5284 C C . LEU C 2 145 ? -40.331 16.959 -1.663 1.00 101.35 1902 LEU B C 1
ATOM 5285 O O . LEU C 2 145 ? -39.205 16.634 -2.045 1.00 99.06 1902 LEU B O 1
ATOM 5290 N N . PRO C 2 146 ? -41.088 17.863 -2.326 1.00 106.75 1903 PRO B N 1
ATOM 5291 C CA . PRO C 2 146 ? -40.498 18.656 -3.399 1.00 106.45 1903 PRO B CA 1
ATOM 5292 C C . PRO C 2 146 ? -39.451 19.592 -2.802 1.00 103.76 1903 PRO B C 1
ATOM 5293 O O . PRO C 2 146 ? -39.540 19.951 -1.623 1.00 104.46 1903 PRO B O 1
ATOM 5297 N N . VAL C 2 147 ? -38.476 19.990 -3.611 1.00 98.81 1904 VAL B N 1
ATOM 5298 C CA . VAL C 2 147 ? -37.255 20.614 -3.094 1.00 95.86 1904 VAL B CA 1
ATOM 5299 C C . VAL C 2 147 ? -37.214 22.146 -3.135 1.00 97.75 1904 VAL B C 1
ATOM 5300 O O . VAL C 2 147 ? -36.132 22.738 -3.128 1.00 81.51 1904 VAL B O 1
ATOM 5304 N N . GLY C 2 148 ? -38.380 22.785 -3.153 1.00 104.59 1905 GLY B N 1
ATOM 5305 C CA . GLY C 2 148 ? -38.444 24.240 -3.269 1.00 107.20 1905 GLY B CA 1
ATOM 5306 C C . GLY C 2 148 ? -38.007 24.691 -4.650 1.00 108.86 1905 GLY B C 1
ATOM 5307 O O . GLY C 2 148 ? -37.326 25.708 -4.802 1.00 109.95 1905 GLY B O 1
ATOM 5308 N N . GLN C 2 149 ? -38.396 23.909 -5.653 1.00 111.85 1906 GLN B N 1
ATOM 5309 C CA . GLN C 2 149 ? -38.151 24.236 -7.050 1.00 113.82 1906 GLN B CA 1
ATOM 5310 C C . GLN C 2 149 ? -39.484 24.543 -7.713 1.00 108.66 1906 GLN B C 1
ATOM 5311 O O . GLN C 2 149 ? -40.529 24.055 -7.272 1.00 108.09 1906 GLN B O 1
ATOM 5317 N N . ALA C 2 150 ? -39.450 25.355 -8.765 1.00 99.94 1907 ALA B N 1
ATOM 5318 C CA . ALA C 2 150 ? -40.673 25.749 -9.461 1.00 95.81 1907 ALA B CA 1
ATOM 5319 C C . ALA C 2 150 ? -41.058 24.733 -10.531 1.00 90.87 1907 ALA B C 1
ATOM 5320 O O . ALA C 2 150 ? -41.179 25.065 -11.714 1.00 91.25 1907 ALA B O 1
ATOM 5322 N N . LEU C 2 151 ? -41.252 23.491 -10.100 1.00 86.22 1908 LEU B N 1
ATOM 5323 C CA . LEU C 2 151 ? -41.597 22.401 -11.001 1.00 81.07 1908 LEU B CA 1
ATOM 5324 C C . LEU C 2 151 ? -43.080 22.422 -11.359 1.00 81.38 1908 LEU B C 1
ATOM 5325 O O . LEU C 2 151 ? -43.869 23.094 -10.688 1.00 81.66 1908 LEU B O 1
ATOM 5330 N N . PRO C 2 152 ? -43.463 21.699 -12.429 1.00 82.46 1909 PRO B N 1
ATOM 5331 C CA . PRO C 2 152 ? -44.881 21.545 -12.750 1.00 83.78 1909 PRO B CA 1
ATOM 5332 C C . PRO C 2 152 ? -45.649 20.966 -11.565 1.00 88.37 1909 PRO B C 1
ATOM 5333 O O . PRO C 2 152 ? -45.146 20.073 -10.878 1.00 87.80 1909 PRO B O 1
ATOM 5337 N N . LYS C 2 153 ? -46.854 21.481 -11.334 1.00 103.97 1910 LYS B N 1
ATOM 5338 C CA . LYS C 2 153 ? -47.676 21.086 -10.186 1.00 113.57 1910 LYS B CA 1
ATOM 5339 C C . LYS C 2 153 ? -47.986 19.589 -10.152 1.00 110.77 1910 LYS B C 1
ATOM 5340 O O . LYS C 2 153 ? -48.410 19.059 -9.121 1.00 112.46 1910 LYS B O 1
ATOM 5346 N N . ALA C 2 154 ? -47.767 18.918 -11.281 1.00 108.50 1911 ALA B N 1
ATOM 5347 C CA . ALA C 2 154 ? -47.960 17.473 -11.389 1.00 108.27 1911 ALA B CA 1
ATOM 5348 C C . ALA C 2 154 ? -46.910 16.687 -10.601 1.00 101.24 1911 ALA B C 1
ATOM 5349 O O . ALA C 2 154 ? -47.172 15.568 -10.155 1.00 101.22 1911 ALA B O 1
ATOM 5351 N N . TYR C 2 155 ? -45.730 17.282 -10.431 1.00 87.35 1912 TYR B N 1
ATOM 5352 C CA . TYR C 2 155 ? -44.621 16.648 -9.714 1.00 78.83 1912 TYR B CA 1
ATOM 5353 C C . TYR C 2 155 ? -44.874 16.555 -8.207 1.00 78.29 1912 TYR B C 1
ATOM 5354 O O . TYR C 2 155 ? -44.144 15.871 -7.490 1.00 77.35 1912 TYR B O 1
ATOM 5363 N N . GLY C 2 156 ? -45.905 17.249 -7.732 1.00 74.31 1913 GLY B N 1
ATOM 5364 C CA . GLY C 2 156 ? -46.292 17.189 -6.326 1.00 72.68 1913 GLY B CA 1
ATOM 5365 C C . GLY C 2 156 ? -47.350 16.134 -6.055 1.00 74.71 1913 GLY B C 1
ATOM 5366 O O . GLY C 2 156 ? -47.751 15.927 -4.908 1.00 74.81 1913 GLY B O 1
ATOM 5367 N N . THR C 2 157 ? -47.795 15.465 -7.117 1.00 86.15 1914 THR B N 1
ATOM 5368 C CA . THR C 2 157 ? -48.870 14.480 -7.033 1.00 93.99 1914 THR B CA 1
ATOM 5369 C C . THR C 2 157 ? -48.329 13.052 -7.046 1.00 97.17 1914 THR B C 1
ATOM 5370 O O . THR C 2 157 ? -47.525 12.690 -7.910 1.00 96.87 1914 THR B O 1
ATOM 5374 N N . GLY C 2 158 ? -48.776 12.251 -6.082 1.00 97.32 1915 GLY B N 1
ATOM 5375 C CA . GLY C 2 158 ? -48.422 10.837 -6.022 1.00 96.53 1915 GLY B CA 1
ATOM 5376 C C . GLY C 2 158 ? -48.946 10.066 -7.217 1.00 98.67 1915 GLY B C 1
ATOM 5377 O O . GLY C 2 158 ? -49.974 10.425 -7.796 1.00 98.77 1915 GLY B O 1
ATOM 5378 N N . PHE C 2 159 ? -48.238 9.003 -7.585 1.00 98.78 1916 PHE B N 1
ATOM 5379 C CA . PHE C 2 159 ? -48.562 8.241 -8.789 1.00 96.93 1916 PHE B CA 1
ATOM 5380 C C . PHE C 2 159 ? -49.538 7.095 -8.542 1.00 93.36 1916 PHE B C 1
ATOM 5381 O O . PHE C 2 159 ? -49.396 6.336 -7.584 1.00 91.66 1916 PHE B O 1
ATOM 5389 N N . VAL C 2 160 ? -50.524 6.979 -9.428 1.00 82.80 1917 VAL B N 1
ATOM 5390 C CA . VAL C 2 160 ? -51.536 5.929 -9.344 1.00 74.48 1917 VAL B CA 1
ATOM 5391 C C . VAL C 2 160 ? -51.412 4.976 -10.534 1.00 72.68 1917 VAL B C 1
ATOM 5392 O O . VAL C 2 160 ? -51.646 5.364 -11.681 1.00 72.90 1917 VAL B O 1
ATOM 5396 N N . GLY C 2 161 ? -51.034 3.732 -10.250 1.00 72.08 1918 GLY B N 1
ATOM 5397 C CA . GLY C 2 161 ? -50.866 2.719 -11.287 1.00 72.40 1918 GLY B CA 1
ATOM 5398 C C . GLY C 2 161 ? -49.883 1.628 -10.908 1.00 72.38 1918 GLY B C 1
ATOM 5399 O O . GLY C 2 161 ? -49.484 1.513 -9.746 1.00 72.30 1918 GLY B O 1
ATOM 5400 N N . CYS C 2 162 ? -49.488 0.833 -11.900 1.00 82.19 1919 CYS B N 1
ATOM 5401 C CA . CYS C 2 162 ? -48.648 -0.338 -11.670 1.00 91.55 1919 CYS B CA 1
ATOM 5402 C C . CYS C 2 162 ? -47.323 -0.301 -12.413 1.00 87.83 1919 CYS B C 1
ATOM 5403 O O . CYS C 2 162 ? -47.229 0.238 -13.519 1.00 87.32 1919 CYS B O 1
ATOM 5406 N N . LEU C 2 163 ? -46.312 -0.912 -11.800 1.00 85.98 1920 LEU B N 1
ATOM 5407 C CA . LEU C 2 163 ? -44.964 -0.986 -12.355 1.00 84.95 1920 LEU B CA 1
ATOM 5408 C C . LEU C 2 163 ? -44.421 -2.414 -12.323 1.00 83.64 1920 LEU B C 1
ATOM 5409 O O . LEU C 2 163 ? -44.870 -3.235 -11.524 1.00 85.18 1920 LEU B O 1
ATOM 5414 N N . ARG C 2 164 ? -43.453 -2.695 -13.195 1.00 80.70 1921 ARG B N 1
ATOM 5415 C CA . ARG C 2 164 ? -42.756 -3.986 -13.220 1.00 82.51 1921 ARG B CA 1
ATOM 5416 C C . ARG C 2 164 ? -41.458 -3.892 -14.021 1.00 84.69 1921 ARG B C 1
ATOM 5417 O O . ARG C 2 164 ? -41.169 -2.854 -14.622 1.00 86.30 1921 ARG B O 1
ATOM 5425 N N . ASP C 2 165 ? -40.695 -4.987 -14.032 1.00 91.69 1922 ASP B N 1
ATOM 5426 C CA . ASP C 2 165 ? -39.432 -5.084 -14.773 1.00 96.86 1922 ASP B CA 1
ATOM 5427 C C . ASP C 2 165 ? -38.575 -3.831 -14.610 1.00 95.83 1922 ASP B C 1
ATOM 5428 O O . ASP C 2 165 ? -38.387 -3.058 -15.554 1.00 93.85 1922 ASP B O 1
ATOM 5433 N N . VAL C 2 166 ? -38.067 -3.636 -13.398 1.00 97.69 1923 VAL B N 1
ATOM 5434 C CA . VAL C 2 166 ? -37.306 -2.438 -13.069 1.00 97.21 1923 VAL B CA 1
ATOM 5435 C C . VAL C 2 166 ? -35.822 -2.659 -13.337 1.00 89.40 1923 VAL B C 1
ATOM 5436 O O . VAL C 2 166 ? -35.215 -3.587 -12.797 1.00 89.74 1923 VAL B O 1
ATOM 5440 N N . VAL C 2 167 ? -35.247 -1.806 -14.181 1.00 79.00 1924 VAL B N 1
ATOM 5441 C CA . VAL C 2 167 ? -33.824 -1.879 -14.505 1.00 71.75 1924 VAL B CA 1
ATOM 5442 C C . VAL C 2 167 ? -33.149 -0.526 -14.279 1.00 69.74 1924 VAL B C 1
ATOM 5443 O O . VAL C 2 167 ? -33.432 0.451 -14.977 1.00 69.49 1924 VAL B O 1
ATOM 5447 N N . VAL C 2 168 ? -32.264 -0.485 -13.286 1.00 69.42 1925 VAL B N 1
ATOM 5448 C CA . VAL C 2 168 ? -31.483 0.708 -12.972 1.00 67.79 1925 VAL B CA 1
ATOM 5449 C C . VAL C 2 168 ? -30.047 0.459 -13.422 1.00 69.38 1925 VAL B C 1
ATOM 5450 O O . VAL C 2 168 ? -29.333 -0.353 -12.826 1.00 69.77 1925 VAL B O 1
ATOM 5454 N N . GLY C 2 169 ? -29.632 1.158 -14.475 1.00 69.06 1926 GLY B N 1
ATOM 5455 C CA . GLY C 2 169 ? -28.363 0.871 -15.134 1.00 69.85 1926 GLY B CA 1
ATOM 5456 C C . GLY C 2 169 ? -28.477 -0.450 -15.871 1.00 68.11 1926 GLY B C 1
ATOM 5457 O O . GLY C 2 169 ? -29.362 -0.622 -16.713 1.00 66.95 1926 GLY B O 1
ATOM 5458 N N . HIS C 2 170 ? -27.588 -1.386 -15.548 1.00 66.63 1927 HIS B N 1
ATOM 5459 C CA . HIS C 2 170 ? -27.647 -2.733 -16.118 1.00 63.55 1927 HIS B CA 1
ATOM 5460 C C . HIS C 2 170 ? -28.117 -3.759 -15.117 1.00 65.72 1927 HIS B C 1
ATOM 5461 O O . HIS C 2 170 ? -28.215 -4.947 -15.435 1.00 64.98 1927 HIS B O 1
ATOM 5468 N N . ARG C 2 171 ? -28.421 -3.307 -13.901 1.00 71.31 1928 ARG B N 1
ATOM 5469 C CA . ARG C 2 171 ? -28.892 -4.196 -12.841 1.00 76.72 1928 ARG B CA 1
ATOM 5470 C C . ARG C 2 171 ? -30.416 -4.313 -12.822 1.00 79.43 1928 ARG B C 1
ATOM 5471 O O . ARG C 2 171 ? -31.128 -3.308 -12.900 1.00 78.71 1928 ARG B O 1
ATOM 5479 N N . GLN C 2 172 ? -30.904 -5.548 -12.717 1.00 81.37 1929 GLN B N 1
ATOM 5480 C CA . GLN C 2 172 ? -32.326 -5.818 -12.527 1.00 83.51 1929 GLN B CA 1
ATOM 5481 C C . GLN C 2 172 ? -32.692 -5.571 -11.063 1.00 86.85 1929 GLN B C 1
ATOM 5482 O O . GLN C 2 172 ? -32.139 -6.205 -10.161 1.00 88.22 1929 GLN B O 1
ATOM 5488 N N . LEU C 2 173 ? -33.624 -4.648 -10.837 1.00 87.44 1930 LEU B N 1
ATOM 5489 C CA . LEU C 2 173 ? -34.008 -4.253 -9.485 1.00 88.56 1930 LEU B CA 1
ATOM 5490 C C . LEU C 2 173 ? -35.043 -5.198 -8.875 1.00 92.01 1930 LEU B C 1
ATOM 5491 O O . LEU C 2 173 ? -36.031 -5.551 -9.522 1.00 93.49 1930 LEU B O 1
ATOM 5496 N N . HIS C 2 174 ? -34.798 -5.607 -7.632 1.00 94.76 1931 HIS B N 1
ATOM 5497 C CA . HIS C 2 174 ? -35.772 -6.370 -6.854 1.00 97.84 1931 HIS B CA 1
ATOM 5498 C C . HIS C 2 174 ? -36.683 -5.430 -6.118 1.00 99.23 1931 HIS B C 1
ATOM 5499 O O . HIS C 2 174 ? -36.282 -4.774 -5.154 1.00 96.89 1931 HIS B O 1
ATOM 5506 N N . LEU C 2 175 ? -37.927 -5.374 -6.578 1.00 101.07 1932 LEU B N 1
ATOM 5507 C CA . LEU C 2 175 ? -38.905 -4.384 -6.139 1.00 101.80 1932 LEU B CA 1
ATOM 5508 C C . LEU C 2 175 ? -39.127 -4.370 -4.631 1.00 107.18 1932 LEU B C 1
ATOM 5509 O O . LEU C 2 175 ? -39.162 -3.305 -4.010 1.00 107.29 1932 LEU B O 1
ATOM 5514 N N . LEU C 2 176 ? -39.268 -5.556 -4.048 1.00 122.19 1933 LEU B N 1
ATOM 5515 C CA . LEU C 2 176 ? -39.526 -5.674 -2.620 1.00 132.71 1933 LEU B CA 1
ATOM 5516 C C . LEU C 2 176 ? -38.262 -5.586 -1.770 1.00 126.08 1933 LEU B C 1
ATOM 5517 O O . LEU C 2 176 ? -38.190 -4.785 -0.839 1.00 125.81 1933 LEU B O 1
ATOM 5522 N N . GLU C 2 177 ? -37.269 -6.405 -2.108 1.00 111.34 1934 GLU B N 1
ATOM 5523 C CA . GLU C 2 177 ? -36.072 -6.580 -1.282 1.00 103.51 1934 GLU B CA 1
ATOM 5524 C C . GLU C 2 177 ? -35.135 -5.371 -1.227 1.00 98.90 1934 GLU B C 1
ATOM 5525 O O . GLU C 2 177 ? -34.444 -5.165 -0.227 1.00 96.88 1934 GLU B O 1
ATOM 5531 N N . ASP C 2 178 ? -35.107 -4.584 -2.301 1.00 89.65 1935 ASP B N 1
ATOM 5532 C CA . ASP C 2 178 ? -34.220 -3.418 -2.385 1.00 83.44 1935 ASP B CA 1
ATOM 5533 C C . ASP C 2 178 ? -34.742 -2.183 -1.653 1.00 76.31 1935 ASP B C 1
ATOM 5534 O O . ASP C 2 178 ? -33.963 -1.295 -1.298 1.00 75.24 1935 ASP B O 1
ATOM 5539 N N . ALA C 2 179 ? -36.054 -2.129 -1.441 1.00 69.19 1936 ALA B N 1
ATOM 5540 C CA . ALA C 2 179 ? -36.686 -0.978 -0.805 1.00 68.46 1936 ALA B CA 1
ATOM 5541 C C . ALA C 2 179 ? -36.164 -0.743 0.607 1.00 76.49 1936 ALA B C 1
ATOM 5542 O O . ALA C 2 179 ? -36.239 -1.622 1.468 1.00 79.79 1936 ALA B O 1
ATOM 5544 N N . VAL C 2 180 ? -35.600 0.442 0.821 1.00 89.55 1937 VAL B N 1
ATOM 5545 C CA . VAL C 2 180 ? -35.188 0.884 2.150 1.00 98.83 1937 VAL B CA 1
ATOM 5546 C C . VAL C 2 180 ? -36.427 1.331 2.911 1.00 109.85 1937 VAL B C 1
ATOM 5547 O O . VAL C 2 180 ? -36.580 1.047 4.101 1.00 114.34 1937 VAL B O 1
ATOM 5551 N N . THR C 2 181 ? -37.304 2.036 2.201 1.00 128.43 1938 THR B N 1
ATOM 5552 C CA . THR C 2 181 ? -38.589 2.452 2.735 1.00 141.54 1938 THR B CA 1
ATOM 5553 C C . THR C 2 181 ? -39.648 1.476 2.239 1.00 146.93 1938 THR B C 1
ATOM 5554 O O . THR C 2 181 ? -39.849 1.320 1.032 1.00 127.03 1938 THR B O 1
ATOM 5558 N N . LYS C 2 182 ? -40.309 0.812 3.182 1.00 140.59 1939 LYS B N 1
ATOM 5559 C CA . LYS C 2 182 ? -41.360 -0.149 2.865 1.00 136.60 1939 LYS B CA 1
ATOM 5560 C C . LYS C 2 182 ? -42.662 0.248 3.562 1.00 137.78 1939 LYS B C 1
ATOM 5561 O O . LYS C 2 182 ? -43.024 -0.340 4.585 1.00 138.34 1939 LYS B O 1
ATOM 5567 N N . PRO C 2 183 ? -43.364 1.262 3.015 1.00 140.33 1940 PRO B N 1
ATOM 5568 C CA . PRO C 2 183 ? -44.609 1.753 3.612 1.00 139.21 1940 PRO B CA 1
ATOM 5569 C C . PRO C 2 183 ? -45.672 0.661 3.650 1.00 136.25 1940 PRO B C 1
ATOM 5570 O O . PRO C 2 183 ? -46.191 0.354 4.721 1.00 134.61 1940 PRO B O 1
ATOM 5574 N N . GLU C 2 184 ? -45.981 0.108 2.478 1.00 128.07 1941 GLU B N 1
ATOM 5575 C CA . GLU C 2 184 ? -46.834 -1.068 2.291 1.00 122.78 1941 GLU B CA 1
ATOM 5576 C C . GLU C 2 184 ? -46.576 -1.536 0.869 1.00 121.93 1941 GLU B C 1
ATOM 5577 O O . GLU C 2 184 ? -46.303 -0.711 -0.006 1.00 120.71 1941 GLU B O 1
ATOM 5583 N N . LEU C 2 185 ? -46.667 -2.839 0.619 1.00 125.97 1942 LEU B N 1
ATOM 5584 C CA . LEU C 2 185 ? -46.357 -3.353 -0.717 1.00 125.79 1942 LEU B CA 1
ATOM 5585 C C . LEU C 2 185 ? -47.430 -4.280 -1.280 1.00 121.07 1942 LEU B C 1
ATOM 5586 O O . LEU C 2 185 ? -47.910 -5.183 -0.591 1.00 120.76 1942 LEU B O 1
ATOM 5591 N N . ARG C 2 186 ? -47.800 -4.043 -2.537 1.00 109.04 1943 ARG B N 1
ATOM 5592 C CA . ARG C 2 186 ? -48.859 -4.800 -3.201 1.00 105.05 1943 ARG B CA 1
ATOM 5593 C C . ARG C 2 186 ? -48.480 -5.140 -4.643 1.00 108.39 1943 ARG B C 1
ATOM 5594 O O . ARG C 2 186 ? -47.934 -4.293 -5.354 1.00 107.64 1943 ARG B O 1
ATOM 5602 N N . PRO C 2 187 ? -48.768 -6.383 -5.076 1.00 118.97 1944 PRO B N 1
ATOM 5603 C CA . PRO C 2 187 ? -48.628 -6.754 -6.484 1.00 122.62 1944 PRO B CA 1
ATOM 5604 C C . PRO C 2 187 ? -49.677 -5.991 -7.278 1.00 123.88 1944 PRO B C 1
ATOM 5605 O O . PRO C 2 187 ? -50.743 -5.702 -6.730 1.00 123.48 1944 PRO B O 1
ATOM 5609 N N . CYS C 2 188 ? -49.389 -5.649 -8.531 1.00 125.48 1945 CYS B N 1
ATOM 5610 C CA . CYS C 2 188 ? -50.357 -4.907 -9.332 1.00 127.93 1945 CYS B CA 1
ATOM 5611 C C . CYS C 2 188 ? -51.686 -5.648 -9.403 1.00 132.87 1945 CYS B C 1
ATOM 5612 O O . CYS C 2 188 ? -51.710 -6.849 -9.685 1.00 133.48 1945 CYS B O 1
ATOM 5615 N N . PRO C 2 189 ? -52.795 -4.936 -9.136 1.00 139.74 1946 PRO B N 1
ATOM 5616 C CA . PRO C 2 189 ? -54.130 -5.519 -9.276 1.00 143.85 1946 PRO B CA 1
ATOM 5617 C C . PRO C 2 189 ? -54.411 -5.942 -10.716 1.00 144.90 1946 PRO B C 1
ATOM 5618 O O . PRO C 2 189 ? -53.726 -5.487 -11.637 1.00 145.59 1946 PRO B O 1
ATOM 5622 N N . THR C 2 190 ? -55.400 -6.814 -10.906 1.00 146.66 1947 THR B N 1
ATOM 5623 C CA . THR C 2 190 ? -55.762 -7.266 -12.250 1.00 148.40 1947 THR B CA 1
ATOM 5624 C C . THR C 2 190 ? -57.023 -6.561 -12.778 1.00 149.38 1947 THR B C 1
ATOM 5625 O O . THR C 2 190 ? -58.129 -7.103 -12.676 1.00 149.66 1947 THR B O 1
ATOM 5629 N N . PRO C 2 191 ? -56.863 -5.338 -13.318 1.00 146.15 1948 PRO B N 1
ATOM 5630 C CA . PRO C 2 191 ? -57.925 -4.681 -14.080 1.00 144.75 1948 PRO B CA 1
ATOM 5631 C C . PRO C 2 191 ? -58.018 -5.225 -15.499 1.00 143.32 1948 PRO B C 1
ATOM 5632 O O . PRO C 2 191 ? -58.979 -5.922 -15.826 1.00 143.25 1948 PRO B O 1
ATOM 5636 N N . TYR D 1 9 ? -42.234 34.520 -62.938 1.00 115.98 404 TYR D N 1
ATOM 5637 C CA . TYR D 1 9 ? -43.214 35.627 -62.769 1.00 115.94 404 TYR D CA 1
ATOM 5638 C C . TYR D 1 9 ? -42.582 36.951 -63.179 1.00 112.61 404 TYR D C 1
ATOM 5639 O O . TYR D 1 9 ? -42.580 37.915 -62.405 1.00 113.15 404 TYR D O 1
ATOM 5648 N N . CYS D 1 10 ? -42.046 36.986 -64.399 1.00 107.60 405 CYS D N 1
ATOM 5649 C CA . CYS D 1 10 ? -41.244 38.111 -64.878 1.00 103.68 405 CYS D CA 1
ATOM 5650 C C . CYS D 1 10 ? -39.972 38.199 -64.024 1.00 99.36 405 CYS D C 1
ATOM 5651 O O . CYS D 1 10 ? -39.346 39.256 -63.901 1.00 97.28 405 CYS D O 1
ATOM 5654 N N . SER D 1 11 ? -39.608 37.052 -63.449 1.00 88.09 406 SER D N 1
ATOM 5655 C CA . SER D 1 11 ? -38.453 36.907 -62.563 1.00 83.13 406 SER D CA 1
ATOM 5656 C C . SER D 1 11 ? -38.457 37.900 -61.402 1.00 85.79 406 SER D C 1
ATOM 5657 O O . SER D 1 11 ? -39.335 37.845 -60.537 1.00 87.61 406 SER D O 1
ATOM 5660 N N . GLN D 1 12 ? -37.477 38.802 -61.394 1.00 95.41 407 GLN D N 1
ATOM 5661 C CA . GLN D 1 12 ? -37.262 39.716 -60.274 1.00 99.88 407 GLN D CA 1
ATOM 5662 C C . GLN D 1 12 ? -38.423 40.681 -60.034 1.00 101.90 407 GLN D C 1
ATOM 5663 O O . GLN D 1 12 ? -38.974 40.723 -58.932 1.00 104.25 407 GLN D O 1
ATOM 5669 N N . GLY D 1 13 ? -38.802 41.442 -61.058 1.00 97.78 408 GLY D N 1
ATOM 5670 C CA . GLY D 1 13 ? -39.886 42.410 -60.913 1.00 99.66 408 GLY D CA 1
ATOM 5671 C C . GLY D 1 13 ? -40.391 43.038 -62.196 1.00 107.23 408 GLY D C 1
ATOM 5672 O O . GLY D 1 13 ? -39.651 43.173 -63.171 1.00 106.94 408 GLY D O 1
ATOM 5673 N N . CYS D 1 14 ? -41.662 43.430 -62.176 1.00 124.62 409 CYS D N 1
ATOM 5674 C CA . CYS D 1 14 ? -42.294 44.137 -63.285 1.00 133.68 409 CYS D CA 1
ATOM 5675 C C . CYS D 1 14 ? -43.178 45.263 -62.760 1.00 136.74 409 CYS D C 1
ATOM 5676 O O . CYS D 1 14 ? -44.162 45.016 -62.057 1.00 137.57 409 CYS D O 1
ATOM 5679 N N . THR D 1 15 ? -42.819 46.499 -63.096 1.00 135.49 410 THR D N 1
ATOM 5680 C CA . THR D 1 15 ? -43.571 47.668 -62.641 1.00 134.73 410 THR D CA 1
ATOM 5681 C C . THR D 1 15 ? -44.426 48.249 -63.763 1.00 134.48 410 THR D C 1
ATOM 5682 O O . THR D 1 15 ? -45.650 48.119 -63.754 1.00 134.18 410 THR D O 1
ATOM 5686 N N . PHE D 1 21 ? -47.083 46.236 -69.530 1.00 154.47 416 PHE D N 1
ATOM 5687 C CA . PHE D 1 21 ? -46.063 46.241 -68.486 1.00 153.47 416 PHE D CA 1
ATOM 5688 C C . PHE D 1 21 ? -44.692 45.839 -69.028 1.00 152.85 416 PHE D C 1
ATOM 5689 O O . PHE D 1 21 ? -44.579 45.319 -70.141 1.00 152.99 416 PHE D O 1
ATOM 5697 N N . GLN D 1 22 ? -43.656 46.090 -68.230 1.00 141.19 417 GLN D N 1
ATOM 5698 C CA . GLN D 1 22 ? -42.286 45.742 -68.595 1.00 136.98 417 GLN D CA 1
ATOM 5699 C C . GLN D 1 22 ? -41.599 44.992 -67.459 1.00 136.50 417 GLN D C 1
ATOM 5700 O O . GLN D 1 22 ? -41.987 45.124 -66.299 1.00 136.67 417 GLN D O 1
ATOM 5706 N N . CYS D 1 23 ? -40.578 44.214 -67.803 1.00 134.67 418 CYS D N 1
ATOM 5707 C CA . CYS D 1 23 ? -39.809 43.469 -66.815 1.00 132.79 418 CYS D CA 1
ATOM 5708 C C . CYS D 1 23 ? -38.561 44.233 -66.397 1.00 131.58 418 CYS D C 1
ATOM 5709 O O . CYS D 1 23 ? -37.861 44.803 -67.236 1.00 129.09 418 CYS D O 1
ATOM 5712 N N . TRP D 1 24 ? -38.291 44.243 -65.096 1.00 133.50 419 TRP D N 1
ATOM 5713 C CA . TRP D 1 24 ? -37.180 45.016 -64.558 1.00 105.36 419 TRP D CA 1
ATOM 5714 C C . TRP D 1 24 ? -36.119 44.142 -63.938 1.00 82.43 419 TRP D C 1
ATOM 5715 O O . TRP D 1 24 ? -36.401 43.338 -63.045 1.00 85.65 419 TRP D O 1
ATOM 5726 N N . CYS D 1 25 ? -34.891 44.287 -64.436 1.00 80.96 420 CYS D N 1
ATOM 5727 C CA . CYS D 1 25 ? -33.721 43.583 -63.903 1.00 92.55 420 CYS D CA 1
ATOM 5728 C C . CYS D 1 25 ? -32.950 44.489 -62.946 1.00 93.33 420 CYS D C 1
ATOM 5729 O O . CYS D 1 25 ? -33.162 45.703 -62.914 1.00 67.71 420 CYS D O 1
ATOM 5732 N N . GLU D 1 26 ? -32.050 43.889 -62.173 1.00 97.15 421 GLU D N 1
ATOM 5733 C CA . GLU D 1 26 ? -31.183 44.640 -61.273 1.00 97.75 421 GLU D CA 1
ATOM 5734 C C . GLU D 1 26 ? -29.720 44.476 -61.683 1.00 94.53 421 GLU D C 1
ATOM 5735 O O . GLU D 1 26 ? -29.395 43.631 -62.516 1.00 91.09 421 GLU D O 1
ATOM 5741 N N . ALA D 1 27 ? -28.850 45.302 -61.106 1.00 90.48 422 ALA D N 1
ATOM 5742 C CA . ALA D 1 27 ? -27.423 45.288 -61.420 1.00 86.74 422 ALA D CA 1
ATOM 5743 C C . ALA D 1 27 ? -26.789 43.928 -61.152 1.00 84.17 422 ALA D C 1
ATOM 5744 O O . ALA D 1 27 ? -27.119 43.255 -60.172 1.00 85.21 422 ALA D O 1
ATOM 5746 N N . GLY D 1 28 ? -25.873 43.538 -62.033 1.00 82.03 423 GLY D N 1
ATOM 5747 C CA . GLY D 1 28 ? -25.278 42.209 -62.002 1.00 77.69 423 GLY D CA 1
ATOM 5748 C C . GLY D 1 28 ? -26.152 41.214 -62.740 1.00 74.24 423 GLY D C 1
ATOM 5749 O O . GLY D 1 28 ? -25.835 40.026 -62.804 1.00 75.74 423 GLY D O 1
ATOM 5750 N N . TYR D 1 29 ? -27.260 41.708 -63.289 1.00 68.94 424 TYR D N 1
ATOM 5751 C CA . TYR D 1 29 ? -28.201 40.888 -64.043 1.00 68.09 424 TYR D CA 1
ATOM 5752 C C . TYR D 1 29 ? -28.621 41.593 -65.326 1.00 71.60 424 TYR D C 1
ATOM 5753 O O . TYR D 1 29 ? -28.838 42.807 -65.339 1.00 71.11 424 TYR D O 1
ATOM 5762 N N . GLU D 1 30 ? -28.733 40.821 -66.402 1.00 87.84 425 GLU D N 1
ATOM 5763 C CA . GLU D 1 30 ? -29.185 41.344 -67.684 1.00 99.05 425 GLU D CA 1
ATOM 5764 C C . GLU D 1 30 ? -30.456 40.630 -68.123 1.00 101.46 425 GLU D C 1
ATOM 5765 O O . GLU D 1 30 ? -30.549 39.403 -68.035 1.00 101.28 425 GLU D O 1
ATOM 5771 N N . LEU D 1 31 ? -31.435 41.408 -68.582 1.00 93.61 426 LEU D N 1
ATOM 5772 C CA . LEU D 1 31 ? -32.682 40.855 -69.101 1.00 89.98 426 LEU D CA 1
ATOM 5773 C C . LEU D 1 31 ? -32.430 39.948 -70.294 1.00 91.55 426 LEU D C 1
ATOM 5774 O O . LEU D 1 31 ? -31.746 40.330 -71.246 1.00 91.99 426 LEU D O 1
ATOM 5779 N N . ARG D 1 32 ? -32.980 38.741 -70.226 1.00 95.17 427 ARG D N 1
ATOM 5780 C CA . ARG D 1 32 ? -32.861 37.779 -71.313 1.00 99.06 427 ARG D CA 1
ATOM 5781 C C . ARG D 1 32 ? -33.988 37.981 -72.327 1.00 103.69 427 ARG D C 1
ATOM 5782 O O . ARG D 1 32 ? -35.029 38.534 -71.981 1.00 102.66 427 ARG D O 1
ATOM 5790 N N . PRO D 1 33 ? -33.779 37.540 -73.584 1.00 112.19 428 PRO D N 1
ATOM 5791 C CA . PRO D 1 33 ? -34.722 37.779 -74.687 1.00 114.40 428 PRO D CA 1
ATOM 5792 C C . PRO D 1 33 ? -36.161 37.353 -74.399 1.00 110.53 428 PRO D C 1
ATOM 5793 O O . PRO D 1 33 ? -37.092 37.903 -74.994 1.00 110.21 428 PRO D O 1
ATOM 5797 N N . ASP D 1 34 ? -36.335 36.383 -73.502 1.00 98.65 429 ASP D N 1
ATOM 5798 C CA . ASP D 1 34 ? -37.663 35.989 -73.029 1.00 94.23 429 ASP D CA 1
ATOM 5799 C C . ASP D 1 34 ? -38.315 37.135 -72.251 1.00 96.78 429 ASP D C 1
ATOM 5800 O O . ASP D 1 34 ? -39.505 37.087 -71.925 1.00 97.54 429 ASP D O 1
ATOM 5805 N N . ARG D 1 35 ? -37.502 38.151 -71.950 1.00 103.10 430 ARG D N 1
ATOM 5806 C CA . ARG D 1 35 ? -37.931 39.419 -71.343 1.00 106.78 430 ARG D CA 1
ATOM 5807 C C . ARG D 1 35 ? -38.285 39.306 -69.867 1.00 104.42 430 ARG D C 1
ATOM 5808 O O . ARG D 1 35 ? -38.562 40.310 -69.219 1.00 106.09 430 ARG D O 1
ATOM 5816 N N . ARG D 1 36 ? -38.266 38.086 -69.345 1.00 96.26 431 ARG D N 1
ATOM 5817 C CA . ARG D 1 36 ? -38.591 37.839 -67.949 1.00 90.92 431 ARG D CA 1
ATOM 5818 C C . ARG D 1 36 ? -37.328 37.551 -67.154 1.00 80.66 431 ARG D C 1
ATOM 5819 O O . ARG D 1 36 ? -37.078 38.169 -66.119 1.00 76.48 431 ARG D O 1
ATOM 5827 N N . SER D 1 37 ? -36.526 36.625 -67.672 1.00 78.89 432 SER D N 1
ATOM 5828 C CA . SER D 1 37 ? -35.353 36.111 -66.974 1.00 67.61 432 SER D CA 1
ATOM 5829 C C . SER D 1 37 ? -34.198 37.092 -66.878 1.00 69.74 432 SER D C 1
ATOM 5830 O O . SER D 1 37 ? -33.858 37.771 -67.848 1.00 63.72 432 SER D O 1
ATOM 5833 N N . CYS D 1 38 ? -33.605 37.157 -65.690 1.00 65.87 433 CYS D N 1
ATOM 5834 C CA . CYS D 1 38 ? -32.390 37.923 -65.472 1.00 68.31 433 CYS D CA 1
ATOM 5835 C C . CYS D 1 38 ? -31.217 36.950 -65.353 1.00 69.80 433 CYS D C 1
ATOM 5836 O O . CYS D 1 38 ? -31.101 36.224 -64.362 1.00 69.19 433 CYS D O 1
ATOM 5839 N N . LYS D 1 39 ? -30.362 36.925 -66.374 1.00 73.32 434 LYS D N 1
ATOM 5840 C CA . LYS D 1 39 ? -29.137 36.130 -66.328 1.00 75.34 434 LYS D CA 1
ATOM 5841 C C . LYS D 1 39 ? -28.076 36.920 -65.577 1.00 75.38 434 LYS D C 1
ATOM 5842 O O . LYS D 1 39 ? -27.977 38.139 -65.734 1.00 74.74 434 LYS D O 1
ATOM 5848 N N . ALA D 1 40 ? -27.286 36.225 -64.766 1.00 76.86 435 ALA D N 1
ATOM 5849 C CA . ALA D 1 40 ? -26.281 36.879 -63.936 1.00 78.06 435 ALA D CA 1
ATOM 5850 C C . ALA D 1 40 ? -25.044 37.297 -64.723 1.00 80.97 435 ALA D C 1
ATOM 5851 O O . ALA D 1 40 ? -24.480 36.508 -65.484 1.00 80.99 435 ALA D O 1
ATOM 5853 N N . LEU D 1 41 ? -24.638 38.550 -64.529 1.00 85.28 436 LEU D N 1
ATOM 5854 C CA . LEU D 1 41 ? -23.411 39.080 -65.115 1.00 88.02 436 LEU D CA 1
ATOM 5855 C C . LEU D 1 41 ? -22.187 38.461 -64.455 1.00 86.96 436 LEU D C 1
ATOM 5856 O O . LEU D 1 41 ? -22.230 38.071 -63.286 1.00 88.10 436 LEU D O 1
ATOM 5861 N N . GLY D 1 42 ? -21.098 38.374 -65.212 1.00 80.08 437 GLY D N 1
ATOM 5862 C CA . GLY D 1 42 ? -19.848 37.827 -64.702 1.00 75.23 437 GLY D CA 1
ATOM 5863 C C . GLY D 1 42 ? -19.634 36.367 -65.061 1.00 71.44 437 GLY D C 1
ATOM 5864 O O . GLY D 1 42 ? -20.156 35.892 -66.073 1.00 71.22 437 GLY D O 1
ATOM 5865 N N . PRO D 1 43 ? -18.867 35.646 -64.226 1.00 70.73 438 PRO D N 1
ATOM 5866 C CA . PRO D 1 43 ? -18.477 34.257 -64.486 1.00 69.63 438 PRO D CA 1
ATOM 5867 C C . PRO D 1 43 ? -19.652 33.284 -64.465 1.00 70.18 438 PRO D C 1
ATOM 5868 O O . PRO D 1 43 ? -20.795 33.693 -64.264 1.00 69.55 438 PRO D O 1
ATOM 5872 N N . GLU D 1 44 ? -19.365 32.010 -64.713 1.00 74.80 439 GLU D N 1
ATOM 5873 C CA . GLU D 1 44 ? -20.380 30.963 -64.652 1.00 77.99 439 GLU D CA 1
ATOM 5874 C C . GLU D 1 44 ? -20.649 30.527 -63.212 1.00 74.44 439 GLU D C 1
ATOM 5875 O O . GLU D 1 44 ? -19.715 30.421 -62.412 1.00 75.27 439 GLU D O 1
ATOM 5881 N N . PRO D 1 45 ? -21.930 30.284 -62.876 1.00 66.50 440 PRO D N 1
ATOM 5882 C CA . PRO D 1 45 ? -22.314 29.789 -61.551 1.00 60.57 440 PRO D CA 1
ATOM 5883 C C . PRO D 1 45 ? -21.752 28.401 -61.263 1.00 54.58 440 PRO D C 1
ATOM 5884 O O . PRO D 1 45 ? -21.753 27.538 -62.142 1.00 52.94 440 PRO D O 1
ATOM 5888 N N . VAL D 1 46 ? -21.280 28.200 -60.036 1.00 52.36 441 VAL D N 1
ATOM 5889 C CA . VAL D 1 46 ? -20.704 26.926 -59.618 1.00 50.38 441 VAL D CA 1
ATOM 5890 C C . VAL D 1 46 ? -21.374 26.446 -58.332 1.00 48.36 441 VAL D C 1
ATOM 5891 O O . VAL D 1 46 ? -21.492 27.201 -57.370 1.00 47.42 441 VAL D O 1
ATOM 5895 N N . LEU D 1 47 ? -21.817 25.193 -58.321 1.00 42.98 442 LEU D N 1
ATOM 5896 C CA . LEU D 1 47 ? -22.409 24.616 -57.119 1.00 39.33 442 LEU D CA 1
ATOM 5897 C C . LEU D 1 47 ? -21.326 24.064 -56.203 1.00 41.02 442 LEU D C 1
ATOM 5898 O O . LEU D 1 47 ? -20.632 23.105 -56.545 1.00 43.11 442 LEU D O 1
ATOM 5903 N N . LEU D 1 48 ? -21.186 24.690 -55.039 1.00 38.01 443 LEU D N 1
ATOM 5904 C CA . LEU D 1 48 ? -20.202 24.284 -54.048 1.00 40.53 443 LEU D CA 1
ATOM 5905 C C . LEU D 1 48 ? -20.889 23.492 -52.946 1.00 42.11 443 LEU D C 1
ATOM 5906 O O . LEU D 1 48 ? -21.839 23.975 -52.332 1.00 42.16 443 LEU D O 1
ATOM 5911 N N . PHE D 1 49 ? -20.412 22.275 -52.700 1.00 42.53 444 PHE D N 1
ATOM 5912 C CA . PHE D 1 49 ? -21.019 21.409 -51.693 1.00 42.76 444 PHE D CA 1
ATOM 5913 C C . PHE D 1 49 ? -20.000 20.537 -50.966 1.00 42.05 444 PHE D C 1
ATOM 5914 O O . PHE D 1 49 ? -18.919 20.259 -51.489 1.00 41.53 444 PHE D O 1
ATOM 5922 N N . ALA D 1 50 ? -20.362 20.106 -49.760 1.00 42.81 445 ALA D N 1
ATOM 5923 C CA . ALA D 1 50 ? -19.524 19.221 -48.962 1.00 44.34 445 ALA D CA 1
ATOM 5924 C C . ALA D 1 50 ? -20.022 17.782 -49.045 1.00 45.97 445 ALA D C 1
ATOM 5925 O O . ALA D 1 50 ? -21.174 17.491 -48.714 1.00 45.29 445 ALA D O 1
ATOM 5927 N N . ASN D 1 51 ? -19.146 16.891 -49.498 1.00 47.29 446 ASN D N 1
ATOM 5928 C CA . ASN D 1 51 ? -19.464 15.473 -49.616 1.00 46.02 446 ASN D CA 1
ATOM 5929 C C . ASN D 1 51 ? -19.096 14.704 -48.349 1.00 47.01 446 ASN D C 1
ATOM 5930 O O . ASN D 1 51 ? -18.972 13.475 -48.373 1.00 47.20 446 ASN D O 1
ATOM 5935 N N . ARG D 1 52 ? -18.923 15.436 -47.248 1.00 48.54 447 ARG D N 1
ATOM 5936 C CA . ARG D 1 52 ? -18.512 14.861 -45.968 1.00 50.16 447 ARG D CA 1
ATOM 5937 C C . ARG D 1 52 ? -17.032 14.482 -46.009 1.00 53.34 447 ARG D C 1
ATOM 5938 O O . ARG D 1 52 ? -16.247 14.907 -45.161 1.00 53.06 447 ARG D O 1
ATOM 5946 N N . ILE D 1 53 ? -16.660 13.689 -47.00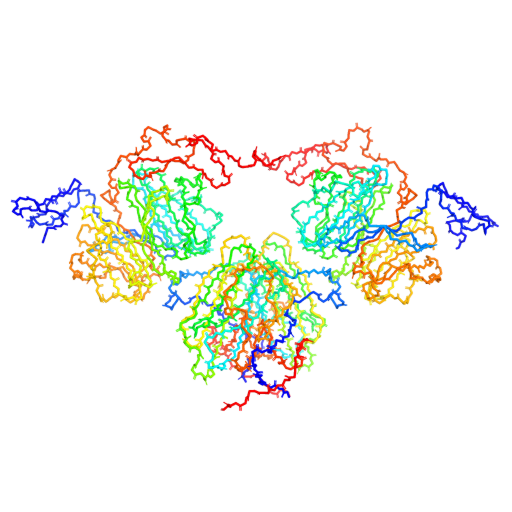9 1.00 57.60 448 ILE D N 1
ATOM 5947 C CA . ILE D 1 53 ? -15.269 13.311 -47.227 1.00 63.05 448 ILE D CA 1
ATOM 5948 C C . ILE D 1 53 ? -14.591 14.291 -48.191 1.00 65.31 448 ILE D C 1
ATOM 5949 O O . ILE D 1 53 ? -13.360 14.354 -48.262 1.00 66.02 448 ILE D O 1
ATOM 5954 N N . ASP D 1 54 ? -15.399 15.073 -48.907 1.00 71.47 449 ASP D N 1
ATOM 5955 C CA . ASP D 1 54 ? -14.881 16.007 -49.906 1.00 75.83 449 ASP D CA 1
ATOM 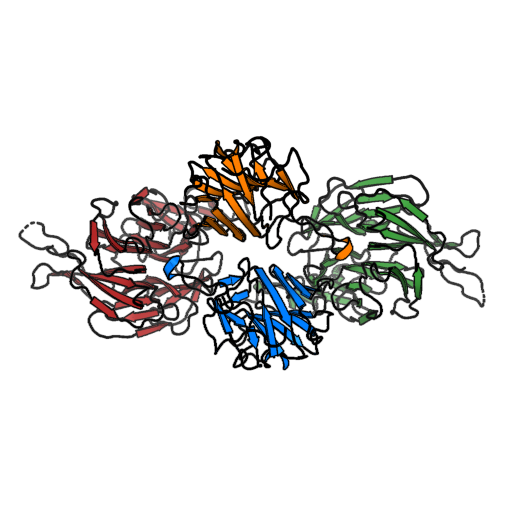5956 C C . ASP D 1 54 ? -15.646 17.329 -49.939 1.00 70.57 449 ASP D C 1
ATOM 5957 O O . ASP D 1 54 ? -16.702 17.467 -49.322 1.00 64.49 449 ASP D O 1
ATOM 5962 N N . ILE D 1 55 ? -15.084 18.299 -50.654 1.00 60.77 450 ILE D N 1
ATOM 5963 C CA . ILE D 1 55 ? -15.759 19.555 -50.965 1.00 53.89 450 ILE D CA 1
ATOM 5964 C C . ILE D 1 55 ? -15.595 19.769 -52.462 1.00 53.84 450 ILE D C 1
ATOM 5965 O O . ILE D 1 55 ? -14.492 20.020 -52.945 1.00 57.14 450 ILE D O 1
ATOM 5970 N N . ARG D 1 56 ? -16.692 19.628 -53.196 1.00 50.74 451 ARG D N 1
ATOM 5971 C CA . ARG D 1 56 ? -16.625 19.613 -54.650 1.00 50.90 451 ARG D CA 1
ATOM 5972 C C . ARG D 1 56 ? -17.379 20.767 -55.286 1.00 51.10 451 ARG D C 1
ATOM 5973 O O . ARG D 1 56 ? -18.434 21.182 -54.804 1.00 50.19 451 ARG D O 1
ATOM 5981 N N . GLN D 1 57 ? -16.813 21.282 -56.370 1.00 54.97 452 GLN D N 1
ATOM 5982 C CA . GLN D 1 57 ? -17.466 22.297 -57.176 1.00 58.15 452 GLN D CA 1
ATOM 5983 C C . GLN D 1 57 ? -18.103 21.619 -58.379 1.00 56.72 452 GLN D C 1
ATOM 5984 O O . GLN D 1 57 ? -17.418 20.944 -59.147 1.00 57.54 452 GLN D O 1
ATOM 5990 N N . VAL D 1 58 ? -19.411 21.784 -58.539 1.00 55.26 453 VAL D N 1
ATOM 5991 C CA . VAL D 1 58 ? -20.101 21.205 -59.694 1.00 57.01 453 VAL D CA 1
ATOM 5992 C C . VAL D 1 58 ? -20.834 22.255 -60.533 1.00 59.02 453 VAL D C 1
ATOM 5993 O O . VAL D 1 58 ? -21.600 23.061 -60.007 1.00 55.34 453 VAL D O 1
ATOM 5997 N N . LEU D 1 59 ? -20.574 22.252 -61.840 1.00 62.55 454 LEU D N 1
ATOM 5998 C CA . LEU D 1 59 ? -21.323 23.083 -62.783 1.00 65.24 454 LEU D CA 1
ATOM 5999 C C . LEU D 1 59 ? -22.663 22.394 -63.034 1.00 64.03 454 LEU D C 1
ATOM 6000 O O . LEU D 1 59 ? -22.694 21.234 -63.449 1.00 67.89 454 LEU D O 1
ATOM 6005 N N . PRO D 1 60 ? -23.773 23.108 -62.777 1.00 58.22 455 PRO D N 1
ATOM 6006 C CA . PRO D 1 60 ? -25.125 22.532 -62.710 1.00 59.38 455 PRO D CA 1
ATOM 6007 C C . PRO D 1 60 ? -25.723 21.987 -64.015 1.00 67.53 455 PRO D C 1
ATOM 6008 O O . PRO D 1 60 ? -26.206 20.853 -64.026 1.00 67.98 455 PRO D O 1
ATOM 6012 N N . HIS D 1 61 ? -25.701 22.775 -65.089 1.00 81.21 456 HIS D N 1
ATOM 6013 C CA . HIS D 1 61 ? -26.349 22.365 -66.340 1.00 97.45 456 HIS D CA 1
ATOM 6014 C C . HIS D 1 61 ? -25.373 21.962 -67.415 1.00 104.11 456 HIS D C 1
ATOM 6015 O O . HIS D 1 61 ? -25.433 22.406 -68.565 1.00 106.96 456 HIS D O 1
ATOM 6022 N N . ARG D 1 62 ? -24.455 21.107 -66.984 1.00 101.78 457 ARG D N 1
ATOM 6023 C CA . ARG D 1 62 ? -23.433 20.458 -67.780 1.00 103.46 457 ARG D CA 1
ATOM 6024 C C . ARG D 1 62 ? -22.970 19.409 -66.779 1.00 102.86 457 ARG D C 1
ATOM 6025 O O . ARG D 1 62 ? -23.345 19.484 -65.608 1.00 99.32 457 ARG D O 1
ATOM 6033 N N . SER D 1 63 ? -22.183 18.426 -67.199 1.00 102.98 458 SER D N 1
ATOM 6034 C CA . SER D 1 63 ? -21.684 17.444 -66.238 1.00 104.29 458 SER D CA 1
ATOM 6035 C C . SER D 1 63 ? -20.253 17.767 -65.814 1.00 106.15 458 SER D C 1
ATOM 6036 O O . SER D 1 63 ? -19.342 17.781 -66.645 1.00 105.82 458 SER D O 1
ATOM 6039 N N . GLU D 1 64 ? -20.063 18.036 -64.523 1.00 109.70 459 GLU D N 1
ATOM 6040 C CA . GLU D 1 64 ? -18.744 18.406 -64.006 1.00 107.87 459 GLU D CA 1
ATOM 6041 C C . GLU D 1 64 ? -18.446 17.846 -62.617 1.00 111.26 459 GLU D C 1
ATOM 6042 O O . GLU D 1 64 ? -19.347 17.651 -61.798 1.00 107.36 459 GLU D O 1
ATOM 6048 N N . TYR D 1 65 ? -17.162 17.594 -62.376 1.00 112.06 460 TYR D N 1
ATOM 6049 C CA . TYR D 1 65 ? -16.653 17.236 -61.062 1.00 114.68 460 TYR D CA 1
ATOM 6050 C C . TYR D 1 65 ? -15.359 18.016 -60.813 1.00 105.97 460 TYR D C 1
ATOM 6051 O O . TYR D 1 65 ? -14.395 17.895 -61.574 1.00 108.80 460 TYR D O 1
ATOM 6060 N N . THR D 1 66 ? -15.345 18.839 -59.769 1.00 87.86 461 THR D N 1
ATOM 6061 C CA . THR D 1 66 ? -14.127 19.551 -59.390 1.00 80.28 461 THR D CA 1
ATOM 6062 C C . THR D 1 66 ? -13.779 19.244 -57.941 1.00 86.10 461 THR D C 1
ATOM 6063 O O . THR D 1 66 ? -14.432 19.731 -57.016 1.00 81.64 461 THR D O 1
ATOM 6067 N N . LEU D 1 67 ? -12.746 18.429 -57.759 1.00 110.10 462 LEU D N 1
ATOM 6068 C CA . LEU D 1 67 ? -12.266 18.067 -56.430 1.00 116.96 462 LEU D CA 1
ATOM 6069 C C . LEU D 1 67 ? -11.519 19.239 -55.797 1.00 113.52 462 LEU D C 1
ATOM 6070 O O . LEU D 1 67 ? -10.430 19.612 -56.240 1.00 116.72 462 LEU D O 1
ATOM 6075 N N . LEU D 1 68 ? -12.124 19.841 -54.778 1.00 92.68 463 LEU D N 1
ATOM 6076 C CA . LEU D 1 68 ? -11.495 20.962 -54.084 1.00 83.16 463 LEU D CA 1
ATOM 6077 C C . LEU D 1 68 ? -10.586 20.480 -52.967 1.00 80.89 463 LEU D C 1
ATOM 6078 O O . LEU D 1 68 ? -9.361 20.534 -53.091 1.00 81.00 463 LEU D O 1
ATOM 6083 N N . LEU D 1 69 ? -11.188 20.009 -51.880 1.00 75.78 464 LEU D N 1
ATOM 6084 C CA . LEU D 1 69 ? -10.429 19.474 -50.758 1.00 74.66 464 LEU D CA 1
ATOM 6085 C C . LEU D 1 69 ? -10.533 17.956 -50.738 1.00 79.02 464 LEU D C 1
ATOM 6086 O O . LEU D 1 69 ? -11.630 17.393 -50.704 1.00 77.39 464 LEU D O 1
ATOM 6091 N N . ASN D 1 70 ? -9.373 17.307 -50.759 1.00 98.75 465 ASN D N 1
ATOM 6092 C CA . ASN D 1 70 ? -9.265 15.879 -51.055 1.00 110.78 465 ASN D CA 1
ATOM 6093 C C . ASN D 1 70 ? -9.461 14.916 -49.882 1.00 109.21 465 ASN D C 1
ATOM 6094 O O . ASN D 1 70 ? -10.154 13.907 -50.021 1.00 108.85 465 ASN D O 1
ATOM 6099 N N . ASN D 1 71 ? -8.846 15.217 -48.741 1.00 97.11 466 ASN D N 1
ATOM 6100 C CA . ASN D 1 71 ? -8.899 14.318 -47.585 1.00 89.63 466 ASN D CA 1
ATOM 6101 C C . ASN D 1 71 ? -9.561 14.925 -46.354 1.00 81.55 466 ASN D C 1
ATOM 6102 O O . ASN D 1 71 ? -9.011 15.833 -45.725 1.00 81.30 466 ASN D O 1
ATOM 6107 N N . LEU D 1 72 ? -10.742 14.413 -46.015 1.00 70.42 467 LEU D N 1
ATOM 6108 C CA . LEU D 1 72 ? -11.518 14.929 -44.888 1.00 64.50 467 LEU D CA 1
ATOM 6109 C C . LEU D 1 72 ? -12.219 13.821 -44.109 1.00 64.01 467 LEU D C 1
ATOM 6110 O O . LEU D 1 72 ? -12.551 12.770 -44.664 1.00 65.44 467 LEU D O 1
ATOM 6115 N N . GLU D 1 73 ? -12.443 14.069 -42.822 1.00 65.01 468 GLU D N 1
ATOM 6116 C CA . GLU D 1 73 ? -13.091 13.099 -41.949 1.00 65.92 468 GLU D CA 1
ATOM 6117 C C . GLU D 1 73 ? -14.614 13.227 -42.015 1.00 61.16 468 GLU D C 1
ATOM 6118 O O . GLU D 1 73 ? -15.313 12.228 -42.202 1.00 60.05 468 GLU D O 1
ATOM 6124 N N . ASN D 1 74 ? -15.117 14.455 -41.873 1.00 56.72 469 ASN D N 1
ATOM 6125 C CA . ASN D 1 74 ? -16.560 14.712 -41.888 1.00 51.34 469 ASN D CA 1
ATOM 6126 C C . ASN D 1 74 ? -16.920 16.183 -42.109 1.00 48.56 469 ASN D C 1
ATOM 6127 O O . ASN D 1 74 ? -17.153 16.919 -41.150 1.00 50.52 469 ASN D O 1
ATOM 6132 N N . ALA D 1 75 ? -16.981 16.600 -43.371 1.00 42.29 470 ALA D N 1
ATOM 6133 C CA . ALA D 1 75 ? -17.345 17.974 -43.719 1.00 38.28 470 ALA D CA 1
ATOM 6134 C C . ALA D 1 75 ? -18.853 18.119 -43.916 1.00 36.20 470 ALA D C 1
ATOM 6135 O O . ALA D 1 75 ? -19.470 17.334 -44.636 1.00 36.74 470 ALA D O 1
ATOM 6137 N N . ILE D 1 76 ? -19.443 19.125 -43.271 1.00 33.77 471 ILE D N 1
ATOM 6138 C CA . ILE D 1 76 ? -20.886 19.354 -43.361 1.00 33.44 471 ILE D CA 1
ATOM 6139 C C . ILE D 1 76 ? -21.181 20.782 -43.816 1.00 37.30 471 ILE D C 1
ATOM 6140 O O . ILE D 1 76 ? -21.381 21.028 -45.006 1.00 39.32 471 ILE D O 1
ATOM 6145 N N . ALA D 1 77 ? -21.200 21.712 -42.864 1.00 38.76 472 ALA D N 1
ATOM 6146 C CA . ALA D 1 77 ? -21.468 23.113 -43.148 1.00 41.47 472 ALA D CA 1
ATOM 6147 C C . ALA D 1 77 ? -20.266 23.745 -43.836 1.00 41.73 472 ALA D C 1
ATOM 6148 O O . ALA D 1 77 ? -19.123 23.449 -43.494 1.00 42.07 472 ALA D O 1
ATOM 6150 N N . LEU D 1 78 ? -20.539 24.604 -44.814 1.00 40.27 473 LEU D N 1
ATOM 6151 C CA . LEU D 1 78 ? -19.496 25.333 -45.527 1.00 40.21 473 LEU D CA 1
ATOM 6152 C C . LEU D 1 78 ? -20.029 26.664 -46.055 1.00 40.11 473 LEU D C 1
ATOM 6153 O O . LEU D 1 78 ? -21.241 26.852 -46.167 1.00 39.90 473 LEU D O 1
ATOM 6158 N N . ASP D 1 79 ? -19.116 27.583 -46.360 1.00 43.03 474 ASP D N 1
ATOM 6159 C CA . ASP D 1 79 ? -19.447 28.835 -47.041 1.00 46.82 474 ASP D CA 1
ATOM 6160 C C . ASP D 1 79 ? -18.180 29.458 -47.626 1.00 46.76 474 ASP D C 1
ATOM 6161 O O . ASP D 1 79 ? -17.082 28.927 -47.449 1.00 46.29 474 ASP D O 1
ATOM 6166 N N . PHE D 1 80 ? -18.337 30.580 -48.323 1.00 45.57 475 PHE D N 1
ATOM 6167 C CA . PHE D 1 80 ? -17.230 31.204 -49.034 1.00 44.12 475 PHE D CA 1
ATOM 6168 C C . PHE D 1 80 ? -17.195 32.722 -48.882 1.00 42.98 475 PHE D C 1
ATOM 6169 O O . PHE D 1 80 ? -18.223 33.357 -48.640 1.00 43.22 475 PHE D O 1
ATOM 6177 N N . HIS D 1 81 ? -15.998 33.286 -49.022 1.00 41.26 476 HIS D N 1
ATOM 6178 C CA . HIS D 1 81 ? -15.816 34.723 -49.175 1.00 42.89 476 HIS D CA 1
ATOM 6179 C C . HIS D 1 81 ? -15.326 34.911 -50.585 1.00 46.22 476 HIS D C 1
ATOM 6180 O O . HIS D 1 81 ? -14.169 34.605 -50.885 1.00 49.01 476 HIS D O 1
ATOM 6187 N N . HIS D 1 82 ? -16.205 35.392 -51.467 1.00 49.86 477 HIS D N 1
ATOM 6188 C CA . HIS D 1 82 ? -15.897 35.474 -52.901 1.00 54.07 477 HIS D CA 1
ATOM 6189 C C . HIS D 1 82 ? -14.756 36.397 -53.202 1.00 56.51 477 HIS D C 1
ATOM 6190 O O . HIS D 1 82 ? -13.725 35.968 -53.726 1.00 58.17 477 HIS D O 1
ATOM 6197 N N . ARG D 1 83 ? -14.931 37.674 -52.871 1.00 59.90 478 ARG D N 1
ATOM 6198 C CA . ARG D 1 83 ? -13.810 38.585 -52.756 1.00 64.49 478 ARG D CA 1
ATOM 6199 C C . ARG D 1 83 ? -12.972 37.986 -51.634 1.00 66.61 478 ARG D C 1
ATOM 6200 O O . ARG D 1 83 ? -13.524 37.471 -50.670 1.00 64.07 478 ARG D O 1
ATOM 6208 N N . ARG D 1 84 ? -11.650 38.015 -51.773 1.00 66.98 479 ARG D N 1
ATOM 6209 C CA . ARG D 1 84 ? -10.747 37.410 -50.782 1.00 66.01 479 ARG D CA 1
ATOM 6210 C C . ARG D 1 84 ? -10.620 35.892 -50.980 1.00 65.82 479 ARG D C 1
ATOM 6211 O O . ARG D 1 84 ? -9.776 35.246 -50.352 1.00 65.13 479 ARG D O 1
ATOM 6219 N N . GLU D 1 85 ? -11.460 35.340 -51.858 1.00 66.92 480 GLU D N 1
ATOM 6220 C CA . GLU D 1 85 ? -11.356 33.952 -52.330 1.00 65.02 480 GLU D CA 1
ATOM 6221 C C . GLU D 1 85 ? -11.069 32.922 -51.234 1.00 58.40 480 GLU D C 1
ATOM 6222 O O . GLU D 1 85 ? -9.990 32.325 -51.205 1.00 57.07 480 GLU D O 1
ATOM 6228 N N . LEU D 1 86 ? -12.028 32.721 -50.334 1.00 51.07 481 LEU D N 1
ATOM 6229 C CA . LEU D 1 86 ? -11.856 31.760 -49.245 1.00 47.54 481 LEU D CA 1
ATOM 6230 C C . LEU D 1 86 ? -12.987 30.743 -49.143 1.00 45.95 481 LEU D C 1
ATOM 6231 O O . LEU D 1 86 ? -14.128 31.027 -49.503 1.00 45.73 481 LEU D O 1
ATOM 6236 N N . VAL D 1 87 ? -12.645 29.555 -48.652 1.00 45.87 482 VAL D N 1
ATOM 6237 C CA . VAL D 1 87 ? -13.620 28.499 -48.402 1.00 45.48 482 VAL D CA 1
ATOM 6238 C C . VAL D 1 87 ? -13.573 28.066 -46.935 1.00 46.90 482 VAL D C 1
ATOM 6239 O O . VAL D 1 87 ? -12.546 27.593 -46.446 1.00 48.17 482 VAL D O 1
ATOM 6243 N N . PHE D 1 88 ? -14.689 28.255 -46.239 1.00 49.20 483 PHE D N 1
ATOM 6244 C CA . PHE D 1 88 ? -14.826 27.818 -44.856 1.00 51.45 483 PHE D CA 1
ATOM 6245 C C . PHE D 1 88 ? -15.692 26.569 -44.811 1.00 50.40 483 PHE D C 1
ATOM 6246 O O . PHE D 1 88 ? -16.611 26.429 -45.615 1.00 50.65 483 PHE D O 1
ATOM 6254 N N . TRP D 1 89 ? -15.397 25.667 -43.878 1.00 45.02 484 TRP D N 1
ATOM 6255 C CA . TRP D 1 89 ? -16.242 24.492 -43.656 1.00 43.39 484 TRP D CA 1
ATOM 6256 C C . TRP D 1 89 ? -16.097 23.931 -42.267 1.00 42.58 484 TRP D C 1
ATOM 6257 O O . TRP D 1 89 ? -15.074 24.132 -41.611 1.00 43.03 484 TRP D O 1
ATOM 6268 N N . SER D 1 90 ? -17.128 23.220 -41.816 1.00 42.90 485 SER D N 1
ATOM 6269 C CA . SER D 1 90 ? -17.124 22.597 -40.497 1.00 44.44 485 SER D CA 1
ATOM 6270 C C . SER D 1 90 ? -16.870 21.097 -40.592 1.00 48.42 485 SER D C 1
ATOM 6271 O O . SER D 1 90 ? -17.288 20.444 -41.550 1.00 49.33 485 SER D O 1
ATOM 6274 N N . ASP D 1 91 ? -16.178 20.565 -39.588 1.00 51.94 486 ASP D N 1
ATOM 6275 C CA . ASP D 1 91 ? -15.967 19.130 -39.450 1.00 54.16 486 ASP D CA 1
ATOM 6276 C C . ASP D 1 91 ? -16.534 18.693 -38.106 1.00 52.04 486 ASP D C 1
ATOM 6277 O O . ASP D 1 91 ? -16.064 19.139 -37.059 1.00 53.06 486 ASP D O 1
ATOM 6282 N N . VAL D 1 92 ? -17.543 17.824 -38.135 1.00 49.40 487 VAL D N 1
ATOM 6283 C CA . VAL D 1 92 ? -18.259 17.446 -36.909 1.00 50.39 487 VAL D CA 1
ATOM 6284 C C . VAL D 1 92 ? -17.697 16.218 -36.186 1.00 49.89 487 VAL D C 1
ATOM 6285 O O . VAL D 1 92 ? -18.066 15.956 -35.039 1.00 51.54 487 VAL D O 1
ATOM 6289 N N . THR D 1 93 ? -16.831 15.456 -36.851 1.00 48.18 488 THR D N 1
ATOM 6290 C CA . THR D 1 93 ? -16.103 14.389 -36.163 1.00 47.43 488 THR D CA 1
ATOM 6291 C C . THR D 1 93 ? -14.867 14.970 -35.485 1.00 48.38 488 THR D C 1
ATOM 6292 O O . THR D 1 93 ? -14.618 14.707 -34.306 1.00 48.88 488 THR D O 1
ATOM 6296 N N . LEU D 1 94 ? -14.105 15.768 -36.231 1.00 46.16 489 LEU D N 1
ATOM 6297 C CA . LEU D 1 94 ? -12.926 16.437 -35.688 1.00 47.11 489 LEU D CA 1
ATOM 6298 C C . LEU D 1 94 ? -13.313 17.547 -34.715 1.00 54.63 489 LEU D C 1
ATOM 6299 O O . LEU D 1 94 ? -12.533 17.894 -33.824 1.00 56.94 489 LEU D O 1
ATOM 6304 N N . ASP D 1 95 ? -14.522 18.085 -34.889 1.00 63.88 490 ASP D N 1
ATOM 6305 C CA . ASP D 1 95 ? -15.049 19.175 -34.060 1.00 70.31 490 ASP D CA 1
ATOM 6306 C C . ASP D 1 95 ? -14.224 20.453 -34.217 1.00 70.72 490 ASP D C 1
ATOM 6307 O O . ASP D 1 95 ? -13.955 21.162 -33.244 1.00 71.88 490 ASP D O 1
ATOM 6312 N N . ARG D 1 96 ? -13.823 20.727 -35.457 1.00 66.23 491 ARG D N 1
ATOM 6313 C CA . ARG D 1 96 ? -13.018 21.900 -35.786 1.00 66.10 491 ARG D CA 1
ATOM 6314 C C . ARG D 1 96 ? -13.652 22.646 -36.958 1.00 63.95 491 ARG D C 1
ATOM 6315 O O . ARG D 1 96 ? -14.435 22.070 -37.717 1.00 64.43 491 ARG D O 1
ATOM 6323 N N . ILE D 1 97 ? -13.317 23.926 -37.097 1.00 58.96 492 ILE D N 1
ATOM 6324 C CA . ILE D 1 97 ? -13.737 24.715 -38.256 1.00 54.29 492 ILE D CA 1
ATOM 6325 C C . ILE D 1 97 ? -12.505 25.184 -39.024 1.00 53.44 492 ILE D C 1
ATOM 6326 O O . ILE D 1 97 ? -11.529 25.644 -38.428 1.00 53.87 492 ILE D O 1
ATOM 6331 N N . LEU D 1 98 ? -12.558 25.054 -40.346 1.00 52.15 493 LEU D N 1
ATOM 6332 C CA . LEU D 1 98 ? -11.389 25.277 -41.184 1.00 52.86 493 LEU D CA 1
ATOM 6333 C C . LEU D 1 98 ? -11.630 26.292 -42.294 1.00 53.52 493 LEU D C 1
ATOM 6334 O O . LEU D 1 98 ? -12.768 26.681 -42.562 1.00 53.76 493 LEU D O 1
ATOM 6339 N N . ARG D 1 99 ? -10.539 26.711 -42.928 1.00 53.67 494 ARG D N 1
ATOM 6340 C CA . ARG D 1 99 ? -10.591 27.603 -44.077 1.00 53.96 494 ARG D CA 1
ATOM 6341 C C . ARG D 1 99 ? -9.429 27.329 -45.025 1.00 53.37 494 ARG D C 1
ATOM 6342 O O . ARG D 1 99 ? -8.412 26.753 -44.630 1.00 54.54 494 ARG D O 1
ATOM 6350 N N . ALA D 1 100 ? -9.595 27.747 -46.276 1.00 52.61 495 ALA D N 1
ATOM 6351 C CA . ALA D 1 100 ? -8.562 27.624 -47.296 1.00 54.90 495 ALA D CA 1
ATOM 6352 C C . ALA D 1 100 ? -8.871 28.590 -48.428 1.00 60.72 495 ALA D C 1
ATOM 6353 O O . ALA D 1 100 ? -9.996 29.081 -48.535 1.00 58.32 495 ALA D O 1
ATOM 6355 N N . ASN D 1 101 ? -7.874 28.877 -49.263 1.00 67.96 496 ASN D N 1
ATOM 6356 C CA . ASN D 1 101 ? -8.115 29.616 -50.496 1.00 74.22 496 ASN D CA 1
ATOM 6357 C C . ASN D 1 101 ? -9.091 28.819 -51.358 1.00 74.62 496 ASN D C 1
ATOM 6358 O O . ASN D 1 101 ? -9.122 27.588 -51.280 1.00 73.68 496 ASN D O 1
ATOM 6363 N N . LEU D 1 102 ? -9.887 29.512 -52.170 1.00 77.07 497 LEU D N 1
ATOM 6364 C CA . LEU D 1 102 ? -10.916 28.854 -52.986 1.00 78.82 497 LEU D CA 1
ATOM 6365 C C . LEU D 1 102 ? -10.370 27.770 -53.919 1.00 87.68 497 LEU D C 1
ATOM 6366 O O . LEU D 1 102 ? -11.090 26.834 -54.276 1.00 89.73 497 LEU D O 1
ATOM 6371 N N . ASN D 1 103 ? -9.103 27.901 -54.303 1.00 100.53 498 ASN D N 1
ATOM 6372 C CA . ASN D 1 103 ? -8.438 26.905 -55.140 1.00 110.24 498 ASN D CA 1
ATOM 6373 C C . ASN D 1 103 ? -8.187 25.592 -54.392 1.00 104.62 498 ASN D C 1
ATOM 6374 O O . ASN D 1 103 ? -7.838 24.578 -55.001 1.00 106.96 498 ASN D O 1
ATOM 6379 N N . GLY D 1 104 ? -8.374 25.624 -53.074 1.00 91.77 499 GLY D N 1
ATOM 6380 C CA . GLY D 1 104 ? -8.204 24.448 -52.226 1.00 85.18 499 GLY D CA 1
ATOM 6381 C C . GLY D 1 104 ? -6.809 24.334 -51.643 1.00 83.63 499 GLY D C 1
ATOM 6382 O O . GLY D 1 104 ? -6.371 23.242 -51.277 1.00 82.48 499 GLY D O 1
ATOM 6383 N N . SER D 1 105 ? -6.114 25.466 -51.554 1.00 87.54 500 SER D N 1
ATOM 6384 C CA . SER D 1 105 ? -4.737 25.495 -51.067 1.00 88.65 500 SER D CA 1
ATOM 6385 C C . SER D 1 105 ? -4.649 25.910 -49.600 1.00 87.69 500 SER D C 1
ATOM 6386 O O . SER D 1 105 ? -5.505 26.642 -49.104 1.00 84.88 500 SER D O 1
ATOM 6389 N N . ASN D 1 106 ? -3.607 25.423 -48.925 1.00 87.29 501 ASN D N 1
ATOM 6390 C CA . ASN D 1 106 ? -3.294 25.743 -47.520 1.00 87.31 501 ASN D CA 1
ATOM 6391 C C . ASN D 1 106 ? -4.450 25.683 -46.507 1.00 83.64 501 ASN D C 1
ATOM 6392 O O . ASN D 1 106 ? -4.976 26.713 -46.078 1.00 83.96 501 ASN D O 1
ATOM 6397 N N . VAL D 1 107 ? -4.829 24.467 -46.121 1.00 75.64 502 VAL D N 1
ATOM 6398 C CA . VAL D 1 107 ? -5.843 24.269 -45.081 1.00 72.63 502 VAL D CA 1
ATOM 6399 C C . VAL D 1 107 ? -5.414 24.937 -43.773 1.00 70.21 502 VAL D C 1
ATOM 6400 O O . VAL D 1 107 ? -4.249 24.847 -43.377 1.00 70.78 502 VAL D O 1
ATOM 6404 N N . GLU D 1 108 ? -6.352 25.616 -43.116 1.00 70.00 503 GLU D N 1
ATOM 6405 C CA . GLU D 1 108 ? -6.054 26.339 -41.878 1.00 72.09 503 GLU D CA 1
ATOM 6406 C C . GLU D 1 108 ? -7.156 26.194 -40.831 1.00 68.25 503 GLU D C 1
ATOM 6407 O O . GLU D 1 108 ? -8.335 26.396 -41.129 1.00 67.24 503 GLU D O 1
ATOM 6413 N N . GLU D 1 109 ? -6.758 25.844 -39.608 1.00 65.34 504 GLU D N 1
ATOM 6414 C CA . GLU D 1 109 ? -7.679 25.762 -38.474 1.00 63.24 504 GLU D CA 1
ATOM 6415 C C . GLU D 1 109 ? -8.156 27.149 -38.053 1.00 57.65 504 GLU D C 1
ATOM 6416 O O . GLU D 1 109 ? -7.351 28.072 -37.908 1.00 57.01 504 GLU D O 1
ATOM 6422 N N . VAL D 1 110 ? -9.465 27.287 -37.859 1.00 52.84 505 VAL D N 1
ATOM 6423 C CA . VAL D 1 110 ? -10.058 28.549 -37.417 1.00 52.37 505 VAL D CA 1
ATOM 6424 C C . VAL D 1 110 ? -10.579 28.417 -35.985 1.00 51.46 505 VAL D C 1
ATOM 6425 O O . VAL D 1 110 ? -10.134 29.136 -35.089 1.00 54.32 505 VAL D O 1
ATOM 6429 N N . VAL D 1 111 ? -11.524 27.500 -35.784 1.00 45.65 506 VAL D N 1
ATOM 6430 C CA . VAL D 1 111 ? -12.114 27.254 -34.469 1.00 41.70 506 VAL D CA 1
ATOM 6431 C C . VAL D 1 111 ? -11.768 25.836 -34.011 1.00 46.36 506 VAL D C 1
ATOM 6432 O O . VAL D 1 111 ? -12.285 24.858 -34.554 1.00 46.98 506 VAL D O 1
ATOM 6436 N N . SER D 1 112 ? -10.896 25.735 -33.012 1.00 53.17 507 SER D N 1
ATOM 6437 C CA . SER D 1 112 ? -10.383 24.441 -32.555 1.00 58.12 507 SER D CA 1
ATOM 6438 C C . SER D 1 112 ? -11.054 23.921 -31.282 1.00 58.44 507 SER D C 1
ATOM 6439 O O . SER D 1 112 ? -10.831 22.774 -30.888 1.00 59.80 507 SER D O 1
ATOM 6442 N N . THR D 1 113 ? -11.876 24.756 -30.647 1.00 53.89 508 THR D N 1
ATOM 6443 C CA . THR D 1 113 ? -12.393 24.449 -29.310 1.00 51.74 508 THR D CA 1
ATOM 6444 C C . THR D 1 113 ? -13.877 24.758 -29.117 1.00 48.56 508 THR D C 1
ATOM 6445 O O . THR D 1 113 ? -14.457 25.563 -29.848 1.00 46.98 508 THR D O 1
ATOM 6449 N N . GLY D 1 114 ? -14.475 24.103 -28.122 1.00 49.84 509 GLY D N 1
ATOM 6450 C CA . GLY D 1 114 ? -15.851 24.373 -27.704 1.00 51.11 509 GLY D CA 1
ATOM 6451 C C . GLY D 1 114 ? -16.926 23.899 -28.664 1.00 52.83 509 GLY D C 1
ATOM 6452 O O . GLY D 1 114 ? -18.068 24.359 -28.598 1.00 54.06 509 GLY D O 1
ATOM 6453 N N . LEU D 1 115 ? -16.565 22.977 -29.551 1.00 54.98 510 LEU D N 1
ATOM 6454 C CA . LEU D 1 115 ? -17.492 22.475 -30.561 1.00 58.02 510 LEU D CA 1
ATOM 6455 C C . LEU D 1 115 ? -17.913 21.039 -30.276 1.00 60.06 510 LEU D C 1
ATOM 6456 O O . LEU D 1 115 ? -17.133 20.246 -29.744 1.00 60.41 510 LEU D O 1
ATOM 6461 N N . GLU D 1 116 ? -19.152 20.715 -30.633 1.00 62.12 511 GLU D N 1
ATOM 6462 C CA . GLU D 1 116 ? -19.678 19.368 -30.464 1.00 65.47 511 GLU D CA 1
ATOM 6463 C C . GLU D 1 116 ? -20.342 18.904 -31.757 1.00 64.55 511 GLU D C 1
ATOM 6464 O O . GLU D 1 116 ? -19.905 17.928 -32.36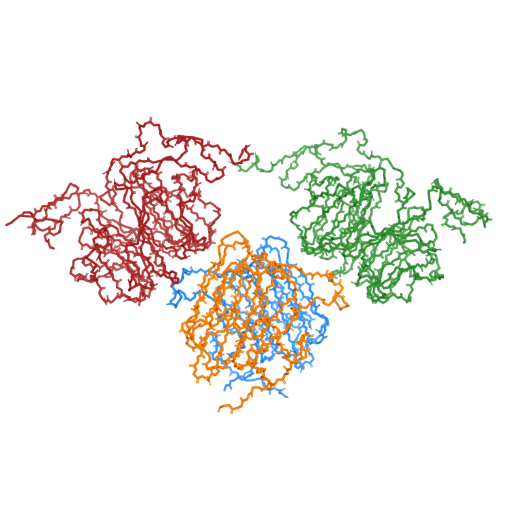9 1.00 65.84 511 GLU D O 1
ATOM 6470 N N . SER D 1 117 ? -21.388 19.614 -32.173 1.00 63.81 512 SER D N 1
ATOM 6471 C CA . SER D 1 117 ? -22.061 19.329 -33.437 1.00 62.91 512 SER D CA 1
ATOM 6472 C C . SER D 1 117 ? -22.278 20.607 -34.258 1.00 53.12 512 SER D C 1
ATOM 6473 O O . SER D 1 117 ? -23.400 21.114 -34.337 1.00 51.09 512 SER D O 1
ATOM 6476 N N . PRO D 1 118 ? -21.196 21.132 -34.868 1.00 42.02 513 PRO D N 1
ATOM 6477 C CA . PRO D 1 118 ? -21.287 22.335 -35.700 1.00 39.19 513 PRO D CA 1
ATOM 6478 C C . PRO D 1 118 ? -21.986 22.065 -37.035 1.00 38.55 513 PRO D C 1
ATOM 6479 O O . PRO D 1 118 ? -21.338 21.709 -38.023 1.00 37.08 513 PRO D O 1
ATOM 6483 N N . GLY D 1 119 ? -23.305 22.244 -37.055 1.00 40.69 514 GLY D N 1
ATOM 6484 C CA . GLY D 1 119 ? -24.115 21.924 -38.227 1.00 43.26 514 GLY D CA 1
ATOM 6485 C C . GLY D 1 119 ? -24.312 23.053 -39.223 1.00 43.81 514 GLY D C 1
ATOM 6486 O O . GLY D 1 119 ? -24.706 22.811 -40.365 1.00 43.69 514 GLY D O 1
ATOM 6487 N N . GLY D 1 120 ? -24.040 24.283 -38.797 1.00 41.12 515 GLY D N 1
ATOM 6488 C CA . GLY D 1 120 ? -24.240 25.452 -39.649 1.00 39.13 515 GLY D CA 1
ATOM 6489 C C . GLY D 1 120 ? -23.028 26.351 -39.754 1.00 40.01 515 GLY D C 1
ATOM 6490 O O . GLY D 1 120 ? -22.204 26.404 -38.843 1.00 41.15 515 GLY D O 1
ATOM 6491 N N . LEU D 1 121 ? -22.923 27.050 -40.882 1.00 42.77 516 LEU D N 1
ATOM 6492 C CA . LEU D 1 121 ? -21.832 27.988 -41.129 1.00 45.78 516 LEU D CA 1
ATOM 6493 C C . LEU D 1 121 ? -22.265 29.084 -42.096 1.00 46.10 516 LEU D C 1
ATOM 6494 O O . LEU D 1 121 ? -22.893 28.809 -43.122 1.00 47.37 516 LEU D O 1
ATOM 6499 N N . ALA D 1 122 ? -21.923 30.325 -41.762 1.00 44.04 517 ALA D N 1
ATOM 6500 C CA . ALA D 1 122 ? -22.275 31.477 -42.586 1.00 41.81 517 ALA D CA 1
ATOM 6501 C C . ALA D 1 122 ? -21.192 32.553 -42.551 1.00 40.59 517 ALA D C 1
ATOM 6502 O O . ALA D 1 122 ? -20.660 32.881 -41.488 1.00 39.80 517 ALA D O 1
ATOM 6504 N N . VAL D 1 123 ? -20.876 33.094 -43.725 1.00 42.14 518 VAL D N 1
ATOM 6505 C CA . VAL D 1 123 ? -19.845 34.121 -43.867 1.00 42.16 518 VAL D CA 1
ATOM 6506 C C . VAL D 1 123 ? -20.465 35.461 -44.250 1.00 46.01 518 VAL D C 1
ATOM 6507 O O . VAL D 1 123 ? -21.232 35.551 -45.213 1.00 46.42 518 VAL D O 1
ATOM 6511 N N . ASP D 1 124 ? -20.131 36.495 -43.485 1.00 47.51 519 ASP D N 1
ATOM 6512 C CA . ASP D 1 124 ? -20.508 37.858 -43.825 1.00 48.02 519 ASP D CA 1
ATOM 6513 C C . ASP D 1 124 ? -19.389 38.476 -44.656 1.00 46.33 519 ASP D C 1
ATOM 6514 O O . ASP D 1 124 ? -18.359 38.882 -44.118 1.00 46.59 519 ASP D O 1
ATOM 6519 N N . TRP D 1 125 ? -19.598 38.541 -45.969 1.00 43.81 520 TRP D N 1
ATOM 6520 C CA . TRP D 1 125 ? -18.587 39.067 -46.887 1.00 42.32 520 TRP D CA 1
ATOM 6521 C C . TRP D 1 125 ? -18.421 40.563 -46.794 1.00 42.81 520 TRP D C 1
ATOM 6522 O O . TRP D 1 125 ? -17.402 41.107 -47.226 1.00 44.02 520 TRP D O 1
ATOM 6533 N N . VAL D 1 126 ? -19.419 41.239 -46.230 1.00 43.46 521 VAL D N 1
ATOM 6534 C CA . VAL D 1 126 ? -19.360 42.686 -46.039 1.00 44.74 521 VAL D CA 1
ATOM 6535 C C . VAL D 1 126 ? -18.488 43.048 -44.832 1.00 45.87 521 VAL D C 1
ATOM 6536 O O . VAL D 1 126 ? -17.543 43.830 -44.954 1.00 47.01 521 VAL D O 1
ATOM 6540 N N . HIS D 1 127 ? -18.804 42.460 -43.680 1.00 44.34 522 HIS D N 1
ATOM 6541 C CA . HIS D 1 127 ? -18.164 42.815 -42.414 1.00 43.84 522 HIS D CA 1
ATOM 6542 C C . HIS D 1 127 ? -17.041 41.891 -42.034 1.00 47.41 522 HIS D C 1
ATOM 6543 O O . HIS D 1 127 ? -16.415 42.069 -40.984 1.00 48.57 522 HIS D O 1
ATOM 6550 N N . ASP D 1 128 ? -16.778 40.901 -42.887 1.00 50.16 523 ASP D N 1
ATOM 6551 C CA . ASP D 1 128 ? -15.711 39.921 -42.668 1.00 54.22 523 ASP D CA 1
ATOM 6552 C C . ASP D 1 128 ? -15.840 39.223 -41.313 1.00 55.91 523 ASP D C 1
ATOM 6553 O O . ASP D 1 128 ? -14.926 39.263 -40.485 1.00 57.68 523 ASP D O 1
ATOM 6558 N N . LYS D 1 129 ? -16.988 38.586 -41.102 1.00 58.12 524 LYS D N 1
ATOM 6559 C CA . LYS D 1 129 ? -17.249 37.834 -39.878 1.00 58.08 524 LYS D CA 1
ATOM 6560 C C . LYS D 1 129 ? -17.859 36.471 -40.174 1.00 56.17 524 LYS D C 1
ATOM 6561 O O . LYS D 1 129 ? -18.447 36.257 -41.238 1.00 54.30 524 LYS D O 1
ATOM 6567 N N . LEU D 1 130 ? -17.711 35.556 -3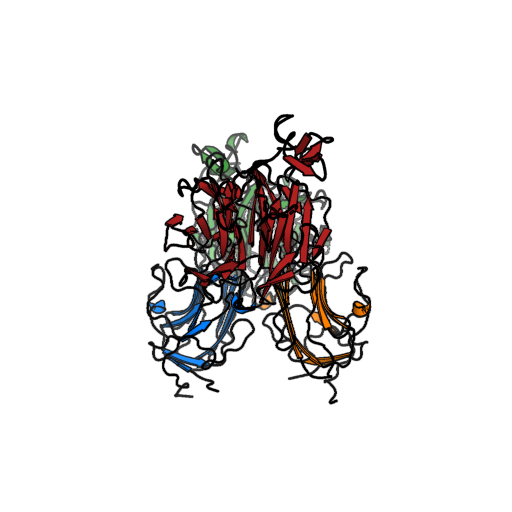9.221 1.00 51.78 525 LEU D N 1
ATOM 6568 C CA . LEU D 1 130 ? -18.143 34.176 -39.391 1.00 47.15 525 LEU D CA 1
ATOM 6569 C C . LEU D 1 130 ? -19.162 33.787 -38.327 1.00 43.69 525 LEU D C 1
ATOM 6570 O O . LEU D 1 130 ? -18.908 33.936 -37.134 1.00 43.56 525 LEU D O 1
ATOM 6575 N N . TYR D 1 131 ? -20.308 33.282 -38.771 1.00 41.68 526 TYR D N 1
ATOM 6576 C CA . TYR D 1 131 ? -21.363 32.831 -37.870 1.00 40.46 526 TYR D CA 1
ATOM 6577 C C . TYR D 1 131 ? -21.595 31.337 -38.047 1.00 41.62 526 TYR D C 1
ATOM 6578 O O . TYR D 1 131 ? -21.677 30.844 -39.174 1.00 42.48 526 TYR D O 1
ATOM 6587 N N . TRP D 1 132 ? -21.696 30.618 -36.934 1.00 42.62 527 TRP D N 1
ATOM 6588 C CA . TRP D 1 132 ? -21.946 29.181 -36.987 1.00 44.24 527 TRP D CA 1
ATOM 6589 C C . TRP D 1 132 ? -22.828 28.710 -35.866 1.00 42.81 527 TRP D C 1
ATOM 6590 O O . TRP D 1 132 ? -22.878 29.323 -34.797 1.00 42.11 527 TRP D O 1
ATOM 6601 N N . THR D 1 133 ? -23.530 27.609 -36.114 1.00 40.07 528 THR D N 1
ATOM 6602 C CA . THR D 1 133 ? -24.426 27.021 -35.128 1.00 37.97 528 THR D CA 1
ATOM 6603 C C . THR D 1 133 ? -23.905 25.664 -34.682 1.00 36.28 528 THR D C 1
ATOM 6604 O O . THR D 1 133 ? -23.346 24.912 -35.481 1.00 36.88 528 THR D O 1
ATOM 6608 N N . ASP D 1 134 ? -24.089 25.362 -33.402 1.00 34.08 529 ASP D N 1
ATOM 6609 C CA . ASP D 1 134 ? -23.766 24.046 -32.876 1.00 31.93 529 ASP D CA 1
ATOM 6610 C C . ASP D 1 134 ? -25.001 23.462 -32.209 1.00 30.32 529 ASP D C 1
ATOM 6611 O O . ASP D 1 134 ? -25.488 24.001 -31.215 1.00 31.70 529 ASP D O 1
ATOM 6616 N N . SER D 1 135 ? -25.509 22.367 -32.768 1.00 33.76 530 SER D N 1
ATOM 6617 C CA . SER D 1 135 ? -26.697 21.705 -32.231 1.00 36.02 530 SER D CA 1
ATOM 6618 C C . SER D 1 135 ? -26.395 20.979 -30.920 1.00 36.37 530 SER D C 1
ATOM 6619 O O . SER D 1 135 ? -27.295 20.761 -30.105 1.00 37.28 530 SER D O 1
ATOM 6622 N N . GLY D 1 136 ? -25.131 20.608 -30.725 1.00 34.46 531 GLY D N 1
ATOM 6623 C CA . GLY D 1 136 ? -24.685 20.006 -29.473 1.00 35.29 531 GLY D CA 1
ATOM 6624 C C . GLY D 1 136 ? -24.569 21.039 -28.367 1.00 36.70 531 GLY D C 1
ATOM 6625 O O . GLY D 1 136 ? -25.070 20.834 -27.259 1.00 36.77 531 GLY D O 1
ATOM 6626 N N . THR D 1 137 ? -23.912 22.154 -28.676 1.00 38.60 532 THR D N 1
ATOM 6627 C CA . THR D 1 137 ? -23.726 23.243 -27.721 1.00 40.18 532 THR D CA 1
ATOM 6628 C C . THR D 1 137 ? -24.999 24.083 -27.603 1.00 42.52 532 THR D C 1
ATOM 6629 O O . THR D 1 137 ? -25.154 24.859 -26.656 1.00 43.52 532 THR D O 1
ATOM 6633 N N . SER D 1 138 ? -25.911 23.904 -28.561 1.00 46.72 533 SER D N 1
ATOM 6634 C CA . SER D 1 138 ? -27.142 24.693 -28.650 1.00 50.80 533 SER D CA 1
ATOM 6635 C C . SER D 1 138 ? -26.830 26.188 -28.570 1.00 54.03 533 SER D C 1
ATOM 6636 O O . SER D 1 138 ? -27.463 26.932 -27.817 1.00 54.88 533 SER D O 1
ATOM 6639 N N . ARG D 1 139 ? -25.833 26.611 -29.344 1.00 52.98 534 ARG D N 1
ATOM 6640 C CA . ARG D 1 139 ? -25.389 28.002 -29.355 1.00 54.69 534 ARG D CA 1
ATOM 6641 C C . ARG D 1 139 ? -25.167 28.516 -30.771 1.00 50.13 534 ARG D C 1
ATOM 6642 O O . ARG D 1 139 ? -24.969 27.735 -31.706 1.00 49.97 534 ARG D O 1
ATOM 6650 N N . ILE D 1 140 ? -25.212 29.837 -30.917 1.00 45.35 535 ILE D N 1
ATOM 6651 C CA . ILE D 1 140 ? -24.780 30.502 -32.142 1.00 42.15 535 ILE D CA 1
ATOM 6652 C C . ILE D 1 140 ? -23.613 31.419 -31.794 1.00 42.77 535 ILE D C 1
ATOM 6653 O O . ILE D 1 140 ? -23.700 32.222 -30.861 1.00 43.11 535 ILE D O 1
ATOM 6658 N N . GLU D 1 141 ? -22.521 31.283 -32.538 1.00 44.33 536 GLU D N 1
ATOM 6659 C CA . GLU D 1 141 ? -21.306 32.035 -32.249 1.00 46.90 536 GLU D CA 1
ATOM 6660 C C . GLU D 1 141 ? -20.808 32.821 -33.455 1.00 47.03 536 GLU D C 1
ATOM 6661 O O . GLU D 1 141 ? -21.179 32.537 -34.595 1.00 47.05 536 GLU D O 1
ATOM 6667 N N . VAL D 1 142 ? -19.964 33.812 -33.182 1.00 43.29 537 VAL D N 1
ATOM 6668 C CA . VAL D 1 142 ? -19.380 34.659 -34.217 1.00 41.86 537 VAL D CA 1
ATOM 6669 C C . VAL D 1 142 ? -17.907 34.936 -33.922 1.00 43.86 537 VAL D C 1
ATOM 6670 O O . VAL D 1 142 ? -17.492 34.959 -32.760 1.00 44.28 537 VAL D O 1
ATOM 6674 N N . ALA D 1 143 ? -17.128 35.135 -34.982 1.00 48.96 538 ALA D N 1
ATOM 6675 C CA . ALA D 1 143 ? -15.717 35.492 -34.867 1.00 53.95 538 ALA D CA 1
ATOM 6676 C C . ALA D 1 143 ? -15.225 36.130 -36.162 1.00 56.77 538 ALA D C 1
ATOM 6677 O O . ALA D 1 143 ? -15.960 36.198 -37.151 1.00 56.54 538 ALA D O 1
ATOM 6679 N N . ASN D 1 144 ? -13.981 36.600 -36.147 1.00 56.39 539 ASN D N 1
ATOM 6680 C CA . ASN D 1 144 ? -13.342 37.098 -37.357 1.00 57.43 539 ASN D CA 1
ATOM 6681 C C . ASN D 1 144 ? -12.977 35.942 -38.283 1.00 58.11 539 ASN D C 1
ATOM 6682 O O . ASN D 1 144 ? -12.905 34.790 -37.849 1.00 58.00 539 ASN D O 1
ATOM 6687 N N . LEU D 1 145 ? -12.759 36.257 -39.558 1.00 59.33 540 LEU D N 1
ATOM 6688 C CA . LEU D 1 145 ? -12.463 35.246 -40.574 1.00 59.40 540 LEU D CA 1
ATOM 6689 C C . LEU D 1 145 ? -11.225 34.413 -40.245 1.00 61.92 540 LEU D C 1
ATOM 6690 O O . LEU D 1 145 ? -11.108 33.265 -40.679 1.00 62.69 540 LEU D O 1
ATOM 6695 N N . ASP D 1 146 ? -10.308 34.998 -39.477 1.00 62.69 541 ASP D N 1
ATOM 6696 C CA . ASP D 1 146 ? -9.113 34.294 -39.020 1.00 63.34 541 ASP D CA 1
ATOM 6697 C C . ASP D 1 146 ? -9.387 33.473 -37.758 1.00 62.10 541 ASP D C 1
ATOM 6698 O O . ASP D 1 146 ? -8.601 32.595 -37.398 1.00 61.31 541 ASP D O 1
ATOM 6703 N N . GLY D 1 147 ? -10.505 33.766 -37.097 1.00 63.26 542 GLY D N 1
ATOM 6704 C CA . GLY D 1 147 ? -10.888 33.081 -35.866 1.00 63.88 542 GLY D CA 1
ATOM 6705 C C . GLY D 1 147 ? -10.808 33.960 -34.634 1.00 66.18 542 GLY D C 1
ATOM 6706 O O . GLY D 1 147 ? -11.239 33.560 -33.551 1.00 66.00 542 GLY D O 1
ATOM 6707 N N . ALA D 1 148 ? -10.259 35.160 -34.803 1.00 66.89 543 ALA D N 1
ATOM 6708 C CA . ALA D 1 148 ? -10.070 36.098 -33.699 1.00 66.46 543 ALA D CA 1
ATOM 6709 C C . ALA D 1 148 ? -11.390 36.665 -33.180 1.00 63.94 543 ALA D C 1
ATOM 6710 O O . ALA D 1 148 ? -12.382 36.726 -33.911 1.00 64.54 543 ALA D O 1
ATOM 6712 N N . HIS D 1 149 ? -11.384 37.065 -31.908 1.00 59.47 544 HIS D N 1
ATOM 6713 C CA . HIS D 1 149 ? -12.511 37.756 -31.269 1.00 56.15 544 HIS D CA 1
ATOM 6714 C C . HIS D 1 149 ? -13.786 36.948 -31.276 1.00 50.68 544 HIS D C 1
ATOM 6715 O O . HIS D 1 149 ? -14.860 37.455 -31.611 1.00 49.71 544 HIS D O 1
ATOM 6722 N N . ARG D 1 150 ? -13.665 35.676 -30.899 1.00 46.60 545 ARG D N 1
ATOM 6723 C CA . ARG D 1 150 ? -14.806 34.767 -30.811 1.00 43.97 545 ARG D CA 1
ATOM 6724 C C . ARG D 1 150 ? -15.743 35.156 -29.666 1.00 42.31 545 ARG D C 1
ATOM 6725 O O . ARG D 1 150 ? -15.295 35.446 -28.554 1.00 42.47 545 ARG D O 1
ATOM 6733 N N . LYS D 1 151 ? -17.042 35.159 -29.954 1.00 39.34 546 LYS D N 1
ATOM 6734 C CA . LYS D 1 151 ? -18.066 35.496 -28.968 1.00 36.85 546 LYS D CA 1
ATOM 6735 C C . LYS D 1 151 ? -19.284 34.590 -29.137 1.00 36.76 546 LYS D C 1
ATOM 6736 O O . LYS D 1 151 ? -19.566 34.120 -30.241 1.00 37.41 546 LYS D O 1
ATOM 6742 N N . VAL D 1 152 ? -19.996 34.344 -28.040 1.00 37.22 547 VAL D N 1
ATOM 6743 C CA . VAL D 1 152 ? -21.282 33.654 -28.095 1.00 36.74 547 VAL D CA 1
ATOM 6744 C C . VAL D 1 152 ? -22.388 34.684 -28.319 1.00 40.11 547 VAL D C 1
ATOM 6745 O O . VAL D 1 152 ? -22.637 35.544 -27.469 1.00 40.25 547 VAL D O 1
ATOM 6749 N N . LEU D 1 153 ? -23.034 34.596 -29.477 1.00 41.42 548 LEU D N 1
ATOM 6750 C CA . LEU D 1 153 ? -24.078 35.541 -29.846 1.00 43.25 548 LEU D CA 1
ATOM 6751 C C . LEU D 1 153 ? -25.419 35.162 -29.222 1.00 44.62 548 LEU D C 1
ATOM 6752 O O . LEU D 1 153 ? -26.116 36.018 -28.674 1.00 46.36 548 LEU D O 1
ATOM 6757 N N . LEU D 1 154 ? -25.771 33.880 -29.306 1.00 46.01 549 LEU D N 1
ATOM 6758 C CA . LEU D 1 154 ? -27.048 33.386 -28.788 1.00 49.52 549 LEU D CA 1
ATOM 6759 C C . LEU D 1 154 ? -26.903 32.018 -28.128 1.00 52.02 549 LEU D C 1
ATOM 6760 O O . LEU D 1 154 ? -26.185 31.151 -28.631 1.00 51.55 549 LEU D O 1
ATOM 6765 N N . TRP D 1 155 ? -27.590 31.835 -27.002 1.00 55.05 550 TRP D N 1
ATOM 6766 C CA . TRP D 1 155 ? -27.535 30.576 -26.258 1.00 58.46 550 TRP D CA 1
ATOM 6767 C C . TRP D 1 155 ? -28.879 30.123 -25.739 1.00 62.17 550 TRP D C 1
ATOM 6768 O O . TRP D 1 155 ? -29.303 28.997 -26.009 1.00 63.09 550 TRP D O 1
ATOM 6779 N N . GLN D 1 156 ? -29.557 30.995 -24.994 1.00 65.39 551 GLN D N 1
ATOM 6780 C CA . GLN D 1 156 ? -30.819 30.650 -24.337 1.00 66.52 551 GLN D CA 1
ATOM 6781 C C . GLN D 1 156 ? -31.936 30.331 -25.326 1.00 57.72 551 GLN D C 1
ATOM 6782 O O . GLN D 1 156 ? -32.061 30.983 -26.366 1.00 55.13 551 GLN D O 1
ATOM 6788 N N . SER D 1 157 ? -32.730 29.315 -24.987 1.00 46.70 552 SER D N 1
ATOM 6789 C CA . SER D 1 157 ? -33.844 28.842 -25.818 1.00 43.27 552 SER D CA 1
ATOM 6790 C C . SER D 1 157 ? -33.401 28.313 -27.185 1.00 42.34 552 SER D C 1
ATOM 6791 O O . SER D 1 157 ? -34.106 28.483 -28.182 1.00 42.49 552 SER D O 1
ATOM 6794 N N . LEU D 1 158 ? -32.230 27.686 -27.225 1.00 45.48 553 LEU D N 1
ATOM 6795 C CA . LEU D 1 158 ? -31.761 27.016 -28.433 1.00 47.15 553 LEU D CA 1
ATOM 6796 C C . LEU D 1 158 ? -31.654 25.522 -28.178 1.00 45.97 553 LEU D C 1
ATOM 6797 O O . LEU D 1 158 ? -31.229 25.097 -27.102 1.00 46.78 553 LEU D O 1
ATOM 6802 N N . GLU D 1 159 ? -32.053 24.729 -29.166 1.00 41.36 554 GLU D N 1
ATOM 6803 C CA . GLU D 1 159 ? -32.067 23.279 -29.020 1.00 38.29 554 GLU D CA 1
ATOM 6804 C C . GLU D 1 159 ? -31.143 22.631 -30.036 1.00 37.29 554 GLU D C 1
ATOM 6805 O O . GLU D 1 159 ? -30.030 22.221 -29.703 1.00 36.83 554 GLU D O 1
ATOM 6811 N N . LYS D 1 160 ? -31.612 22.545 -31.277 1.00 39.75 555 LYS D N 1
ATOM 6812 C CA . LYS D 1 160 ? -30.807 22.013 -32.366 1.00 41.15 555 LYS D CA 1
ATOM 6813 C C . LYS D 1 160 ? -30.732 23.021 -33.511 1.00 39.00 555 LYS D C 1
ATOM 6814 O O . LYS D 1 160 ? -31.342 22.813 -34.562 1.00 37.26 555 LYS D O 1
ATOM 6820 N N . PRO D 1 161 ? -29.992 24.130 -33.304 1.00 37.08 556 PRO D N 1
ATOM 6821 C CA . PRO D 1 161 ? -29.785 25.054 -34.412 1.00 35.40 556 PRO D CA 1
ATOM 6822 C C . PRO D 1 161 ? -28.963 24.363 -35.495 1.00 34.02 556 PRO D C 1
ATOM 6823 O O . PRO D 1 161 ? -27.916 23.780 -35.198 1.00 32.95 556 PRO D O 1
ATOM 6827 N N . ARG D 1 162 ? -29.450 24.401 -36.731 1.00 33.61 557 ARG D N 1
ATOM 6828 C CA . ARG D 1 162 ? -28.771 23.724 -37.830 1.00 33.30 557 ARG D CA 1
ATOM 6829 C C . ARG D 1 162 ? -28.360 24.698 -38.932 1.00 34.39 557 ARG D C 1
ATOM 6830 O O . ARG D 1 162 ? -27.202 25.109 -38.997 1.00 34.75 557 ARG D O 1
ATOM 6838 N N . ALA D 1 163 ? -29.311 25.070 -39.784 1.00 32.96 558 ALA D N 1
ATOM 6839 C CA . ALA D 1 163 ? -29.031 25.946 -40.914 1.00 31.27 558 ALA D CA 1
ATOM 6840 C C . ALA D 1 163 ? -28.887 27.389 -40.460 1.00 30.75 558 ALA D C 1
ATOM 6841 O O . ALA D 1 163 ? -29.570 27.825 -39.534 1.00 30.63 558 ALA D O 1
ATOM 6843 N N . ILE D 1 164 ? -27.988 28.120 -41.112 1.00 28.57 559 ILE D N 1
ATOM 6844 C CA . ILE D 1 164 ? -27.818 29.549 -40.856 1.00 27.16 559 ILE D CA 1
ATOM 6845 C C . ILE D 1 164 ? -27.518 30.308 -42.150 1.00 27.08 559 ILE D C 1
ATOM 6846 O O . ILE D 1 164 ? -26.728 29.858 -42.984 1.00 27.19 559 ILE D O 1
ATOM 6851 N N . ALA D 1 165 ? -28.184 31.448 -42.309 1.00 27.70 560 ALA D N 1
ATOM 6852 C CA . ALA D 1 165 ? -27.989 32.330 -43.453 1.00 28.45 560 ALA D CA 1
ATOM 6853 C C . ALA D 1 165 ? -27.987 33.779 -42.980 1.00 31.19 560 ALA D C 1
ATOM 6854 O O . ALA D 1 165 ? -28.591 34.108 -41.956 1.00 29.53 560 ALA D O 1
ATOM 6856 N N . LEU D 1 166 ? -27.311 34.642 -43.734 1.00 35.11 561 LEU D N 1
ATOM 6857 C CA . LEU D 1 166 ? -27.149 36.037 -43.343 1.00 39.29 561 LEU D CA 1
ATOM 6858 C C . LEU D 1 166 ? -27.661 37.020 -44.387 1.00 41.96 561 LEU D C 1
ATOM 6859 O O . LEU D 1 166 ? -27.798 36.688 -45.566 1.00 41.12 561 LEU D O 1
ATOM 6864 N N . HIS D 1 167 ? -27.942 38.233 -43.922 1.00 46.66 562 HIS D N 1
ATOM 6865 C CA . HIS D 1 167 ? -28.285 39.355 -44.777 1.00 50.55 562 HIS D CA 1
ATOM 6866 C C . HIS D 1 167 ? -27.440 40.523 -44.331 1.00 54.51 562 HIS D C 1
ATOM 6867 O O . HIS D 1 167 ? -27.922 41.398 -43.607 1.00 56.02 562 HIS D O 1
ATOM 6874 N N . PRO D 1 168 ? -26.155 40.545 -44.742 1.00 53.02 563 PRO D N 1
ATOM 6875 C CA . PRO D 1 168 ? -25.195 41.565 -44.299 1.00 54.16 563 PRO D CA 1
ATOM 6876 C C . PRO D 1 168 ? -25.658 42.999 -44.561 1.00 56.87 563 PRO D C 1
ATOM 6877 O O . PRO D 1 168 ? -25.371 43.889 -43.757 1.00 58.52 563 PRO D O 1
ATOM 6881 N N . MET D 1 169 ? -26.364 43.209 -45.670 1.00 57.86 564 MET D N 1
ATOM 6882 C CA . MET D 1 169 ? -26.936 44.516 -45.996 1.00 60.50 564 MET D CA 1
ATOM 6883 C C . MET D 1 169 ? -27.952 44.984 -44.954 1.00 60.46 564 MET D C 1
ATOM 6884 O O . MET D 1 169 ? -27.939 46.150 -44.556 1.00 61.65 564 MET D O 1
ATOM 6889 N N . GLU D 1 170 ? -28.824 44.079 -44.516 1.00 57.72 565 GLU D N 1
ATOM 6890 C CA . GLU D 1 170 ? -29.836 44.408 -43.507 1.00 55.78 565 GLU D CA 1
ATOM 6891 C C . GLU D 1 170 ? -29.360 44.153 -42.076 1.00 50.33 565 GLU D C 1
ATOM 6892 O O . GLU D 1 170 ? -30.044 44.513 -41.113 1.00 47.56 565 GLU D O 1
ATOM 6898 N N . GLY D 1 171 ? -28.182 43.543 -41.951 1.00 49.88 566 GLY D N 1
ATOM 6899 C CA . GLY D 1 171 ? -27.613 43.190 -40.653 1.00 48.36 566 GLY D CA 1
ATOM 6900 C C . GLY D 1 171 ? -28.493 42.224 -39.885 1.00 47.27 566 GLY D C 1
ATOM 6901 O O . GLY D 1 171 ? -28.614 42.321 -38.664 1.00 46.48 566 GLY D O 1
ATOM 6902 N N . THR D 1 172 ? -29.104 41.290 -40.610 1.00 44.88 567 THR D N 1
ATOM 6903 C CA . THR D 1 172 ? -30.035 40.324 -40.034 1.00 43.41 567 THR D CA 1
ATOM 6904 C C . THR D 1 172 ? -29.510 38.899 -40.188 1.00 41.78 567 THR D C 1
ATOM 6905 O O . THR D 1 172 ? -28.822 38.579 -41.159 1.00 39.64 567 THR D O 1
ATOM 6909 N N . ILE D 1 173 ? -29.843 38.053 -39.216 1.00 45.02 568 ILE D N 1
ATOM 6910 C CA . ILE D 1 173 ? -29.459 36.647 -39.228 1.00 45.48 568 ILE D CA 1
ATOM 6911 C C . ILE D 1 173 ? -30.692 35.754 -39.158 1.00 43.42 568 ILE D C 1
ATOM 6912 O O . ILE D 1 173 ? -31.591 35.992 -38.355 1.00 42.87 568 ILE D O 1
ATOM 6917 N N . TYR D 1 174 ? -30.721 34.728 -40.004 1.00 40.01 569 TYR D N 1
ATOM 6918 C CA . TYR D 1 174 ? -31.783 33.730 -39.982 1.00 37.46 569 TYR D CA 1
ATOM 6919 C C . TYR D 1 174 ? -31.188 32.366 -39.673 1.00 34.65 569 TYR D C 1
ATOM 6920 O O . TYR D 1 174 ? -30.096 32.039 -40.147 1.00 35.62 569 TYR D O 1
ATOM 6929 N N . TRP D 1 175 ? -31.904 31.568 -38.886 1.00 30.25 570 TRP D N 1
ATOM 6930 C CA . TRP D 1 175 ? -31.497 30.187 -38.636 1.00 29.00 570 TRP D CA 1
ATOM 6931 C C . TRP D 1 175 ? -32.669 29.282 -38.381 1.00 28.21 570 TRP D C 1
ATOM 6932 O O . TRP D 1 175 ? -33.807 29.740 -38.248 1.00 27.84 570 TRP D O 1
ATOM 6943 N N . THR D 1 176 ? -32.392 27.983 -38.311 1.00 26.83 571 THR D N 1
ATOM 6944 C CA . THR D 1 176 ? -33.428 26.981 -38.096 1.00 26.49 571 THR D CA 1
ATOM 6945 C C . THR D 1 176 ? -33.119 26.129 -36.870 1.00 26.49 571 THR D C 1
ATOM 6946 O O . THR D 1 176 ? -31.956 25.865 -36.563 1.00 26.95 571 THR D O 1
ATOM 6950 N N . ASP D 1 177 ? -34.170 25.703 -36.180 1.00 28.38 572 ASP D N 1
ATOM 6951 C CA . ASP D 1 177 ? -34.037 24.808 -35.042 1.00 33.07 572 ASP D CA 1
ATOM 6952 C C . ASP D 1 177 ? -34.964 23.617 -35.252 1.00 35.68 572 ASP D C 1
ATOM 6953 O O . ASP D 1 177 ? -36.175 23.788 -35.385 1.00 35.45 572 ASP D O 1
ATOM 6958 N N . TRP D 1 178 ? -34.391 22.417 -35.299 1.00 35.38 573 TRP D N 1
ATOM 6959 C CA . TRP D 1 178 ? -35.190 21.203 -35.466 1.00 35.93 573 TRP D CA 1
ATOM 6960 C C . TRP D 1 178 ? -35.370 20.442 -34.177 1.00 39.41 573 TRP D C 1
ATOM 6961 O O . TRP D 1 178 ? -35.705 19.253 -34.187 1.00 41.30 573 TRP D O 1
ATOM 6972 N N . GLY D 1 179 ? -35.165 21.132 -33.056 1.00 38.72 574 GLY D N 1
ATOM 6973 C CA . GLY D 1 179 ? -35.339 20.542 -31.732 1.00 39.06 574 GLY D CA 1
ATOM 6974 C C . GLY D 1 179 ? -36.792 20.275 -31.385 1.00 41.13 574 GLY D C 1
ATOM 6975 O O . GLY D 1 179 ? -37.661 20.264 -32.261 1.00 39.60 574 GLY D O 1
ATOM 6976 N N . ASN D 1 180 ? -37.054 20.067 -30.096 1.00 47.31 575 ASN D N 1
ATOM 6977 C CA . ASN D 1 180 ? -38.391 19.711 -29.612 1.00 51.53 575 ASN D CA 1
ATOM 6978 C C . ASN D 1 180 ? -39.489 20.724 -29.947 1.00 43.30 575 ASN D C 1
ATOM 6979 O O . ASN D 1 180 ? -40.641 20.343 -30.165 1.00 41.48 575 ASN D O 1
ATOM 6984 N N . THR D 1 181 ? -39.131 22.005 -29.981 1.00 37.62 576 THR D N 1
ATOM 6985 C CA . THR D 1 181 ? -40.011 23.034 -30.529 1.00 33.29 576 THR D CA 1
ATOM 6986 C C . THR D 1 181 ? -39.346 23.603 -31.782 1.00 32.76 576 THR D C 1
ATOM 6987 O O . THR D 1 181 ? -38.605 24.586 -31.703 1.00 35.16 576 THR D O 1
ATOM 6991 N N . PRO D 1 182 ? -39.591 22.972 -32.945 1.00 27.84 577 PRO D N 1
ATOM 6992 C CA . PRO D 1 182 ? -38.903 23.391 -34.164 1.00 29.59 577 PRO D CA 1
ATOM 6993 C C . PRO D 1 182 ? -39.391 24.742 -34.669 1.00 31.37 577 PRO D C 1
ATOM 6994 O O . PRO D 1 182 ? -40.593 25.018 -34.647 1.00 30.65 577 PRO D O 1
ATOM 6998 N N . ARG D 1 183 ? -38.453 25.572 -35.115 1.00 34.88 578 ARG D N 1
ATOM 6999 C CA . ARG D 1 183 ? -38.758 26.945 -35.489 1.00 38.43 578 ARG D CA 1
ATOM 7000 C C . ARG D 1 183 ? -37.724 27.512 -36.452 1.00 37.00 578 ARG D C 1
ATOM 7001 O O . ARG D 1 183 ? -36.626 26.969 -36.599 1.00 35.45 578 ARG D O 1
ATOM 7009 N N . ILE D 1 184 ? -38.094 28.604 -37.110 1.00 33.31 579 ILE D N 1
ATOM 7010 C CA . ILE D 1 184 ? -37.154 29.395 -37.887 1.00 29.01 579 ILE D CA 1
ATOM 7011 C C . ILE D 1 184 ? -37.145 30.792 -37.286 1.00 30.66 579 ILE D C 1
ATOM 7012 O O . ILE D 1 184 ? -38.195 31.406 -37.101 1.00 32.34 579 ILE D O 1
ATOM 7017 N N . GLU D 1 185 ? -35.954 31.270 -36.944 1.00 33.00 580 GLU D N 1
ATOM 7018 C CA . GLU D 1 185 ? -35.821 32.514 -36.201 1.00 35.91 580 GLU D CA 1
ATOM 7019 C C . GLU D 1 185 ? -34.905 33.508 -36.896 1.00 36.80 580 GLU D C 1
ATOM 7020 O O . GLU D 1 185 ? -34.169 33.157 -37.820 1.00 35.91 580 GLU D O 1
ATOM 7026 N N . ALA D 1 186 ? -34.965 34.754 -36.436 1.00 38.93 581 ALA D N 1
ATOM 7027 C CA . ALA D 1 186 ? -34.124 35.820 -36.954 1.00 40.84 581 ALA D CA 1
ATOM 7028 C C . ALA D 1 186 ? -33.742 36.795 -35.851 1.00 45.00 581 ALA D C 1
ATOM 7029 O O . ALA D 1 186 ? -34.506 37.015 -34.910 1.00 45.94 581 ALA D O 1
ATOM 7031 N N . SER D 1 187 ? -32.551 37.370 -35.978 1.00 45.03 582 SER D N 1
ATOM 7032 C CA . SER D 1 187 ? -32.077 38.410 -35.076 1.00 44.80 582 SER D CA 1
ATOM 7033 C C . SER D 1 187 ? -31.087 39.279 -35.834 1.00 45.45 582 SER D C 1
ATOM 7034 O O . SER D 1 187 ? -30.548 38.857 -36.858 1.00 45.80 582 SER D O 1
ATOM 7037 N N . SER D 1 188 ? -30.850 40.490 -35.339 1.00 45.41 583 SER D N 1
ATOM 7038 C CA . SER D 1 188 ? -29.806 41.341 -35.895 1.00 45.19 583 SER D CA 1
ATOM 7039 C C . SER D 1 188 ? -28.455 40.655 -35.712 1.00 44.80 583 SER D C 1
ATOM 7040 O O . SER D 1 188 ? -28.320 39.749 -34.887 1.00 44.93 583 SER D O 1
ATOM 7043 N N . MET D 1 189 ? -27.459 41.080 -36.484 1.00 46.12 584 MET D N 1
ATOM 7044 C CA . MET D 1 189 ? -26.143 40.443 -36.449 1.00 47.12 584 MET D CA 1
ATOM 7045 C C . MET D 1 189 ? -25.412 40.617 -35.116 1.00 47.50 584 MET D C 1
ATOM 7046 O O . MET D 1 189 ? -24.354 40.023 -34.899 1.00 47.32 584 MET D O 1
ATOM 7051 N N . ASP D 1 190 ? -25.988 41.425 -34.229 1.00 54.06 585 ASP D N 1
ATOM 7052 C CA . ASP D 1 190 ? -25.497 41.540 -32.858 1.00 60.96 585 ASP D CA 1
ATOM 7053 C C . ASP D 1 190 ? -26.318 40.668 -31.904 1.00 61.48 585 ASP D C 1
ATOM 7054 O O . ASP D 1 190 ? -26.088 40.671 -30.692 1.00 63.43 585 ASP D O 1
ATOM 7059 N N . GLY D 1 191 ? -27.271 39.922 -32.461 1.00 54.74 586 GLY D N 1
ATOM 7060 C CA . GLY D 1 191 ? -28.095 38.998 -31.686 1.00 50.72 586 GLY D CA 1
ATOM 7061 C C . GLY D 1 191 ? -29.361 39.604 -31.110 1.00 48.25 586 GLY D C 1
ATOM 7062 O O . GLY D 1 191 ? -30.119 38.922 -30.418 1.00 47.97 586 GLY D O 1
ATOM 7063 N N . SER D 1 192 ? -29.591 40.885 -31.394 1.00 47.24 587 SER D N 1
ATOM 7064 C CA . SER D 1 192 ? -30.766 41.596 -30.891 1.00 44.40 587 SER D CA 1
ATOM 7065 C C . SER D 1 192 ? -31.938 41.522 -31.872 1.00 41.56 587 SER D C 1
ATOM 7066 O O . SER D 1 192 ? -31.789 41.020 -32.985 1.00 41.48 587 SER D O 1
ATOM 7069 N N . GLY D 1 193 ? -33.097 42.025 -31.449 1.00 39.29 588 GLY D N 1
ATOM 7070 C CA . GLY D 1 193 ? -34.298 42.031 -32.287 1.00 37.22 588 GLY D CA 1
ATOM 7071 C C . GLY D 1 193 ? -34.742 40.640 -32.699 1.00 37.53 588 GLY D C 1
ATOM 7072 O O . GLY D 1 193 ? -35.279 40.447 -33.791 1.00 38.39 588 GLY D O 1
ATOM 7073 N N . ARG D 1 194 ? -34.508 39.676 -31.813 1.00 42.28 589 ARG D N 1
ATOM 7074 C CA . ARG D 1 194 ? -34.841 38.278 -32.048 1.00 47.60 589 ARG D CA 1
ATOM 7075 C C . ARG D 1 194 ? -36.354 38.080 -32.118 1.00 48.77 589 ARG D C 1
ATOM 7076 O O . ARG D 1 194 ? -37.097 38.561 -31.260 1.00 49.28 589 ARG D O 1
ATOM 7084 N N . ARG D 1 195 ? -36.791 37.373 -33.155 1.00 49.47 590 ARG D N 1
ATOM 7085 C CA . ARG D 1 195 ? -38.206 37.156 -33.429 1.00 49.41 590 ARG D CA 1
ATOM 7086 C C . ARG D 1 195 ? -38.389 35.795 -34.087 1.00 50.42 590 ARG D C 1
ATOM 7087 O O . ARG D 1 195 ? -37.449 35.257 -34.677 1.00 50.76 590 ARG D O 1
ATOM 7095 N N . ILE D 1 196 ? -39.590 35.234 -33.984 1.00 51.09 591 ILE D N 1
ATOM 7096 C CA . ILE D 1 196 ? -39.891 33.996 -34.697 1.00 50.26 591 ILE D CA 1
ATOM 7097 C C . ILE D 1 196 ? -40.308 34.317 -36.131 1.00 47.72 591 ILE D C 1
ATOM 7098 O O . ILE D 1 196 ? -41.082 35.247 -36.372 1.00 49.13 591 ILE D O 1
ATOM 7103 N N . ILE D 1 197 ? -39.762 33.562 -37.079 1.00 41.48 592 ILE D N 1
ATOM 7104 C CA . ILE D 1 197 ? -40.160 33.668 -38.478 1.00 38.27 592 ILE D CA 1
ATOM 7105 C C . ILE D 1 197 ? -41.337 32.725 -38.698 1.00 38.23 592 ILE D C 1
ATOM 7106 O O . ILE D 1 197 ? -42.416 33.150 -39.116 1.00 39.81 592 ILE D O 1
ATOM 7111 N N . ALA D 1 198 ? -41.115 31.446 -38.405 1.00 36.86 593 ALA D N 1
ATOM 7112 C CA . ALA D 1 198 ? -42.167 30.441 -38.439 1.00 37.11 593 ALA D CA 1
ATOM 7113 C C . ALA D 1 198 ? -41.931 29.424 -37.327 1.00 38.52 593 ALA D C 1
ATOM 7114 O O . ALA D 1 198 ? -40.889 28.768 -37.292 1.00 39.61 593 ALA D O 1
ATOM 7116 N N . ASP D 1 199 ? -42.886 29.313 -36.406 1.00 40.60 594 ASP D N 1
ATOM 7117 C CA . ASP D 1 199 ? -42.836 28.269 -35.378 1.00 40.35 594 ASP D CA 1
ATOM 7118 C C . ASP D 1 199 ? -43.914 27.202 -35.592 1.00 40.48 594 ASP D C 1
ATOM 7119 O O . ASP D 1 199 ? -44.106 26.322 -34.748 1.00 40.88 594 ASP D O 1
ATOM 7124 N N . THR D 1 200 ? -44.598 27.274 -36.733 1.00 41.09 595 THR D N 1
ATOM 7125 C CA . THR D 1 200 ? -45.697 26.355 -37.042 1.00 41.87 595 THR D CA 1
ATOM 7126 C C . THR D 1 200 ? -45.430 25.467 -38.264 1.00 39.94 595 THR D C 1
ATOM 7127 O O . THR D 1 200 ? -44.687 25.847 -39.172 1.00 39.51 595 THR D O 1
ATOM 7131 N N . HIS D 1 201 ? -46.040 24.281 -38.258 1.00 40.66 596 HIS D N 1
ATOM 7132 C CA . HIS D 1 201 ? -45.956 23.300 -39.354 1.00 41.47 596 HIS D CA 1
ATOM 7133 C C . HIS D 1 201 ? -44.558 22.891 -39.759 1.00 41.99 596 HIS D C 1
ATOM 7134 O O . HIS D 1 201 ? -44.314 22.530 -40.914 1.00 43.11 596 HIS D O 1
ATOM 7141 N N . LEU D 1 202 ? -43.633 22.939 -38.805 1.00 43.16 597 LEU D N 1
ATOM 7142 C CA . LEU D 1 202 ? -42.267 22.490 -39.032 1.00 43.16 597 LEU D CA 1
ATOM 7143 C C . LEU D 1 202 ? -41.969 21.273 -38.171 1.00 42.23 597 LEU D C 1
ATOM 7144 O O . LEU D 1 202 ? -42.586 21.080 -37.121 1.00 40.51 597 LEU D O 1
ATOM 7149 N N . PHE D 1 203 ? -41.029 20.452 -38.626 1.00 40.19 598 PHE D N 1
ATOM 7150 C CA . PHE D 1 203 ? -40.515 19.352 -37.821 1.00 41.20 598 PHE D CA 1
ATOM 7151 C C . PHE D 1 203 ? -39.009 19.224 -37.998 1.00 42.46 598 PHE D C 1
ATOM 7152 O O . PHE D 1 203 ? -38.260 19.255 -37.020 1.00 43.14 598 PHE D O 1
ATOM 7160 N N . TRP D 1 204 ? -38.574 19.089 -39.250 1.00 41.35 599 TRP D N 1
ATOM 7161 C CA . TRP D 1 204 ? -37.151 19.022 -39.580 1.00 41.59 599 TRP D CA 1
ATOM 7162 C C . TRP D 1 204 ? -36.700 20.122 -40.511 1.00 38.13 599 TRP D C 1
ATOM 7163 O O . TRP D 1 204 ? -36.422 19.864 -41.686 1.00 37.32 599 TRP D O 1
ATOM 7174 N N . PRO D 1 205 ? -36.612 21.366 -40.001 1.00 33.21 600 PRO D N 1
ATOM 7175 C CA . PRO D 1 205 ? -36.078 22.468 -40.803 1.00 30.37 600 PRO D CA 1
ATOM 7176 C C . PRO D 1 205 ? -34.565 22.330 -40.999 1.00 28.81 600 PRO D C 1
ATOM 7177 O O . PRO D 1 205 ? -33.780 22.834 -40.192 1.00 28.46 600 PRO D O 1
ATOM 7181 N N . ASN D 1 206 ? -34.173 21.639 -42.067 1.00 28.50 601 ASN D N 1
ATOM 7182 C CA . ASN D 1 206 ? -32.770 21.293 -42.302 1.00 28.13 601 ASN D CA 1
ATOM 7183 C C . ASN D 1 206 ? -31.926 22.372 -42.973 1.00 28.56 601 ASN D C 1
ATOM 7184 O O . ASN D 1 206 ? -30.749 22.537 -42.642 1.00 29.86 601 ASN D O 1
ATOM 7189 N N . GLY D 1 207 ? -32.521 23.094 -43.918 1.00 24.31 602 GLY D N 1
ATOM 7190 C CA . GLY D 1 207 ? -31.779 24.062 -44.717 1.00 22.44 602 GLY D CA 1
ATOM 7191 C C . GLY D 1 207 ? -32.498 25.383 -44.876 1.00 17.15 602 GLY D C 1
ATOM 7192 O O . GLY D 1 207 ? -33.721 25.455 -44.749 1.00 20.55 602 GLY D O 1
ATOM 7193 N N . LEU D 1 208 ? -31.725 26.427 -45.160 1.00 20.20 603 LEU D N 1
ATOM 7194 C CA . LEU D 1 208 ? -32.255 27.777 -45.278 1.00 20.56 603 LEU D CA 1
ATOM 7195 C C . LEU D 1 208 ? -31.411 28.599 -46.241 1.00 22.93 603 LEU D C 1
ATOM 7196 O O . LEU D 1 208 ? -30.184 28.475 -46.270 1.00 23.37 603 LEU D O 1
ATOM 7201 N N . THR D 1 209 ? -32.077 29.437 -47.029 1.00 22.12 604 THR D N 1
ATOM 7202 C CA . THR D 1 209 ? -31.395 30.273 -48.010 1.00 22.87 604 THR D CA 1
ATOM 7203 C C . THR D 1 209 ? -32.168 31.566 -48.280 1.00 24.96 604 THR D C 1
ATOM 7204 O O . THR D 1 209 ? -33.402 31.588 -48.227 1.00 26.28 604 THR D O 1
ATOM 7208 N N . ILE D 1 210 ? -31.429 32.636 -48.559 1.00 27.18 605 ILE D N 1
ATOM 7209 C CA . ILE D 1 210 ? -32.020 33.945 -48.813 1.00 30.97 605 ILE D CA 1
ATOM 7210 C C . ILE D 1 210 ? -31.790 34.349 -50.262 1.00 32.57 605 ILE D C 1
ATOM 7211 O O . ILE D 1 210 ? -30.654 34.357 -50.736 1.00 32.85 605 ILE D O 1
ATOM 7216 N N . ASP D 1 211 ? -32.868 34.682 -50.962 1.00 35.49 606 ASP D N 1
ATOM 7217 C CA . ASP D 1 211 ? -32.754 35.248 -52.297 1.00 37.63 606 ASP D CA 1
ATOM 7218 C C . ASP D 1 211 ? -32.671 36.765 -52.168 1.00 38.21 606 ASP D C 1
ATOM 7219 O O . ASP D 1 211 ? -33.670 37.425 -51.883 1.00 39.04 606 ASP D O 1
ATOM 7224 N N . TYR D 1 212 ? -31.471 37.306 -52.371 1.00 39.44 607 TYR D N 1
ATOM 7225 C CA . TYR D 1 212 ? -31.224 38.739 -52.205 1.00 40.70 607 TYR D CA 1
ATOM 7226 C C . TYR D 1 212 ? -31.894 39.559 -53.299 1.00 44.23 607 TYR D C 1
ATOM 7227 O O . TYR D 1 212 ? -32.625 40.508 -53.011 1.00 46.26 607 TYR D O 1
ATOM 7236 N N . ALA D 1 213 ? -31.636 39.185 -54.551 1.00 47.34 608 ALA D N 1
ATOM 7237 C CA . ALA D 1 213 ? -32.234 39.847 -55.706 1.00 50.80 608 ALA D CA 1
ATOM 7238 C C . ALA D 1 213 ? -33.753 39.693 -55.703 1.00 50.02 608 ALA D C 1
ATOM 7239 O O . ALA D 1 213 ? -34.482 40.654 -55.963 1.00 50.94 608 ALA D O 1
ATOM 7241 N N . GLY D 1 214 ? -34.218 38.482 -55.401 1.00 46.57 609 GLY D N 1
ATOM 7242 C CA . GLY D 1 214 ? -35.647 38.190 -55.328 1.00 43.68 609 GLY D CA 1
ATOM 7243 C C . GLY D 1 214 ? -36.292 38.636 -54.029 1.00 42.32 609 GLY D C 1
ATOM 7244 O O . GLY D 1 214 ? -37.520 38.639 -53.913 1.00 42.46 609 GLY D O 1
ATOM 7245 N N . ARG D 1 215 ? -35.459 39.010 -53.056 1.00 45.22 610 ARG D N 1
ATOM 7246 C CA . ARG D 1 215 ? -35.903 39.482 -51.737 1.00 48.88 610 ARG D CA 1
ATOM 7247 C C . ARG D 1 215 ? -36.890 38.538 -51.050 1.00 48.04 610 ARG D C 1
ATOM 7248 O O . ARG D 1 215 ? -37.930 38.965 -50.538 1.00 48.56 610 ARG D O 1
ATOM 7256 N N . ARG D 1 216 ? -36.549 37.252 -51.047 1.00 47.38 611 ARG D N 1
ATOM 7257 C CA . ARG D 1 216 ? -37.351 36.233 -50.381 1.00 48.25 611 ARG D CA 1
ATOM 7258 C C . ARG D 1 216 ? -36.469 35.163 -49.745 1.00 45.51 611 ARG D C 1
ATOM 7259 O O . ARG D 1 216 ? -35.282 35.058 -50.058 1.00 43.20 611 ARG D O 1
ATOM 7267 N N . MET D 1 217 ? -37.052 34.388 -48.836 1.00 41.55 612 MET D N 1
ATOM 7268 C CA . MET D 1 217 ? -36.327 33.313 -48.168 1.00 36.97 612 MET D CA 1
ATOM 7269 C C . MET D 1 217 ? -36.931 31.952 -48.499 1.00 35.95 612 MET D C 1
ATOM 7270 O O . MET D 1 217 ? -38.133 31.839 -48.745 1.00 36.32 612 MET D O 1
ATOM 7275 N N . TYR D 1 218 ? -36.083 30.928 -48.514 1.00 34.25 613 TYR D N 1
ATOM 7276 C CA . TYR D 1 218 ? -36.517 29.566 -48.801 1.00 34.13 613 TYR D CA 1
ATOM 7277 C C . TYR D 1 218 ? -35.962 28.606 -47.760 1.00 29.78 613 TYR D C 1
ATOM 7278 O O . TYR D 1 218 ? -34.820 28.754 -47.319 1.00 28.74 613 TYR D O 1
ATOM 7287 N N . TRP D 1 219 ? -36.769 27.623 -47.369 1.00 26.93 614 TRP D N 1
ATOM 7288 C CA . TRP D 1 219 ? -36.312 26.588 -46.446 1.00 25.40 614 TRP D CA 1
ATOM 7289 C C . TRP D 1 219 ? -36.875 25.233 -46.757 1.00 26.31 614 TRP D C 1
ATOM 7290 O O . TRP D 1 219 ? -37.879 25.111 -47.460 1.00 26.56 614 TRP D O 1
ATOM 7301 N N . VAL D 1 220 ? -36.228 24.207 -46.214 1.00 28.46 615 VAL D N 1
ATOM 7302 C CA . VAL D 1 220 ? -36.649 22.828 -46.411 1.00 30.24 615 VAL D CA 1
ATOM 7303 C C . VAL D 1 220 ? -36.999 22.165 -45.083 1.00 28.13 615 VAL D C 1
ATOM 7304 O O . VAL D 1 220 ? -36.296 22.344 -44.086 1.00 27.64 615 VAL D O 1
ATOM 7308 N N . ASP D 1 221 ? -38.090 21.404 -45.080 1.00 27.18 616 ASP D N 1
ATOM 7309 C CA . ASP D 1 221 ? -38.417 20.526 -43.964 1.00 26.62 616 ASP D CA 1
ATOM 7310 C C . ASP D 1 221 ? -38.407 19.079 -44.450 1.00 24.44 616 ASP D C 1
ATOM 7311 O O . ASP D 1 221 ? -39.201 18.701 -45.313 1.00 22.77 616 ASP D O 1
ATOM 7316 N N . ALA D 1 222 ? -37.493 18.284 -43.897 1.00 25.61 617 ALA D N 1
ATOM 7317 C CA . ALA D 1 222 ? -37.284 16.905 -44.339 1.00 24.70 617 ALA D CA 1
ATOM 7318 C C . ALA D 1 222 ? -38.354 15.939 -43.834 1.00 26.12 617 ALA D C 1
ATOM 7319 O O . ALA D 1 222 ? -38.589 14.895 -44.448 1.00 26.09 617 ALA D O 1
ATOM 7321 N N . LYS D 1 223 ? -38.994 16.279 -42.718 1.00 24.65 618 LYS D N 1
ATOM 7322 C CA . LYS D 1 223 ? -40.088 15.460 -42.199 1.00 20.64 618 LYS D CA 1
ATOM 7323 C C . LYS D 1 223 ? -41.395 15.753 -42.930 1.00 18.77 618 LYS D C 1
ATOM 7324 O O . LYS D 1 223 ? -42.186 14.843 -43.182 1.00 18.75 618 LYS D O 1
ATOM 7330 N N . HIS D 1 224 ? -41.615 17.020 -43.271 1.00 18.72 619 HIS D N 1
ATOM 7331 C CA . HIS D 1 224 ? -42.793 17.413 -44.043 1.00 20.63 619 HIS D CA 1
ATOM 7332 C C . HIS D 1 224 ? -42.575 17.279 -45.526 1.00 19.82 619 HIS D C 1
ATOM 7333 O O . HIS D 1 224 ? -43.529 17.366 -46.304 1.00 20.03 619 HIS D O 1
ATOM 7340 N N . HIS D 1 225 ? -41.322 17.058 -45.923 1.00 19.73 620 HIS D N 1
ATOM 7341 C CA . HIS D 1 225 ? -40.943 16.912 -47.333 1.00 21.99 620 HIS D CA 1
ATOM 7342 C C . HIS D 1 225 ? -41.420 18.083 -48.151 1.00 23.92 620 HIS D C 1
ATOM 7343 O O . HIS D 1 225 ? -42.120 17.908 -49.153 1.00 24.88 620 HIS D O 1
ATOM 7350 N N . VAL D 1 226 ? -41.056 19.290 -47.723 1.00 23.42 621 VAL D N 1
ATOM 7351 C CA . VAL D 1 226 ? -41.452 20.509 -48.431 1.00 24.13 621 VAL D CA 1
ATOM 7352 C C . VAL D 1 226 ? -40.323 21.528 -48.526 1.00 26.03 621 VAL D C 1
ATOM 7353 O O . VAL D 1 226 ? -39.467 21.617 -47.642 1.00 26.30 621 VAL D O 1
ATOM 7357 N N . ILE D 1 227 ? -40.331 22.283 -49.618 1.00 27.51 622 ILE D N 1
ATOM 7358 C CA . ILE D 1 227 ? -39.514 23.478 -49.739 1.00 28.33 622 ILE D CA 1
ATOM 7359 C C . ILE D 1 227 ? -40.464 24.664 -49.707 1.00 29.56 622 ILE D C 1
ATOM 7360 O O . ILE D 1 227 ? -41.397 24.748 -50.513 1.00 29.46 622 ILE D O 1
ATOM 7365 N N . GLU D 1 228 ? -40.230 25.571 -48.766 1.00 31.33 623 GLU D N 1
ATOM 7366 C CA . GLU D 1 228 ? -41.139 26.683 -48.548 1.00 33.44 623 GLU D CA 1
ATOM 7367 C C . GLU D 1 228 ? -40.494 28.025 -48.835 1.00 35.09 623 GLU D C 1
ATOM 7368 O O . GLU D 1 228 ? -39.321 28.242 -48.528 1.00 35.17 623 GLU D O 1
ATOM 7374 N N . ARG D 1 229 ? -41.271 28.910 -49.449 1.00 35.95 624 ARG D N 1
ATOM 7375 C CA . ARG D 1 229 ? -40.876 30.293 -49.629 1.00 36.77 624 ARG D CA 1
ATOM 7376 C C . ARG D 1 229 ? -41.748 31.163 -48.739 1.00 34.51 624 ARG D C 1
ATOM 7377 O O . ARG D 1 229 ? -42.970 31.026 -48.725 1.00 35.36 624 ARG D O 1
ATOM 7385 N N . ALA D 1 230 ? -41.111 32.049 -47.988 1.00 34.73 625 ALA D N 1
ATOM 7386 C CA . ALA D 1 230 ? -41.826 33.090 -47.277 1.00 35.72 625 ALA D CA 1
ATOM 7387 C C . ALA D 1 230 ? -41.261 34.411 -47.755 1.00 38.42 625 ALA D C 1
ATOM 7388 O O . ALA D 1 230 ? -40.180 34.446 -48.350 1.00 37.59 625 ALA D O 1
ATOM 7390 N N . ASN D 1 231 ? -41.988 35.497 -47.519 1.00 46.25 626 ASN D N 1
ATOM 7391 C CA . ASN D 1 231 ? -41.371 36.806 -47.622 1.00 53.18 626 ASN D CA 1
ATOM 7392 C C . ASN D 1 231 ? -40.285 36.858 -46.549 1.00 52.25 626 ASN D C 1
ATOM 7393 O O . ASN D 1 231 ? -40.114 35.900 -45.787 1.00 49.26 626 ASN D O 1
ATOM 7398 N N . LEU D 1 232 ? -39.553 37.962 -46.476 1.00 48.58 627 LEU D N 1
ATOM 7399 C CA . LEU D 1 232 ? -38.348 38.001 -45.652 1.00 46.81 627 LEU D CA 1
ATOM 7400 C C . LEU D 1 232 ? -38.601 38.266 -44.163 1.00 45.36 627 LEU D C 1
ATOM 7401 O O . LEU D 1 232 ? -37.674 38.217 -43.350 1.00 42.45 627 LEU D O 1
ATOM 7406 N N . ASP D 1 233 ? -39.856 38.537 -43.815 1.00 49.98 628 ASP D N 1
ATOM 7407 C CA . ASP D 1 233 ? -40.266 38.728 -42.426 1.00 52.16 628 ASP D CA 1
ATOM 7408 C C . ASP D 1 233 ? -41.040 37.506 -41.933 1.00 52.52 628 ASP D C 1
ATOM 7409 O O . ASP D 1 233 ? -41.451 37.443 -40.771 1.00 52.84 628 ASP D O 1
ATOM 7414 N N . GLY D 1 234 ? -41.229 36.541 -42.830 1.00 52.25 629 GLY D N 1
ATOM 7415 C CA . GLY D 1 234 ? -41.988 35.333 -42.534 1.00 49.61 629 GLY D CA 1
ATOM 7416 C C . GLY D 1 234 ? -43.399 35.371 -43.088 1.00 47.89 629 GLY D C 1
ATOM 7417 O O . GLY D 1 234 ? -44.151 34.404 -42.953 1.00 46.39 629 GLY D O 1
ATOM 7418 N N . SER D 1 235 ? -43.758 36.491 -43.712 1.00 43.94 630 SER D N 1
ATOM 7419 C CA . SER D 1 235 ? -45.099 36.680 -44.261 1.00 39.57 630 SER D CA 1
ATOM 7420 C C . SER D 1 235 ? -45.290 35.936 -45.582 1.00 40.48 630 SER D C 1
ATOM 7421 O O . SER D 1 235 ? -44.317 35.569 -46.244 1.00 40.81 630 SER D O 1
ATOM 7424 N N . HIS D 1 236 ? -46.554 35.717 -45.944 1.00 45.24 631 HIS D N 1
ATOM 7425 C CA . HIS D 1 236 ? -46.939 35.024 -47.179 1.00 48.55 631 HIS D CA 1
ATOM 7426 C C . HIS D 1 236 ? -46.182 33.738 -47.390 1.00 45.87 631 HIS D C 1
ATOM 7427 O O . HIS D 1 236 ? -45.561 33.526 -48.436 1.00 45.35 631 HIS D O 1
ATOM 7434 N N . ARG D 1 237 ? -46.229 32.874 -46.380 1.00 41.12 632 ARG D N 1
ATOM 7435 C CA . ARG D 1 237 ? -45.592 31.566 -46.439 1.00 35.42 632 ARG D CA 1
ATOM 7436 C C . ARG D 1 237 ? -46.200 30.734 -47.563 1.00 34.94 632 ARG D C 1
ATOM 7437 O O . ARG D 1 237 ? -47.423 30.667 -47.710 1.00 34.37 632 ARG D O 1
ATOM 7445 N N . LYS D 1 238 ? -45.335 30.114 -48.359 1.00 38.57 633 LYS D N 1
ATOM 7446 C CA . LYS D 1 238 ? -45.756 29.270 -49.470 1.00 43.72 633 LYS D CA 1
ATOM 7447 C C . LYS D 1 238 ? -44.850 28.058 -49.593 1.00 42.25 633 LYS D C 1
ATOM 7448 O O . LYS D 1 238 ? -43.638 28.161 -49.422 1.00 39.42 633 LYS D O 1
ATOM 7454 N N . ALA D 1 239 ? -45.448 26.908 -49.885 1.00 40.34 634 ALA D N 1
ATOM 7455 C CA . ALA D 1 239 ? -44.686 25.724 -50.243 1.00 38.46 634 ALA D CA 1
ATOM 7456 C C . ALA D 1 239 ? -44.560 25.697 -51.760 1.00 36.97 634 ALA D C 1
ATOM 7457 O O . ALA D 1 239 ? -45.566 25.606 -52.468 1.00 37.30 634 ALA D O 1
ATOM 7459 N N . VAL D 1 240 ? -43.331 25.796 -52.259 1.00 34.72 635 VAL D N 1
ATOM 7460 C CA . VAL D 1 240 ? -43.100 25.836 -53.705 1.00 36.00 635 VAL D CA 1
ATOM 7461 C C . VAL D 1 240 ? -42.948 24.429 -54.300 1.00 37.05 635 VAL D C 1
ATOM 7462 O O . VAL D 1 240 ? -43.326 24.196 -55.450 1.00 37.80 635 VAL D O 1
ATOM 7466 N N . ILE D 1 241 ? -42.408 23.499 -53.510 1.00 38.01 636 ILE D N 1
ATOM 7467 C CA . ILE D 1 241 ? -42.201 22.115 -53.952 1.00 38.15 636 ILE D CA 1
ATOM 7468 C C . ILE D 1 241 ? -42.767 21.116 -52.939 1.00 40.44 636 ILE D C 1
ATOM 7469 O O . ILE D 1 241 ? -42.322 21.061 -51.790 1.00 39.63 636 ILE D O 1
ATOM 7474 N N . SER D 1 242 ? -43.741 20.325 -53.382 1.00 42.59 637 SER D N 1
ATOM 7475 C CA . SER D 1 242 ? -44.460 19.406 -52.498 1.00 42.06 637 SER D CA 1
ATOM 7476 C C . SER D 1 242 ? -44.075 17.934 -52.673 1.00 37.28 637 SER D C 1
ATOM 7477 O O . SER D 1 242 ? -44.634 17.063 -51.999 1.00 37.26 637 SER D O 1
ATOM 7480 N N . GLN D 1 243 ? -43.126 17.650 -53.562 1.00 33.33 638 GLN D N 1
ATOM 7481 C CA . GLN D 1 243 ? -42.829 16.261 -53.922 1.00 30.92 638 GLN D CA 1
ATOM 7482 C C . GLN D 1 243 ? -41.375 15.996 -54.307 1.00 26.07 638 GLN D C 1
ATOM 7483 O O . GLN D 1 243 ? -40.634 16.918 -54.656 1.00 27.45 638 GLN D O 1
ATOM 7489 N N . GLY D 1 244 ? -40.986 14.724 -54.248 1.00 24.66 639 GLY D N 1
ATOM 7490 C CA . GLY D 1 244 ? -39.615 14.318 -54.532 1.00 23.78 639 GLY D CA 1
ATOM 7491 C C . GLY D 1 244 ? -38.641 14.899 -53.530 1.00 24.69 639 GLY D C 1
ATOM 7492 O O . GLY D 1 244 ? -37.545 15.329 -53.893 1.00 24.27 639 GLY D O 1
ATOM 7493 N N . LEU D 1 245 ? -39.055 14.921 -52.265 1.00 27.83 640 LEU D N 1
ATOM 7494 C CA . LEU D 1 245 ? -38.223 15.417 -51.176 1.00 31.23 640 LEU D CA 1
ATOM 7495 C C . LEU D 1 245 ? -38.175 14.397 -50.040 1.00 30.80 640 LEU D C 1
ATOM 7496 O O . LEU D 1 245 ? -38.659 14.671 -48.940 1.00 29.52 640 LEU D O 1
ATOM 7501 N N . PRO D 1 246 ? -37.585 13.215 -50.300 1.00 28.99 641 PRO D N 1
ATOM 7502 C CA . PRO D 1 246 ? -37.587 12.168 -49.279 1.00 27.39 641 PRO D CA 1
ATOM 7503 C C . PRO D 1 246 ? -36.812 12.571 -48.025 1.00 25.46 641 PRO D C 1
ATOM 7504 O O . PRO D 1 246 ? -37.334 12.448 -46.916 1.00 24.25 641 PRO D O 1
ATOM 7508 N N . HIS D 1 247 ? -35.585 13.056 -48.206 1.00 21.54 642 HIS D N 1
ATOM 7509 C CA . HIS D 1 247 ? -34.778 13.545 -47.095 1.00 18.51 642 HIS D CA 1
ATOM 7510 C C . HIS D 1 247 ? -33.844 14.657 -47.508 1.00 17.34 642 HIS D C 1
ATOM 7511 O O . HIS D 1 247 ? -32.629 14.453 -47.583 1.00 18.03 642 HIS D O 1
ATOM 7518 N N . PRO D 1 248 ? -34.396 15.851 -47.788 1.00 17.00 643 PRO D N 1
ATOM 7519 C CA . PRO D 1 248 ? -33.553 16.985 -48.183 1.00 17.48 643 PRO D CA 1
ATOM 7520 C C . PRO D 1 248 ? -32.782 17.582 -47.003 1.00 21.02 643 PRO D C 1
ATOM 7521 O O . PRO D 1 248 ? -33.260 17.536 -45.866 1.00 22.34 643 PRO D O 1
ATOM 7525 N N . PHE D 1 249 ? -31.600 18.131 -47.279 1.00 22.54 644 PHE D N 1
ATOM 7526 C CA . PHE D 1 249 ? -30.754 18.702 -46.233 1.00 23.47 644 PHE D CA 1
ATOM 7527 C C . PHE D 1 249 ? -30.529 20.203 -46.404 1.00 23.77 644 PHE D C 1
ATOM 7528 O O . PHE D 1 249 ? -31.170 21.005 -45.729 1.00 23.95 644 PHE D O 1
ATOM 7536 N N . ALA D 1 250 ? -29.623 20.582 -47.301 1.00 23.48 645 ALA D N 1
ATOM 7537 C CA . ALA D 1 250 ? -29.305 21.993 -47.513 1.00 21.42 645 ALA D CA 1
ATOM 7538 C C . ALA D 1 250 ? -29.840 22.499 -48.843 1.00 22.92 645 ALA D C 1
ATOM 7539 O O . ALA D 1 250 ? -29.934 21.743 -49.805 1.00 23.39 645 ALA D O 1
ATOM 7541 N N . ILE D 1 251 ? -30.183 23.784 -48.884 1.00 23.73 646 ILE D N 1
ATOM 7542 C CA . ILE D 1 251 ? -30.769 24.406 -50.070 1.00 24.31 646 ILE D CA 1
ATOM 7543 C C . ILE D 1 251 ? -30.106 25.749 -50.398 1.00 25.71 646 ILE D C 1
ATOM 7544 O O . ILE D 1 251 ? -29.642 26.456 -49.502 1.00 25.70 646 ILE D O 1
ATOM 7549 N N . THR D 1 252 ? -30.055 26.083 -51.687 1.00 27.16 647 THR D N 1
ATOM 7550 C CA . THR D 1 252 ? -29.510 27.361 -52.151 1.00 27.45 647 THR D CA 1
ATOM 7551 C C . THR D 1 252 ? -30.272 27.887 -53.373 1.00 29.44 647 THR D C 1
ATOM 7552 O O . THR D 1 252 ? -31.027 27.148 -54.009 1.00 28.35 647 THR D O 1
ATOM 7556 N N . VAL D 1 253 ? -30.071 29.165 -53.687 1.00 35.90 648 VAL D N 1
ATOM 7557 C CA . VAL D 1 253 ? -30.772 29.821 -54.787 1.00 43.90 648 VAL D CA 1
ATOM 7558 C C . VAL D 1 253 ? -29.822 30.528 -55.742 1.00 47.49 648 VAL D C 1
ATOM 7559 O O . VAL D 1 253 ? -28.857 31.161 -55.311 1.00 48.07 648 VAL D O 1
ATOM 7563 N N . PHE D 1 254 ? -30.098 30.406 -57.038 1.00 46.74 649 PHE D N 1
ATOM 7564 C CA . PHE D 1 254 ? -29.591 31.362 -58.016 1.00 46.64 649 PHE D CA 1
ATOM 7565 C C . PHE D 1 254 ? -30.510 31.530 -59.217 1.00 45.11 649 PHE D C 1
ATOM 7566 O O . PHE D 1 254 ? -31.040 30.550 -59.748 1.00 44.70 649 PHE D O 1
ATOM 7574 N N . GLU D 1 255 ? -30.677 32.783 -59.634 1.00 46.55 650 GLU D N 1
ATOM 7575 C CA . GLU D 1 255 ? -31.589 33.149 -60.715 1.00 47.75 650 GLU D CA 1
ATOM 7576 C C . GLU D 1 255 ? -32.995 32.637 -60.397 1.00 47.02 650 GLU D C 1
ATOM 7577 O O . GLU D 1 255 ? -33.573 33.027 -59.382 1.00 44.07 650 GLU D O 1
ATOM 7583 N N . ASP D 1 256 ? -33.533 31.760 -61.242 1.00 49.30 651 ASP D N 1
ATOM 7584 C CA . ASP D 1 256 ? -34.878 31.222 -61.036 1.00 50.72 651 ASP D CA 1
ATOM 7585 C C . ASP D 1 256 ? -34.883 29.768 -60.563 1.00 41.95 651 ASP D C 1
ATOM 7586 O O . ASP D 1 256 ? -35.925 29.106 -60.580 1.00 40.87 651 ASP D O 1
ATOM 7591 N N . SER D 1 257 ? -33.723 29.281 -60.129 1.00 33.90 652 SER D N 1
ATOM 7592 C CA . SER D 1 257 ? -33.584 27.887 -59.722 1.00 32.03 652 SER D CA 1
ATOM 7593 C C . SER D 1 257 ? -33.213 27.703 -58.256 1.00 33.42 652 SER D C 1
ATOM 7594 O O . SER D 1 257 ? -32.421 28.466 -57.699 1.00 33.99 652 SER D O 1
ATOM 7597 N N . LEU D 1 258 ? -33.805 26.679 -57.645 1.00 32.92 653 LEU D N 1
ATOM 7598 C CA . LEU D 1 258 ? -33.413 26.219 -56.320 1.00 30.99 653 LEU D CA 1
ATOM 7599 C C . LEU D 1 258 ? -32.533 24.989 -56.483 1.00 32.32 653 LEU D C 1
ATOM 7600 O O . LEU D 1 258 ? -32.794 24.140 -57.337 1.00 30.96 653 LEU D O 1
ATOM 7605 N N . TYR D 1 259 ? -31.489 24.902 -55.666 1.00 38.18 654 TYR D N 1
ATOM 7606 C CA . TYR D 1 259 ? -30.613 23.736 -55.640 1.00 40.16 654 TYR D CA 1
ATOM 7607 C C . TYR D 1 259 ? -30.504 23.219 -54.212 1.00 37.77 654 TYR D C 1
ATOM 7608 O O . TYR D 1 259 ? -30.302 24.001 -53.282 1.00 34.43 654 TYR D O 1
ATOM 7617 N N . TRP D 1 260 ? -30.644 21.907 -54.040 1.00 35.38 655 TRP D N 1
ATOM 7618 C CA . TRP D 1 260 ? -30.551 21.295 -52.715 1.00 30.51 655 TRP D CA 1
ATOM 7619 C C . TRP D 1 260 ? -29.979 19.904 -52.740 1.00 28.06 655 TRP D C 1
ATOM 7620 O O . TRP D 1 260 ? -29.996 19.232 -53.773 1.00 28.12 655 TRP D O 1
ATOM 7631 N N . THR D 1 261 ? -29.478 19.463 -51.590 1.00 24.38 656 THR D N 1
ATOM 7632 C CA . THR D 1 261 ? -28.942 18.114 -51.438 1.00 25.14 656 THR D CA 1
ATOM 7633 C C . THR D 1 261 ? -29.951 17.214 -50.732 1.00 26.43 656 THR D C 1
ATOM 7634 O O . THR D 1 261 ? -30.717 17.677 -49.884 1.00 25.92 656 THR D O 1
ATOM 7638 N N . ASP D 1 262 ? -29.951 15.933 -51.088 1.00 27.55 657 ASP D N 1
ATOM 7639 C CA . ASP D 1 262 ? -30.853 14.969 -50.469 1.00 27.27 657 ASP D CA 1
ATOM 7640 C C . ASP D 1 262 ? -30.089 13.752 -49.958 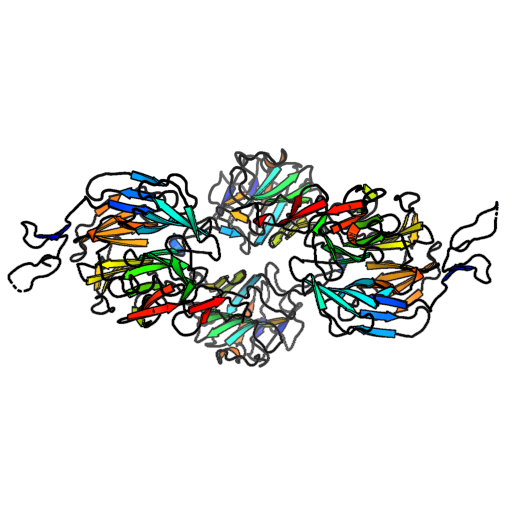1.00 28.25 657 ASP D C 1
ATOM 7641 O O . ASP D 1 262 ? -29.267 13.179 -50.676 1.00 29.93 657 ASP D O 1
ATOM 7646 N N . TRP D 1 263 ? -30.366 13.367 -48.716 1.00 24.09 658 TRP D N 1
ATOM 7647 C CA . TRP D 1 263 ? -29.680 12.240 -48.087 1.00 23.37 658 TRP D CA 1
ATOM 7648 C C . TRP D 1 263 ? -30.143 10.901 -48.573 1.00 22.11 658 TRP D C 1
ATOM 7649 O O . TRP D 1 263 ? -29.360 9.952 -48.618 1.00 21.84 658 TRP D O 1
ATOM 7660 N N . HIS D 1 264 ? -31.418 10.804 -48.935 1.00 21.69 659 HIS D N 1
ATOM 7661 C CA . HIS D 1 264 ? -31.959 9.548 -49.434 1.00 23.28 659 HIS D CA 1
ATOM 7662 C C . HIS D 1 264 ? -31.410 9.204 -50.793 1.00 24.35 659 HIS D C 1
ATOM 7663 O O . HIS D 1 264 ? -30.898 8.103 -50.995 1.00 25.03 659 HIS D O 1
ATOM 7670 N N . THR D 1 265 ? -31.491 10.148 -51.726 1.00 24.41 660 THR D N 1
ATOM 7671 C CA . THR D 1 265 ? -31.072 9.904 -53.106 1.00 25.45 660 THR D CA 1
ATOM 7672 C C . THR D 1 265 ? -29.593 10.200 -53.364 1.00 27.15 660 THR D C 1
ATOM 7673 O O . THR D 1 265 ? -29.115 10.039 -54.492 1.00 27.61 660 THR D O 1
ATOM 7677 N N . LYS D 1 266 ? -28.878 10.625 -52.319 1.00 30.44 661 LYS D N 1
ATOM 7678 C CA . LYS D 1 266 ? -27.449 10.954 -52.408 1.00 32.04 661 LYS D CA 1
ATOM 7679 C C . LYS D 1 266 ? -27.163 11.838 -53.617 1.00 31.57 661 LYS D C 1
ATOM 7680 O O . LYS D 1 266 ? -26.224 11.592 -54.377 1.00 32.64 661 LYS D O 1
ATOM 7686 N N . SER D 1 267 ? -27.985 12.868 -53.787 1.00 30.58 662 SER D N 1
ATOM 7687 C CA . SER D 1 267 ? -27.980 13.642 -55.016 1.00 31.70 662 SER D CA 1
ATOM 7688 C C . SER D 1 267 ? -28.129 15.137 -54.784 1.00 31.44 662 SER D C 1
ATOM 7689 O O . SER D 1 267 ? -28.655 15.574 -53.757 1.00 30.93 662 SER D O 1
ATOM 7692 N N . ILE D 1 268 ? -27.649 15.909 -55.753 1.00 28.87 663 ILE D N 1
ATOM 7693 C CA . ILE D 1 268 ? -27.927 17.335 -55.819 1.00 26.20 663 ILE D CA 1
ATOM 7694 C C . ILE D 1 268 ? -29.088 17.529 -56.783 1.00 25.06 663 ILE D C 1
ATOM 7695 O O . ILE D 1 268 ? -29.023 17.108 -57.939 1.00 25.91 663 ILE D O 1
ATOM 7700 N N . ASN D 1 269 ? -30.153 18.157 -56.296 1.00 25.65 664 ASN D N 1
ATOM 7701 C CA . ASN D 1 269 ? -31.353 18.353 -57.097 1.00 27.70 664 ASN D CA 1
ATOM 7702 C C . ASN D 1 269 ? -31.596 19.820 -57.435 1.00 32.08 664 ASN D C 1
ATOM 7703 O O . ASN D 1 269 ? -30.944 20.710 -56.885 1.00 32.48 664 ASN D O 1
ATOM 7708 N N . SER D 1 270 ? -32.537 20.058 -58.346 1.00 35.93 665 SER D N 1
ATOM 7709 C CA . SER D 1 270 ? -32.832 21.400 -58.831 1.00 39.44 665 SER D CA 1
ATOM 7710 C C . SER D 1 270 ? -34.278 21.525 -59.287 1.00 38.19 665 SER D C 1
ATOM 7711 O O . SER D 1 270 ? -34.864 20.563 -59.787 1.00 40.12 665 SER D O 1
ATOM 7714 N N . ALA D 1 271 ? -34.842 22.718 -59.112 1.00 33.56 666 ALA D N 1
ATOM 7715 C CA . ALA D 1 271 ? -36.182 23.031 -59.608 1.00 33.81 666 ALA D CA 1
ATOM 7716 C C . ALA D 1 271 ? -36.406 24.537 -59.698 1.00 35.85 666 ALA D C 1
ATOM 7717 O O . ALA D 1 271 ? -35.547 25.330 -59.308 1.00 37.16 666 ALA D O 1
ATOM 7719 N N . ASN D 1 272 ? -37.570 24.919 -60.215 1.00 35.55 667 ASN D N 1
ATOM 7720 C CA . ASN D 1 272 ? -37.936 26.318 -60.386 1.00 32.66 667 ASN D CA 1
ATOM 7721 C C . ASN D 1 272 ? -38.498 26.919 -59.098 1.00 32.41 667 ASN D C 1
ATOM 7722 O O . ASN D 1 272 ? -39.417 26.359 -58.500 1.00 32.49 667 ASN D O 1
ATOM 7727 N N . LYS D 1 273 ? -37.947 28.058 -58.679 1.00 34.98 668 LYS D N 1
ATOM 7728 C CA . LYS D 1 273 ? -38.365 28.713 -57.431 1.00 37.27 668 LYS D CA 1
ATOM 7729 C C . LYS D 1 273 ? -39.849 29.068 -57.425 1.00 40.69 668 LYS D C 1
ATOM 7730 O O . LYS D 1 273 ? -40.506 28.985 -56.386 1.00 42.85 668 LYS D O 1
ATOM 7736 N N . PHE D 1 274 ? -40.365 29.473 -58.584 1.00 42.03 669 PHE D N 1
ATOM 7737 C CA . PHE D 1 274 ? -41.755 29.901 -58.699 1.00 43.80 669 PHE D CA 1
ATOM 7738 C C . PHE D 1 274 ? -42.700 28.708 -58.843 1.00 45.98 669 PHE D C 1
ATOM 7739 O O . PHE D 1 274 ? -43.521 28.450 -57.961 1.00 46.52 669 PHE D O 1
ATOM 7747 N N . THR D 1 275 ? -42.569 27.982 -59.951 1.00 50.08 670 THR D N 1
ATOM 7748 C CA . THR D 1 275 ? -43.479 26.884 -60.283 1.00 52.91 670 THR D CA 1
ATOM 7749 C C . THR D 1 275 ? -43.160 25.575 -59.558 1.00 51.98 670 THR D C 1
ATOM 7750 O O . THR D 1 275 ? -44.046 24.741 -59.356 1.00 52.18 670 THR D O 1
ATOM 7754 N N . GLY D 1 276 ? -41.898 25.396 -59.173 1.00 48.26 671 GLY D N 1
ATOM 7755 C CA . GLY D 1 276 ? -41.458 24.151 -58.548 1.00 44.77 671 GLY D CA 1
ATOM 7756 C C . GLY D 1 276 ? -41.204 23.061 -59.571 1.00 44.59 671 GLY D C 1
ATOM 7757 O O . GLY D 1 276 ? -40.776 21.958 -59.225 1.00 43.59 671 GLY D O 1
ATOM 7758 N N . LYS D 1 277 ? -41.472 23.380 -60.835 1.00 41.00 672 LYS D N 1
ATOM 7759 C CA . LYS D 1 277 ? -41.291 22.449 -61.942 1.00 36.79 672 LYS D CA 1
ATOM 7760 C C . LYS D 1 277 ? -39.841 22.443 -62.412 1.00 33.77 672 LYS D C 1
ATOM 7761 O O . LYS D 1 277 ? -38.972 23.054 -61.780 1.00 33.43 672 LYS D O 1
ATOM 7767 N N . ASN D 1 278 ? -39.592 21.754 -63.525 1.00 32.65 673 ASN D N 1
ATOM 7768 C CA . ASN D 1 278 ? -38.242 21.556 -64.047 1.00 33.56 673 ASN D CA 1
ATOM 7769 C C . ASN D 1 278 ? -37.376 20.799 -63.044 1.00 31.25 673 ASN D C 1
ATOM 7770 O O . ASN D 1 278 ? -36.190 21.099 -62.881 1.00 32.48 673 ASN D O 1
ATOM 7775 N N . GLN D 1 279 ? -37.988 19.827 -62.368 1.00 32.33 674 GLN D N 1
ATOM 7776 C CA . GLN D 1 279 ? -37.282 18.959 -61.432 1.00 35.50 674 GLN D CA 1
ATOM 7777 C C . GLN D 1 279 ? -36.086 18.336 -62.129 1.00 39.04 674 GLN D C 1
ATOM 7778 O O . GLN D 1 279 ? -36.219 17.769 -63.218 1.00 40.65 674 GLN D O 1
ATOM 7784 N N . GLU D 1 280 ? -34.916 18.454 -61.511 1.00 42.67 675 GLU D N 1
ATOM 7785 C CA . GLU D 1 280 ? -33.692 17.947 -62.115 1.00 46.57 675 GLU D CA 1
ATOM 7786 C C . GLU D 1 280 ? -32.732 17.364 -61.094 1.00 41.12 675 GLU D C 1
ATOM 7787 O O . GLU D 1 280 ? -32.648 17.835 -59.960 1.00 39.27 675 GLU D O 1
ATOM 7793 N N . ILE D 1 281 ? -32.015 16.329 -61.517 1.00 32.54 676 ILE D N 1
ATOM 7794 C CA . ILE D 1 281 ? -30.925 15.765 -60.739 1.00 29.68 676 ILE D CA 1
ATOM 7795 C C . ILE D 1 281 ? -29.616 16.218 -61.375 1.00 32.88 676 ILE D C 1
ATOM 7796 O O . ILE D 1 281 ? -29.223 15.727 -62.437 1.00 32.56 676 ILE D O 1
ATOM 7801 N N . ILE D 1 282 ? -28.961 17.172 -60.719 1.00 37.48 677 ILE D N 1
ATOM 7802 C CA . ILE D 1 282 ? -27.696 17.734 -61.189 1.00 41.74 677 ILE D CA 1
ATOM 7803 C C . ILE D 1 282 ? -26.590 16.683 -61.126 1.00 45.10 677 ILE D C 1
ATOM 7804 O O . ILE D 1 282 ? -25.767 16.574 -62.038 1.00 47.04 677 ILE D O 1
ATOM 7809 N N . ARG D 1 283 ? -26.587 15.910 -60.044 1.00 46.67 678 ARG D N 1
ATOM 7810 C CA . ARG D 1 283 ? -25.586 14.875 -59.823 1.00 49.05 678 ARG D CA 1
ATOM 7811 C C . ARG D 1 283 ? -26.138 13.822 -58.869 1.00 48.02 678 ARG D C 1
ATOM 7812 O O . ARG D 1 283 ? -27.063 14.095 -58.105 1.00 43.36 678 ARG D O 1
ATOM 7820 N N . ASN D 1 284 ? -25.567 12.622 -58.925 1.00 48.79 679 ASN D N 1
ATOM 7821 C CA . ASN D 1 284 ? -25.972 11.517 -58.060 1.00 47.59 679 ASN D CA 1
ATOM 7822 C C . ASN D 1 284 ? -24.796 10.600 -57.735 1.00 47.56 679 ASN D C 1
ATOM 7823 O O . ASN D 1 284 ? -23.660 10.880 -58.128 1.00 47.92 679 ASN D O 1
ATOM 7828 N N . LYS D 1 285 ? -25.076 9.510 -57.018 1.00 51.47 680 LYS D N 1
ATOM 7829 C CA . LYS D 1 285 ? -24.044 8.581 -56.544 1.00 55.23 680 LYS D CA 1
ATOM 7830 C C . LYS D 1 285 ? -23.040 9.260 -55.609 1.00 54.68 680 LYS D C 1
ATOM 7831 O O . LYS D 1 285 ? -21.922 8.772 -55.422 1.00 55.01 680 LYS D O 1
ATOM 7837 N N . LEU D 1 286 ? -23.450 10.384 -55.024 1.00 50.56 681 LEU D N 1
ATOM 7838 C CA . LEU D 1 286 ? -22.608 11.124 -54.091 1.00 47.80 681 LEU D CA 1
ATOM 7839 C C . LEU D 1 286 ? -22.511 10.388 -52.762 1.00 44.71 681 LEU D C 1
ATOM 7840 O O . LEU D 1 286 ? -23.470 9.747 -52.326 1.00 42.24 681 LEU D O 1
ATOM 7845 N N . HIS D 1 287 ? -21.343 10.482 -52.132 1.00 40.68 682 HIS D N 1
ATOM 7846 C CA . HIS D 1 287 ? -21.067 9.787 -50.876 1.00 39.01 682 HIS D CA 1
ATOM 7847 C C . HIS D 1 287 ? -22.066 10.127 -49.802 1.00 38.47 682 HIS D C 1
ATOM 7848 O O . HIS D 1 287 ? -22.826 9.263 -49.358 1.00 38.08 682 HIS D O 1
ATOM 7855 N N . PHE D 1 288 ? -22.059 11.387 -49.372 1.00 38.92 683 PHE D N 1
ATOM 7856 C CA . PHE D 1 288 ? -23.062 11.909 -48.452 1.00 38.20 683 PHE D CA 1
ATOM 7857 C C . PHE D 1 288 ? -23.134 13.429 -48.583 1.00 39.79 683 PHE D C 1
ATOM 7858 O O . PHE D 1 288 ? -22.515 14.156 -47.798 1.00 38.75 683 PHE D O 1
ATOM 7866 N N . PRO D 1 289 ? -23.887 13.912 -49.589 1.00 43.48 684 PRO D N 1
ATOM 7867 C CA . PRO D 1 289 ? -24.039 15.345 -49.833 1.00 42.50 684 PRO D CA 1
ATOM 7868 C C . PRO D 1 289 ? -24.570 16.058 -48.595 1.00 37.21 684 PRO D C 1
ATOM 7869 O O . PRO D 1 289 ? -25.470 15.547 -47.924 1.00 36.84 684 PRO D O 1
ATOM 7873 N N . MET D 1 290 ? -24.003 17.220 -48.289 1.00 29.94 685 MET D N 1
ATOM 7874 C CA . MET D 1 290 ? -24.405 17.974 -47.108 1.00 26.87 685 MET D CA 1
ATOM 7875 C C . MET D 1 290 ? -24.845 19.390 -47.457 1.00 27.91 685 MET D C 1
ATOM 7876 O O . MET D 1 290 ? -25.964 19.599 -47.929 1.00 27.16 685 MET D O 1
ATOM 7881 N N . ASP D 1 291 ? -23.957 20.355 -47.228 1.00 29.08 686 ASP D N 1
ATOM 7882 C CA . ASP D 1 291 ? -24.291 21.763 -47.399 1.00 30.23 686 ASP D CA 1
ATOM 7883 C C . ASP D 1 291 ? -23.903 22.240 -48.792 1.00 32.48 686 ASP D C 1
ATOM 7884 O O . ASP D 1 291 ? -22.926 21.763 -49.365 1.00 33.44 686 ASP D O 1
ATOM 7889 N N . ILE D 1 292 ? -24.680 23.176 -49.331 1.00 34.13 687 ILE D N 1
ATOM 7890 C CA . ILE D 1 292 ? -24.483 23.649 -50.699 1.00 35.40 687 ILE D CA 1
ATOM 7891 C C . ILE D 1 292 ? -24.617 25.170 -50.818 1.00 35.68 687 ILE D C 1
ATOM 7892 O O . ILE D 1 292 ? -25.447 25.788 -50.149 1.00 36.02 687 ILE D O 1
ATOM 7897 N N . HIS D 1 293 ? -23.775 25.758 -51.663 1.00 36.57 688 HIS D N 1
ATOM 7898 C CA . HIS D 1 293 ? -23.852 27.174 -52.003 1.00 37.20 688 HIS D CA 1
ATOM 7899 C C . HIS D 1 293 ? -23.665 27.367 -53.479 1.00 35.52 688 HIS D C 1
ATOM 7900 O O . HIS D 1 293 ? -22.985 26.577 -54.137 1.00 34.26 688 HIS D O 1
ATOM 7907 N N . THR D 1 294 ? -24.272 28.422 -54.012 1.00 36.70 689 THR D N 1
ATOM 7908 C CA . THR D 1 294 ? -23.989 28.851 -55.372 1.00 39.10 689 THR D CA 1
ATOM 7909 C C . THR D 1 294 ? -22.766 29.765 -55.330 1.00 40.32 689 THR D C 1
ATOM 7910 O O . THR D 1 294 ? -22.790 30.820 -54.690 1.00 41.06 689 THR D O 1
ATOM 7914 N N . LEU D 1 295 ? -21.694 29.341 -55.994 1.00 40.20 690 LEU D N 1
ATOM 7915 C CA . LEU D 1 295 ? -20.452 30.107 -56.037 1.00 42.33 690 LEU D CA 1
ATOM 7916 C C . LEU D 1 295 ? -20.488 31.106 -57.187 1.00 46.94 690 LEU D C 1
ATOM 7917 O O . LEU D 1 295 ? -20.376 30.731 -58.360 1.00 47.68 690 LEU D O 1
ATOM 7922 N N . HIS D 1 296 ? -20.643 32.380 -56.834 1.00 51.92 691 HIS D N 1
ATOM 7923 C CA . HIS D 1 296 ? -20.810 33.452 -57.806 1.00 55.52 691 HIS D CA 1
ATOM 7924 C C . HIS D 1 296 ? -20.777 34.788 -57.110 1.00 55.67 691 HIS D C 1
ATOM 7925 O O . HIS D 1 296 ? -21.239 34.900 -55.972 1.00 55.38 691 HIS D O 1
ATOM 7932 N N . PRO D 1 297 ? -20.224 35.821 -57.778 1.00 55.44 692 PRO D N 1
ATOM 7933 C CA . PRO D 1 297 ? -20.170 37.167 -57.197 1.00 53.01 692 PRO D CA 1
ATOM 7934 C C . PRO D 1 297 ? -21.540 37.765 -56.872 1.00 48.99 692 PRO D C 1
ATOM 7935 O O . PRO D 1 297 ? -21.683 38.424 -55.840 1.00 47.33 692 PRO D O 1
ATOM 7939 N N . GLN D 1 298 ? -22.530 37.536 -57.734 1.00 48.63 693 GLN D N 1
ATOM 7940 C CA . GLN D 1 298 ? -23.868 38.096 -57.524 1.00 48.90 693 GLN D CA 1
ATOM 7941 C C . GLN D 1 298 ? -24.596 37.512 -56.314 1.00 47.94 693 GLN D C 1
ATOM 7942 O O . GLN D 1 298 ? -25.547 38.112 -55.809 1.00 47.44 693 GLN D O 1
ATOM 7948 N N . ARG D 1 299 ? -24.143 36.348 -55.852 1.00 47.05 694 ARG D N 1
ATOM 7949 C CA . ARG D 1 299 ? -24.692 35.726 -54.646 1.00 44.67 694 ARG D CA 1
ATOM 7950 C C . ARG D 1 299 ? -24.075 36.289 -53.368 1.00 44.55 694 ARG D C 1
ATOM 7951 O O . ARG D 1 299 ? -24.481 35.931 -52.259 1.00 43.98 694 ARG D O 1
ATOM 7959 N N . GLN D 1 300 ? -23.094 37.170 -53.536 1.00 44.29 695 GLN D N 1
ATOM 7960 C CA . GLN D 1 300 ? -22.544 37.940 -52.430 1.00 44.02 695 GLN D CA 1
ATOM 7961 C C . GLN D 1 300 ? -22.510 39.424 -52.802 1.00 44.21 695 GLN D C 1
ATOM 7962 O O . GLN D 1 300 ? -21.432 39.995 -52.995 1.00 44.71 695 GLN D O 1
ATOM 7968 N N . PRO D 1 301 ? -23.700 40.049 -52.909 1.00 43.37 696 PRO D N 1
ATOM 7969 C CA . PRO D 1 301 ? -23.818 41.447 -53.330 1.00 43.23 696 PRO D CA 1
ATOM 7970 C C . PRO D 1 301 ? -23.103 42.413 -52.394 1.00 42.79 696 PRO D C 1
ATOM 7971 O O . PRO D 1 301 ? -23.174 42.264 -51.172 1.00 42.39 696 PRO D O 1
ATOM 7975 N N . ALA D 1 302 ? -22.421 43.394 -52.979 1.00 45.39 697 ALA D N 1
ATOM 7976 C CA . ALA D 1 302 ? -21.731 44.430 -52.218 1.00 47.19 697 ALA D CA 1
ATOM 7977 C C . ALA D 1 302 ? -22.736 45.311 -51.485 1.00 49.22 697 ALA D C 1
ATOM 7978 O O . ALA D 1 302 ? -23.829 45.578 -51.992 1.00 49.20 697 ALA D O 1
ATOM 7980 N N . GLY D 1 303 ? -22.361 45.755 -50.289 1.00 50.63 698 GLY D N 1
ATOM 7981 C CA . GLY D 1 303 ? -23.235 46.585 -49.471 1.00 52.73 698 GLY D CA 1
ATOM 7982 C C . GLY D 1 303 ? -22.480 47.510 -48.540 1.00 54.48 698 GLY D C 1
ATOM 7983 O O . GLY D 1 303 ? -21.251 47.452 -48.448 1.00 55.33 698 GLY D O 1
ATOM 7984 N N . LYS D 1 304 ? -23.227 48.366 -47.849 1.00 56.46 699 LYS D N 1
ATOM 7985 C CA . LYS D 1 304 ? -22.651 49.316 -46.905 1.00 59.98 699 LYS D CA 1
ATOM 7986 C C . LYS D 1 304 ? -22.133 48.595 -45.665 1.00 58.14 699 LYS D C 1
ATOM 7987 O O . LYS D 1 304 ? -22.878 47.873 -44.999 1.00 57.35 699 LYS D O 1
ATOM 7993 N N . ASN D 1 305 ? -20.852 48.793 -45.369 1.00 61.47 700 ASN D N 1
ATOM 7994 C CA . ASN D 1 305 ? -20.255 48.255 -44.153 1.00 63.70 700 ASN D CA 1
ATOM 7995 C C . ASN D 1 305 ? -20.542 49.207 -43.003 1.00 63.46 700 ASN D C 1
ATOM 7996 O O . ASN D 1 305 ? -20.085 50.352 -43.004 1.00 63.47 700 ASN D O 1
ATOM 8001 N N . ARG D 1 306 ? -21.307 48.726 -42.028 1.00 62.21 701 ARG D N 1
ATOM 8002 C CA . ARG D 1 306 ? -21.728 49.551 -40.898 1.00 61.23 701 ARG D CA 1
ATOM 8003 C C . ARG D 1 306 ? -20.589 49.842 -39.932 1.00 62.94 701 ARG D C 1
ATOM 8004 O O . ARG D 1 306 ? -20.548 50.903 -39.303 1.00 63.54 701 ARG D O 1
ATOM 8012 N N . CYS D 1 307 ? -19.662 48.897 -39.838 1.00 70.51 702 CYS D N 1
ATOM 8013 C CA . CYS D 1 307 ? -18.562 48.974 -38.890 1.00 79.81 702 CYS D CA 1
ATOM 8014 C C . CYS D 1 307 ? -17.267 49.483 -39.499 1.00 88.64 702 CYS D C 1
ATOM 8015 O O . CYS D 1 307 ? -16.373 49.944 -38.785 1.00 91.17 702 CYS D O 1
ATOM 8018 N N . GLY D 1 308 ? -17.176 49.401 -40.822 1.00 90.72 703 GLY D N 1
ATOM 8019 C CA . GLY D 1 308 ? -15.975 49.794 -41.541 1.00 95.42 703 GLY D CA 1
ATOM 8020 C C . GLY D 1 308 ? -15.732 51.289 -41.575 1.00 102.11 703 GLY D C 1
ATOM 8021 O O . GLY D 1 308 ? -16.662 52.079 -41.760 1.00 104.01 703 GLY D O 1
ATOM 8022 N N . ASP D 1 309 ? -14.469 51.663 -41.379 1.00 111.09 704 ASP D N 1
ATOM 8023 C CA . ASP D 1 309 ? -13.982 53.035 -41.573 1.00 119.15 704 ASP D CA 1
ATOM 8024 C C . ASP D 1 309 ? -14.446 54.104 -40.564 1.00 124.23 704 ASP D C 1
ATOM 8025 O O . ASP D 1 309 ? -14.662 55.265 -40.923 1.00 125.70 704 ASP D O 1
ATOM 8030 N N . ASN D 1 310 ? -14.601 53.716 -39.306 1.00 130.68 705 ASN D N 1
ATOM 8031 C CA . ASN D 1 310 ? -14.733 54.686 -38.231 1.00 137.18 705 ASN D CA 1
ATOM 8032 C C . ASN D 1 310 ? -13.528 54.413 -37.350 1.00 136.63 705 ASN D C 1
ATOM 8033 O O . ASN D 1 310 ? -12.530 55.136 -37.382 1.00 137.93 705 ASN D O 1
ATOM 8038 N N . ASN D 1 311 ? -13.644 53.345 -36.570 1.00 127.97 706 ASN D N 1
ATOM 8039 C CA . ASN D 1 311 ? -12.523 52.659 -35.969 1.00 122.59 706 ASN D CA 1
ATOM 8040 C C . ASN D 1 311 ? -12.816 51.198 -36.257 1.00 119.08 706 ASN D C 1
ATOM 8041 O O . ASN D 1 311 ? -13.879 50.694 -35.881 1.00 117.83 706 ASN D O 1
ATOM 8046 N N . GLY D 1 312 ? -11.894 50.527 -36.941 1.00 119.28 707 GLY D N 1
ATOM 8047 C CA . GLY D 1 312 ? -12.117 49.154 -37.392 1.00 113.54 707 GLY D CA 1
ATOM 8048 C C . GLY D 1 312 ? -12.600 48.210 -36.308 1.00 105.04 707 GLY D C 1
ATOM 8049 O O . GLY D 1 312 ? -11.847 47.862 -35.395 1.00 105.59 707 GLY D O 1
ATOM 8050 N N . GLY D 1 313 ? -13.864 47.800 -36.419 1.00 83.56 708 GLY D N 1
ATOM 8051 C CA . GLY D 1 313 ? -14.475 46.850 -35.492 1.00 78.20 708 GLY D CA 1
ATOM 8052 C C . GLY D 1 313 ? -14.459 47.288 -34.040 1.00 76.87 708 GLY D C 1
ATOM 8053 O O . GLY D 1 313 ? -14.202 46.472 -33.153 1.00 75.90 708 GLY D O 1
ATOM 8054 N N . CYS D 1 314 ? -14.740 48.570 -33.798 1.00 80.77 709 CYS D N 1
ATOM 8055 C CA . CYS D 1 314 ? -14.657 49.158 -32.456 1.00 75.81 709 CYS D CA 1
ATOM 8056 C C . CYS D 1 314 ? -13.315 48.802 -31.810 1.00 67.36 709 CYS D C 1
ATOM 8057 O O . CYS D 1 314 ? -12.273 48.885 -32.462 1.00 70.67 709 CYS D O 1
ATOM 8060 N N . THR D 1 315 ? -13.337 48.403 -30.540 1.00 54.94 710 THR D N 1
ATOM 8061 C CA . THR D 1 315 ? -12.129 47.904 -29.886 1.00 51.40 710 THR D CA 1
ATOM 8062 C C . THR D 1 315 ? -11.928 46.423 -30.208 1.00 54.12 710 THR D C 1
ATOM 8063 O O . THR D 1 315 ? -10.807 45.988 -30.483 1.00 53.53 710 THR D O 1
ATOM 8067 N N . HIS D 1 316 ? -13.019 45.661 -30.187 1.00 61.34 711 HIS D N 1
ATOM 8068 C CA . HIS D 1 316 ? -12.958 44.228 -30.456 1.00 66.83 711 HIS D CA 1
ATOM 8069 C C . HIS D 1 316 ? -13.890 43.815 -31.555 1.00 65.95 711 HIS D C 1
ATOM 8070 O O . HIS D 1 316 ? -13.449 43.422 -32.636 1.00 65.95 711 HIS D O 1
ATOM 8077 N N . LEU D 1 317 ? -15.188 43.896 -31.283 1.00 62.52 712 LEU D N 1
ATOM 8078 C CA . LEU D 1 317 ? -16.190 43.488 -32.252 1.00 59.33 712 LEU D CA 1
ATOM 8079 C C . LEU D 1 317 ? -17.201 44.577 -32.524 1.00 59.87 712 LEU D C 1
ATOM 8080 O O . LEU D 1 317 ? -17.735 45.197 -31.604 1.00 60.13 712 LEU D O 1
ATOM 8085 N N . CYS D 1 318 ? -17.459 44.794 -33.804 1.00 59.03 713 CYS D N 1
ATOM 8086 C CA . CYS D 1 318 ? -18.506 45.692 -34.214 1.00 58.62 713 CYS D CA 1
ATOM 8087 C C . CYS D 1 318 ? -19.525 44.891 -35.015 1.00 54.51 713 CYS D C 1
ATOM 8088 O O . CYS D 1 318 ? -19.203 44.306 -36.051 1.00 56.84 713 CYS D O 1
ATOM 8091 N N . LEU D 1 319 ? -20.752 44.856 -34.510 1.00 50.86 714 LEU D N 1
ATOM 8092 C CA . LEU D 1 319 ? -21.808 44.049 -35.102 1.00 50.06 714 LEU D CA 1
ATOM 8093 C C . LEU D 1 319 ? -23.002 44.926 -35.453 1.00 50.25 714 LEU D C 1
ATOM 8094 O O . LEU D 1 319 ? -23.392 45.784 -34.659 1.00 52.82 714 LEU D O 1
ATOM 8099 N N . PRO D 1 320 ? -23.582 44.719 -36.648 1.00 46.43 715 PRO D N 1
ATOM 8100 C CA . PRO D 1 320 ? -24.774 45.459 -37.063 1.00 47.68 715 PRO D CA 1
ATOM 8101 C C . PRO D 1 320 ? -25.973 45.159 -36.164 1.00 52.24 715 PRO D C 1
ATOM 8102 O O . PRO D 1 320 ? -26.257 43.994 -35.873 1.00 51.02 715 PRO D O 1
ATOM 8106 N N . SER D 1 321 ? -26.655 46.214 -35.725 1.00 62.88 716 SER D N 1
ATOM 8107 C CA . SER D 1 321 ? -27.833 46.093 -34.872 1.00 70.76 716 SER D CA 1
ATOM 8108 C C . SER D 1 321 ? -28.926 47.045 -35.338 1.00 78.22 716 SER D C 1
ATOM 8109 O O . SER D 1 321 ? -28.773 48.265 -35.247 1.00 80.77 716 SER D O 1
ATOM 8112 N N . GLY D 1 322 ? -30.032 46.485 -35.822 1.00 80.98 717 GLY D N 1
ATOM 8113 C CA . GLY D 1 322 ? -31.159 47.287 -36.293 1.00 86.02 717 GLY D CA 1
ATOM 8114 C C . GLY D 1 322 ? -30.771 48.202 -37.439 1.00 89.79 717 GLY D C 1
ATOM 8115 O O . GLY D 1 322 ? -30.366 47.735 -38.505 1.00 88.14 717 GLY D O 1
ATOM 8116 N N . GLN D 1 323 ? -30.892 49.508 -37.211 1.00 95.60 718 GLN D N 1
ATOM 8117 C CA . GLN D 1 323 ? -30.522 50.513 -38.207 1.00 100.05 718 GLN D CA 1
ATOM 8118 C C . GLN D 1 323 ? -29.077 50.979 -38.029 1.00 96.72 718 GLN D C 1
ATOM 8119 O O . GLN D 1 323 ? -28.581 51.804 -38.801 1.00 98.78 718 GLN D O 1
ATOM 8125 N N . ASN D 1 324 ? -28.409 50.442 -37.011 1.00 86.82 719 ASN D N 1
ATOM 8126 C CA . ASN D 1 324 ? -27.029 50.810 -36.710 1.00 82.22 719 ASN D CA 1
ATOM 8127 C C . ASN D 1 324 ? -26.127 49.621 -36.389 1.00 75.46 719 ASN D C 1
ATOM 8128 O O . ASN D 1 324 ? -26.414 48.485 -36.769 1.00 72.27 719 ASN D O 1
ATOM 8133 N N . TYR D 1 325 ? -25.022 49.909 -35.707 1.00 69.46 720 TYR D N 1
ATOM 8134 C CA . TYR D 1 325 ? -24.091 48.890 -35.256 1.00 65.45 720 TYR D CA 1
ATOM 8135 C C . TYR D 1 325 ? -23.873 49.033 -33.753 1.00 65.50 720 TYR D C 1
ATOM 8136 O O . TYR D 1 325 ? -24.149 50.089 -33.176 1.00 65.95 720 TYR D O 1
ATOM 8145 N N . THR D 1 326 ? -23.383 47.967 -33.127 1.00 65.91 721 THR D N 1
ATOM 8146 C CA . THR D 1 326 ? -22.991 47.998 -31.719 1.00 65.38 721 THR D CA 1
ATOM 8147 C C . THR D 1 326 ? -21.615 47.360 -31.543 1.00 62.54 721 THR D C 1
ATOM 8148 O O . THR D 1 326 ? -21.163 46.597 -32.399 1.00 61.87 721 THR D O 1
ATOM 8152 N N . CYS D 1 327 ? -20.955 47.678 -30.433 1.00 58.14 722 CYS D N 1
ATOM 8153 C CA . CYS D 1 327 ? -19.675 47.063 -30.102 1.00 56.28 722 CYS D CA 1
ATOM 8154 C C . CYS D 1 327 ? -19.882 45.968 -29.058 1.00 55.27 722 CYS D C 1
ATOM 8155 O O . CYS D 1 327 ? -20.608 46.162 -28.083 1.00 55.20 722 CYS D O 1
ATOM 8158 N N . ALA D 1 328 ? -19.251 44.818 -29.277 1.00 57.56 723 ALA D N 1
ATOM 8159 C CA . ALA D 1 328 ? -19.413 43.667 -28.392 1.00 58.48 723 ALA D CA 1
ATOM 8160 C C . ALA D 1 328 ? -18.071 43.092 -27.945 1.00 58.04 723 ALA D C 1
ATOM 8161 O O . ALA D 1 328 ? -17.046 43.303 -28.596 1.00 56.29 723 ALA D O 1
ATOM 8163 N N . CYS D 1 329 ? -18.092 42.363 -26.832 1.00 60.55 724 CYS D N 1
ATOM 8164 C CA . CYS D 1 329 ? -16.875 41.817 -26.242 1.00 62.61 724 CYS D CA 1
ATOM 8165 C C . CYS D 1 329 ? -16.694 40.332 -26.533 1.00 56.77 724 CYS D C 1
ATOM 8166 O O . CYS D 1 329 ? -17.632 39.549 -26.375 1.00 55.65 724 CYS D O 1
ATOM 8169 N N . PRO D 1 330 ? -15.477 39.943 -26.955 1.00 51.63 725 PRO D N 1
ATOM 8170 C CA . PRO D 1 330 ? -15.136 38.535 -27.150 1.00 49.20 725 PRO D CA 1
ATOM 8171 C C . PRO D 1 330 ? -15.209 37.805 -25.816 1.00 50.53 725 PRO D C 1
ATOM 8172 O O . PRO D 1 330 ? -14.953 38.409 -24.776 1.00 51.80 725 PRO D O 1
ATOM 8176 N N . THR D 1 331 ? -15.574 36.526 -25.841 1.00 52.00 726 THR D N 1
ATOM 8177 C CA . THR D 1 331 ? -15.715 35.753 -24.605 1.00 52.75 726 THR D CA 1
ATOM 8178 C C . THR D 1 331 ? -14.437 35.811 -23.772 1.00 53.66 726 THR D C 1
ATOM 8179 O O . THR D 1 331 ? -13.333 35.634 -24.295 1.00 52.38 726 THR D O 1
ATOM 8183 N N . GLY D 1 332 ? -14.599 36.073 -22.478 1.00 58.58 727 GLY D N 1
ATOM 8184 C CA . GLY D 1 332 ? -13.469 36.330 -21.592 1.00 62.12 727 GLY D CA 1
ATOM 8185 C C . GLY D 1 332 ? -13.258 37.819 -21.382 1.00 67.65 727 GLY D C 1
ATOM 8186 O O . GLY D 1 332 ? -12.333 38.229 -20.678 1.00 68.96 727 GLY D O 1
ATOM 8187 N N . PHE D 1 333 ? -14.122 38.625 -21.997 1.00 64.04 728 PHE D N 1
ATOM 8188 C CA . PHE D 1 333 ? -14.065 40.079 -21.880 1.00 63.80 728 PHE D CA 1
ATOM 8189 C C . PHE D 1 333 ? -15.359 40.652 -21.314 1.00 67.95 728 PHE D C 1
ATOM 8190 O O . PHE D 1 333 ? -16.441 40.094 -21.512 1.00 67.31 728 PHE D O 1
ATOM 8198 N N . ARG D 1 334 ? -15.227 41.772 -20.611 1.00 77.66 729 ARG D N 1
ATOM 8199 C CA . ARG D 1 334 ? -16.366 42.564 -20.162 1.00 82.97 729 ARG D CA 1
ATOM 8200 C C . ARG D 1 334 ? -16.304 43.924 -20.841 1.00 83.02 729 ARG D C 1
ATOM 8201 O O . ARG D 1 334 ? -15.221 44.394 -21.194 1.00 80.94 729 ARG D O 1
ATOM 8209 N N . LYS D 1 335 ? -17.460 44.558 -21.012 1.00 79.21 730 LYS D N 1
ATOM 8210 C CA . LYS D 1 335 ? -17.543 45.820 -21.746 1.00 81.22 730 LYS D CA 1
ATOM 8211 C C . LYS D 1 335 ? -17.066 47.019 -20.929 1.00 89.08 730 LYS D C 1
ATOM 8212 O O . LYS D 1 335 ? -17.519 47.237 -19.802 1.00 90.27 730 LYS D O 1
ATOM 8218 N N . ILE D 1 336 ? -16.141 47.783 -21.506 1.00 101.33 731 ILE D N 1
ATOM 8219 C CA . ILE D 1 336 ? -15.720 49.069 -20.955 1.00 109.68 731 ILE D CA 1
ATOM 8220 C C . ILE D 1 336 ? -16.461 50.163 -21.718 1.00 117.31 731 ILE D C 1
ATOM 8221 O O . ILE D 1 336 ? -16.124 50.472 -22.866 1.00 111.98 731 ILE D O 1
ATOM 8226 N N . ASN D 1 337 ? -17.474 50.735 -21.069 1.00 126.83 732 ASN D N 1
ATOM 8227 C CA . ASN D 1 337 ? -18.395 51.688 -21.695 1.00 133.27 732 ASN D CA 1
ATOM 8228 C C . ASN D 1 337 ? -19.128 51.060 -22.888 1.00 130.08 732 ASN D C 1
ATOM 8229 O O . ASN D 1 337 ? -19.667 49.958 -22.771 1.00 123.40 732 ASN D O 1
ATOM 8234 N N . SER D 1 338 ? -19.149 51.753 -24.024 1.00 121.84 733 SER D N 1
ATOM 8235 C CA . SER D 1 338 ? -19.809 51.237 -25.219 1.00 114.15 733 SER D CA 1
ATOM 8236 C C . SER D 1 338 ? -18.815 50.915 -26.333 1.00 109.36 733 SER D C 1
ATOM 8237 O O . SER D 1 338 ? -19.151 50.208 -27.284 1.00 102.88 733 SER D O 1
ATOM 8240 N N . HIS D 1 339 ? -17.595 51.430 -26.205 1.00 100.49 734 HIS D N 1
ATOM 8241 C CA . HIS D 1 339 ? -16.589 51.310 -27.260 1.00 93.00 734 HIS D CA 1
ATOM 8242 C C . HIS D 1 339 ? -15.436 50.384 -26.963 1.00 82.56 734 HIS D C 1
ATOM 8243 O O . HIS D 1 339 ? -14.687 50.031 -27.873 1.00 77.58 734 HIS D O 1
ATOM 8250 N N . ALA D 1 340 ? -15.282 49.974 -25.705 1.00 72.76 735 ALA D N 1
ATOM 8251 C CA . ALA D 1 340 ? -14.128 49.161 -25.309 1.00 67.35 735 ALA D CA 1
ATOM 8252 C C . ALA D 1 340 ? -14.489 47.901 -24.522 1.00 67.86 735 ALA D C 1
ATOM 8253 O O . ALA D 1 340 ? -15.607 47.766 -24.025 1.00 72.08 735 ALA D O 1
ATOM 8255 N N . CYS D 1 341 ? -13.535 46.974 -24.442 1.00 71.22 736 CYS D N 1
ATOM 8256 C CA . CYS D 1 341 ? -13.673 45.769 -23.627 1.00 73.25 736 CYS D CA 1
ATOM 8257 C C . CYS D 1 341 ? -12.386 45.472 -22.860 1.00 77.85 736 CYS D C 1
ATOM 8258 O O . CYS D 1 341 ? -11.291 45.833 -23.299 1.00 77.25 736 CYS D O 1
ATOM 8261 N N . ALA D 1 342 ? -12.532 44.816 -21.712 1.00 84.21 737 ALA D N 1
ATOM 8262 C CA . ALA D 1 342 ? -11.395 44.394 -20.896 1.00 89.72 737 ALA D CA 1
ATOM 8263 C C . ALA D 1 342 ? -11.574 42.947 -20.453 1.00 89.99 737 ALA D C 1
ATOM 8264 O O . ALA D 1 342 ? -12.698 42.450 -20.389 1.00 87.72 737 ALA D O 1
ATOM 8266 N N . LEU D 1 343 ? -10.462 42.282 -20.145 1.00 85.00 738 LEU D N 1
ATOM 8267 C CA . LEU D 1 343 ? -10.481 40.886 -19.701 1.00 69.96 738 LEU D CA 1
ATOM 8268 C C . LEU D 1 343 ? -11.324 40.693 -18.440 1.00 82.48 738 LEU D C 1
ATOM 8269 O O . LEU D 1 343 ? -11.569 41.646 -17.694 1.00 86.77 738 LEU D O 1
ATOM 8274 N N . GLU D 1 344 ? -11.776 39.462 -18.217 1.00 90.04 739 GLU D N 1
ATOM 8275 C CA . GLU D 1 344 ? -12.644 39.145 -17.082 1.00 89.03 739 GLU D CA 1
ATOM 8276 C C . GLU D 1 344 ? -11.894 38.946 -15.764 1.00 95.96 739 GLU D C 1
ATOM 8277 O O . GLU D 1 344 ? -12.496 39.023 -14.690 1.00 88.64 739 GLU D O 1
ATOM 8283 N N . VAL D 1 345 ? -10.590 38.692 -15.844 1.00 110.66 740 VAL D N 1
ATOM 8284 C CA . VAL D 1 345 ? -9.788 38.413 -14.648 1.00 91.87 740 VAL D CA 1
ATOM 8285 C C . VAL D 1 345 ? -9.309 39.684 -13.942 1.00 90.32 740 VAL D C 1
ATOM 8286 O O . VAL D 1 345 ? -9.008 39.654 -12.744 1.00 77.64 740 VAL D O 1
ATOM 8290 N N . LEU D 1 346 ? -9.247 40.799 -14.667 1.00 114.95 741 LEU D N 1
ATOM 8291 C CA . LEU D 1 346 ? -8.960 42.085 -14.035 1.00 109.81 741 LEU D CA 1
ATOM 8292 C C . LEU D 1 346 ? -10.113 42.480 -13.108 1.00 104.36 741 LEU D C 1
ATOM 8293 O O . LEU D 1 346 ? -9.891 42.852 -11.952 1.00 120.51 741 LEU D O 1
ATOM 8298 N N . PHE D 1 347 ? -11.339 42.370 -13.623 1.00 93.65 742 PHE D N 1
ATOM 8299 C CA . PHE D 1 347 ? -12.561 42.540 -12.831 1.00 78.21 742 PHE D CA 1
ATOM 8300 C C . PHE D 1 347 ? -13.729 41.778 -13.458 1.00 58.96 742 PHE D C 1
ATOM 8301 O O . PHE D 1 347 ? -14.853 41.805 -12.949 1.00 60.17 742 PHE D O 1
#

Secondary structure (DSSP, 8-state):
---EEEEESS--EEEE-S---HHHH-PPP-PEEESEEEEEEEEE-S-SSEEEEEES--STT--EEEEEEETTEEEEEEESSS--EEEEEEEE-TTSS-EEEEEEEETTEEEEEETTSPPEEEEPPTT---EEE-SEEEES--SS--SS--S-GGGTSBPEEEEEEEEETTEE--TTTT-SB-------S--/--EEEEESS--EEEPPPPP-HHHH-PPP--PPBSEEEEEEEEEB--SSEEEEEEE-SSSS--EEEEEEETTEEEEEEE-SS-EEEEEEEEESBSS--EEEEEEEETTEEEEEETTSPPEEEEPPSS--SB---S-EEESS-SS---S----GGGGSPPEEEEEEEEETTEEP-TTTTBS--S---PPP--/--SSEE-----EE--TTEEE-TTSS-EEESSSPPEEEEE-BS-EEEE-TTS--EEEEE-S-S-EEEEEEETTTTEEEEEETTTTEEEEEETTS-S-EEEE-SS-S---EEEEETTTTEEEEEETTTTEEEEEETTS-S-EEEE-TT-S-EEEEEEETTTTEEEEEE-SSS-EEEEEETTS-S-EES--SS-S-EEEEEEETTTTEEEEEETTTTEEEEEETTS-S-EEEE-SS-SSEEEEEEETTEEEEEETTTTEEEEEETTT--S-EEEE-S-S----EEEE-GGGS-----TTTTGGGG-SSEEE--TTS-EEEPPTTEEEETTTEEEEGGGTT-/--TTB-----B--TTEEE-TTSS-EEESSS--EEEEE-BS-EEEE-TTS---EEEE---S-EEEEEEETTTTEEEEEETTTTEEEEEETTS-S-EEEE-SS-S-EEEEEEETTTTEEEEEETTTTEEEEEETTS-S-EEEE-TT-S-EEEEEEETTTTEEEEEE-SSS-EEEEEETTS-S-EEEE-SS-S-EEEEEEETTTTEEEEEETTTTEEEEE-TTS-S-EEEE-SS-SSEEEEEEETTEEEEEETTTTEEEEEETTT--S-EEEE-S-S----EEEESGGGS-----SSTTSSTTSSSEEEEETTEEEEEPPTTEEEETTTEEEETTT-

CATH classification: 2.60.120.200

GO terms:
  GO:0043113 receptor clustering (P, IDA)
  GO:0005509 calcium ion binding (F, IDA)
  GO:0045202 synapse (C, IDA)
  GO:0002162 dystroglycan binding (F, IDA)
  GO:0045944 positive regulation of transcription by RNA polymerase II (P, IDA)
  GO:0045202 synapse (C, EXP)
  GO:0005886 plasma membrane (C, EXP)
  GO:0005515 protein binding (F, IPI)
  GO:0044295 axonal growth cone (C, IDA)
  GO:0005604 basement membrane (C, IDA)
  GO:1902667 regulation of axon guidance (P, IDA)
  GO:0070507 regulation of microtubule cytoskeleton organization (P, IDA)
  GO:0007528 neuromuscular junction development (P, TAS)
  GO:0007268 chemical synaptic transmission (P, IMP)
  GO:0007416 synapse assembly (P, IMP)
  GO:0036122 BMP binding (F, IPI)
  GO:0050431 transforming growth factor beta binding (F, IPI)
  GO:0005576 extracellular region (C, TAS)
  GO:0140148 gel phase of basement membrane (C, TAS)
  GO:0046847 filopodium assembly (P, IDA)

Foldseek 3Di:
DALFDADDVGFHDEDPQWDQDPVSRFIHGHDDQKKKWFDQQQFIKIDRFPDDDIGTQEGRHHTWFEKDAQQVQQKIWTAHQVQQWIWMARVNHPPIDTQDRPDAHAFQEWEAQNAQQKIWTDGLVNQFIWMAHVSNPLIATQDRPPGHGWHYWYDDVQQQKIWTWGQDPQTFIWMFGFSNHPIDTLDRPPAHAFAEKEADPSNQWIWTAGLVQQFIWIAHNSNPPIDTAANDPRNGWHYWYDDGQKIWTAGQVQRFIWIAGNNHRPPIDTRDGPGNGIHYMYIDDDVSNDHHADLLHPCVSCQAHHWGGHDPGIFHDGHPQWDDDPRRDIGGCVVVPD/DFFKFFFAFQWKFKFQFDFDPCVPPVDDGDWDWDQKWKKKKKWFALDQFAWFKKFADQAALAWIWTWIRHRQWTWIWTDQNADIDIFTDPDRRNPRDIWMWIWMARFQKIWIDIHPDDITIDGGDPDGRIHGHNSIMMGQADPQGHPHPPDDPRNRTGDGGMMGQMGTDNDTDPRPPRTPDTDDTDGGDDD/DFKWFAPFLDKFKFFDDFDDCVVVVDDGDDDFDQKWKKKKKWFDQDQWAWFKWFFAPDLPGFIWTWIHHRQWIWTWGDQPAGMDIWIHPHGRYPRDMWIWIWMAGFQWIWIDIHPDDITIDGTDPDGRTGDGDRIIMGQADNQPRRPDPDPPRSSIGHGTMMDQIQIPNDTDDPPPRTPDPPDTDTGDDD/DLFLDPPVARDADPQWDQDPVRRFTDGPDDAKWKWFQLQQFIWTARQPDGDTGTQAHGHRGWFEWDFQQVVQKIWTAHQVQQWIWMDGNSNPDIGTQGNDDAHAFQEWEAQNALQKIWTAGQVQLFIWMAHVNNHQIATQDHPPGHGWHYKYDDNQQQKIWTWGQPPQTFIWMFGQSNHPIDTLDRPPAHAFAEKEADPSNQWIWTAGQVQQFIWIAHPSNHPIGTQARDPRNAWHYWYDDTQKIWTAGQVQQFIWMAGPHNRDPTGTSDGPRNGIHYIYINDVVSNDHHDRQQPDPPRQQARHWGAHRVHIFHDGRPQWDDDPGRDIDGPVVD

InterPro domains:
  IPR000082 SEA domain [PF01390] (1040-1121)
  IPR000082 SEA domain [PS50024] (1023-1145)
  IPR000082 SEA domain [SM00200] (1023-1145)
  IPR000742 EGF-like domain [PF00008] (1224-1255)
  IPR000742 EGF-like domain [PF00008] (1444-1474)
  IPR000742 EGF-like domain [PF00008] (1719-1745)
  IPR000742 EGF-like domain [PS00022] (1246-1257)
  IPR000742 EGF-like domain [PS00022] (1465-1476)
  IPR000742 EGF-like domain [PS00022] (1504-1515)
  IPR000742 EGF-like domain [PS00022] (1736-1747)
  IPR000742 EGF-like domain [PS01186] (1736-1747)
  IPR000742 EGF-like domain [PS50026] (1220-1258)
  IPR000742 EGF-like domain [PS50026] (1440-1477)
  IPR000742 EGF-like domain [PS50026] (1479-1516)
  IPR000742 EGF-like domain [PS50026] (1709-1748)
  IPR000742 EGF-like domain [SM00181] (142-181)
  IPR000742 EGF-like domain [SM00181] (753-787)
  IPR000742 EGF-like domain [SM00181] (1223-1258)
  IPR000742 EGF-like domain [SM00181] (1443-1477)
  IPR000742 EGF-like domain [SM00181] (1482-1516)

Nearest PDB structures (foldseek):
  3v65-assembly1_A  TM=9.537E-01  e=1.809E-28  Rattus norvegicus
  1pz8-assembly2_B  TM=9.543E-01  e=2.961E-23  Gallus gallus
  1pz8-assembly3_C  TM=9.598E-01  e=5.452E-23  Gallus gallus
  1pz8-assembly1_A  TM=9.629E-01  e=1.111E-22  Gallus gallus
  1pz7-assembly2_B  TM=9.330E-01  e=4.681E-23  Gallus gallus